Protein AF-0000000078878238 (afdb_homodimer)

Nearest PDB structures (foldseek):
  8h37-assembly1_A  TM=8.407E-01  e=1.944E-10  Homo sapiens
  4apf-assembly1_A-2  TM=6.527E-01  e=1.020E-09  Homo sapiens
  4ap2-assembly1_A  TM=6.645E-01  e=2.400E-09  Homo sapiens
  8h37-assembly1_N  TM=5.244E-01  e=5.684E-11  Homo sapiens
  8h37-assembly1_P  TM=5.135E-01  e=5.996E-11  Homo sapiens

pLDDT: mean 87.21, std 22.53, range [15.08, 98.81]

Radius of gyration: 44.56 Å; Cα contacts (8 Å, |Δi|>4): 1573; chains: 2; bounding box: 64×148×125 Å

Secondary structure (DSSP, 8-state):
-----------------------------------------HHHHHHHHIIIIIIS-TT--EEEEETTEEEEE-HHHHTTSHHHHHHHHSSSGGGG-SEEE-----TT--HHHHHHHHHHTT-------TTTHHHHHHHHHHHT-HHHHHHHHHHHHHT-STTTHHHHHHHHHHHT-HHHHHHHHHHHHHHHHHH--HHHHHH--HHHHHHHHH-TT---SS-HHHHHHHHHHHHHHHH-TT----HHHHHHHHHHHHHHHHHH-SS-GGGSTTTGGGHHHHHTS-HHHHTTSHHHHHHHHHHT-S-HHHHHHHHHHHHHHHHHHHTTS--S--TT--HHHHHHH-EEEEEEE-SSS-EEE--SS--TT-EEEEEEETTTTEEEEEEESSSS---SEEE--S-EEEEEEEEEEE----------TT--TTSSPPP-EEEE---EEEEE-TT-EEEEEE--TTT--SSEEEEEEEE-S-SSPPP-/----------------------------------------THHHHHHHHIIIIIIS-TT--EEEEETTEEEEE-HHHHTTSHHHHHHHHSSSGGGG-SEEE-----TT--HHHHHHHHHHTT-------TTTHHHHHHHHHHHT-HHHHHHHHHHHHHT-STTTHHHHHHHHHHHT-HHHHHHHHHHHHHHHHHH--HHHHHH--HHHHHHHHH-TT---SS-HHHHHHHHHHHHHHHH-TT----HHHHHHHHHHHHHHHHHH-SS-GGGSTTTGGGHHHHHTS-HHHHTTSHHHHHHHHHHT-S-HHHHHHHHHHHHHHHHHHHTTS--S--TT--HHHHHHH-EEEEEEE-SSS-EEE--SS--TT-EEEEEEETTTTEEEEEEESSSS---SEEE--S-EEEEEEEEEEE----------TT--TTSSPPP-EEEE---EEEEE-TT-EEEEEE--TTT--SSEEEEEEEE-S-SSPPP-

Organism: Nematostella vectensis (NCBI:txid45351)

Foldseek 3Di:
DWPWDPPPDDDDDDDDDDDDDDDPPPDPPVPVPPPPPPPPPPVVVLVVQLCVCWVVVPPFQAWEAEPHDIGRHHLVLLCLFPQCVVQCVDPDPSVNHRYYYDDDPDPLADPVLLSQVRSCSSPVDGDDDLVNLLNVCSNCLSRVPVSSNVVSLVRLLQFDWLVRLLVQLVSCVVSVVVVSVVSSLVVCQQPVLPPHFLVSLLSADLVNLLCNLLDLSHQHEFFLLSLVLSLLLSLVCNLPVPDDDGPVCSSVVSLVVLQVVVVVDVAAQCNDPSNVSNVSNNVSGPVLRQVQDPVSVVVCVSSRNDDPVVCVVSVVVVVLQLVCLVVVVKQFEDPPDDPVLLSRAWTKGKDKAFDQAKGKTFDDGDDSQWTWIWTADSVFQWIKIWGEDPPDDDPDGHRQPQKHKKKKKKKKWAFDFPPPPPPDPPPDGDIRGDTQDMDMLPIDMDMDGYGDMDTRDHGDNVRHDPGMMMMMIMTGTYSDRDDD/DWDFDFDPDDDDDDDDDDDDPDCPPPPPPPPVPPPPPPPPPPVVVLVVQLCVCWVVVPPFQAWEAEPHDIGRHHLVLLCLFPQCVVQCVDPDPSVNHRYYYDDDPDPLADPVLLSQVRSCSSPVDGDDDLVNLLNVCSNCLSRVPVSSNVVSLVNLLQFDWLVRLLVQLVSCVVSVVVVSVVSSLVVCQQPVLPPHFLVSLLSADLVNLLCNLLDLSHQHEFFLLSLVLSLLLSLVCNLPVPDDDGPVCSSVVSLVVLQVVVVVDVAAQCNDPSNVSNVSNNVSGPVLRQVQDPVSVVVCVSSRNDDPVVCVVSVVVVVLQLVCLVVVVKQFEDPPDDPVLLSRAWTKGKDKAFDLRKGKTFDDGDDSQWTWIWTADSVFQWIKIWGEDPPDDDPDGHRQPQKHKKKKKKKKWAFDFPPPPPPDDPPDGDTRGDTQDMDMLPIDMDMDGYGDMDTRDHGDNVRHDPGMMMMMIMTGTYSDRDDD

Sequence (968 aa):
MGSVLSNEVNKGKRSWSEANDDDEEESEDTDQVIEIPKSKRPRRTSGYIYQTLFKDGEGSDITIAALGKQWKLHKIYLKQSGYFQGMLSGSWKESTEDFITIQVPDDNVTVEALDVAFGSLYNDDVMITPATVISLLAAASLLQLDSLNMQCCDAMLETINASTVCAYYAAAQVYGELAVEKRCMQWFERRICSSWTVQLLQNMSIDLMEQVIKSPNLFVMQIEVDLYTLLVMWTYIKLHPSWEGQRKDLRGVATGFLQQRNQLTDTSLLESDEGKPFVPAFRAVRLEHVINDARSVQLLENDNVLPQDWLHPLYKAQWTRMLTVYQNLDTGPSTEMTVDKFNLIAQRYGRILERNTRYCWRWTGFLYGLDIIILYNNVTGKISLRRNTYIHPTHGVVCVQQQHSFVIRVDVAAFPPSQSKAEGPQSRAGEGQAESYFGSSGQQYVTLGLDEEVQILQVDLTKASYPLHISTHIALVRDQIPQLMGSVLSNEVNKGKRSWSEANDDDEEESEDTDQVIEIPKSKRPRRTSGYIYQTLFKDGEGSDITIAALGKQWKLHKIYLKQSGYFQGMLSGSWKESTEDFITIQVPDDNVTVEALDVAFGSLYNDDVMITPATVISLLAAASLLQLDSLNMQCCDAMLETINASTVCAYYAAAQVYGELAVEKRCMQWFERRICSSWTVQLLQNMSIDLMEQVIKSPNLFVMQIEVDLYTLLVMWTYIKLHPSWEGQRKDLRGVATGFLQQRNQLTDTSLLESDEGKPFVPAFRAVRLEHVINDARSVQLLENDNVLPQDWLHPLYKAQWTRMLTVYQNLDTGPSTEMTVDKFNLIAQRYGRILERNTRYCWRWTGFLYGLDIIILYNNVTGKISLRRNTYIHPTHGVVCVQQQHSFVIRVDVAAFPPSQSKAEGPQSRAGEGQAESYFGSSGQQYVTLGLDEEVQILQVDLTKASYPLHISTHIALVRDQIPQL

Solvent-accessible surface area (backbone atoms only — not comparable to full-atom values): 53656 Å² total; per-residue (Å²): 128,58,54,68,49,85,75,74,82,73,83,85,75,85,72,88,78,77,89,78,80,83,76,81,70,80,78,75,79,72,75,75,73,71,73,69,73,71,78,75,66,64,64,62,54,32,49,47,44,28,46,44,35,53,74,64,26,54,84,44,63,28,34,42,34,46,94,93,43,75,42,46,35,44,64,80,47,45,47,71,19,58,59,37,26,66,48,55,69,42,96,44,78,53,43,74,48,50,66,48,75,55,86,75,88,54,86,54,45,42,70,68,25,43,52,51,51,59,43,37,60,54,32,77,84,72,91,76,46,89,90,45,31,63,23,35,35,40,27,17,59,69,37,39,29,63,68,57,34,50,52,34,51,53,49,48,68,74,56,53,28,70,88,38,30,54,60,48,30,54,47,18,64,76,72,65,36,61,70,49,30,53,51,35,50,51,50,46,21,67,31,53,54,78,64,66,48,67,66,44,49,62,61,50,46,64,68,57,47,22,54,46,56,52,38,76,73,41,32,33,52,37,44,49,52,47,55,54,51,50,49,50,39,40,50,42,40,67,75,37,75,83,68,81,78,52,74,88,48,40,60,58,54,34,52,49,51,33,50,55,48,55,74,75,36,89,69,22,40,41,76,34,84,87,29,41,81,51,43,63,38,63,67,33,48,63,58,70,60,27,59,30,30,54,62,45,44,50,47,52,61,66,48,33,42,64,53,63,78,72,48,40,62,39,27,40,50,54,39,47,49,38,37,29,32,32,70,65,72,40,55,20,40,60,93,76,64,44,70,69,57,46,57,69,67,34,45,49,28,27,48,73,44,70,60,96,50,68,44,27,32,38,72,90,59,64,53,74,26,54,38,61,35,40,37,36,39,63,86,72,27,38,30,30,44,28,38,46,60,75,85,54,92,68,66,20,36,38,38,65,45,66,57,38,24,36,36,37,31,45,37,39,38,14,44,44,70,73,75,71,69,73,75,70,83,76,74,67,90,75,75,51,45,63,73,63,30,77,47,67,44,50,84,41,82,48,74,37,39,75,56,31,70,47,80,60,38,74,47,59,63,93,57,45,44,62,37,33,39,37,25,37,36,40,29,61,51,46,92,62,82,82,85,126,131,62,52,68,35,76,64,70,83,72,83,79,84,84,80,87,80,75,84,72,79,76,69,78,74,72,76,72,75,74,74,74,72,70,73,67,72,69,76,73,64,62,63,61,53,32,51,46,45,26,46,45,36,53,74,65,27,53,86,44,63,28,32,42,33,43,95,92,42,77,43,46,35,44,64,81,48,45,46,71,19,58,58,38,27,65,49,55,70,42,95,45,78,52,42,72,48,50,65,48,74,53,86,74,88,54,86,55,45,41,70,68,25,43,51,52,49,58,45,37,59,54,30,77,83,71,91,75,44,88,89,46,32,63,24,35,35,41,28,16,60,70,37,41,29,65,69,59,33,50,51,35,51,54,51,47,66,74,55,53,27,71,87,37,29,54,61,48,30,54,48,18,62,76,71,64,36,61,70,50,31,52,51,35,49,51,50,46,20,66,31,52,52,79,63,66,47,66,67,46,50,62,60,50,46,65,66,56,47,20,54,48,56,53,39,76,73,41,32,34,51,37,42,49,50,48,54,54,50,50,48,49,37,39,50,42,39,67,75,37,76,82,68,82,78,53,75,88,48,40,61,59,54,34,51,49,51,34,50,56,48,55,74,75,37,89,68,23,42,40,74,35,82,88,28,41,79,50,43,62,39,62,66,33,47,64,58,70,61,28,60,28,30,54,63,45,44,50,47,50,62,66,47,33,42,64,54,64,78,72,47,40,63,39,27,40,49,52,38,48,50,38,36,29,33,32,67,65,71,40,54,21,39,61,93,76,64,44,70,69,56,47,58,69,66,34,46,49,29,25,49,72,44,70,59,96,50,44,38,25,30,43,75,91,58,64,52,73,28,53,40,60,35,40,37,36,39,62,86,73,26,37,30,30,43,27,38,47,61,75,84,54,92,68,64,18,36,37,37,63,46,67,57,39,26,36,38,37,31,45,36,38,37,14,44,44,70,72,75,71,70,73,75,69,85,76,74,66,90,76,74,51,46,65,72,63,31,77,49,69,44,50,84,40,83,48,72,38,40,76,57,32,70,47,80,60,38,75,47,61,64,91,57,45,44,63,36,35,39,36,24,37,36,40,30,62,51,45,93,62,82,83,86,126

InterPro domains:
  IPR000210 BTB/POZ domain [PF00651] (51-158)
  IPR000210 BTB/POZ domain [PS50097] (60-130)
  IPR000210 BTB/POZ domain [SM00225] (60-160)
  IPR011333 SKP1/BTB/POZ domain superfamily [G3DSA:3.30.710.10] (27-190)
  IPR011333 SKP1/BTB/POZ domain superfamily [SSF54695] (46-158)
  IPR043380 Germ cell-less protein-like [PTHR23231] (10-481)

Structure (mmCIF, N/CA/C/O backbone):
data_AF-0000000078878238-model_v1
#
loop_
_entity.id
_entity.type
_entity.pdbx_description
1 polymer 'BTB domain-containing protein'
#
loop_
_atom_site.group_PDB
_atom_site.id
_atom_site.type_symbol
_atom_site.label_atom_id
_atom_site.label_alt_id
_atom_site.label_comp_id
_atom_site.label_asym_id
_atom_site.label_entity_id
_atom_site.label_seq_id
_atom_site.pdbx_PDB_ins_code
_atom_site.Cartn_x
_atom_site.Cartn_y
_atom_site.Cartn_z
_atom_site.occupancy
_atom_site.B_iso_or_equiv
_atom_site.auth_seq_id
_atom_site.auth_comp_id
_atom_site.auth_asym_id
_atom_site.auth_atom_id
_atom_site.pdbx_PDB_model_num
ATOM 1 N N . MET A 1 1 ? 4.855 -22.266 7.219 1 26.28 1 MET A N 1
ATOM 2 C CA . MET A 1 1 ? 4.621 -23.672 7.555 1 26.28 1 MET A CA 1
ATOM 3 C C . MET A 1 1 ? 3.326 -23.828 8.344 1 26.28 1 MET A C 1
ATOM 5 O O . MET A 1 1 ? 3.061 -23.062 9.273 1 26.28 1 MET A O 1
ATOM 9 N N . GLY A 1 2 ? 2.25 -24.281 7.555 1 34.22 2 GLY A N 1
ATOM 10 C CA . GLY A 1 2 ? 0.878 -24.344 8.031 1 34.22 2 GLY A CA 1
ATOM 11 C C . GLY A 1 2 ? 0.745 -25.047 9.367 1 34.22 2 GLY A C 1
ATOM 12 O O . GLY A 1 2 ? 1.381 -26.078 9.602 1 34.22 2 GLY A O 1
ATOM 13 N N . SER A 1 3 ? 0.476 -24.281 10.344 1 36.91 3 SER A N 1
ATOM 14 C CA . SER A 1 3 ? 0.418 -24.828 11.695 1 36.91 3 SER A CA 1
ATOM 15 C C . SER A 1 3 ? -0.727 -25.828 11.836 1 36.91 3 SER A C 1
ATOM 17 O O . SER A 1 3 ? -1.856 -25.547 11.43 1 36.91 3 SER A O 1
ATOM 19 N N . VAL A 1 4 ? -0.431 -27.141 11.789 1 37.28 4 VAL A N 1
ATOM 20 C CA . VAL A 1 4 ? -1.349 -28.25 12.047 1 37.28 4 VAL A CA 1
ATOM 21 C C . VAL A 1 4 ? -1.98 -28.078 13.43 1 37.28 4 VAL A C 1
ATOM 23 O O . VAL A 1 4 ? -1.273 -27.922 14.422 1 37.28 4 VAL A O 1
ATOM 26 N N . LEU A 1 5 ? -3.199 -27.703 13.469 1 35.06 5 LEU A N 1
ATOM 27 C CA . LEU A 1 5 ? -3.939 -27.547 14.711 1 35.06 5 LEU A CA 1
ATOM 28 C C . LEU A 1 5 ? -4.266 -28.891 15.336 1 35.06 5 LEU A C 1
ATOM 30 O O . LEU A 1 5 ? -4.691 -29.812 14.633 1 35.06 5 LEU A O 1
ATOM 34 N N . SER A 1 6 ? -3.703 -29.422 16.438 1 23.95 6 SER A N 1
ATOM 35 C CA . SER A 1 6 ? -3.697 -30.719 17.125 1 23.95 6 SER A CA 1
ATOM 36 C C . SER A 1 6 ? -5.059 -31.016 17.734 1 23.95 6 SER A C 1
ATOM 38 O O . SER A 1 6 ? -5.453 -30.375 18.719 1 23.95 6 SER A O 1
ATOM 40 N N . ASN A 1 7 ? -6.035 -31.328 16.844 1 20.41 7 ASN A N 1
ATOM 41 C CA . ASN A 1 7 ? -7.324 -31.594 17.469 1 20.41 7 ASN A CA 1
ATOM 42 C C . ASN A 1 7 ? -7.375 -33 18.062 1 20.41 7 ASN A C 1
ATOM 44 O O . ASN A 1 7 ? -7.234 -33.969 17.344 1 20.41 7 ASN A O 1
ATOM 48 N N . GLU A 1 8 ? -7.184 -33.188 19.328 1 17.98 8 GLU A N 1
ATOM 49 C CA . GLU A 1 8 ? -7.043 -34.469 20.031 1 17.98 8 GLU A CA 1
ATOM 50 C C . GLU A 1 8 ? -8.406 -35.125 20.25 1 17.98 8 GLU A C 1
ATOM 52 O O . GLU A 1 8 ? -8.5 -36.156 20.938 1 17.98 8 GLU A O 1
ATOM 57 N N . VAL A 1 9 ? -9.297 -34.812 19.297 1 17.67 9 VAL A N 1
ATOM 58 C CA . VAL A 1 9 ? -10.523 -35.219 20 1 17.67 9 VAL A CA 1
ATOM 59 C C . VAL A 1 9 ? -10.617 -36.719 20.062 1 17.67 9 VAL A C 1
ATOM 61 O O . VAL A 1 9 ? -10.25 -37.438 19.109 1 17.67 9 VAL A O 1
ATOM 64 N N . ASN A 1 10 ? -11.078 -37.25 21.188 1 15.09 10 ASN A N 1
ATOM 65 C CA . ASN A 1 10 ? -10.992 -38.531 21.906 1 15.09 10 ASN A CA 1
ATOM 66 C C . ASN A 1 10 ? -11.984 -39.531 21.344 1 15.09 10 ASN A C 1
ATOM 68 O O . ASN A 1 10 ? -11.664 -40.719 21.234 1 15.09 10 ASN A O 1
ATOM 72 N N . LYS A 1 11 ? -13.242 -39.125 21.078 1 15.47 11 LYS A N 1
ATOM 73 C CA . LYS A 1 11 ? -14.195 -39.906 21.875 1 15.47 11 LYS A CA 1
ATOM 74 C C . LYS A 1 11 ? -14.32 -41.312 21.344 1 15.47 11 LYS A C 1
ATOM 76 O O . LYS A 1 11 ? -13.969 -41.594 20.188 1 15.47 11 LYS A O 1
ATOM 81 N N . GLY A 1 12 ? -15.578 -41.938 21.562 1 15.08 12 GLY A N 1
ATOM 82 C CA . GLY A 1 12 ? -16.156 -43.125 22.156 1 15.08 12 GLY A CA 1
ATOM 83 C C . GLY A 1 12 ? -16.422 -44.219 21.141 1 15.08 12 GLY A C 1
ATOM 84 O O . GLY A 1 12 ? -16.438 -43.969 19.922 1 15.08 12 GLY A O 1
ATOM 85 N N . LYS A 1 13 ? -16.672 -45.375 21.672 1 16.47 13 LYS A N 1
ATOM 86 C CA . LYS A 1 13 ? -16.516 -46.812 21.594 1 16.47 13 LYS A CA 1
ATOM 87 C C . LYS A 1 13 ? -17.625 -47.438 20.75 1 16.47 13 LYS A C 1
ATOM 89 O O . LYS A 1 13 ? -17.609 -48.656 20.484 1 16.47 13 LYS A O 1
ATOM 94 N N . ARG A 1 14 ? -18.75 -46.688 20.375 1 15.48 14 ARG A N 1
ATOM 95 C CA . ARG A 1 14 ? -19.891 -47.562 20.578 1 15.48 14 ARG A CA 1
ATOM 96 C C . ARG A 1 14 ? -19.875 -48.719 19.594 1 15.48 14 ARG A C 1
ATOM 98 O O . ARG A 1 14 ? -19.484 -48.531 18.438 1 15.48 14 ARG A O 1
ATOM 105 N N . SER A 1 15 ? -20.25 -50 20.047 1 15.73 15 SER A N 1
ATOM 106 C CA . SER A 1 15 ? -20.094 -51.438 19.844 1 15.73 15 SER A CA 1
ATOM 107 C C . SER A 1 15 ? -21.094 -51.938 18.797 1 15.73 15 SER A C 1
ATOM 109 O O . SER A 1 15 ? -21 -53.094 18.359 1 15.73 15 SER A O 1
ATOM 111 N N . TRP A 1 16 ? -21.953 -51.062 18.203 1 15.84 16 TRP A N 1
ATOM 112 C CA . TRP A 1 16 ? -23.203 -51.781 18.031 1 15.84 16 TRP A CA 1
ATOM 113 C C . TRP A 1 16 ? -23.031 -52.969 17.078 1 15.84 16 TRP A C 1
ATOM 115 O O . TRP A 1 16 ? -22.25 -52.875 16.125 1 15.84 16 TRP A O 1
ATOM 125 N N . SER A 1 17 ? -23.609 -54.125 17.5 1 15.88 17 SER A N 1
ATOM 126 C CA . SER A 1 17 ? -23.594 -55.562 17.359 1 15.88 17 SER A CA 1
ATOM 127 C C . SER A 1 17 ? -24.078 -56 15.984 1 15.88 17 SER A C 1
ATOM 129 O O . SER A 1 17 ? -23.391 -56.75 15.281 1 15.88 17 SER A O 1
ATOM 131 N N . GLU A 1 18 ? -25.406 -56.25 15.859 1 15.34 18 GLU A N 1
ATOM 132 C CA . GLU A 1 18 ? -25.875 -57.625 15.75 1 15.34 18 GLU A CA 1
ATOM 133 C C . GLU A 1 18 ? -26.031 -58.031 14.289 1 15.34 18 GLU A C 1
ATOM 135 O O . GLU A 1 18 ? -25.656 -59.156 13.922 1 15.34 18 GLU A O 1
ATOM 140 N N . ALA A 1 19 ? -26.906 -57.188 13.555 1 16.17 19 ALA A N 1
ATOM 141 C CA . ALA A 1 19 ? -28.047 -57.906 13 1 16.17 19 ALA A CA 1
ATOM 142 C C . ALA A 1 19 ? -27.594 -58.875 11.906 1 16.17 19 ALA A C 1
ATOM 144 O O . ALA A 1 19 ? -26.641 -58.594 11.172 1 16.17 19 ALA A O 1
ATOM 145 N N . ASN A 1 20 ? -28.297 -60.062 11.703 1 16.53 20 ASN A N 1
ATOM 146 C CA . ASN A 1 20 ? -28.219 -61.469 11.328 1 16.53 20 ASN A CA 1
ATOM 147 C C . ASN A 1 20 ? -28.344 -61.656 9.812 1 16.53 20 ASN A C 1
ATOM 149 O O . ASN A 1 20 ? -28.062 -62.75 9.289 1 16.53 20 ASN A O 1
ATOM 153 N N . ASP A 1 21 ? -28.922 -60.688 9.141 1 17.47 21 ASP A N 1
ATOM 154 C CA . ASP A 1 21 ? -29.906 -61.312 8.242 1 17.47 21 ASP A CA 1
ATOM 155 C C . ASP A 1 21 ? -29.234 -62.25 7.25 1 17.47 21 ASP A C 1
ATOM 157 O O . ASP A 1 21 ? -28.031 -62.125 6.988 1 17.47 21 ASP A O 1
ATOM 161 N N . ASP A 1 22 ? -30.172 -62.938 6.402 1 18.38 22 ASP A N 1
ATOM 162 C CA . ASP A 1 22 ? -30.484 -64.188 5.742 1 18.38 22 ASP A CA 1
ATOM 163 C C . ASP A 1 22 ? -29.688 -64.375 4.449 1 18.38 22 ASP A C 1
ATOM 165 O O . ASP A 1 22 ? -29.375 -63.375 3.789 1 18.38 22 ASP A O 1
ATOM 169 N N . ASP A 1 23 ? -29.266 -65.625 4.168 1 18.3 23 ASP A N 1
ATOM 170 C CA . ASP A 1 23 ? -28.281 -66.375 3.416 1 18.3 23 ASP A CA 1
ATOM 171 C C . ASP A 1 23 ? -28.656 -66.438 1.938 1 18.3 23 ASP A C 1
ATOM 173 O O . ASP A 1 23 ? -28.031 -67.188 1.171 1 18.3 23 ASP A O 1
ATOM 177 N N . GLU A 1 24 ? -29.719 -65.688 1.41 1 19.45 24 GLU A N 1
ATOM 178 C CA . GLU A 1 24 ? -30.234 -66.438 0.262 1 19.45 24 GLU A CA 1
ATOM 179 C C . GLU A 1 24 ? -29.125 -66.688 -0.756 1 19.45 24 GLU A C 1
ATOM 181 O O . GLU A 1 24 ? -28.234 -65.875 -0.956 1 19.45 24 GLU A O 1
ATOM 186 N N . GLU A 1 25 ? -29.062 -67.938 -1.219 1 19 25 GLU A N 1
ATOM 187 C CA . GLU A 1 25 ? -28.203 -68.875 -1.978 1 19 25 GLU A CA 1
ATOM 188 C C . GLU A 1 25 ? -28.078 -68.438 -3.434 1 19 25 GLU A C 1
ATOM 190 O O . GLU A 1 25 ? -27.391 -69.062 -4.23 1 19 25 GLU A O 1
ATOM 195 N N . GLU A 1 26 ? -28.281 -67.188 -3.797 1 20.47 26 GLU A N 1
ATOM 196 C CA . GLU A 1 26 ? -28.547 -67.188 -5.234 1 20.47 26 GLU A CA 1
ATOM 197 C C . GLU A 1 26 ? -27.406 -67.875 -5.996 1 20.47 26 GLU A C 1
ATOM 199 O O . GLU A 1 26 ? -26.234 -67.75 -5.629 1 20.47 26 GLU A O 1
ATOM 204 N N . SER A 1 27 ? -27.781 -68.875 -6.836 1 20.56 27 SER A N 1
ATOM 205 C CA . SER A 1 27 ? -27.188 -69.875 -7.738 1 20.56 27 SER A CA 1
ATOM 206 C C . SER A 1 27 ? -26.266 -69.188 -8.758 1 20.56 27 SER A C 1
ATOM 208 O O . SER A 1 27 ? -26.609 -68.125 -9.289 1 20.56 27 SER A O 1
ATOM 210 N N . GLU A 1 28 ? -24.969 -69.375 -8.617 1 20.66 28 GLU A N 1
ATOM 211 C CA . GLU A 1 28 ? -23.812 -68.875 -9.383 1 20.66 28 GLU A CA 1
ATOM 212 C C . GLU A 1 28 ? -23.875 -69.375 -10.828 1 20.66 28 GLU A C 1
ATOM 214 O O . GLU A 1 28 ? -23.656 -70.562 -11.109 1 20.66 28 GLU A O 1
ATOM 219 N N . ASP A 1 29 ? -25.031 -69.312 -11.523 1 22.33 29 ASP A N 1
ATOM 220 C CA . ASP A 1 29 ? -24.844 -69.938 -12.828 1 22.33 29 ASP A CA 1
ATOM 221 C C . ASP A 1 29 ? -23.578 -69.375 -13.508 1 22.33 29 ASP A C 1
ATOM 223 O O . ASP A 1 29 ? -23.422 -68.188 -13.68 1 22.33 29 ASP A O 1
ATOM 227 N N . THR A 1 30 ? -22.469 -70.062 -13.297 1 22.73 30 THR A N 1
ATOM 228 C CA . THR A 1 30 ? -21.125 -69.875 -13.805 1 22.73 30 THR A CA 1
ATOM 229 C C . THR A 1 30 ? -21.109 -69.812 -15.328 1 22.73 30 THR A C 1
ATOM 231 O O . THR A 1 30 ? -21.391 -70.812 -15.977 1 22.73 30 THR A O 1
ATOM 234 N N . ASP A 1 31 ? -21.844 -68.938 -16 1 25.61 31 ASP A N 1
ATOM 235 C CA . ASP A 1 31 ? -21.688 -68.938 -17.453 1 25.61 31 ASP A CA 1
ATOM 236 C C . ASP A 1 31 ? -20.219 -69 -17.844 1 25.61 31 ASP A C 1
ATOM 238 O O . ASP A 1 31 ? -19.422 -68.125 -17.422 1 25.61 31 ASP A O 1
ATOM 242 N N . GLN A 1 32 ? -19.688 -70.188 -17.984 1 25.58 32 GLN A N 1
ATOM 243 C CA . GLN A 1 32 ? -18.344 -70.5 -18.453 1 25.58 32 GLN A CA 1
ATOM 244 C C . GLN A 1 32 ? -18.031 -69.75 -19.766 1 25.58 32 GLN A C 1
ATOM 246 O O . GLN A 1 32 ? -18.719 -69.938 -20.766 1 25.58 32 GLN A O 1
ATOM 251 N N . VAL A 1 33 ? -17.828 -68.438 -19.75 1 31.48 33 VAL A N 1
ATOM 252 C CA . VAL A 1 33 ? -17.344 -67.75 -20.953 1 31.48 33 VAL A CA 1
ATOM 253 C C . VAL A 1 33 ? -16.172 -68.562 -21.547 1 31.48 33 VAL A C 1
ATOM 255 O O . VAL A 1 33 ? -15.164 -68.75 -20.875 1 31.48 33 VAL A O 1
ATOM 258 N N . ILE A 1 34 ? -16.469 -69.625 -22.219 1 32.28 34 ILE A N 1
ATOM 259 C CA . ILE A 1 34 ? -15.453 -70.312 -23 1 32.28 34 ILE A CA 1
ATOM 260 C C . ILE A 1 34 ? -14.555 -69.312 -23.719 1 32.28 34 ILE A C 1
ATOM 262 O O . ILE A 1 34 ? -15.031 -68.5 -24.484 1 32.28 34 ILE A O 1
ATOM 266 N N . GLU A 1 35 ? -13.523 -68.938 -23 1 28.83 35 GLU A N 1
ATOM 267 C CA . GLU A 1 35 ? -12.5 -68.125 -23.656 1 28.83 35 GLU A CA 1
ATOM 268 C C . GLU A 1 35 ? -12.062 -68.75 -24.969 1 28.83 35 GLU A C 1
ATOM 270 O O . GLU A 1 35 ? -11.688 -69.938 -25.016 1 28.83 35 GLU A O 1
ATOM 275 N N . ILE A 1 36 ? -12.836 -68.562 -26.016 1 34.47 36 ILE A N 1
ATOM 276 C CA . ILE A 1 36 ? -12.367 -69 -27.328 1 34.47 36 ILE A CA 1
ATOM 277 C C . ILE A 1 36 ? -10.898 -68.625 -27.5 1 34.47 36 ILE A C 1
ATOM 279 O O . ILE A 1 36 ? -10.523 -67.5 -27.312 1 34.47 36 ILE A O 1
ATOM 283 N N . PRO A 1 37 ? -10.047 -69.625 -27.281 1 31.86 37 PRO A N 1
ATOM 284 C CA . PRO A 1 37 ? -8.609 -69.375 -27.422 1 31.86 37 PRO A CA 1
ATOM 285 C C . PRO A 1 37 ? -8.281 -68.562 -28.656 1 31.86 37 PRO A C 1
ATOM 287 O O . PRO A 1 37 ? -8.867 -68.75 -29.719 1 31.86 37 PRO A O 1
ATOM 290 N N . LYS A 1 38 ? -8.141 -67.312 -28.531 1 37.47 38 LYS A N 1
ATOM 291 C CA . LYS A 1 38 ? -7.582 -66.5 -29.625 1 37.47 38 LYS A CA 1
ATOM 292 C C . LYS A 1 38 ? -6.426 -67.25 -30.297 1 37.47 38 LYS A C 1
ATOM 294 O O . LYS A 1 38 ? -5.512 -67.75 -29.609 1 37.47 38 LYS A O 1
ATOM 299 N N . SER A 1 39 ? -6.645 -67.938 -31.328 1 36.25 39 SER A N 1
ATOM 300 C CA . SER A 1 39 ? -5.598 -68.562 -32.125 1 36.25 39 SER A CA 1
ATOM 301 C C . SER A 1 39 ? -4.348 -67.688 -32.188 1 36.25 39 SER A C 1
ATOM 303 O O . SER A 1 39 ? -4.422 -66.5 -32.562 1 36.25 39 SER A O 1
ATOM 305 N N . LYS A 1 40 ? -3.439 -67.812 -31.312 1 40.78 40 LYS A N 1
ATOM 306 C CA . LYS A 1 40 ? -2.102 -67.25 -31.219 1 40.78 40 LYS A CA 1
ATOM 307 C C . LYS A 1 40 ? -1.329 -67.438 -32.531 1 40.78 40 LYS A C 1
ATOM 309 O O . LYS A 1 40 ? -0.12 -67.688 -32.5 1 40.78 40 LYS A O 1
ATOM 314 N N . ARG A 1 41 ? -1.79 -67.875 -33.562 1 42.66 41 ARG A N 1
ATOM 315 C CA . ARG A 1 41 ? -0.982 -68.25 -34.719 1 42.66 41 ARG A CA 1
ATOM 316 C C . ARG A 1 41 ? -0.222 -67 -35.25 1 42.66 41 ARG A C 1
ATOM 318 O O . ARG A 1 41 ? 0.587 -67.125 -36.156 1 42.66 41 ARG A O 1
ATOM 325 N N . PRO A 1 42 ? -0.68 -65.75 -35.25 1 46.72 42 PRO A N 1
ATOM 326 C CA . PRO A 1 42 ? -0.266 -64.625 -36.062 1 46.72 42 PRO A CA 1
ATOM 327 C C . 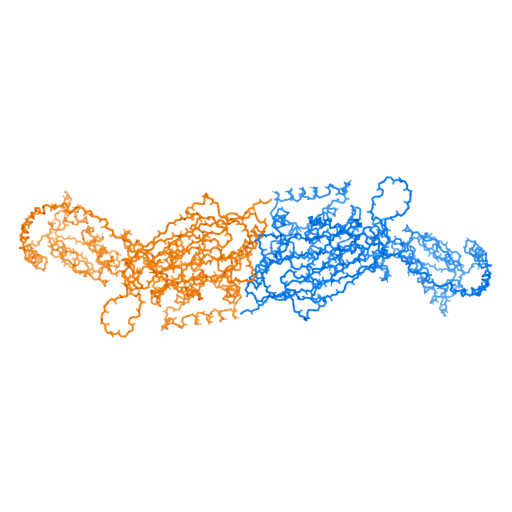PRO A 1 42 ? 1.121 -64.125 -35.688 1 46.72 42 PRO A C 1
ATOM 329 O O . PRO A 1 42 ? 1.718 -63.344 -36.469 1 46.72 42 PRO A O 1
ATOM 332 N N . ARG A 1 43 ? 1.674 -64.375 -34.562 1 53.56 43 ARG A N 1
ATOM 333 C CA . ARG A 1 43 ? 2.957 -63.812 -34.125 1 53.56 43 ARG A CA 1
ATOM 334 C C . ARG A 1 43 ? 4.105 -64.438 -34.938 1 53.56 43 ARG A C 1
ATOM 336 O O . ARG A 1 43 ? 5.047 -63.719 -35.312 1 53.56 43 ARG A O 1
ATOM 343 N N . ARG A 1 44 ? 4.074 -65.688 -35.312 1 61.78 44 ARG A N 1
ATOM 344 C CA . ARG A 1 44 ? 5.145 -66.438 -36 1 61.78 44 ARG A CA 1
ATOM 345 C C . ARG A 1 44 ? 5.277 -66 -37.438 1 61.78 44 ARG A C 1
ATOM 347 O O . ARG A 1 44 ? 6.391 -65.812 -37.969 1 61.78 44 ARG A O 1
ATOM 354 N N . THR A 1 45 ? 4.141 -65.625 -37.969 1 76.56 45 THR A N 1
ATOM 355 C CA . THR A 1 45 ? 4.184 -65.25 -39.375 1 76.56 45 THR A CA 1
ATOM 356 C C . THR A 1 45 ? 4.773 -63.844 -39.531 1 76.56 45 THR A C 1
ATOM 358 O O . THR A 1 45 ? 5.578 -63.625 -40.438 1 76.56 45 THR A O 1
ATOM 361 N N . 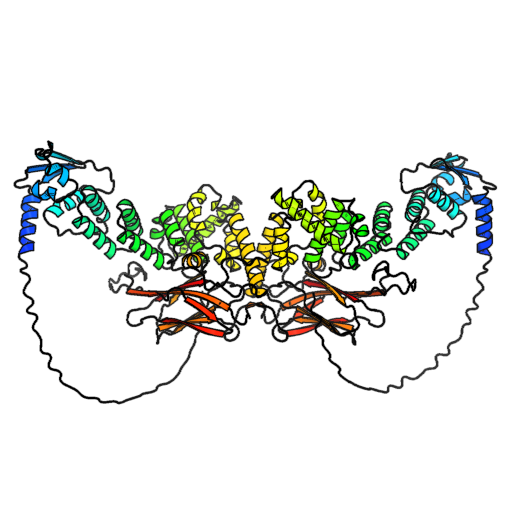SER A 1 46 ? 4.414 -63.094 -38.531 1 80.56 46 SER A N 1
ATOM 362 C CA . SER A 1 46 ? 4.922 -61.75 -38.656 1 80.56 46 SER A CA 1
ATOM 363 C C . SER A 1 46 ? 6.426 -61.688 -38.406 1 80.56 46 SER A C 1
ATOM 365 O O . SER A 1 46 ? 7.141 -60.938 -39.062 1 80.56 46 SER A O 1
ATOM 367 N N . GLY A 1 47 ? 6.855 -62.5 -37.594 1 88 47 GLY A N 1
ATOM 368 C CA . GLY A 1 47 ? 8.289 -62.594 -37.375 1 88 47 GLY A CA 1
ATOM 369 C C . GLY A 1 47 ? 9.062 -63.094 -38.562 1 88 47 GLY A C 1
ATOM 370 O O . GLY A 1 47 ? 10.141 -62.594 -38.875 1 88 47 GLY A O 1
ATOM 371 N N . TYR A 1 48 ? 8.43 -64.062 -39.156 1 90.31 48 TYR A N 1
ATOM 372 C CA . TYR A 1 48 ? 9.055 -64.625 -40.344 1 90.31 48 TYR A CA 1
ATOM 373 C C . TYR A 1 48 ? 9.117 -63.594 -41.469 1 90.31 48 TYR A C 1
ATOM 375 O O . TYR A 1 48 ? 10.141 -63.438 -42.125 1 90.31 48 TYR A O 1
ATOM 383 N N . ILE A 1 49 ? 8.055 -62.969 -41.625 1 92 49 ILE A N 1
ATOM 384 C CA . ILE A 1 49 ? 7.965 -61.906 -42.625 1 92 49 ILE A CA 1
ATOM 385 C C . ILE A 1 49 ? 8.992 -60.844 -42.344 1 92 49 ILE A C 1
ATOM 387 O O . ILE A 1 49 ? 9.727 -60.406 -43.25 1 92 49 ILE A O 1
ATOM 391 N N . TYR A 1 50 ? 9.039 -60.438 -41.156 1 94.31 50 TYR A N 1
ATOM 392 C CA . TYR A 1 50 ? 9.984 -59.406 -40.719 1 94.31 50 TYR A CA 1
ATOM 393 C C . TYR A 1 50 ? 11.414 -59.812 -41.031 1 94.31 50 TYR A C 1
ATOM 395 O O . TYR A 1 50 ? 12.172 -59.062 -41.656 1 94.31 50 TYR A O 1
ATOM 403 N N . GLN A 1 51 ? 11.766 -61.062 -40.75 1 94.44 51 GLN A N 1
ATOM 404 C CA . GLN A 1 51 ? 13.141 -61.531 -40.938 1 94.44 51 GLN A CA 1
ATOM 405 C C . GLN A 1 51 ? 13.469 -61.719 -42.406 1 94.44 51 GLN A C 1
ATOM 407 O O . GLN A 1 51 ? 14.5 -61.219 -42.875 1 94.44 51 GLN A O 1
ATOM 412 N N . THR A 1 52 ? 12.586 -62.281 -43.094 1 95.56 52 THR A N 1
ATOM 413 C CA . THR A 1 52 ? 12.875 -62.688 -44.469 1 95.56 52 THR A CA 1
ATOM 414 C C . THR A 1 52 ? 12.766 -61.5 -45.438 1 95.56 52 THR A C 1
ATOM 416 O O . THR A 1 52 ? 13.648 -61.312 -46.281 1 95.56 52 THR A O 1
ATOM 419 N N . LEU A 1 53 ? 11.711 -60.812 -45.219 1 95.38 53 LEU A N 1
ATOM 420 C CA . LEU A 1 53 ? 11.469 -59.75 -46.188 1 95.38 53 LEU A CA 1
ATOM 421 C C . LEU A 1 53 ? 12.219 -58.5 -45.781 1 95.38 53 LEU A C 1
ATOM 423 O O . LEU A 1 53 ? 12.906 -57.875 -46.594 1 95.38 53 LEU A O 1
ATOM 427 N N . PHE A 1 54 ? 12.148 -58.094 -44.562 1 96.25 54 PHE A N 1
ATOM 428 C CA . PHE A 1 54 ? 12.742 -56.844 -44.156 1 96.25 54 PHE A CA 1
ATOM 429 C C . PHE A 1 54 ? 14.227 -57 -43.875 1 96.25 54 PHE A C 1
ATOM 431 O O . PHE A 1 54 ? 15.062 -56.312 -44.469 1 96.25 54 PHE A O 1
ATOM 438 N N . LYS A 1 55 ? 14.602 -57.875 -43 1 95.62 55 LYS A N 1
ATOM 439 C CA . LYS A 1 55 ? 15.992 -58 -42.594 1 95.62 55 LYS A CA 1
ATOM 440 C C . LYS A 1 55 ? 16.859 -58.562 -43.688 1 95.62 55 LYS A C 1
ATOM 442 O O . LYS A 1 55 ? 17.953 -58.062 -43.969 1 95.62 55 LYS A O 1
ATOM 447 N N . ASP A 1 56 ? 16.297 -59.594 -44.406 1 95.44 56 ASP A N 1
ATOM 448 C CA . ASP A 1 56 ? 17.094 -60.25 -45.438 1 95.44 56 ASP A CA 1
ATOM 449 C C . ASP A 1 56 ? 16.906 -59.594 -46.781 1 95.44 56 ASP A C 1
ATOM 451 O O . ASP A 1 56 ? 17.688 -59.812 -47.719 1 95.44 56 ASP A O 1
ATOM 455 N N . GLY A 1 57 ? 15.797 -58.906 -46.969 1 94.56 57 GLY A N 1
ATOM 456 C CA . GLY A 1 57 ? 15.531 -58.188 -48.219 1 94.56 57 GLY A CA 1
ATOM 457 C C . GLY A 1 57 ? 15.086 -59.094 -49.344 1 94.56 57 GLY A C 1
ATOM 458 O O . GLY A 1 57 ? 15.266 -58.75 -50.531 1 94.56 57 GLY A O 1
ATOM 459 N N . GLU A 1 58 ? 14.609 -60.188 -48.969 1 96.25 58 GLU A N 1
ATOM 460 C CA . GLU A 1 58 ? 14.211 -61.125 -50.031 1 96.25 58 GLU A CA 1
ATOM 461 C C . GLU A 1 58 ? 13.047 -60.562 -50.844 1 96.25 58 GLU A C 1
ATOM 463 O O . GLU A 1 58 ? 12.023 -60.156 -50.281 1 96.25 58 GLU A O 1
ATOM 468 N N . GLY A 1 59 ? 13.32 -60.594 -52.125 1 95.44 59 GLY A N 1
ATOM 469 C CA . GLY A 1 59 ? 12.258 -60.188 -53.031 1 95.44 59 GLY A CA 1
ATOM 470 C C . GLY A 1 59 ? 12.039 -58.688 -53.062 1 95.44 59 GLY A C 1
ATOM 471 O O . GLY A 1 59 ? 10.969 -58.219 -53.438 1 95.44 59 GLY A O 1
ATOM 472 N N . SER A 1 60 ? 12.992 -57.906 -52.562 1 95.75 60 SER A N 1
ATOM 473 C CA . SER A 1 60 ? 12.859 -56.469 -52.562 1 95.75 60 SER A CA 1
ATOM 474 C C . SER A 1 60 ? 12.727 -55.906 -53.969 1 95.75 60 SER A C 1
ATOM 476 O O . SER A 1 60 ? 13.297 -56.438 -54.906 1 95.75 60 SER A O 1
ATOM 478 N N . ASP A 1 61 ? 11.945 -54.844 -54.094 1 94.81 61 ASP A N 1
ATOM 479 C CA . ASP A 1 61 ? 11.742 -54.219 -55.406 1 94.81 61 ASP A CA 1
ATOM 480 C C . ASP A 1 61 ? 12.023 -52.719 -55.375 1 94.81 61 ASP A C 1
ATOM 482 O O . ASP A 1 61 ? 11.836 -52.031 -56.375 1 94.81 61 ASP A O 1
ATOM 486 N N . ILE A 1 62 ? 12.5 -52.281 -54.312 1 95.12 62 ILE A N 1
ATOM 487 C CA . ILE A 1 62 ? 12.875 -50.875 -54.219 1 95.12 62 ILE A CA 1
ATOM 488 C C . ILE A 1 62 ? 13.938 -50.719 -53.125 1 95.12 62 ILE A C 1
ATOM 490 O O . ILE A 1 62 ? 13.953 -51.438 -52.156 1 95.12 62 ILE A O 1
ATOM 494 N N . THR A 1 63 ? 14.844 -49.781 -53.25 1 96.75 63 THR A N 1
ATOM 495 C CA . THR A 1 63 ? 15.867 -49.438 -52.281 1 96.75 63 THR A CA 1
ATOM 496 C C . THR A 1 63 ? 15.703 -48 -51.844 1 96.75 63 THR A C 1
ATOM 498 O O . THR A 1 63 ? 15.625 -47.094 -52.656 1 96.75 63 THR A O 1
ATOM 501 N N . ILE A 1 64 ? 15.641 -47.812 -50.531 1 96.62 64 ILE A N 1
ATOM 502 C CA . ILE A 1 64 ? 15.539 -46.469 -49.938 1 96.62 64 ILE A CA 1
ATOM 503 C C . ILE A 1 64 ? 16.859 -46.094 -49.312 1 96.62 64 ILE A C 1
ATOM 505 O O . ILE A 1 64 ? 17.453 -46.875 -48.562 1 96.62 64 ILE A O 1
ATOM 509 N N . ALA A 1 65 ? 17.328 -44.906 -49.594 1 97.25 65 ALA A N 1
ATOM 510 C CA . ALA A 1 65 ? 18.562 -44.375 -49 1 97.25 65 ALA A CA 1
ATOM 511 C C . ALA A 1 65 ? 18.297 -43.156 -48.156 1 97.25 65 ALA A C 1
ATOM 513 O O . ALA A 1 65 ? 17.547 -42.25 -48.562 1 97.25 65 ALA A O 1
ATOM 514 N N . ALA A 1 66 ? 18.797 -43.125 -46.969 1 96.81 66 ALA A N 1
ATOM 515 C CA . ALA A 1 66 ? 18.703 -42 -46.062 1 96.81 66 ALA A CA 1
ATOM 516 C C . ALA A 1 66 ? 19.844 -42.031 -45.031 1 96.81 66 ALA A C 1
ATOM 518 O O . ALA A 1 66 ? 20.203 -43.062 -44.5 1 96.81 66 ALA A O 1
ATOM 519 N N . LEU A 1 67 ? 20.391 -40.844 -44.75 1 97.12 67 LEU A N 1
ATOM 520 C CA . LEU A 1 67 ? 21.453 -40.625 -43.781 1 97.12 67 LEU A CA 1
ATOM 521 C C . LEU A 1 67 ? 22.594 -41.625 -44 1 97.12 67 LEU A C 1
ATOM 523 O O . LEU A 1 67 ? 23.109 -42.219 -43.062 1 97.12 67 LEU A O 1
ATOM 527 N N . GLY A 1 68 ? 22.906 -41.906 -45.188 1 95.44 68 GLY A N 1
ATOM 528 C CA . GLY A 1 68 ? 24.078 -42.688 -45.562 1 95.44 68 GLY A CA 1
ATOM 529 C C . GLY A 1 68 ? 23.828 -44.188 -45.531 1 95.44 68 GLY A C 1
ATOM 530 O O . GLY A 1 68 ? 24.734 -45 -45.812 1 95.44 68 GLY A O 1
ATOM 531 N N . LYS A 1 69 ? 22.594 -44.656 -45.219 1 97.38 69 LYS A N 1
ATOM 532 C CA . LYS A 1 69 ? 22.25 -46.062 -45.156 1 97.38 69 LYS A CA 1
ATOM 533 C C . LYS A 1 69 ? 21.188 -46.406 -46.219 1 97.38 69 LYS A C 1
ATOM 535 O O . LYS A 1 69 ? 20.391 -45.531 -46.594 1 97.38 69 LYS A O 1
ATOM 540 N N . GLN A 1 70 ? 21.234 -47.656 -46.719 1 97.31 70 GLN A N 1
ATOM 541 C CA . GLN A 1 70 ? 20.281 -48.125 -47.688 1 97.31 70 GLN A CA 1
ATOM 542 C C . GLN A 1 70 ? 19.453 -49.281 -47.156 1 97.31 70 GLN A C 1
ATOM 544 O O . GLN A 1 70 ? 19.984 -50.156 -46.438 1 97.31 70 GLN A O 1
ATOM 549 N N . TRP A 1 71 ? 18.172 -49.312 -47.469 1 97.75 71 TRP A N 1
ATOM 550 C CA . TRP A 1 71 ? 17.266 -50.375 -47.125 1 97.75 71 TRP A CA 1
ATOM 551 C C . TRP A 1 71 ? 16.625 -51 -48.375 1 97.75 71 TRP A C 1
ATOM 553 O O . TRP A 1 71 ? 16.062 -50.281 -49.188 1 97.75 71 TRP A O 1
ATOM 563 N N . LYS A 1 72 ? 16.797 -52.312 -48.5 1 97.25 72 LYS A N 1
ATOM 564 C CA . LYS A 1 72 ? 16.047 -53.031 -49.5 1 97.25 72 LYS A CA 1
ATOM 565 C C . LYS A 1 72 ? 14.641 -53.375 -49.031 1 97.25 72 LYS A C 1
ATOM 567 O O . LYS A 1 72 ? 14.469 -54.219 -48.156 1 97.25 72 LYS A O 1
ATOM 572 N N . LEU A 1 73 ? 13.664 -52.719 -49.656 1 97.31 73 LEU A N 1
ATOM 573 C CA . LEU A 1 73 ? 12.297 -52.812 -49.156 1 97.31 73 LEU A CA 1
ATOM 574 C C . LEU A 1 73 ? 11.336 -53.25 -50.25 1 97.31 73 LEU A C 1
ATOM 576 O O . LEU A 1 73 ? 11.766 -53.688 -51.344 1 97.31 73 LEU A O 1
ATOM 580 N N . HIS A 1 74 ? 10.062 -53.281 -49.906 1 95.69 74 HIS A N 1
ATOM 581 C CA . HIS A 1 74 ? 9.008 -53.688 -50.812 1 95.69 74 HIS A CA 1
ATOM 582 C C . HIS A 1 74 ? 7.969 -52.594 -50.969 1 95.69 74 HIS A C 1
ATOM 584 O O . HIS A 1 74 ? 7.441 -52.062 -50 1 95.69 74 HIS A O 1
ATOM 590 N N . LYS A 1 75 ? 7.637 -52.219 -52.188 1 93.75 75 LYS A N 1
ATOM 591 C CA . LYS A 1 75 ? 6.695 -51.156 -52.469 1 93.75 75 LYS A CA 1
ATOM 592 C C . LYS A 1 75 ? 5.348 -51.406 -51.812 1 93.75 75 LYS A C 1
ATOM 594 O O . LYS A 1 75 ? 4.723 -50.469 -51.312 1 93.75 75 LYS A O 1
ATOM 599 N N . ILE A 1 76 ? 4.941 -52.594 -51.719 1 92.25 76 ILE A N 1
ATOM 600 C CA . ILE A 1 76 ? 3.633 -52.938 -51.156 1 92.25 76 ILE A CA 1
ATOM 601 C C . ILE A 1 76 ? 3.58 -52.594 -49.688 1 92.25 76 ILE A C 1
ATOM 603 O O . ILE A 1 76 ? 2.529 -52.188 -49.188 1 92.25 76 ILE A O 1
ATOM 607 N N . TYR A 1 77 ? 4.668 -52.719 -49 1 94.69 77 TYR A N 1
ATOM 608 C CA . TYR A 1 77 ? 4.715 -52.406 -47.594 1 94.69 77 TYR A CA 1
ATOM 609 C C . TYR A 1 77 ? 4.914 -50.906 -47.375 1 94.69 77 TYR A C 1
ATOM 611 O O . TYR A 1 77 ? 4.355 -50.312 -46.469 1 94.69 77 TYR A O 1
ATOM 619 N N . LEU A 1 78 ? 5.66 -50.25 -48.25 1 95.12 78 LEU A N 1
ATOM 620 C CA . LEU A 1 78 ? 5.961 -48.812 -48.156 1 95.12 78 LEU A CA 1
ATOM 621 C C . LEU A 1 78 ? 4.707 -47.969 -48.406 1 95.12 78 LEU A C 1
ATOM 623 O O . LEU A 1 78 ? 4.598 -46.875 -47.875 1 95.12 78 LEU A O 1
ATOM 627 N N . LYS A 1 79 ? 3.77 -48.5 -49.062 1 92.69 79 LYS A N 1
ATOM 628 C CA . LYS A 1 79 ? 2.543 -47.781 -49.406 1 92.69 79 LYS A CA 1
ATOM 629 C C . LYS A 1 79 ? 1.697 -47.531 -48.156 1 92.69 79 LYS A C 1
ATOM 631 O O . LYS A 1 79 ? 0.79 -46.719 -48.156 1 92.69 79 LYS A O 1
ATOM 636 N N . GLN A 1 80 ? 2.082 -48.281 -47.094 1 93.44 80 GLN A N 1
ATOM 637 C CA . GLN A 1 80 ? 1.407 -48.062 -45.844 1 93.44 80 GLN A CA 1
ATOM 638 C C . GLN A 1 80 ? 1.797 -46.719 -45.219 1 93.44 80 GLN A C 1
ATOM 640 O O . GLN A 1 80 ? 1.11 -46.219 -44.344 1 93.44 80 GLN A O 1
ATOM 645 N N . SER A 1 81 ? 2.869 -46.188 -45.656 1 94.81 81 SER A N 1
ATOM 646 C CA . SER A 1 81 ? 3.381 -44.906 -45.219 1 94.81 81 SER A CA 1
ATOM 647 C C . SER A 1 81 ? 2.805 -43.781 -46.062 1 94.81 81 SER A C 1
ATOM 649 O O . SER A 1 81 ? 2.785 -43.844 -47.312 1 94.81 81 SER A O 1
ATOM 651 N N . GLY A 1 82 ? 2.363 -42.75 -45.406 1 93.38 82 GLY A N 1
ATOM 652 C CA . GLY A 1 82 ? 1.849 -41.594 -46.125 1 93.38 82 GLY A CA 1
ATOM 653 C C . GLY A 1 82 ? 2.9 -40.906 -46.969 1 93.38 82 GLY A C 1
ATOM 654 O O . GLY A 1 82 ? 2.582 -40.312 -48 1 93.38 82 GLY A O 1
ATOM 655 N N . TYR A 1 83 ? 4.125 -41 -46.531 1 93.19 83 TYR A N 1
ATOM 656 C CA . TYR A 1 83 ? 5.246 -40.406 -47.25 1 93.19 83 TYR A CA 1
ATOM 657 C C . TYR A 1 83 ? 5.398 -41 -48.625 1 93.19 83 TYR A C 1
ATOM 659 O O . TYR A 1 83 ? 5.652 -40.312 -49.594 1 93.19 83 TYR A O 1
ATOM 667 N N . PHE A 1 84 ? 5.168 -42.375 -48.75 1 92.44 84 PHE A N 1
ATOM 668 C CA . PHE A 1 84 ? 5.469 -43.094 -50 1 92.44 84 PHE A CA 1
ATOM 669 C C . PHE A 1 84 ? 4.195 -43.344 -50.781 1 92.44 84 PHE A C 1
ATOM 671 O O . PHE A 1 84 ? 4.254 -43.656 -51.969 1 92.44 84 PHE A O 1
ATOM 678 N N . GLN A 1 85 ? 3.105 -43.281 -50.094 1 89 85 GLN A N 1
ATOM 679 C CA . GLN A 1 85 ? 1.844 -43.656 -50.719 1 89 85 GLN A CA 1
ATOM 680 C C . GLN A 1 85 ? 1.622 -42.844 -52 1 89 85 GLN A C 1
ATOM 682 O O . GLN A 1 85 ? 1.298 -43.375 -53.062 1 89 85 GLN A O 1
ATOM 687 N N . GLY A 1 86 ? 1.82 -41.5 -51.875 1 82.31 86 GLY A N 1
ATOM 688 C CA . GLY A 1 86 ? 1.621 -40.656 -53.062 1 82.31 86 GLY A CA 1
ATOM 689 C C . GLY A 1 86 ? 2.664 -40.875 -54.125 1 82.31 86 GLY A C 1
ATOM 690 O O . GLY A 1 86 ? 2.346 -40.875 -55.344 1 82.31 86 GLY A O 1
ATOM 691 N N . MET A 1 87 ? 3.867 -41.25 -53.656 1 84.12 87 MET A N 1
ATOM 692 C CA . MET A 1 87 ? 4.996 -41.406 -54.594 1 84.12 87 MET A CA 1
ATOM 693 C C . MET A 1 87 ? 4.887 -42.719 -55.375 1 84.12 87 MET A C 1
ATOM 695 O O . MET A 1 87 ? 5.227 -42.781 -56.562 1 84.12 87 MET A O 1
ATOM 699 N N . LEU A 1 88 ? 4.32 -43.812 -54.75 1 84.75 88 LEU A N 1
ATOM 700 C CA . LEU A 1 88 ? 4.371 -45.156 -55.344 1 84.75 88 LEU A CA 1
ATOM 701 C C . LEU A 1 88 ? 3.033 -45.531 -55.969 1 84.75 88 LEU A C 1
ATOM 703 O O . LEU A 1 88 ? 2.936 -46.531 -56.656 1 84.75 88 LEU A O 1
ATOM 707 N N . SER A 1 89 ? 1.873 -44.875 -55.594 1 77.25 89 SER A N 1
ATOM 708 C CA . SER A 1 89 ? 0.569 -45.188 -56.156 1 77.25 89 SER A CA 1
ATOM 709 C C . SER A 1 89 ? 0.334 -44.438 -57.469 1 77.25 89 SER A C 1
ATOM 711 O O . SER A 1 89 ? -0.486 -44.844 -58.281 1 77.25 89 SER A O 1
ATOM 713 N N . GLY A 1 90 ? 0.867 -43.25 -57.719 1 65.75 90 GLY A N 1
ATOM 714 C CA . GLY A 1 90 ? 0.485 -42.469 -58.875 1 65.75 90 GLY A CA 1
ATOM 715 C C . GLY A 1 90 ? 1.196 -42.875 -60.156 1 65.75 90 GLY A C 1
ATOM 716 O O . GLY A 1 90 ? 1.987 -43.812 -60.156 1 65.75 90 GLY A O 1
ATOM 717 N N . SER A 1 91 ? 0.641 -42.438 -61.312 1 63.94 91 SER A N 1
ATOM 718 C CA . SER A 1 91 ? 1.148 -42.562 -62.656 1 63.94 91 SER A CA 1
ATOM 719 C C . SER A 1 91 ? 2.486 -41.844 -62.812 1 63.94 91 SER A C 1
ATOM 721 O O . SER A 1 91 ? 2.971 -41.656 -63.938 1 63.94 91 SER A O 1
ATOM 723 N N . TRP A 1 92 ? 2.988 -41.594 -61.75 1 57.56 92 TRP A N 1
ATOM 724 C CA . TRP A 1 92 ? 4.195 -40.781 -61.844 1 57.56 92 TRP A CA 1
ATOM 725 C C . TRP A 1 92 ? 5.426 -41.625 -62.062 1 57.56 92 TRP A C 1
ATOM 727 O O . TRP A 1 92 ? 5.395 -42.844 -61.812 1 57.56 92 TRP A O 1
ATOM 737 N N . LYS A 1 93 ? 6.445 -41.062 -62.562 1 61.91 93 LYS A N 1
ATOM 738 C CA . LYS A 1 93 ? 7.727 -41.688 -62.938 1 61.91 93 LYS A CA 1
ATOM 739 C C . LYS A 1 93 ? 8.32 -42.438 -61.75 1 61.91 93 LYS A C 1
ATOM 741 O O . LYS A 1 93 ? 8.969 -43.469 -61.938 1 61.91 93 LYS A O 1
ATOM 746 N N . GLU A 1 94 ? 7.891 -42.062 -60.562 1 60.41 94 GLU A N 1
ATOM 747 C CA . GLU A 1 94 ? 8.508 -42.656 -59.375 1 60.41 94 GLU A CA 1
ATOM 748 C C . GLU A 1 94 ? 7.934 -44.031 -59.062 1 60.41 94 GLU A C 1
ATOM 750 O O . GLU A 1 94 ? 8.578 -44.875 -58.438 1 60.41 94 GLU A O 1
ATOM 755 N N . SER A 1 95 ? 6.785 -44.219 -59.562 1 67.88 95 SER A N 1
ATOM 756 C CA . SER A 1 95 ? 6.141 -45.5 -59.344 1 67.88 95 SER A CA 1
ATOM 757 C C . SER A 1 95 ? 6.957 -46.625 -59.906 1 67.88 95 SER A C 1
ATOM 759 O O . SER A 1 95 ? 6.852 -47.781 -59.438 1 67.88 95 SER A O 1
ATOM 761 N N . THR A 1 96 ? 7.844 -46.188 -60.844 1 73.31 96 THR A N 1
ATOM 762 C CA . THR A 1 96 ? 8.641 -47.25 -61.469 1 73.31 96 THR A CA 1
ATOM 763 C C . THR A 1 96 ? 10.086 -47.188 -60.969 1 73.31 96 THR A C 1
ATOM 765 O O . THR A 1 96 ? 10.906 -48.031 -61.375 1 73.31 96 THR A O 1
ATOM 768 N N . GLU A 1 97 ? 10.352 -46.25 -60.062 1 82.44 97 GLU A N 1
ATOM 769 C CA . GLU A 1 97 ? 11.711 -46.094 -59.562 1 82.44 97 GLU A CA 1
ATOM 770 C C . GLU A 1 97 ? 12.047 -47.188 -58.562 1 82.44 97 GLU A C 1
ATOM 772 O O . GLU A 1 97 ? 11.203 -47.562 -57.75 1 82.44 97 GLU A O 1
ATOM 777 N N . ASP A 1 98 ? 13.273 -47.688 -58.75 1 89.19 98 ASP A N 1
ATOM 778 C CA . ASP A 1 98 ? 13.695 -48.75 -57.844 1 89.19 98 ASP A CA 1
ATOM 779 C C . ASP A 1 98 ? 14.672 -48.25 -56.781 1 89.19 98 ASP A C 1
ATOM 781 O O . ASP A 1 98 ? 15.289 -49.031 -56.062 1 89.19 98 ASP A O 1
ATOM 785 N N . PHE A 1 99 ? 14.852 -46.844 -56.812 1 93.44 99 PHE A N 1
ATOM 786 C CA . PHE A 1 99 ? 15.75 -46.219 -55.844 1 93.44 99 PHE A CA 1
ATOM 787 C C . PHE A 1 99 ? 15.242 -44.844 -55.438 1 93.44 99 PHE A C 1
ATOM 789 O O . PHE A 1 99 ? 14.969 -44 -56.312 1 93.44 99 PHE A O 1
ATOM 796 N N . ILE A 1 100 ? 15.07 -44.625 -54.188 1 92.62 100 ILE A N 1
ATOM 797 C CA . ILE A 1 100 ? 14.602 -43.344 -53.688 1 92.62 100 ILE A CA 1
ATOM 798 C C . ILE A 1 100 ? 15.516 -42.844 -52.562 1 92.62 100 ILE A C 1
ATOM 800 O O . ILE A 1 100 ? 15.875 -43.625 -51.656 1 92.62 100 ILE A O 1
ATOM 804 N N . THR A 1 101 ? 15.914 -41.625 -52.562 1 94.12 101 THR A N 1
ATOM 805 C CA . THR A 1 101 ? 16.672 -41 -51.5 1 94.12 101 THR A CA 1
ATOM 806 C C . THR A 1 101 ? 15.781 -40.062 -50.688 1 94.12 101 THR A C 1
ATOM 808 O O . THR A 1 101 ? 15.141 -39.156 -51.25 1 94.12 101 THR A O 1
ATOM 811 N N . ILE A 1 102 ? 15.797 -40.25 -49.375 1 93.88 102 ILE A N 1
ATOM 812 C CA . ILE A 1 102 ? 15 -39.406 -48.5 1 93.88 102 ILE A CA 1
ATOM 813 C C . ILE A 1 102 ? 15.883 -38.344 -47.844 1 93.88 102 ILE A C 1
ATOM 815 O O . ILE A 1 102 ? 16.953 -38.625 -47.344 1 93.88 102 ILE A O 1
ATOM 819 N N . GLN A 1 103 ? 15.461 -37.094 -47.875 1 93.81 103 GLN A N 1
ATOM 820 C CA . GLN A 1 103 ? 16.109 -36 -47.156 1 93.81 103 GLN A CA 1
ATOM 821 C C . GLN A 1 103 ? 15.586 -35.906 -45.719 1 93.81 103 GLN A C 1
ATOM 823 O O . GLN A 1 103 ? 14.367 -35.906 -45.5 1 93.81 103 GLN A O 1
ATOM 828 N N . VAL A 1 104 ? 16.469 -35.875 -44.781 1 96.06 104 VAL A N 1
ATOM 829 C CA . VAL A 1 104 ? 16.109 -35.844 -43.375 1 96.06 104 VAL A CA 1
ATOM 830 C C . VAL A 1 104 ? 16.578 -34.562 -42.719 1 96.06 104 VAL A C 1
ATOM 832 O O . VAL A 1 104 ? 17.641 -34.531 -42.094 1 96.06 104 VAL A O 1
ATOM 835 N N . PRO A 1 105 ? 15.836 -33.594 -42.719 1 94.31 105 PRO A N 1
ATOM 836 C CA . PRO A 1 105 ? 16.234 -32.312 -42.094 1 94.31 105 PRO A CA 1
ATOM 837 C C . PRO A 1 105 ? 16.125 -32.344 -40.594 1 94.31 105 PRO A C 1
ATOM 839 O O . PRO A 1 105 ? 16.734 -31.5 -39.906 1 94.31 105 PRO A O 1
ATOM 842 N N . ASP A 1 106 ? 15.375 -33.188 -40 1 96.25 106 ASP A N 1
ATOM 843 C CA . ASP A 1 106 ? 15.109 -33.281 -38.594 1 96.25 106 ASP A CA 1
ATOM 844 C C . ASP A 1 106 ? 16.219 -34.031 -37.844 1 96.25 106 ASP A C 1
ATOM 846 O O . ASP A 1 106 ? 16.406 -35.219 -38.062 1 96.25 106 ASP A O 1
ATOM 850 N N . ASP A 1 107 ? 16.906 -33.406 -36.906 1 96.12 107 ASP A N 1
ATOM 851 C CA . ASP A 1 107 ? 18.062 -33.969 -36.219 1 96.12 107 ASP A CA 1
ATOM 852 C C . ASP A 1 107 ? 17.641 -35.062 -35.25 1 96.12 107 ASP A C 1
ATOM 854 O O . ASP A 1 107 ? 18.484 -35.844 -34.812 1 96.12 107 ASP A O 1
ATOM 858 N N . ASN A 1 108 ? 16.359 -35.156 -35 1 97.5 108 ASN A N 1
ATOM 859 C CA . ASN A 1 108 ? 15.891 -36.188 -34.094 1 97.5 108 ASN A CA 1
ATOM 860 C C . ASN A 1 108 ? 15.773 -37.531 -34.781 1 97.5 108 ASN A C 1
ATOM 862 O O . ASN A 1 108 ? 15.664 -38.594 -34.125 1 97.5 108 ASN A O 1
ATOM 866 N N . VAL A 1 109 ? 15.719 -37.5 -36.094 1 98.06 109 VAL A N 1
ATOM 867 C CA . VAL A 1 109 ? 15.617 -38.75 -36.875 1 98.06 109 VAL A CA 1
ATOM 868 C C . VAL A 1 109 ? 17 -39.406 -36.969 1 98.06 109 VAL A C 1
ATOM 870 O O . VAL A 1 109 ? 17.938 -38.812 -37.5 1 98.06 109 VAL A O 1
ATOM 873 N N . THR A 1 110 ? 17.078 -40.625 -36.469 1 97.81 110 THR A N 1
ATOM 874 C CA . THR A 1 110 ? 18.328 -41.375 -36.531 1 97.81 110 THR A CA 1
ATOM 875 C C . THR A 1 110 ? 18.203 -42.562 -37.469 1 97.81 110 THR A C 1
ATOM 877 O O . THR A 1 110 ? 17.094 -42.938 -37.875 1 97.81 110 THR A O 1
ATOM 880 N N . VAL A 1 111 ? 19.344 -43.125 -37.812 1 97.88 111 VAL A N 1
ATOM 881 C CA . VAL A 1 111 ? 19.375 -44.312 -38.656 1 97.88 111 VAL A CA 1
ATOM 882 C C . VAL A 1 111 ? 18.656 -45.469 -37.969 1 97.88 111 VAL A C 1
ATOM 884 O O . VAL A 1 111 ? 17.891 -46.188 -38.594 1 97.88 111 VAL A O 1
ATOM 887 N N . GLU A 1 112 ? 18.938 -45.562 -36.75 1 97.69 112 GLU A N 1
ATOM 888 C CA . GLU A 1 112 ? 18.312 -46.625 -35.938 1 97.69 112 GLU A CA 1
ATOM 889 C C . GLU A 1 112 ? 16.797 -46.469 -35.938 1 97.69 112 GLU A C 1
ATOM 891 O O . GLU A 1 112 ? 16.062 -47.438 -36.031 1 97.69 112 GLU A O 1
ATOM 896 N N . ALA A 1 113 ? 16.312 -45.25 -35.812 1 98.25 113 ALA A N 1
ATOM 897 C CA . ALA A 1 113 ? 14.875 -45 -35.75 1 98.25 113 ALA A CA 1
ATOM 898 C C . ALA A 1 113 ? 14.227 -45.312 -37.094 1 98.25 113 ALA A C 1
ATOM 900 O O . ALA A 1 113 ? 13.133 -45.844 -37.156 1 98.25 113 ALA A O 1
ATOM 901 N N . LEU A 1 114 ? 14.922 -44.938 -38.188 1 98.12 114 LEU A N 1
ATOM 902 C CA . LEU A 1 114 ? 14.414 -45.25 -39.5 1 98.12 114 LEU A CA 1
ATOM 903 C C . LEU A 1 114 ? 14.336 -46.781 -39.719 1 98.12 114 LEU A C 1
ATOM 905 O O . LEU A 1 114 ? 13.367 -47.281 -40.281 1 98.12 114 LEU A O 1
ATOM 909 N N . ASP A 1 115 ? 15.383 -47.406 -39.25 1 97.94 115 ASP A N 1
ATOM 910 C CA . ASP A 1 115 ? 15.406 -48.875 -39.375 1 97.94 115 ASP A CA 1
ATOM 911 C C . ASP A 1 115 ? 14.195 -49.469 -38.656 1 97.94 115 ASP A C 1
ATOM 913 O O . ASP A 1 115 ? 13.531 -50.344 -39.219 1 97.94 115 ASP A O 1
ATOM 917 N N . VAL A 1 116 ? 13.969 -49.031 -37.469 1 97.81 116 VAL A N 1
ATOM 918 C CA . VAL A 1 116 ? 12.828 -49.531 -36.719 1 97.81 116 VAL A CA 1
ATOM 919 C C . VAL A 1 116 ? 11.523 -49.125 -37.406 1 97.81 116 VAL A C 1
ATOM 921 O O . VAL A 1 116 ? 10.586 -49.906 -37.5 1 97.81 116 VAL A O 1
ATOM 924 N N . ALA A 1 117 ? 11.375 -47.938 -37.969 1 98 117 ALA A N 1
ATOM 925 C CA . ALA A 1 117 ? 10.18 -47.469 -38.625 1 98 117 ALA A CA 1
ATOM 926 C C . ALA A 1 117 ? 9.875 -48.281 -39.875 1 98 117 ALA A C 1
ATOM 928 O O . ALA A 1 117 ? 8.742 -48.688 -40.094 1 98 117 ALA A O 1
ATOM 929 N N . PHE A 1 118 ? 10.914 -48.5 -40.625 1 97.62 118 PHE A N 1
ATOM 930 C CA . PHE A 1 118 ? 10.727 -49.344 -41.812 1 97.62 118 PHE A CA 1
ATOM 931 C C . PHE A 1 118 ? 10.312 -50.75 -41.406 1 97.62 118 PHE A C 1
ATOM 933 O O . PHE A 1 118 ? 9.43 -51.344 -42.031 1 97.62 118 PHE A O 1
ATOM 940 N N . GLY A 1 119 ? 11.039 -51.219 -40.406 1 97.06 119 GLY A N 1
ATOM 941 C CA . GLY A 1 119 ? 10.703 -52.531 -39.906 1 97.06 119 GLY A CA 1
ATOM 942 C C . GLY A 1 119 ? 9.266 -52.656 -39.438 1 97.06 119 GLY A C 1
ATOM 943 O O . GLY A 1 119 ? 8.656 -53.719 -39.531 1 97.06 119 GLY A O 1
ATOM 944 N N . SER A 1 120 ? 8.703 -51.562 -38.938 1 96.62 120 SER A N 1
ATOM 945 C CA . SER A 1 120 ? 7.359 -51.562 -38.375 1 96.62 120 SER A CA 1
ATOM 946 C C . SER A 1 120 ? 6.305 -51.781 -39.438 1 96.62 120 SER A C 1
ATOM 948 O O . SER A 1 120 ? 5.172 -52.156 -39.156 1 96.62 120 SER A O 1
ATOM 950 N N . LEU A 1 121 ? 6.656 -51.594 -40.656 1 95.75 121 LEU A N 1
ATOM 951 C CA . LEU A 1 121 ? 5.75 -51.812 -41.781 1 95.75 121 LEU A CA 1
ATOM 952 C C . LEU A 1 121 ? 5.531 -53.312 -42 1 95.75 121 LEU A C 1
ATOM 954 O O . LEU A 1 121 ? 4.535 -53.688 -42.625 1 95.75 121 LEU A O 1
ATOM 958 N N . TYR A 1 122 ? 6.531 -54.062 -41.562 1 95.25 122 TYR A N 1
ATOM 959 C CA . TYR A 1 122 ? 6.484 -55.5 -41.75 1 95.25 122 TYR A CA 1
ATOM 960 C C . TYR A 1 122 ? 5.945 -56.188 -40.5 1 95.25 122 TYR A C 1
ATOM 962 O O . TYR A 1 122 ? 5.344 -57.25 -40.594 1 95.25 122 TYR A O 1
ATOM 970 N N . ASN A 1 123 ? 6.277 -55.688 -39.406 1 93.94 123 ASN A N 1
ATOM 971 C CA . ASN A 1 123 ? 5.84 -56.156 -38.094 1 93.94 123 ASN A CA 1
ATOM 972 C C . ASN A 1 123 ? 5.539 -55 -37.156 1 93.94 123 ASN A C 1
ATOM 974 O O . ASN A 1 123 ? 6.441 -54.281 -36.75 1 93.94 123 ASN A O 1
ATOM 978 N N . ASP A 1 124 ? 4.355 -54.969 -36.656 1 88.88 124 ASP A N 1
ATOM 979 C CA . ASP A 1 124 ? 3.869 -53.812 -35.906 1 88.88 124 ASP A CA 1
ATOM 980 C C . ASP A 1 124 ? 4.258 -53.906 -34.438 1 88.88 124 ASP A C 1
ATOM 982 O O . ASP A 1 124 ? 4.02 -52.969 -33.656 1 88.88 124 ASP A O 1
ATOM 986 N N . ASP A 1 125 ? 4.844 -54.938 -34.031 1 90.81 125 ASP A N 1
ATOM 987 C CA . ASP A 1 125 ? 5.301 -55.094 -32.656 1 90.81 125 ASP A CA 1
ATOM 988 C C . ASP A 1 125 ? 6.684 -54.469 -32.469 1 90.81 125 ASP A C 1
ATOM 990 O O . ASP A 1 125 ? 7.703 -55.125 -32.719 1 90.81 125 ASP A O 1
ATOM 994 N N . VAL A 1 126 ? 6.645 -53.25 -32 1 93.56 126 VAL A N 1
ATOM 995 C CA . VAL A 1 126 ? 7.883 -52.469 -31.859 1 93.56 126 VAL A CA 1
ATOM 996 C C . VAL A 1 126 ? 8.18 -52.219 -30.391 1 93.56 126 VAL A C 1
ATOM 998 O O . VAL A 1 126 ? 7.27 -51.906 -29.609 1 93.56 126 VAL A O 1
ATOM 1001 N N . MET A 1 127 ? 9.406 -52.469 -30 1 93.75 127 MET A N 1
ATOM 1002 C CA . MET A 1 127 ? 9.844 -52.125 -28.641 1 93.75 127 MET A CA 1
ATOM 1003 C C . MET A 1 127 ? 10.234 -50.656 -28.547 1 93.75 127 MET A C 1
ATOM 1005 O O . MET A 1 127 ? 11.172 -50.219 -29.203 1 93.75 127 MET A O 1
ATOM 1009 N N . ILE A 1 128 ? 9.516 -49.969 -27.766 1 96.69 128 ILE A N 1
ATOM 1010 C CA . ILE A 1 128 ? 9.742 -48.562 -27.609 1 96.69 128 ILE A CA 1
ATOM 1011 C C . ILE A 1 128 ? 10.195 -48.25 -26.188 1 96.69 128 ILE A C 1
ATOM 1013 O O . ILE A 1 128 ? 9.555 -48.688 -25.219 1 96.69 128 ILE A O 1
ATOM 1017 N N . THR A 1 129 ? 11.297 -47.5 -26.047 1 96.19 129 THR A N 1
ATOM 1018 C CA . THR A 1 129 ? 11.828 -47.125 -24.75 1 96.19 129 THR A CA 1
ATOM 1019 C C . THR A 1 129 ? 11.953 -45.594 -24.656 1 96.19 129 THR A C 1
ATOM 1021 O O . THR A 1 129 ? 11.945 -44.906 -25.688 1 96.19 129 THR A O 1
ATOM 1024 N N . PRO A 1 130 ? 12.062 -45.094 -23.422 1 95.75 130 PRO A N 1
ATOM 1025 C CA . PRO A 1 130 ? 12.242 -43.656 -23.25 1 95.75 130 PRO A CA 1
ATOM 1026 C C . PRO A 1 130 ? 13.469 -43.125 -23.984 1 95.75 130 PRO A C 1
ATOM 1028 O O . PRO A 1 130 ? 13.469 -41.969 -24.453 1 95.75 130 PRO A O 1
ATOM 1031 N N . ALA A 1 131 ? 14.445 -43.906 -24.188 1 95.88 131 ALA A N 1
ATOM 1032 C CA . ALA A 1 131 ? 15.695 -43.469 -24.828 1 95.88 131 ALA A CA 1
ATOM 1033 C C . ALA A 1 131 ? 15.523 -43.312 -26.328 1 95.88 131 ALA A C 1
ATOM 1035 O O . ALA A 1 131 ? 16.219 -42.531 -26.969 1 95.88 131 ALA A O 1
ATOM 1036 N N . THR A 1 132 ? 14.547 -44.062 -26.875 1 97.06 132 THR A N 1
ATOM 1037 C CA . THR A 1 132 ? 14.477 -44.125 -28.344 1 97.06 132 THR A CA 1
ATOM 1038 C C . THR A 1 132 ? 13.172 -43.469 -28.828 1 97.06 132 THR A C 1
ATOM 1040 O O . THR A 1 132 ? 13.031 -43.188 -30.016 1 97.06 132 THR A O 1
ATOM 1043 N N . VAL A 1 133 ? 12.312 -43.25 -27.922 1 98.5 133 VAL A N 1
ATOM 1044 C CA . VAL A 1 133 ? 10.938 -42.938 -28.297 1 98.5 133 VAL A CA 1
ATOM 1045 C C . VAL A 1 133 ? 10.914 -41.625 -29.094 1 98.5 133 VAL A C 1
ATOM 1047 O O . VAL A 1 133 ? 10.141 -41.5 -30.047 1 98.5 133 VAL A O 1
ATOM 1050 N N . ILE A 1 134 ? 11.688 -40.656 -28.797 1 98.56 134 ILE A N 1
ATOM 1051 C CA . ILE A 1 134 ? 11.641 -39.375 -29.469 1 98.56 134 ILE A CA 1
ATOM 1052 C C . ILE A 1 134 ? 12.125 -39.5 -30.906 1 98.56 134 ILE A C 1
ATOM 1054 O O . ILE A 1 134 ? 11.508 -38.969 -31.844 1 98.56 134 ILE A O 1
ATOM 1058 N N . SER A 1 135 ? 13.219 -40.219 -31.094 1 98.5 135 SER A N 1
ATOM 1059 C CA . SER A 1 135 ? 13.727 -40.469 -32.438 1 98.5 135 SER A CA 1
ATOM 1060 C C . SER A 1 135 ? 12.727 -41.25 -33.281 1 98.5 135 SER A C 1
ATOM 1062 O O . SER A 1 135 ? 12.57 -41.031 -34.469 1 98.5 135 SER A O 1
ATOM 1064 N N . LEU A 1 136 ? 12.109 -42.219 -32.625 1 98.44 136 LEU A N 1
ATOM 1065 C CA . LEU A 1 136 ? 11.109 -43 -33.312 1 98.44 136 LEU A CA 1
ATOM 1066 C C . LEU A 1 136 ? 9.906 -42.156 -33.719 1 98.44 136 LEU A C 1
ATOM 1068 O O . LEU A 1 136 ? 9.359 -42.344 -34.781 1 98.44 136 LEU A O 1
ATOM 1072 N N . LEU A 1 137 ? 9.516 -41.281 -32.781 1 98.62 137 LEU A N 1
ATOM 1073 C CA . LEU A 1 137 ? 8.43 -40.375 -33.094 1 98.62 137 LEU A CA 1
ATOM 1074 C C . LEU A 1 137 ? 8.773 -39.469 -34.281 1 98.62 137 LEU A C 1
ATOM 1076 O O . LEU A 1 137 ? 7.941 -39.25 -35.156 1 98.62 137 LEU A O 1
ATOM 1080 N N . ALA A 1 138 ? 9.953 -39 -34.312 1 98.5 138 ALA A N 1
ATOM 1081 C CA . ALA A 1 138 ? 10.438 -38.156 -35.406 1 98.5 138 ALA A CA 1
ATOM 1082 C C . ALA A 1 138 ? 10.398 -38.938 -36.719 1 98.5 138 ALA A C 1
ATOM 1084 O O . ALA A 1 138 ? 9.945 -38.438 -37.75 1 98.5 138 ALA A O 1
ATOM 1085 N N . ALA A 1 139 ? 10.852 -40.156 -36.75 1 98.25 139 ALA A N 1
ATOM 1086 C CA . ALA A 1 139 ? 10.852 -41 -37.938 1 98.25 139 ALA A CA 1
ATOM 1087 C C . ALA A 1 139 ? 9.43 -41.281 -38.406 1 98.25 139 ALA A C 1
ATOM 1089 O O . ALA A 1 139 ? 9.141 -41.25 -39.594 1 98.25 139 ALA A O 1
ATOM 1090 N N . ALA A 1 140 ? 8.656 -41.656 -37.406 1 98.06 140 ALA A N 1
ATOM 1091 C CA . ALA A 1 140 ? 7.254 -41.906 -37.719 1 98.06 140 ALA A CA 1
ATOM 1092 C C . ALA A 1 140 ? 6.598 -40.688 -38.375 1 98.06 140 ALA A C 1
ATOM 1094 O O . ALA A 1 140 ? 5.805 -40.844 -39.312 1 98.06 140 ALA A O 1
ATOM 1095 N N . SER A 1 141 ? 6.898 -39.531 -37.844 1 97.44 141 SER A N 1
ATOM 1096 C CA . SER A 1 141 ? 6.359 -38.281 -38.375 1 97.44 141 SER A CA 1
ATOM 1097 C C . SER A 1 141 ? 6.883 -38.031 -39.781 1 97.44 141 SER A C 1
ATOM 1099 O O . SER A 1 141 ? 6.117 -37.656 -40.688 1 97.44 141 SER A O 1
ATOM 1101 N N . LEU A 1 142 ? 8.164 -38.188 -40 1 96.69 142 LEU A N 1
ATOM 1102 C CA . LEU A 1 142 ? 8.773 -38 -41.281 1 96.69 142 LEU A CA 1
ATOM 1103 C C . LEU A 1 142 ? 8.133 -38.906 -42.344 1 96.69 142 LEU A C 1
ATOM 1105 O O . LEU A 1 142 ? 7.809 -38.438 -43.438 1 96.69 142 LEU A O 1
ATOM 1109 N N . LEU A 1 143 ? 7.859 -40.156 -41.969 1 96.81 143 LEU A N 1
ATOM 1110 C CA . LEU A 1 143 ? 7.367 -41.156 -42.906 1 96.81 143 LEU A CA 1
ATOM 1111 C C . LEU A 1 143 ? 5.844 -41.219 -42.875 1 96.81 143 LEU A C 1
ATOM 1113 O O . LEU A 1 143 ? 5.242 -42.031 -43.625 1 96.81 143 LEU A O 1
ATOM 1117 N N . GLN A 1 144 ? 5.27 -40.469 -41.938 1 96.81 144 GLN A N 1
ATOM 1118 C CA . GLN A 1 144 ? 3.82 -40.438 -41.781 1 96.81 144 GLN A CA 1
ATOM 1119 C C . GLN A 1 144 ? 3.252 -41.812 -41.469 1 96.81 144 GLN A C 1
ATOM 1121 O O . GLN A 1 144 ? 2.336 -42.281 -42.156 1 96.81 144 GLN A O 1
ATOM 1126 N N . LEU A 1 145 ? 3.822 -42.406 -40.5 1 97.25 145 LEU A N 1
ATOM 1127 C CA . LEU A 1 145 ? 3.367 -43.719 -40 1 97.25 145 LEU A CA 1
ATOM 1128 C C . LEU A 1 145 ? 2.461 -43.531 -38.781 1 97.25 145 LEU A C 1
ATOM 1130 O O . LEU A 1 145 ? 2.938 -43.5 -37.656 1 97.25 145 LEU A O 1
ATOM 1134 N N . ASP A 1 146 ? 1.166 -43.594 -38.906 1 95.94 146 ASP A N 1
ATOM 1135 C CA . ASP A 1 146 ? 0.197 -43.281 -37.875 1 95.94 146 ASP A CA 1
ATOM 1136 C C . ASP A 1 146 ? 0.245 -44.312 -36.75 1 95.94 146 ASP A C 1
ATOM 1138 O O . ASP A 1 146 ? 0.162 -43.938 -35.562 1 95.94 146 ASP A O 1
ATOM 1142 N N . SER A 1 147 ? 0.339 -45.531 -37.156 1 96 147 SER A N 1
ATOM 1143 C CA . SER A 1 147 ? 0.35 -46.594 -36.156 1 96 147 SER A CA 1
ATOM 1144 C C . SER A 1 147 ? 1.574 -46.469 -35.25 1 96 147 SER A C 1
ATOM 1146 O O . SER A 1 147 ? 1.461 -46.594 -34.031 1 96 147 SER A O 1
ATOM 1148 N N . LEU A 1 148 ? 2.711 -46.281 -35.812 1 97.44 148 LEU A N 1
ATOM 1149 C CA . LEU A 1 148 ? 3.939 -46.156 -35.062 1 97.44 148 LEU A CA 1
ATOM 1150 C C . LEU A 1 148 ? 3.898 -44.875 -34.188 1 97.44 148 LEU A C 1
ATOM 1152 O O . LEU A 1 148 ? 4.375 -44.875 -33.062 1 97.44 148 LEU A O 1
ATOM 1156 N N . ASN A 1 149 ? 3.383 -43.875 -34.812 1 97.75 149 ASN A N 1
ATOM 1157 C CA . ASN A 1 149 ? 3.207 -42.625 -34.062 1 97.75 149 ASN A CA 1
ATOM 1158 C C . ASN A 1 149 ? 2.367 -42.844 -32.781 1 97.75 149 ASN A C 1
ATOM 1160 O O . ASN A 1 149 ? 2.732 -42.406 -31.703 1 97.75 149 ASN A O 1
ATOM 1164 N N . MET A 1 150 ? 1.273 -43.5 -32.969 1 97.62 150 MET A N 1
ATOM 1165 C CA . MET A 1 150 ? 0.375 -43.781 -31.859 1 97.62 150 MET A CA 1
ATOM 1166 C C . MET A 1 150 ? 1.076 -44.625 -30.781 1 97.62 150 MET A C 1
ATOM 1168 O O . MET A 1 150 ? 0.906 -44.375 -29.594 1 97.62 150 MET A O 1
ATOM 1172 N N . GLN A 1 151 ? 1.851 -45.594 -31.188 1 97.62 151 GLN A N 1
ATOM 1173 C CA . GLN A 1 151 ? 2.598 -46.406 -30.25 1 97.62 151 GLN A CA 1
ATOM 1174 C C . GLN A 1 151 ? 3.607 -45.594 -29.469 1 97.62 151 GLN A C 1
ATOM 1176 O O . GLN A 1 151 ? 3.789 -45.781 -28.266 1 97.62 151 GLN A O 1
ATOM 1181 N N . CYS A 1 152 ? 4.234 -44.688 -30.188 1 98.25 152 CYS A N 1
ATOM 1182 C CA . CYS A 1 152 ? 5.188 -43.812 -29.531 1 98.25 152 CYS A CA 1
ATOM 1183 C C . CYS A 1 152 ? 4.492 -42.938 -28.5 1 98.25 152 CYS A C 1
ATOM 1185 O O . CYS A 1 152 ? 4.973 -42.812 -27.359 1 98.25 152 CYS A O 1
ATOM 1187 N N . CYS A 1 153 ? 3.371 -42.375 -28.812 1 98.19 153 CYS A N 1
ATOM 1188 C CA . CYS A 1 153 ? 2.611 -41.531 -27.906 1 98.19 153 CYS A CA 1
ATOM 1189 C C . CYS A 1 153 ? 2.178 -42.312 -26.672 1 98.19 153 CYS A C 1
ATOM 1191 O O . CYS A 1 153 ? 2.316 -41.812 -25.547 1 98.19 153 CYS A O 1
ATOM 1193 N N . ASP A 1 154 ? 1.695 -43.5 -26.938 1 97.31 154 ASP A N 1
ATOM 1194 C CA . ASP A 1 154 ? 1.279 -44.344 -25.812 1 97.31 154 ASP A CA 1
ATOM 1195 C C . ASP A 1 154 ? 2.449 -44.625 -24.875 1 97.31 154 ASP A C 1
ATOM 1197 O O . ASP A 1 154 ? 2.295 -44.594 -23.656 1 97.31 154 ASP A O 1
ATOM 1201 N N . ALA A 1 155 ? 3.557 -44.938 -25.438 1 97.12 155 ALA A N 1
ATOM 1202 C CA . ALA A 1 155 ? 4.75 -45.219 -24.641 1 97.12 155 ALA A CA 1
ATOM 1203 C C . ALA A 1 155 ? 5.164 -44 -23.828 1 97.12 155 ALA A C 1
ATOM 1205 O O . ALA A 1 155 ? 5.547 -44.094 -22.656 1 97.12 155 ALA A O 1
ATOM 1206 N N . MET A 1 156 ? 5.109 -42.875 -24.453 1 97.88 156 MET A N 1
ATOM 1207 C CA . MET A 1 156 ? 5.453 -41.625 -23.75 1 97.88 156 MET A CA 1
ATOM 1208 C C . MET A 1 156 ? 4.504 -41.375 -22.594 1 97.88 156 MET A C 1
ATOM 1210 O O . MET A 1 156 ? 4.945 -41.062 -21.484 1 97.88 156 MET A O 1
ATOM 1214 N N . LEU A 1 157 ? 3.219 -41.531 -22.828 1 96.69 157 LEU A N 1
ATOM 1215 C CA . LEU A 1 157 ? 2.207 -41.281 -21.812 1 96.69 157 LEU A CA 1
ATOM 1216 C C . LEU A 1 157 ? 2.424 -42.188 -20.594 1 96.69 157 LEU A C 1
ATOM 1218 O O . LEU A 1 157 ? 2.164 -41.781 -19.469 1 96.69 157 LEU A O 1
ATOM 1222 N N . GLU A 1 158 ? 3.008 -43.375 -20.828 1 93.81 158 GLU A N 1
ATOM 1223 C CA . GLU A 1 158 ? 3.186 -44.344 -19.766 1 93.81 158 GLU A CA 1
ATOM 1224 C C . GLU A 1 158 ? 4.5 -44.125 -19.016 1 93.81 158 GLU A C 1
ATOM 1226 O O . GLU A 1 158 ? 4.703 -44.656 -17.938 1 93.81 158 GLU A O 1
ATOM 1231 N N . THR A 1 159 ? 5.332 -43.25 -19.594 1 94.88 159 THR A N 1
ATOM 1232 C CA . THR A 1 159 ? 6.672 -43.188 -19.016 1 94.88 159 THR A CA 1
ATOM 1233 C C . THR A 1 159 ? 7.047 -41.719 -18.688 1 94.88 159 THR A C 1
ATOM 1235 O O . THR A 1 159 ? 8.227 -41.375 -18.688 1 94.88 159 THR A O 1
ATOM 1238 N N . ILE A 1 160 ? 6.07 -40.906 -18.516 1 94.69 160 ILE A N 1
ATOM 1239 C CA . ILE A 1 160 ? 6.34 -39.531 -18.109 1 94.69 160 ILE A CA 1
ATOM 1240 C C . ILE A 1 160 ? 6.848 -39.531 -16.672 1 94.69 160 ILE A C 1
ATOM 1242 O O . ILE A 1 160 ? 6.23 -40.125 -15.773 1 94.69 160 ILE A O 1
ATOM 1246 N N . ASN A 1 161 ? 7.938 -38.906 -16.469 1 91.56 161 ASN A N 1
ATOM 1247 C CA . ASN A 1 161 ? 8.531 -38.688 -15.148 1 91.56 161 ASN A CA 1
ATOM 1248 C C . ASN A 1 161 ? 9.5 -37.5 -15.156 1 91.56 161 ASN A C 1
ATOM 1250 O O . ASN A 1 161 ? 9.578 -36.781 -16.141 1 91.56 161 ASN A O 1
ATOM 1254 N N . ALA A 1 162 ? 10.219 -37.312 -14.125 1 91.44 162 ALA A N 1
ATOM 1255 C CA . ALA A 1 162 ? 11.07 -36.125 -13.969 1 91.44 162 ALA A CA 1
ATOM 1256 C C . ALA A 1 162 ? 12.172 -36.125 -15.016 1 91.44 162 ALA A C 1
ATOM 1258 O O . ALA A 1 162 ? 12.617 -35.031 -15.438 1 91.44 162 ALA A O 1
ATOM 1259 N N . SER A 1 163 ? 12.594 -37.25 -15.484 1 92.94 163 SER A N 1
ATOM 1260 C CA . SER A 1 163 ? 13.727 -37.344 -16.391 1 92.94 163 SER A CA 1
ATOM 1261 C C . SER A 1 163 ? 13.273 -37.219 -17.844 1 92.94 163 SER A C 1
ATOM 1263 O O . SER A 1 163 ? 14.078 -36.906 -18.734 1 92.94 163 SER A O 1
ATOM 1265 N N . THR A 1 164 ? 11.969 -37.469 -18.031 1 95.94 164 THR A N 1
ATOM 1266 C CA . THR A 1 164 ? 11.547 -37.562 -19.438 1 95.94 164 THR A CA 1
ATOM 1267 C C . THR A 1 164 ? 10.617 -36.375 -19.781 1 95.94 164 THR A C 1
ATOM 1269 O O . THR A 1 164 ? 10.43 -36.062 -20.953 1 95.94 164 THR A O 1
ATOM 1272 N N . VAL A 1 165 ? 10.023 -35.781 -18.781 1 97.31 165 VAL A N 1
ATOM 1273 C CA . VAL A 1 165 ? 8.883 -34.906 -18.984 1 97.31 165 VAL A CA 1
ATOM 1274 C C . VAL A 1 165 ? 9.297 -33.719 -19.844 1 97.31 165 VAL A C 1
ATOM 1276 O O . VAL A 1 165 ? 8.555 -33.281 -20.734 1 97.31 165 VAL A O 1
ATOM 1279 N N . CYS A 1 166 ? 10.438 -33.125 -19.641 1 97.5 166 CYS A N 1
ATOM 1280 C CA . CYS A 1 166 ? 10.867 -31.953 -20.406 1 97.5 166 CYS A CA 1
ATOM 1281 C C . CYS A 1 166 ? 11.078 -32.312 -21.875 1 97.5 166 CYS A C 1
ATOM 1283 O O . CYS A 1 166 ? 10.578 -31.625 -22.766 1 97.5 166 CYS A O 1
ATOM 1285 N N . ALA A 1 167 ? 11.781 -33.375 -22.125 1 97.38 167 ALA A N 1
ATOM 1286 C CA . ALA A 1 167 ? 12.047 -33.844 -23.5 1 97.38 167 ALA A CA 1
ATOM 1287 C C . ALA A 1 167 ? 10.75 -34.219 -24.219 1 97.38 167 ALA A C 1
ATOM 1289 O O . ALA A 1 167 ? 10.57 -33.906 -25.391 1 97.38 167 ALA A O 1
ATOM 1290 N N . TYR A 1 168 ? 9.914 -34.938 -23.469 1 98.25 168 TYR A N 1
ATOM 1291 C CA . TYR A 1 168 ? 8.625 -35.344 -24.031 1 98.25 168 TYR A CA 1
ATOM 1292 C C . TYR A 1 168 ? 7.805 -34.094 -24.406 1 98.25 168 TYR A C 1
ATOM 1294 O O . TYR A 1 168 ? 7.195 -34.062 -25.484 1 98.25 168 TYR A O 1
ATOM 1302 N N . TYR A 1 169 ? 7.797 -33.125 -23.531 1 98.25 169 TYR A N 1
ATOM 1303 C CA . TYR A 1 169 ? 7.051 -31.891 -23.812 1 98.25 169 TYR A CA 1
ATOM 1304 C C . TYR A 1 169 ? 7.574 -31.203 -25.062 1 98.25 169 TYR A C 1
ATOM 1306 O O . TYR A 1 169 ? 6.793 -30.812 -25.938 1 98.25 169 TYR A O 1
ATOM 1314 N N . ALA A 1 170 ? 8.836 -31.047 -25.172 1 97.62 170 ALA A N 1
ATOM 1315 C CA . ALA A 1 170 ? 9.453 -30.406 -26.328 1 97.62 170 ALA A CA 1
ATOM 1316 C C . ALA A 1 170 ? 9.141 -31.172 -27.609 1 97.62 170 ALA A C 1
ATOM 1318 O O . ALA A 1 170 ? 8.789 -30.578 -28.641 1 97.62 170 ALA A O 1
ATOM 1319 N N . ALA A 1 171 ? 9.266 -32.469 -27.531 1 98.06 171 ALA A N 1
ATOM 1320 C CA . ALA A 1 171 ? 8.984 -33.312 -28.703 1 98.06 171 ALA A CA 1
ATOM 1321 C C . ALA A 1 171 ? 7.52 -33.188 -29.109 1 98.06 171 ALA A C 1
ATOM 1323 O O . ALA A 1 171 ? 7.211 -33.094 -30.297 1 98.06 171 ALA A O 1
ATOM 1324 N N . ALA A 1 172 ? 6.699 -33.25 -28.125 1 98.25 172 ALA A N 1
ATOM 1325 C CA . ALA A 1 172 ? 5.27 -33.156 -28.406 1 98.25 172 ALA A CA 1
ATOM 1326 C C . ALA A 1 172 ? 4.934 -31.859 -29.125 1 98.25 172 ALA A C 1
ATOM 1328 O O . ALA A 1 172 ? 4.066 -31.828 -30 1 98.25 172 ALA A O 1
ATOM 1329 N N . GLN A 1 173 ? 5.605 -30.812 -28.766 1 97.12 173 GLN A N 1
ATOM 1330 C CA . GLN A 1 173 ? 5.391 -29.516 -29.422 1 97.12 173 GLN A CA 1
ATOM 1331 C C . GLN A 1 173 ? 5.875 -29.547 -30.859 1 97.12 173 GLN A C 1
ATOM 1333 O O . GLN A 1 173 ? 5.191 -29.047 -31.766 1 97.12 173 GLN A O 1
ATOM 1338 N N . VAL A 1 174 ? 7 -30.109 -31.078 1 97.31 174 VAL A N 1
ATOM 1339 C CA . VAL A 1 174 ? 7.617 -30.141 -32.406 1 97.31 174 VAL A CA 1
ATOM 1340 C C . VAL A 1 174 ? 6.773 -30.984 -33.344 1 97.31 174 VAL A C 1
ATOM 1342 O O . VAL A 1 174 ? 6.566 -30.609 -34.5 1 97.31 174 VAL A O 1
ATOM 1345 N N . TYR A 1 175 ? 6.219 -32.094 -32.844 1 97.75 175 TYR A N 1
ATOM 1346 C CA . TYR A 1 175 ? 5.574 -33.062 -33.719 1 97.75 175 TYR A CA 1
ATOM 1347 C C . TYR A 1 175 ? 4.059 -33 -33.594 1 97.75 175 TYR A C 1
ATOM 1349 O O . TYR A 1 175 ? 3.346 -33.844 -34.125 1 97.75 175 TYR A O 1
ATOM 1357 N N . GLY A 1 176 ? 3.574 -32.125 -32.75 1 97.19 176 GLY A N 1
ATOM 1358 C CA . GLY A 1 176 ? 2.15 -31.828 -32.656 1 97.19 176 GLY A CA 1
ATOM 1359 C C . GLY A 1 176 ? 1.367 -32.875 -31.906 1 97.19 176 GLY A C 1
ATOM 1360 O O . GLY A 1 176 ? 0.239 -33.219 -32.281 1 97.19 176 GLY A O 1
ATOM 1361 N N . GLU A 1 177 ? 1.963 -33.531 -30.969 1 97.75 177 GLU A N 1
ATOM 1362 C CA . GLU A 1 177 ? 1.281 -34.531 -30.172 1 97.75 177 GLU A CA 1
ATOM 1363 C C . GLU A 1 177 ? 0.596 -33.906 -28.953 1 97.75 177 GLU A C 1
ATOM 1365 O O . GLU A 1 177 ? 1.146 -33.938 -27.859 1 97.75 177 GLU A O 1
ATOM 1370 N N . LEU A 1 178 ? -0.637 -33.562 -29.094 1 97.75 178 LEU A N 1
ATOM 1371 C CA . LEU A 1 178 ? -1.368 -32.75 -28.141 1 97.75 178 LEU A CA 1
ATOM 1372 C C . LEU A 1 178 ? -1.612 -33.5 -26.844 1 97.75 178 LEU A C 1
ATOM 1374 O O . LEU A 1 178 ? -1.52 -32.938 -25.75 1 97.75 178 LEU A O 1
ATOM 1378 N N . ALA A 1 179 ? -1.942 -34.719 -26.938 1 97.56 179 ALA A N 1
ATOM 1379 C CA . ALA A 1 179 ? -2.221 -35.531 -25.75 1 97.56 179 ALA A CA 1
ATOM 1380 C C . ALA A 1 179 ? -0.986 -35.625 -24.859 1 97.56 179 ALA A C 1
ATOM 1382 O O . ALA A 1 179 ? -1.087 -35.5 -23.625 1 97.56 179 ALA A O 1
ATOM 1383 N N . VAL A 1 180 ? 0.167 -35.844 -25.422 1 98.06 180 VAL A N 1
ATOM 1384 C CA . VAL A 1 180 ? 1.42 -35.938 -24.688 1 98.06 180 VAL A CA 1
ATOM 1385 C C . VAL A 1 180 ? 1.769 -34.594 -24.078 1 98.06 180 VAL A C 1
ATOM 1387 O O . VAL A 1 180 ? 2.188 -34.5 -22.922 1 98.06 180 VAL A O 1
ATOM 1390 N N . GLU A 1 181 ? 1.607 -33.562 -24.891 1 98.31 181 GLU A N 1
ATOM 1391 C CA . GLU A 1 181 ? 1.859 -32.219 -24.406 1 98.31 181 GLU A CA 1
ATOM 1392 C C . GLU A 1 181 ? 1.015 -31.891 -23.188 1 98.31 181 GLU A C 1
ATOM 1394 O O . GLU A 1 181 ? 1.531 -31.391 -22.172 1 98.31 181 GLU A O 1
ATOM 1399 N N . LYS A 1 182 ? -0.253 -32.156 -23.281 1 97.88 182 LYS A N 1
ATOM 1400 C CA . LYS A 1 182 ? -1.19 -31.891 -22.188 1 97.88 182 LYS A CA 1
ATOM 1401 C C . LYS A 1 182 ? -0.819 -32.688 -20.938 1 97.88 182 LYS A C 1
ATOM 1403 O O . LYS A 1 182 ? -0.854 -32.125 -19.828 1 97.88 182 LYS A O 1
ATOM 1408 N N . ARG A 1 183 ? -0.5 -33.906 -21.125 1 97.06 183 ARG A N 1
ATOM 1409 C CA . ARG A 1 183 ? -0.158 -34.75 -19.984 1 97.06 183 ARG A CA 1
ATOM 1410 C C . ARG A 1 183 ? 1.148 -34.281 -19.344 1 97.06 183 ARG A C 1
ATOM 1412 O O . ARG A 1 183 ? 1.303 -34.344 -18.125 1 97.06 183 ARG A O 1
ATOM 1419 N N . CYS A 1 184 ? 2.102 -33.906 -20.141 1 97.81 184 CYS A N 1
ATOM 1420 C CA . CYS A 1 184 ? 3.346 -33.344 -19.609 1 97.81 184 CYS A CA 1
ATOM 1421 C C . CYS A 1 184 ? 3.082 -32.094 -18.781 1 97.81 184 CYS A C 1
ATOM 1423 O O . CYS A 1 184 ? 3.613 -31.938 -17.688 1 97.81 184 CYS A O 1
ATOM 1425 N N . MET A 1 185 ? 2.246 -31.234 -19.297 1 97.94 185 MET A N 1
ATOM 1426 C CA . MET A 1 185 ? 1.889 -30.016 -18.578 1 97.94 185 MET A CA 1
ATOM 1427 C C . MET A 1 185 ? 1.218 -30.344 -17.25 1 97.94 185 MET A C 1
ATOM 1429 O O . MET A 1 185 ? 1.547 -29.75 -16.234 1 97.94 185 MET A O 1
ATOM 1433 N N . GLN A 1 186 ? 0.326 -31.25 -17.312 1 96.81 186 GLN A N 1
ATOM 1434 C CA . GLN A 1 186 ? -0.35 -31.672 -16.094 1 96.81 186 GLN A CA 1
ATOM 1435 C C . GLN A 1 186 ? 0.649 -32.188 -15.062 1 96.81 186 GLN A C 1
ATOM 1437 O O . GLN A 1 186 ? 0.494 -31.953 -13.859 1 96.81 186 GLN A O 1
ATOM 1442 N N . TRP A 1 187 ? 1.616 -32.906 -15.539 1 95.94 187 TRP A N 1
ATOM 1443 C CA . TRP A 1 187 ? 2.664 -33.406 -14.656 1 95.94 187 TRP A CA 1
ATOM 1444 C C . TRP A 1 187 ? 3.379 -32.25 -13.961 1 95.94 187 TRP A C 1
ATOM 1446 O O . TRP A 1 187 ? 3.57 -32.281 -12.742 1 95.94 187 TRP A O 1
ATOM 1456 N N . PHE A 1 188 ? 3.75 -31.25 -14.719 1 97.5 188 PHE A N 1
ATOM 1457 C CA . PHE A 1 188 ? 4.418 -30.078 -14.164 1 97.5 188 PHE A CA 1
ATOM 1458 C C . PHE A 1 188 ? 3.518 -29.375 -13.164 1 97.5 188 PHE A C 1
ATOM 1460 O O . PHE A 1 188 ? 3.957 -29.016 -12.07 1 97.5 188 PHE A O 1
ATOM 1467 N N . GLU A 1 189 ? 2.287 -29.188 -13.523 1 97.5 189 GLU A N 1
ATOM 1468 C CA . GLU A 1 189 ? 1.323 -28.484 -12.688 1 97.5 189 GLU A CA 1
ATOM 1469 C C . GLU A 1 189 ? 1.222 -29.109 -11.305 1 97.5 189 GLU A C 1
ATOM 1471 O O . GLU A 1 189 ? 1.147 -28.406 -10.297 1 97.5 189 GLU A O 1
ATOM 1476 N N . ARG A 1 190 ? 1.308 -30.391 -11.328 1 96.06 190 ARG A N 1
ATOM 1477 C CA . ARG A 1 190 ? 1.032 -31.125 -10.102 1 96.06 190 ARG A CA 1
ATOM 1478 C C . ARG A 1 190 ? 2.287 -31.266 -9.242 1 96.06 190 ARG A C 1
ATOM 1480 O O . ARG A 1 190 ? 2.199 -31.438 -8.023 1 96.06 190 ARG A O 1
ATOM 1487 N N . ARG A 1 191 ? 3.475 -31.047 -9.883 1 94.25 191 ARG A N 1
ATOM 1488 C CA . ARG A 1 191 ? 4.621 -31.594 -9.172 1 94.25 191 ARG A CA 1
ATOM 1489 C C . ARG A 1 191 ? 5.746 -30.562 -9.07 1 94.25 191 ARG A C 1
ATOM 1491 O O . ARG A 1 191 ? 6.641 -30.703 -8.227 1 94.25 191 ARG A O 1
ATOM 1498 N N . ILE A 1 192 ? 5.781 -29.562 -9.812 1 96.62 192 ILE A N 1
ATOM 1499 C CA . ILE A 1 192 ? 6.977 -28.75 -9.961 1 96.62 192 ILE A CA 1
ATOM 1500 C C . ILE A 1 192 ? 7.277 -28.031 -8.641 1 96.62 192 ILE A C 1
ATOM 1502 O O . ILE A 1 192 ? 8.445 -27.859 -8.273 1 96.62 192 ILE A O 1
ATOM 1506 N N . CYS A 1 193 ? 6.281 -27.719 -7.863 1 96.62 193 CYS A N 1
ATOM 1507 C CA . CYS A 1 193 ? 6.484 -26.953 -6.637 1 96.62 193 CYS A CA 1
ATOM 1508 C C . CYS A 1 193 ? 6.859 -27.859 -5.477 1 96.62 193 CYS A C 1
ATOM 1510 O O . CYS A 1 193 ? 7.387 -27.406 -4.461 1 96.62 193 CYS A O 1
ATOM 1512 N N . SER A 1 194 ? 6.613 -29.125 -5.586 1 92.75 194 SER A N 1
ATOM 1513 C CA . SER A 1 194 ? 6.852 -30.016 -4.461 1 92.75 194 SER A CA 1
ATOM 1514 C C . SER A 1 194 ? 7.984 -30.984 -4.758 1 92.75 194 SER A C 1
ATOM 1516 O O . SER A 1 194 ? 8.617 -31.516 -3.838 1 92.75 194 SER A O 1
ATOM 1518 N N . SER A 1 195 ? 8.289 -31.25 -6.043 1 89.44 195 SER A N 1
ATOM 1519 C CA . SER A 1 195 ? 9.18 -32.375 -6.328 1 89.44 195 SER A CA 1
ATOM 1520 C C . SER A 1 195 ? 10.188 -32 -7.418 1 89.44 195 SER A C 1
ATOM 1522 O O . SER A 1 195 ? 10.594 -32.875 -8.203 1 89.44 195 SER A O 1
ATOM 1524 N N . TRP A 1 196 ? 10.586 -30.844 -7.504 1 91.88 196 TRP A N 1
ATOM 1525 C CA . TRP A 1 196 ? 11.57 -30.484 -8.516 1 91.88 196 TRP A CA 1
ATOM 1526 C C . TRP A 1 196 ? 12.953 -31.016 -8.148 1 91.88 196 TRP A C 1
ATOM 1528 O O . TRP A 1 196 ? 13.258 -31.203 -6.969 1 91.88 196 TRP A O 1
ATOM 1538 N N . THR A 1 197 ? 13.758 -31.359 -9.133 1 93 197 THR A N 1
ATOM 1539 C CA . THR A 1 197 ? 15.172 -31.688 -9.016 1 93 197 THR A CA 1
ATOM 1540 C C . THR A 1 197 ? 16.031 -30.672 -9.766 1 93 197 THR A C 1
ATOM 1542 O O . THR A 1 197 ? 15.523 -29.906 -10.586 1 93 197 THR A O 1
ATOM 1545 N N . VAL A 1 198 ? 17.281 -30.656 -9.43 1 94.75 198 VAL A N 1
ATOM 1546 C CA . VAL A 1 198 ? 18.203 -29.75 -10.102 1 94.75 198 VAL A CA 1
ATOM 1547 C C . VAL A 1 198 ? 18.203 -30.031 -11.602 1 94.75 198 VAL A C 1
ATOM 1549 O O . VAL A 1 198 ? 18.156 -29.094 -12.406 1 94.75 198 VAL A O 1
ATOM 1552 N N . GLN A 1 199 ? 18.203 -31.297 -11.93 1 93.56 199 GLN A N 1
ATOM 1553 C CA . GLN A 1 199 ? 18.219 -31.688 -13.336 1 93.56 199 GLN A CA 1
ATOM 1554 C C . GLN A 1 199 ? 16.953 -31.25 -14.055 1 93.56 199 GLN A C 1
ATOM 1556 O O . GLN A 1 199 ? 17.016 -30.781 -15.203 1 93.56 199 GLN A O 1
ATOM 1561 N N . LEU A 1 200 ? 15.891 -31.438 -13.43 1 95.44 200 LEU A N 1
ATOM 1562 C CA . LEU A 1 200 ? 14.617 -31.016 -14.008 1 95.44 200 LEU A CA 1
ATOM 1563 C C . LEU A 1 200 ? 14.633 -29.516 -14.312 1 95.44 200 LEU A C 1
ATOM 1565 O O . LEU A 1 200 ? 14.258 -29.094 -15.406 1 95.44 200 LEU A O 1
ATOM 1569 N N . LEU A 1 201 ? 15.086 -28.703 -13.344 1 96.44 201 LEU A N 1
ATOM 1570 C CA . LEU A 1 201 ? 15.141 -27.266 -13.508 1 96.44 201 LEU A CA 1
ATOM 1571 C C . LEU A 1 201 ? 16.078 -26.875 -14.641 1 96.44 201 LEU A C 1
ATOM 1573 O O . LEU A 1 201 ? 15.789 -25.953 -15.406 1 96.44 201 LEU A O 1
ATOM 1577 N N . GLN A 1 202 ? 17.141 -27.562 -14.711 1 95.75 202 GLN A N 1
ATOM 1578 C CA . GLN A 1 202 ? 18.109 -27.312 -15.766 1 95.75 202 GLN A CA 1
ATOM 1579 C C . GLN A 1 202 ? 17.5 -27.531 -17.141 1 95.75 202 GLN A C 1
ATOM 1581 O O . GLN A 1 202 ? 17.828 -26.812 -18.094 1 95.75 202 GLN A O 1
ATOM 1586 N N . ASN A 1 203 ? 16.625 -28.5 -17.25 1 95.88 203 ASN A N 1
ATOM 1587 C CA . ASN A 1 203 ? 16.094 -28.906 -18.547 1 95.88 203 ASN A CA 1
ATOM 1588 C C . ASN A 1 203 ? 14.852 -28.094 -18.922 1 95.88 203 ASN A C 1
ATOM 1590 O O . ASN A 1 203 ? 14.406 -28.141 -20.078 1 95.88 203 ASN A O 1
ATOM 1594 N N . MET A 1 204 ? 14.352 -27.328 -18.031 1 97.31 204 MET A N 1
ATOM 1595 C CA . MET A 1 204 ? 13.141 -26.562 -18.328 1 97.31 204 MET A CA 1
ATOM 1596 C C . MET A 1 204 ? 13.469 -25.297 -19.109 1 97.31 204 MET A C 1
ATOM 1598 O O . MET A 1 204 ? 14.289 -24.484 -18.656 1 97.31 204 MET A O 1
ATOM 1602 N N . SER A 1 205 ? 12.859 -25.156 -20.234 1 96.75 205 SER A N 1
ATOM 1603 C CA . SER A 1 205 ? 13.047 -23.953 -21.016 1 96.75 205 SER A CA 1
ATOM 1604 C C . SER A 1 205 ? 12.32 -22.766 -20.391 1 96.75 205 SER A C 1
ATOM 1606 O O . SER A 1 205 ? 11.477 -22.938 -19.5 1 96.75 205 SER A O 1
ATOM 1608 N N . ILE A 1 206 ? 12.633 -21.609 -20.828 1 97.25 206 ILE A N 1
ATOM 1609 C CA . ILE A 1 206 ? 12.016 -20.391 -20.328 1 97.25 206 ILE A CA 1
ATOM 1610 C C . ILE A 1 206 ? 10.531 -20.375 -20.688 1 97.25 206 ILE A C 1
ATOM 1612 O O . ILE A 1 206 ? 9.688 -20.062 -19.828 1 97.25 206 ILE A O 1
ATOM 1616 N N . ASP A 1 207 ? 10.281 -20.781 -21.812 1 97.44 207 ASP A N 1
ATOM 1617 C CA . ASP A 1 207 ? 8.891 -20.828 -22.25 1 97.44 207 ASP A CA 1
ATOM 1618 C C . ASP A 1 207 ? 8.078 -21.812 -21.422 1 97.44 207 ASP A C 1
ATOM 1620 O O . ASP A 1 207 ? 6.957 -21.5 -21 1 97.44 207 ASP A O 1
ATOM 1624 N N . LEU A 1 208 ? 8.648 -22.984 -21.25 1 98 208 LEU A N 1
ATOM 1625 C CA . LEU A 1 208 ? 7.953 -23.984 -20.453 1 98 208 LEU A CA 1
ATOM 1626 C C . LEU A 1 208 ? 7.723 -23.5 -19.031 1 98 208 LEU A C 1
ATOM 1628 O O . LEU A 1 208 ? 6.629 -23.641 -18.484 1 98 208 LEU A O 1
ATOM 1632 N N . MET A 1 209 ? 8.742 -22.859 -18.438 1 98.44 209 MET A N 1
ATOM 1633 C CA . MET A 1 209 ? 8.617 -22.344 -17.078 1 98.44 209 MET A CA 1
ATOM 1634 C C . MET A 1 209 ? 7.516 -21.297 -17 1 98.44 209 MET A C 1
ATOM 1636 O O . MET A 1 209 ? 6.688 -21.328 -16.078 1 98.44 209 MET A O 1
ATOM 1640 N N . GLU A 1 210 ? 7.508 -20.422 -17.938 1 98.5 210 GLU A N 1
ATOM 1641 C CA . GLU A 1 210 ? 6.473 -19.391 -17.969 1 98.5 210 GLU A CA 1
ATOM 1642 C C . GLU A 1 210 ? 5.078 -20.016 -18.031 1 98.5 210 GLU A C 1
ATOM 1644 O O . GLU A 1 210 ? 4.184 -19.625 -17.281 1 98.5 210 GLU A O 1
ATOM 1649 N N . GLN A 1 211 ? 4.914 -21.016 -18.875 1 98.06 211 GLN A N 1
ATOM 1650 C CA . GLN A 1 211 ? 3.611 -21.656 -19.062 1 98.06 211 GLN A CA 1
ATOM 1651 C C . GLN A 1 211 ? 3.17 -22.375 -17.797 1 98.06 211 GLN A C 1
ATOM 1653 O O . GLN A 1 211 ? 1.993 -22.344 -17.422 1 98.06 211 GLN A O 1
ATOM 1658 N N . VAL A 1 212 ? 4.086 -22.984 -17.172 1 98.62 212 VAL A N 1
ATOM 1659 C CA . VAL A 1 212 ? 3.773 -23.734 -15.961 1 98.62 212 VAL A CA 1
ATOM 1660 C C . VAL A 1 212 ? 3.359 -22.781 -14.844 1 98.62 212 VAL A C 1
ATOM 1662 O O . VAL A 1 212 ? 2.338 -23 -14.188 1 98.62 212 VAL A O 1
ATOM 1665 N N . ILE A 1 213 ? 4.109 -21.688 -14.656 1 98.5 213 ILE A N 1
ATOM 1666 C CA . ILE A 1 213 ? 3.867 -20.734 -13.57 1 98.5 213 ILE A CA 1
ATOM 1667 C C . ILE A 1 213 ? 2.539 -20.016 -13.797 1 98.5 213 ILE A C 1
ATOM 1669 O O . ILE A 1 213 ? 1.814 -19.719 -12.844 1 98.5 213 ILE A O 1
ATOM 1673 N N . LYS A 1 214 ? 2.197 -19.797 -14.984 1 97.44 214 LYS A N 1
ATOM 1674 C CA . LYS A 1 214 ? 0.99 -19.047 -15.328 1 97.44 214 LYS A CA 1
ATOM 1675 C C . LYS A 1 214 ? -0.248 -19.938 -15.234 1 97.44 214 LYS A C 1
ATOM 1677 O O . LYS A 1 214 ? -1.376 -19.438 -15.227 1 97.44 214 LYS A O 1
ATOM 1682 N N . SER A 1 215 ? -0.1 -21.188 -15.188 1 98.19 215 SER A N 1
ATOM 1683 C CA . SER A 1 215 ? -1.209 -22.141 -15.312 1 98.19 215 SER A CA 1
ATOM 1684 C C . SER A 1 215 ? -2.189 -22 -14.156 1 98.19 215 SER A C 1
ATOM 1686 O O . SER A 1 215 ? -1.781 -21.969 -12.992 1 98.19 215 SER A O 1
ATOM 1688 N N . PRO A 1 216 ? -3.484 -21.906 -14.391 1 97.31 216 PRO A N 1
ATOM 1689 C CA . PRO A 1 216 ? -4.488 -21.875 -13.32 1 97.31 216 PRO A CA 1
ATOM 1690 C C . PRO A 1 216 ? -4.621 -23.203 -12.594 1 97.31 216 PRO A C 1
ATOM 1692 O O . PRO A 1 216 ? -5.293 -23.297 -11.562 1 97.31 216 PRO A O 1
ATOM 1695 N N . ASN A 1 217 ? -3.957 -24.266 -13.094 1 97.75 217 ASN A N 1
ATOM 1696 C CA . ASN A 1 217 ? -4.062 -25.594 -12.492 1 97.75 217 ASN A CA 1
ATOM 1697 C C . ASN A 1 217 ? -2.83 -25.922 -11.648 1 97.75 217 ASN A C 1
ATOM 1699 O O . ASN A 1 217 ? -2.713 -27.031 -11.125 1 97.75 217 ASN A O 1
ATOM 1703 N N . LEU A 1 218 ? -1.944 -24.969 -11.562 1 98.56 218 LEU A N 1
ATOM 1704 C CA . LEU A 1 218 ? -0.686 -25.188 -10.859 1 98.56 218 LEU A CA 1
ATOM 1705 C C . LEU A 1 218 ? -0.926 -25.422 -9.375 1 98.56 218 LEU A C 1
ATOM 1707 O O . LEU A 1 218 ? -1.63 -24.641 -8.727 1 98.56 218 LEU A O 1
ATOM 1711 N N . PHE A 1 219 ? -0.343 -26.484 -8.867 1 98.38 219 PHE A N 1
ATOM 1712 C CA . PHE A 1 219 ? -0.304 -26.75 -7.434 1 98.38 219 PHE A CA 1
ATOM 1713 C C . PHE A 1 219 ? 0.84 -25.984 -6.777 1 98.38 219 PHE A C 1
ATOM 1715 O O . PHE A 1 219 ? 1.966 -26.484 -6.703 1 98.38 219 PHE A O 1
ATOM 1722 N N . VAL A 1 220 ? 0.516 -24.828 -6.293 1 98.38 220 VAL A N 1
ATOM 1723 C CA . VAL A 1 220 ? 1.517 -24.062 -5.555 1 98.38 220 VAL A CA 1
ATOM 1724 C C . VAL A 1 220 ? 1.738 -24.688 -4.184 1 98.38 220 VAL A C 1
ATOM 1726 O O . VAL A 1 220 ? 0.779 -25.031 -3.488 1 98.38 220 VAL A O 1
ATOM 1729 N N . MET A 1 221 ? 3.002 -24.938 -3.799 1 97.06 221 MET A N 1
ATOM 1730 C CA . MET A 1 221 ? 3.369 -25.562 -2.533 1 97.06 221 MET A CA 1
ATOM 1731 C C . MET A 1 221 ? 4.387 -24.719 -1.78 1 97.06 221 MET A C 1
ATOM 1733 O O . MET A 1 221 ? 5.59 -24.828 -2.018 1 97.06 221 MET A O 1
ATOM 1737 N N . GLN A 1 222 ? 3.9 -23.828 -0.941 1 96.5 222 GLN A N 1
ATOM 1738 C CA . GLN A 1 222 ? 2.572 -23.734 -0.345 1 96.5 222 GLN A CA 1
ATOM 1739 C C . GLN A 1 222 ? 1.926 -22.391 -0.656 1 96.5 222 GLN A C 1
ATOM 1741 O O . GLN A 1 222 ? 0.699 -22.281 -0.709 1 96.5 222 GLN A O 1
ATOM 1746 N N . ILE A 1 223 ? 2.732 -21.375 -0.703 1 98 223 ILE A N 1
ATOM 1747 C CA . ILE A 1 223 ? 2.221 -20.031 -0.949 1 98 223 ILE A CA 1
ATOM 1748 C C . ILE A 1 223 ? 2.953 -19.406 -2.137 1 98 223 ILE A C 1
ATOM 1750 O O . ILE A 1 223 ? 3.92 -19.984 -2.645 1 98 223 ILE A O 1
ATOM 1754 N N . GLU A 1 224 ? 2.602 -18.25 -2.59 1 98.38 224 GLU A N 1
ATOM 1755 C CA . GLU A 1 224 ? 3.053 -17.656 -3.848 1 98.38 224 GLU A CA 1
ATOM 1756 C C . GLU A 1 224 ? 4.535 -17.297 -3.789 1 98.38 224 GLU A C 1
ATOM 1758 O O . GLU A 1 224 ? 5.234 -17.375 -4.801 1 98.38 224 GLU A O 1
ATOM 1763 N N . VAL A 1 225 ? 5.059 -16.906 -2.605 1 98.31 225 VAL A N 1
ATOM 1764 C CA . VAL A 1 225 ? 6.465 -16.547 -2.488 1 98.31 225 VAL A CA 1
ATOM 1765 C C . VAL A 1 225 ? 7.348 -17.75 -2.805 1 98.31 225 VAL A C 1
ATOM 1767 O O . VAL A 1 225 ? 8.477 -17.594 -3.266 1 98.31 225 VAL A O 1
ATOM 1770 N N . ASP A 1 226 ? 6.879 -18.938 -2.609 1 97.75 226 ASP A N 1
ATOM 1771 C CA . ASP A 1 226 ? 7.637 -20.141 -2.93 1 97.75 226 ASP A CA 1
ATOM 1772 C C . ASP A 1 226 ? 7.879 -20.25 -4.434 1 97.75 226 ASP A C 1
ATOM 1774 O O . ASP A 1 226 ? 8.898 -20.781 -4.863 1 97.75 226 ASP A O 1
ATOM 1778 N N . LEU A 1 227 ? 6.91 -19.766 -5.211 1 98.06 227 LEU A N 1
ATOM 1779 C CA . LEU A 1 227 ? 7.105 -19.734 -6.66 1 98.06 227 LEU A CA 1
ATOM 1780 C C . LEU A 1 227 ? 8.211 -18.75 -7.043 1 98.06 227 LEU A C 1
ATOM 1782 O O . LEU A 1 227 ? 9.031 -19.047 -7.91 1 98.06 227 LEU A O 1
ATOM 1786 N N . TYR A 1 228 ? 8.188 -17.578 -6.406 1 98.62 228 TYR A N 1
ATOM 1787 C CA . TYR A 1 228 ? 9.25 -16.594 -6.633 1 98.62 228 TYR A CA 1
ATOM 1788 C C . TYR A 1 228 ? 10.617 -17.203 -6.309 1 98.62 228 TYR A C 1
ATOM 1790 O O . TYR A 1 228 ? 11.555 -17.062 -7.09 1 98.62 228 TYR A O 1
ATOM 1798 N N . THR A 1 229 ? 10.703 -17.859 -5.184 1 98.31 229 THR A N 1
ATOM 1799 C CA . THR A 1 229 ? 11.961 -18.469 -4.754 1 98.31 229 THR A CA 1
ATOM 1800 C C . THR A 1 229 ? 12.391 -19.562 -5.723 1 98.31 229 THR A C 1
ATOM 1802 O O . THR A 1 229 ? 13.578 -19.703 -6.027 1 98.31 229 THR A O 1
ATOM 1805 N N . LEU A 1 230 ? 11.445 -20.344 -6.148 1 98.31 230 LEU A N 1
ATOM 1806 C CA . LEU A 1 230 ? 11.734 -21.375 -7.148 1 98.31 230 LEU A CA 1
ATOM 1807 C C . LEU A 1 230 ? 12.336 -20.766 -8.406 1 98.31 230 LEU A C 1
ATOM 1809 O O . LEU A 1 230 ? 13.312 -21.281 -8.953 1 98.31 230 LEU A O 1
ATOM 1813 N N . LEU A 1 231 ? 11.773 -19.656 -8.852 1 98.75 231 LEU A N 1
ATOM 1814 C CA . LEU A 1 231 ? 12.258 -18.984 -10.055 1 98.75 231 LEU A CA 1
ATOM 1815 C C . LEU A 1 231 ? 13.664 -18.438 -9.844 1 98.75 231 LEU A C 1
ATOM 1817 O O . LEU A 1 231 ? 14.492 -18.453 -10.758 1 98.75 231 LEU A O 1
ATOM 1821 N N . VAL A 1 232 ? 13.898 -17.906 -8.656 1 98.75 232 VAL A N 1
ATOM 1822 C CA . VAL A 1 232 ? 15.234 -17.406 -8.344 1 98.75 232 VAL A CA 1
ATOM 1823 C C . VAL A 1 232 ? 16.25 -18.547 -8.453 1 98.75 232 VAL A C 1
ATOM 1825 O O . VAL A 1 232 ? 17.297 -18.391 -9.094 1 98.75 232 VAL A O 1
ATOM 1828 N N . MET A 1 233 ? 15.961 -19.688 -7.891 1 98.38 233 MET A N 1
ATOM 1829 C CA . MET A 1 233 ? 16.828 -20.844 -7.961 1 98.38 233 MET A CA 1
ATOM 1830 C C . MET A 1 233 ? 16.984 -21.328 -9.406 1 98.38 233 MET A C 1
ATOM 1832 O O . MET A 1 233 ? 18.094 -21.625 -9.844 1 98.38 233 MET A O 1
ATOM 1836 N N . TRP A 1 234 ? 15.891 -21.359 -10.078 1 98.56 234 TRP A N 1
ATOM 1837 C CA . TRP A 1 234 ? 15.891 -21.766 -11.477 1 98.56 234 TRP A CA 1
ATOM 1838 C C . TRP A 1 234 ? 16.766 -20.844 -12.32 1 98.56 234 TRP A C 1
ATOM 1840 O O . TRP A 1 234 ? 17.562 -21.312 -13.141 1 98.56 234 TRP A O 1
ATOM 1850 N N . THR A 1 235 ? 16.641 -19.531 -12.133 1 98.69 235 THR A N 1
ATOM 1851 C CA . THR A 1 235 ? 17.438 -18.547 -12.859 1 98.69 235 THR A CA 1
ATOM 1852 C C . THR A 1 235 ? 18.922 -18.75 -12.594 1 98.69 235 THR A C 1
ATOM 1854 O O . THR A 1 235 ? 19.734 -18.656 -13.516 1 98.69 235 THR A O 1
ATOM 1857 N N . TYR A 1 236 ? 19.203 -19.031 -11.352 1 98.5 236 TYR A N 1
ATOM 1858 C CA . TYR A 1 236 ? 20.609 -19.297 -11.016 1 98.5 236 TYR A CA 1
ATOM 1859 C C . TYR A 1 236 ? 21.141 -20.469 -11.812 1 98.5 236 TYR A C 1
ATOM 1861 O O . TYR A 1 236 ? 22.25 -20.406 -12.367 1 98.5 236 TYR A O 1
ATOM 1869 N N . ILE A 1 237 ? 20.359 -21.578 -11.875 1 97.62 237 ILE A N 1
ATOM 1870 C CA . ILE A 1 237 ? 20.766 -22.781 -12.57 1 97.62 237 ILE A CA 1
ATOM 1871 C C . ILE A 1 237 ? 20.953 -22.5 -14.055 1 97.62 237 ILE A C 1
ATOM 1873 O O . ILE A 1 237 ? 21.906 -22.969 -14.68 1 97.62 237 ILE A O 1
ATOM 1877 N N . LYS A 1 238 ? 20.094 -21.719 -14.586 1 97.94 238 LYS A N 1
ATOM 1878 C CA . LYS A 1 238 ? 20.156 -21.375 -16 1 97.94 238 LYS A CA 1
ATOM 1879 C C . LYS A 1 238 ? 21.375 -20.516 -16.312 1 97.94 238 LYS A C 1
ATOM 1881 O O . LYS A 1 238 ? 21.984 -20.641 -17.375 1 97.94 238 LYS A O 1
ATOM 1886 N N . LEU A 1 239 ? 21.719 -19.672 -15.367 1 97.88 239 LEU A N 1
ATOM 1887 C CA . LEU A 1 239 ? 22.844 -18.766 -15.555 1 97.88 239 LEU A CA 1
ATOM 1888 C C . LEU A 1 239 ? 24.156 -19.484 -15.266 1 97.88 239 LEU A C 1
ATOM 1890 O O . LEU A 1 239 ? 25.234 -19.016 -15.688 1 97.88 239 LEU A O 1
ATOM 1894 N N . HIS A 1 240 ? 24.062 -20.609 -14.523 1 97.12 240 HIS A N 1
ATOM 1895 C CA . HIS A 1 240 ? 25.25 -21.391 -14.18 1 97.12 240 HIS A CA 1
ATOM 1896 C C . HIS A 1 240 ? 25.047 -22.859 -14.539 1 97.12 240 HIS A C 1
ATOM 1898 O O . HIS A 1 240 ? 25.047 -23.734 -13.664 1 97.12 240 HIS A O 1
ATOM 1904 N N . PRO A 1 241 ? 25.078 -23.188 -15.781 1 93.88 241 PRO A N 1
ATOM 1905 C CA . PRO A 1 241 ? 24.75 -24.531 -16.25 1 93.88 241 PRO A CA 1
ATOM 1906 C C . PRO A 1 241 ? 25.75 -25.578 -15.766 1 93.88 241 PRO A C 1
ATOM 1908 O O . PRO A 1 241 ? 25.438 -26.781 -15.75 1 93.88 241 PRO A O 1
ATOM 1911 N N . SER A 1 242 ? 26.891 -25.203 -15.281 1 93.75 242 SER A N 1
ATOM 1912 C CA . SER A 1 242 ? 27.922 -26.141 -14.836 1 93.75 242 SER A CA 1
ATOM 1913 C C . SER A 1 242 ? 27.781 -26.453 -13.352 1 93.75 242 SER A C 1
ATOM 1915 O O . SER A 1 242 ? 28.531 -27.266 -12.812 1 93.75 242 SER A O 1
ATOM 1917 N N . TRP A 1 243 ? 26.828 -25.828 -12.75 1 94.38 243 TRP A N 1
ATOM 1918 C CA . TRP A 1 243 ? 26.672 -26.031 -11.312 1 94.38 243 TRP A CA 1
ATOM 1919 C C . TRP A 1 243 ? 26.219 -27.453 -11.016 1 94.38 243 TRP A C 1
ATOM 1921 O O . TRP A 1 243 ? 25.281 -27.953 -11.641 1 94.38 243 TRP A O 1
ATOM 1931 N N . GLU A 1 244 ? 26.891 -28.234 -10.062 1 88.56 244 GLU A N 1
ATOM 1932 C CA . GLU A 1 244 ? 26.562 -29.609 -9.727 1 88.56 244 GLU A CA 1
ATOM 1933 C C . GLU A 1 244 ? 26.281 -29.766 -8.234 1 88.56 244 GLU A C 1
ATOM 1935 O O . GLU A 1 244 ? 26.484 -30.844 -7.664 1 88.56 244 GLU A O 1
ATOM 1940 N N . GLY A 1 245 ? 25.562 -29.047 -7.66 1 91.56 245 GLY A N 1
ATOM 1941 C CA . GLY A 1 245 ? 25.266 -29.156 -6.238 1 91.56 245 GLY A CA 1
ATOM 1942 C C . GLY A 1 245 ? 23.953 -29.891 -5.961 1 91.56 245 GLY A C 1
ATOM 1943 O O . GLY A 1 245 ? 23.359 -30.469 -6.867 1 91.56 245 GLY A O 1
ATOM 1944 N N . GLN A 1 246 ? 23.625 -29.984 -4.68 1 94.19 246 GLN A N 1
ATOM 1945 C CA . GLN A 1 246 ? 22.422 -30.656 -4.223 1 94.19 246 GLN A CA 1
ATOM 1946 C C . GLN A 1 246 ? 21.266 -29.672 -4.074 1 94.19 246 GLN A C 1
ATOM 1948 O O . GLN A 1 246 ? 21.484 -28.469 -3.906 1 94.19 246 GLN A O 1
ATOM 1953 N N . ARG A 1 247 ? 20.094 -30.25 -4.086 1 93.81 247 ARG A N 1
ATOM 1954 C CA . ARG A 1 247 ? 18.859 -29.469 -3.941 1 93.81 247 ARG A CA 1
ATOM 1955 C C . ARG A 1 247 ? 18.906 -28.594 -2.691 1 93.81 247 ARG A C 1
ATOM 1957 O O . ARG A 1 247 ? 18.531 -27.422 -2.732 1 93.81 247 ARG A O 1
ATOM 1964 N N . LYS A 1 248 ? 19.422 -29.125 -1.637 1 94.44 248 LYS A N 1
ATOM 1965 C CA . LYS A 1 248 ? 19.391 -28.453 -0.343 1 94.44 248 LYS A CA 1
ATOM 1966 C C . LYS A 1 248 ? 20.312 -27.234 -0.343 1 94.44 248 LYS A C 1
ATOM 1968 O O . LYS A 1 248 ? 20.156 -26.312 0.468 1 94.44 248 LYS A O 1
ATOM 1973 N N . ASP A 1 249 ? 21.25 -27.156 -1.324 1 96.38 249 ASP A N 1
ATOM 1974 C CA . ASP A 1 249 ? 22.25 -26.094 -1.355 1 96.38 249 ASP A CA 1
ATOM 1975 C C . ASP A 1 249 ? 21.828 -24.969 -2.305 1 96.38 249 ASP A C 1
ATOM 1977 O O . ASP A 1 249 ? 22.375 -23.875 -2.252 1 96.38 249 ASP A O 1
ATOM 1981 N N . LEU A 1 250 ? 20.922 -25.297 -3.084 1 97.12 250 LEU A N 1
ATOM 1982 C CA . LEU A 1 250 ? 20.625 -24.438 -4.215 1 97.12 250 LEU A CA 1
ATOM 1983 C C . LEU A 1 250 ? 20.109 -23.078 -3.736 1 97.12 250 LEU A C 1
ATOM 1985 O O . LEU A 1 250 ? 20.484 -22.031 -4.285 1 97.12 250 LEU A O 1
ATOM 1989 N N . ARG A 1 251 ? 19.281 -23 -2.756 1 96.56 251 ARG A N 1
ATOM 1990 C CA . ARG A 1 251 ? 18.734 -21.75 -2.242 1 96.56 251 ARG A CA 1
ATOM 1991 C C . ARG A 1 251 ? 19.844 -20.844 -1.724 1 96.56 251 ARG A C 1
ATOM 1993 O O . ARG A 1 251 ? 19.859 -19.641 -2.012 1 96.56 251 ARG A O 1
ATOM 2000 N N . GLY A 1 252 ? 20.734 -21.438 -1.018 1 97.56 252 GLY A N 1
ATOM 2001 C CA . GLY A 1 252 ? 21.844 -20.672 -0.457 1 97.56 252 GLY A CA 1
ATOM 2002 C C . GLY A 1 252 ? 22.75 -20.078 -1.514 1 97.56 252 GLY A C 1
ATOM 2003 O O . GLY A 1 252 ? 23.141 -18.906 -1.43 1 97.56 252 GLY A O 1
ATOM 2004 N N . VAL A 1 253 ? 23.047 -20.891 -2.473 1 97.44 253 VAL A N 1
ATOM 2005 C CA . VAL A 1 253 ? 23.969 -20.438 -3.5 1 97.44 253 VAL A CA 1
ATOM 2006 C C . VAL A 1 253 ? 23.297 -19.359 -4.363 1 97.44 253 VAL A C 1
ATOM 2008 O O . VAL A 1 253 ? 23.953 -18.422 -4.809 1 97.44 253 VAL A O 1
ATOM 2011 N N . ALA A 1 254 ? 22.062 -19.562 -4.613 1 98.25 254 ALA A N 1
ATOM 2012 C CA . ALA A 1 254 ? 21.328 -18.562 -5.383 1 98.25 254 ALA A CA 1
ATOM 2013 C C . ALA A 1 254 ? 21.281 -17.234 -4.637 1 98.25 254 ALA A C 1
ATOM 2015 O O . ALA A 1 254 ? 21.484 -16.172 -5.23 1 98.25 254 ALA A O 1
ATOM 2016 N N . THR A 1 255 ? 21.016 -17.266 -3.385 1 97.75 255 THR A N 1
ATOM 2017 C CA . THR A 1 255 ? 20.969 -16.062 -2.551 1 97.75 255 THR A CA 1
ATOM 2018 C C . THR A 1 255 ? 22.344 -15.383 -2.525 1 97.75 255 THR A C 1
ATOM 2020 O O . THR A 1 255 ? 22.422 -14.156 -2.594 1 97.75 255 THR A O 1
ATOM 2023 N N . GLY A 1 256 ? 23.375 -16.188 -2.428 1 98.06 256 GLY A N 1
ATOM 2024 C CA . GLY A 1 256 ? 24.719 -15.648 -2.461 1 98.06 256 GLY A CA 1
ATOM 2025 C C . GLY A 1 256 ? 25.047 -14.945 -3.76 1 98.06 256 GLY A C 1
ATOM 2026 O O . GLY A 1 256 ? 25.672 -13.875 -3.752 1 98.06 256 GLY A O 1
ATOM 2027 N N . PHE A 1 257 ? 24.656 -15.539 -4.738 1 98.12 257 PHE A N 1
ATOM 2028 C CA . PHE A 1 257 ? 24.844 -14.945 -6.059 1 98.12 257 PHE A CA 1
ATOM 2029 C C . PHE A 1 257 ? 24.188 -13.57 -6.137 1 98.12 257 PHE A C 1
ATOM 2031 O O . PHE A 1 257 ? 24.812 -12.609 -6.598 1 98.12 257 PHE A O 1
ATOM 2038 N N . LEU A 1 258 ? 22.969 -13.445 -5.695 1 98.44 258 LEU A N 1
ATOM 2039 C CA . LEU A 1 258 ? 22.25 -12.18 -5.727 1 98.44 258 LEU A CA 1
ATOM 2040 C C . LEU A 1 258 ? 22.922 -11.148 -4.824 1 98.44 258 LEU A C 1
ATOM 2042 O O . LEU A 1 258 ? 23.016 -9.969 -5.18 1 98.44 258 LEU A O 1
ATOM 2046 N N . GLN A 1 259 ? 23.359 -11.555 -3.686 1 97.88 259 GLN A N 1
ATOM 2047 C CA . GLN A 1 259 ? 24.047 -10.656 -2.762 1 97.88 259 GLN A CA 1
ATOM 2048 C C . GLN A 1 259 ? 25.312 -10.086 -3.385 1 97.88 259 GLN A C 1
ATOM 2050 O O . GLN A 1 259 ? 25.594 -8.891 -3.252 1 97.88 259 GLN A O 1
ATOM 2055 N N . GLN A 1 260 ? 26 -10.938 -4.004 1 97.81 260 GLN A N 1
ATOM 2056 C CA . GLN A 1 260 ? 27.203 -10.508 -4.68 1 97.81 260 GLN A CA 1
ATOM 2057 C C . GLN A 1 260 ? 26.891 -9.523 -5.801 1 97.81 260 GLN A C 1
ATOM 2059 O O . GLN A 1 260 ? 27.594 -8.516 -5.965 1 97.81 260 GLN A O 1
ATOM 2064 N N . ARG A 1 261 ? 25.922 -9.836 -6.5 1 97.12 261 ARG A N 1
ATOM 2065 C CA . ARG A 1 261 ? 25.516 -8.961 -7.594 1 97.12 261 ARG A CA 1
ATOM 2066 C C . ARG A 1 261 ? 25.125 -7.582 -7.074 1 97.12 261 ARG A C 1
ATOM 2068 O O . ARG A 1 261 ? 25.484 -6.562 -7.66 1 97.12 261 ARG A O 1
ATOM 2075 N N . ASN A 1 262 ? 24.375 -7.586 -6.02 1 96.75 262 ASN A N 1
ATOM 2076 C CA . ASN A 1 262 ? 23.844 -6.352 -5.461 1 96.75 262 ASN A CA 1
ATOM 2077 C C . ASN A 1 262 ? 24.938 -5.469 -4.883 1 96.75 262 ASN A C 1
ATOM 2079 O O . ASN A 1 262 ? 24.734 -4.27 -4.68 1 96.75 262 ASN A O 1
ATOM 2083 N N . GLN A 1 263 ? 26.078 -5.988 -4.574 1 96.94 263 GLN A N 1
ATOM 2084 C CA . GLN A 1 263 ? 27.234 -5.207 -4.156 1 96.94 263 GLN A CA 1
ATOM 2085 C C . GLN A 1 263 ? 27.844 -4.453 -5.332 1 96.94 263 GLN A C 1
ATOM 2087 O O . GLN A 1 263 ? 28.469 -3.404 -5.152 1 96.94 263 GLN A O 1
ATOM 2092 N N . LEU A 1 264 ? 27.594 -4.953 -6.449 1 96.19 264 LEU A N 1
ATOM 2093 C CA . LEU A 1 264 ? 28.25 -4.426 -7.641 1 96.19 264 LEU A CA 1
ATOM 2094 C C . LEU A 1 264 ? 27.344 -3.447 -8.375 1 96.19 264 LEU A C 1
ATOM 2096 O O . LEU A 1 264 ? 27.828 -2.541 -9.062 1 96.19 264 LEU A O 1
ATOM 2100 N N . THR A 1 265 ? 26.094 -3.709 -8.242 1 96.12 265 THR A N 1
ATOM 2101 C CA . THR A 1 265 ? 25.172 -2.857 -8.984 1 96.12 265 THR A CA 1
ATOM 2102 C C . THR A 1 265 ? 23.859 -2.697 -8.219 1 96.12 265 THR A C 1
ATOM 2104 O O . THR A 1 265 ? 23.453 -3.594 -7.477 1 96.12 265 THR A O 1
ATOM 2107 N N . ASP A 1 266 ? 23.203 -1.553 -8.492 1 94.69 266 ASP A N 1
ATOM 2108 C CA . ASP A 1 266 ? 21.891 -1.305 -7.906 1 94.69 266 ASP A CA 1
ATOM 2109 C C . ASP A 1 266 ? 20.781 -1.711 -8.867 1 94.69 266 ASP A C 1
ATOM 2111 O O . ASP A 1 266 ? 19.594 -1.673 -8.508 1 94.69 266 ASP A O 1
ATOM 2115 N N . THR A 1 267 ? 21.203 -2.115 -10.016 1 97.31 267 THR A N 1
ATOM 2116 C CA . THR A 1 267 ? 20.234 -2.529 -11.023 1 97.31 267 THR A CA 1
ATOM 2117 C C . THR A 1 267 ? 19.672 -3.91 -10.695 1 97.31 267 THR A C 1
ATOM 2119 O O . THR A 1 267 ? 20.422 -4.832 -10.367 1 97.31 267 THR A O 1
ATOM 2122 N N . SER A 1 268 ? 18.391 -4.023 -10.773 1 98.44 268 SER A N 1
ATOM 2123 C CA . SER A 1 268 ? 17.781 -5.32 -10.492 1 98.44 268 SER A CA 1
ATOM 2124 C C . SER A 1 268 ? 18.203 -6.363 -11.523 1 98.44 268 SER A C 1
ATOM 2126 O O . SER A 1 268 ? 18.578 -6.023 -12.648 1 98.44 268 SER A O 1
ATOM 2128 N N . LEU A 1 269 ? 18.125 -7.602 -11.195 1 98.69 269 LEU A N 1
ATOM 2129 C CA . LEU A 1 269 ? 18.547 -8.688 -12.078 1 98.69 269 LEU A CA 1
ATOM 2130 C C . LEU A 1 269 ? 17.781 -8.656 -13.383 1 98.69 269 LEU A C 1
ATOM 2132 O O . LEU A 1 269 ? 18.359 -8.766 -14.461 1 98.69 269 LEU A O 1
ATOM 2136 N N . LEU A 1 270 ? 16.469 -8.43 -13.328 1 98.75 270 LEU A N 1
ATOM 2137 C CA . LEU A 1 270 ? 15.633 -8.547 -14.516 1 98.75 270 LEU A CA 1
ATOM 2138 C C . LEU A 1 270 ? 15.781 -7.324 -15.414 1 98.75 270 LEU A C 1
ATOM 2140 O O . LEU A 1 270 ? 15.344 -7.336 -16.562 1 98.75 270 LEU A O 1
ATOM 2144 N N . GLU A 1 271 ? 16.312 -6.305 -14.875 1 98.31 271 GLU A N 1
ATOM 2145 C CA . GLU A 1 271 ? 16.594 -5.137 -15.703 1 98.31 271 GLU A CA 1
ATOM 2146 C C . GLU A 1 271 ? 17.969 -5.254 -16.375 1 98.31 271 GLU A C 1
ATOM 2148 O O . GLU A 1 271 ? 18.297 -4.449 -17.25 1 98.31 271 GLU A O 1
ATOM 2153 N N . SER A 1 272 ? 18.766 -6.25 -16.016 1 97.94 272 SER A N 1
ATOM 2154 C CA . SER A 1 272 ? 20.078 -6.484 -16.609 1 97.94 272 SER A CA 1
ATOM 2155 C C . SER A 1 272 ? 19.969 -7.285 -17.906 1 97.94 272 SER A C 1
ATOM 2157 O O . SER A 1 272 ? 18.906 -7.863 -18.188 1 97.94 272 SER A O 1
ATOM 2159 N N . ASP A 1 273 ? 21.047 -7.391 -18.609 1 97.5 273 ASP A N 1
ATOM 2160 C CA . ASP A 1 273 ? 21.094 -8.141 -19.859 1 97.5 273 ASP A CA 1
ATOM 2161 C C . ASP A 1 273 ? 20.953 -9.641 -19.609 1 97.5 273 ASP A C 1
ATOM 2163 O O . ASP A 1 273 ? 20.266 -10.344 -20.359 1 97.5 273 ASP A O 1
ATOM 2167 N N . GLU A 1 274 ? 21.578 -10.102 -18.578 1 97.06 274 GLU A N 1
ATOM 2168 C CA . GLU A 1 274 ? 21.562 -11.531 -18.297 1 97.06 274 GLU A CA 1
ATOM 2169 C C . GLU A 1 274 ? 20.203 -11.969 -17.75 1 97.06 274 GLU A C 1
ATOM 2171 O O . GLU A 1 274 ? 19.812 -13.133 -17.906 1 97.06 274 GLU A O 1
ATOM 2176 N N . GLY A 1 275 ? 19.484 -11.055 -17.094 1 98.31 275 GLY A N 1
ATOM 2177 C CA . GLY A 1 275 ? 18.234 -11.398 -16.453 1 98.31 275 GLY A CA 1
ATOM 2178 C C . GLY A 1 275 ? 17.016 -11.172 -17.344 1 98.31 275 GLY A C 1
ATOM 2179 O O . GLY A 1 275 ? 15.953 -11.734 -17.109 1 98.31 275 GLY A O 1
ATOM 2180 N N . LYS A 1 276 ? 17.125 -10.438 -18.391 1 98.31 276 LYS A N 1
ATOM 2181 C CA . LYS A 1 276 ? 16.047 -10.008 -19.266 1 98.31 276 LYS A CA 1
ATOM 2182 C C . LYS A 1 276 ? 15.289 -11.211 -19.828 1 98.31 276 LYS A C 1
ATOM 2184 O O . LYS A 1 276 ? 14.062 -11.18 -19.922 1 98.31 276 LYS A O 1
ATOM 2189 N N . PRO A 1 277 ? 15.969 -12.297 -20.219 1 98.44 277 PRO A N 1
ATOM 2190 C CA . PRO A 1 277 ? 15.258 -13.445 -20.797 1 98.44 277 PRO A CA 1
ATOM 2191 C C . PRO A 1 277 ? 14.273 -14.078 -19.812 1 98.44 277 PRO A C 1
ATOM 2193 O O . PRO A 1 277 ? 13.336 -14.766 -20.234 1 98.44 277 PRO A O 1
ATOM 2196 N N . PHE A 1 278 ? 14.43 -13.867 -18.562 1 98.75 278 PHE A N 1
ATOM 2197 C CA . PHE A 1 278 ? 13.641 -14.562 -17.547 1 98.75 278 PHE A CA 1
ATOM 2198 C C . PHE A 1 278 ? 12.406 -13.75 -17.172 1 98.75 278 PHE A C 1
ATOM 2200 O O . PHE A 1 278 ? 11.562 -14.211 -16.391 1 98.75 278 PHE A O 1
ATOM 2207 N N . VAL A 1 279 ? 12.234 -12.539 -17.719 1 98.75 279 VAL A N 1
ATOM 2208 C CA . VAL A 1 279 ? 11.172 -11.594 -17.391 1 98.75 279 VAL A CA 1
ATOM 2209 C C . VAL A 1 279 ? 9.812 -12.273 -17.562 1 98.75 279 VAL A C 1
ATOM 2211 O O . VAL A 1 279 ? 8.961 -12.195 -16.688 1 98.75 279 VAL A O 1
ATOM 2214 N N . PRO A 1 280 ? 9.609 -13.055 -18.609 1 98.44 280 PRO A N 1
ATOM 2215 C CA . PRO A 1 280 ? 8.281 -13.648 -18.781 1 98.44 280 PRO A CA 1
ATOM 2216 C C . PRO A 1 280 ? 7.914 -14.602 -17.656 1 98.44 280 PRO A C 1
ATOM 2218 O O . PRO A 1 280 ? 6.762 -14.633 -17.219 1 98.44 280 PRO A O 1
ATOM 2221 N N . ALA A 1 281 ? 8.852 -15.383 -17.172 1 98.62 281 ALA A N 1
ATOM 2222 C CA . ALA A 1 281 ? 8.578 -16.328 -16.109 1 98.62 281 ALA A CA 1
ATOM 2223 C C . ALA A 1 281 ? 8.234 -15.609 -14.805 1 98.62 281 ALA A C 1
ATOM 2225 O O . ALA A 1 281 ? 7.285 -15.984 -14.117 1 98.62 281 ALA A O 1
ATOM 2226 N N . PHE A 1 282 ? 8.977 -14.523 -14.516 1 98.81 282 PHE A N 1
ATOM 2227 C CA . PHE A 1 282 ? 8.734 -13.781 -13.281 1 98.81 282 PHE A CA 1
ATOM 2228 C C . PHE A 1 282 ? 7.434 -12.992 -13.367 1 98.81 282 PHE A C 1
ATOM 2230 O O . PHE A 1 282 ? 6.746 -12.812 -12.359 1 98.81 282 PHE A O 1
ATOM 2237 N N . ARG A 1 283 ? 7.027 -12.578 -14.547 1 98.12 283 ARG A N 1
ATOM 2238 C CA . ARG A 1 283 ? 5.773 -11.852 -14.734 1 98.12 283 ARG A CA 1
ATOM 2239 C C . ARG A 1 283 ? 4.574 -12.766 -14.516 1 98.12 283 ARG A C 1
ATOM 2241 O O . ARG A 1 283 ? 3.467 -12.297 -14.25 1 98.12 283 ARG A O 1
ATOM 2248 N N . ALA A 1 284 ? 4.855 -14.062 -14.609 1 98 284 ALA A N 1
ATOM 2249 C CA . ALA A 1 284 ? 3.787 -15.047 -14.438 1 98 284 ALA A CA 1
ATOM 2250 C C . ALA A 1 284 ? 3.457 -15.25 -12.961 1 98 284 ALA A C 1
ATOM 2252 O O . ALA A 1 284 ? 2.406 -15.797 -12.617 1 98 284 ALA A O 1
ATOM 2253 N N . VAL A 1 285 ? 4.332 -14.797 -12.07 1 98.44 285 VAL A N 1
ATOM 2254 C CA . VAL A 1 285 ? 4.086 -14.891 -10.641 1 98.44 285 VAL A CA 1
ATOM 2255 C C . VAL A 1 285 ? 3.051 -13.852 -10.227 1 98.44 285 VAL A C 1
ATOM 2257 O O . VAL A 1 285 ? 3.086 -12.711 -10.695 1 98.44 285 VAL A O 1
ATOM 2260 N N . ARG A 1 286 ? 2.152 -14.258 -9.406 1 98 286 ARG A N 1
ATOM 2261 C CA . ARG A 1 286 ? 1.204 -13.297 -8.852 1 98 286 ARG A CA 1
ATOM 2262 C C . ARG A 1 286 ? 1.827 -12.508 -7.707 1 98 286 ARG A C 1
ATOM 2264 O O . ARG A 1 286 ? 1.528 -12.766 -6.539 1 98 286 ARG A O 1
ATOM 2271 N N . LEU A 1 287 ? 2.553 -11.484 -8.086 1 98.25 287 LEU A N 1
ATOM 2272 C CA . LEU A 1 287 ? 3.406 -10.75 -7.152 1 98.25 287 LEU A CA 1
ATOM 2273 C C . LEU A 1 287 ? 2.57 -10.047 -6.086 1 98.25 287 LEU A C 1
ATOM 2275 O O . LEU A 1 287 ? 3.057 -9.789 -4.984 1 98.25 287 LEU A O 1
ATOM 2279 N N . GLU A 1 288 ? 1.304 -9.727 -6.387 1 97 288 GLU A N 1
ATOM 2280 C CA . GLU A 1 288 ? 0.422 -9.094 -5.41 1 97 288 GLU A CA 1
ATOM 2281 C C . GLU A 1 288 ? 0.213 -9.984 -4.195 1 97 288 GLU A C 1
ATOM 2283 O O . GLU A 1 288 ? -0.042 -9.492 -3.092 1 97 288 GLU A O 1
ATOM 2288 N N . HIS A 1 289 ? 0.352 -11.281 -4.438 1 97.94 289 HIS A N 1
ATOM 2289 C CA . HIS A 1 289 ? 0.158 -12.211 -3.332 1 97.94 289 HIS A CA 1
ATOM 2290 C C . HIS A 1 289 ? 1.471 -12.484 -2.605 1 97.94 289 HIS A C 1
ATOM 2292 O O . HIS A 1 289 ? 1.469 -12.984 -1.479 1 97.94 289 HIS A O 1
ATOM 2298 N N . VAL A 1 290 ? 2.561 -12.172 -3.225 1 98.38 290 VAL A N 1
ATOM 2299 C CA . VAL A 1 290 ? 3.871 -12.344 -2.605 1 98.38 290 VAL A CA 1
ATOM 2300 C C . VAL A 1 290 ? 4.086 -11.281 -1.536 1 98.38 290 VAL A C 1
ATOM 2302 O O . VAL A 1 290 ? 4.656 -11.555 -0.479 1 98.38 290 VAL A O 1
ATOM 2305 N N . ILE A 1 291 ? 3.553 -10.086 -1.742 1 98.31 291 ILE A N 1
ATOM 2306 C CA . ILE A 1 291 ? 3.867 -8.945 -0.892 1 98.31 291 ILE A CA 1
ATOM 2307 C C . ILE A 1 291 ? 2.885 -8.883 0.275 1 98.31 291 ILE A C 1
ATOM 2309 O O . ILE A 1 291 ? 2.736 -7.84 0.914 1 98.31 291 ILE A O 1
ATOM 2313 N N . ASN A 1 292 ? 2.205 -9.969 0.579 1 97.94 292 ASN A N 1
ATOM 2314 C CA . ASN A 1 292 ? 1.231 -10 1.666 1 97.94 292 ASN A CA 1
ATOM 2315 C C . ASN A 1 292 ? 1.863 -10.477 2.971 1 97.94 292 ASN A C 1
ATOM 2317 O O . ASN A 1 292 ? 1.156 -10.797 3.926 1 97.94 292 ASN A O 1
ATOM 2321 N N . ASP A 1 293 ? 3.148 -10.594 2.953 1 96.62 293 ASP A N 1
ATOM 2322 C CA . ASP A 1 293 ? 3.928 -10.977 4.129 1 96.62 293 ASP A CA 1
ATOM 2323 C C . ASP A 1 293 ? 5.168 -10.094 4.273 1 96.62 293 ASP A C 1
ATOM 2325 O O . ASP A 1 293 ? 5.867 -9.828 3.295 1 96.62 293 ASP A O 1
ATOM 2329 N N . ALA A 1 294 ? 5.414 -9.648 5.531 1 96.19 294 ALA A N 1
ATOM 2330 C CA . ALA A 1 294 ? 6.496 -8.695 5.766 1 96.19 294 ALA A CA 1
ATOM 2331 C C . ALA A 1 294 ? 7.848 -9.297 5.395 1 96.19 294 ALA A C 1
ATOM 2333 O O . ALA A 1 294 ? 8.703 -8.625 4.82 1 96.19 294 ALA A O 1
ATOM 2334 N N . ARG A 1 295 ? 8.055 -10.523 5.734 1 96 295 ARG A N 1
ATOM 2335 C CA . ARG A 1 295 ? 9.32 -11.188 5.418 1 96 295 ARG A CA 1
ATOM 2336 C C . ARG A 1 295 ? 9.508 -11.312 3.912 1 96 295 ARG A C 1
ATOM 2338 O O . ARG A 1 295 ? 10.633 -11.203 3.412 1 96 295 ARG A O 1
ATOM 2345 N N . SER A 1 296 ? 8.414 -11.57 3.242 1 97.31 296 SER A N 1
ATOM 2346 C CA . SER A 1 296 ? 8.477 -11.672 1.788 1 97.31 296 SER A CA 1
ATOM 2347 C C . SER A 1 296 ? 8.828 -10.328 1.153 1 97.31 296 SER A C 1
ATOM 2349 O O . SER A 1 296 ? 9.602 -10.273 0.193 1 97.31 296 SER A O 1
ATOM 2351 N N . VAL A 1 297 ? 8.227 -9.25 1.676 1 97.25 297 VAL A N 1
ATOM 2352 C CA . VAL A 1 297 ? 8.531 -7.914 1.176 1 97.25 297 VAL A CA 1
ATOM 2353 C C . VAL A 1 297 ? 10.023 -7.633 1.347 1 97.25 297 VAL A C 1
ATOM 2355 O O . VAL A 1 297 ? 10.68 -7.145 0.421 1 97.25 297 VAL A O 1
ATOM 2358 N N . GLN A 1 298 ? 10.547 -7.938 2.477 1 96.38 298 GLN A N 1
ATOM 2359 C CA . GLN A 1 298 ? 11.969 -7.73 2.744 1 96.38 298 GLN A CA 1
ATOM 2360 C C . GLN A 1 298 ? 12.828 -8.602 1.834 1 96.38 298 GLN A C 1
ATOM 2362 O O . GLN A 1 298 ? 13.883 -8.172 1.369 1 96.38 298 GLN A O 1
ATOM 2367 N N . LEU A 1 299 ? 12.398 -9.828 1.674 1 97.12 299 LEU A N 1
ATOM 2368 C CA . LEU A 1 299 ? 13.102 -10.758 0.793 1 97.12 299 LEU A CA 1
ATOM 2369 C C . LEU A 1 299 ? 13.234 -10.172 -0.61 1 97.12 299 LEU A C 1
ATOM 2371 O O . LEU A 1 299 ? 14.32 -10.211 -1.197 1 97.12 299 LEU A O 1
ATOM 2375 N N . LEU A 1 300 ? 12.133 -9.656 -1.127 1 97.69 300 LEU A N 1
ATOM 2376 C CA . LEU A 1 300 ? 12.148 -9.07 -2.463 1 97.69 300 LEU A CA 1
ATOM 2377 C C . LEU A 1 300 ? 13.133 -7.906 -2.535 1 97.69 300 LEU A C 1
ATOM 2379 O O . LEU A 1 300 ? 13.852 -7.754 -3.527 1 97.69 300 LEU A O 1
ATOM 2383 N N . GLU A 1 301 ? 13.164 -7.109 -1.518 1 95.38 301 GLU A N 1
ATOM 2384 C CA . GLU A 1 301 ? 14.062 -5.961 -1.471 1 95.38 301 GLU A CA 1
ATOM 2385 C C . GLU A 1 301 ? 15.523 -6.406 -1.427 1 95.38 301 GLU A C 1
ATOM 2387 O O . GLU A 1 301 ? 16.359 -5.855 -2.141 1 95.38 301 GLU A O 1
ATOM 2392 N N . ASN A 1 302 ? 15.789 -7.371 -0.636 1 96.06 302 ASN A N 1
ATOM 2393 C CA . ASN A 1 302 ? 17.156 -7.867 -0.477 1 96.06 302 ASN A CA 1
ATOM 2394 C C . ASN A 1 302 ? 17.656 -8.547 -1.747 1 96.06 302 ASN A C 1
ATOM 2396 O O . ASN A 1 302 ? 18.812 -8.406 -2.115 1 96.06 302 ASN A O 1
ATOM 2400 N N . ASP A 1 303 ? 16.797 -9.281 -2.35 1 98 303 ASP A N 1
ATOM 2401 C CA . ASP A 1 303 ? 17.156 -10.023 -3.551 1 98 303 ASP A CA 1
ATOM 2402 C C . ASP A 1 303 ? 17.438 -9.078 -4.719 1 98 303 ASP A C 1
ATOM 2404 O O . ASP A 1 303 ? 18.328 -9.328 -5.527 1 98 303 ASP A O 1
ATOM 2408 N N . ASN A 1 304 ? 16.609 -8.031 -4.793 1 98.31 304 ASN A N 1
ATOM 2409 C CA . ASN A 1 304 ? 16.688 -7.055 -5.871 1 98.31 304 ASN A CA 1
ATOM 2410 C C . ASN A 1 304 ? 16.656 -7.723 -7.242 1 98.31 304 ASN A C 1
ATOM 2412 O O . ASN A 1 304 ? 17.469 -7.406 -8.109 1 98.31 304 ASN A O 1
ATOM 2416 N N . VAL A 1 305 ? 15.75 -8.648 -7.398 1 98.81 305 VAL A N 1
ATOM 2417 C CA . VAL A 1 305 ? 15.562 -9.336 -8.672 1 98.81 305 VAL A CA 1
ATOM 2418 C C . VAL A 1 305 ? 14.57 -8.562 -9.531 1 98.81 305 VAL A C 1
ATOM 2420 O O . VAL A 1 305 ? 14.797 -8.375 -10.734 1 98.81 305 VAL A O 1
ATOM 2423 N N . LEU A 1 306 ? 13.539 -8.062 -8.969 1 98.75 306 LEU A N 1
ATOM 2424 C CA . LEU A 1 306 ? 12.422 -7.43 -9.656 1 98.75 306 LEU A CA 1
ATOM 2425 C C . LEU A 1 306 ? 12.625 -5.918 -9.742 1 98.75 306 LEU A C 1
ATOM 2427 O O . LEU A 1 306 ? 13.047 -5.285 -8.773 1 98.75 306 LEU A O 1
ATOM 2431 N N . PRO A 1 307 ? 12.297 -5.363 -10.898 1 97.81 307 PRO A N 1
ATOM 2432 C CA . PRO A 1 307 ? 12.258 -3.9 -10.945 1 97.81 307 PRO A CA 1
ATOM 2433 C C . PRO A 1 307 ? 11.25 -3.305 -9.969 1 97.81 307 PRO A C 1
ATOM 2435 O O . PRO A 1 307 ? 10.141 -3.83 -9.82 1 97.81 307 PRO A O 1
ATOM 2438 N N . GLN A 1 308 ? 11.547 -2.221 -9.43 1 94.69 308 GLN A N 1
ATOM 2439 C CA . GLN A 1 308 ? 10.688 -1.58 -8.438 1 94.69 308 GLN A CA 1
ATOM 2440 C C . GLN A 1 308 ? 9.367 -1.142 -9.07 1 94.69 308 GLN A C 1
ATOM 2442 O O . GLN A 1 308 ? 8.32 -1.153 -8.406 1 94.69 308 GLN A O 1
ATOM 2447 N N . ASP A 1 309 ? 9.406 -0.818 -10.25 1 95.62 309 ASP A N 1
ATOM 2448 C CA . ASP A 1 309 ? 8.234 -0.344 -10.969 1 95.62 309 ASP A CA 1
ATOM 2449 C C . ASP A 1 309 ? 7.172 -1.438 -11.07 1 95.62 309 ASP A C 1
ATOM 2451 O O . ASP A 1 309 ? 5.992 -1.148 -11.273 1 95.62 309 ASP A O 1
ATOM 2455 N N . TRP A 1 310 ? 7.629 -2.725 -10.953 1 97.81 310 TRP A N 1
ATOM 2456 C CA . TRP A 1 310 ? 6.664 -3.822 -10.953 1 97.81 310 TRP A CA 1
ATOM 2457 C C . TRP A 1 310 ? 5.852 -3.826 -9.664 1 97.81 310 TRP A C 1
ATOM 2459 O O . TRP A 1 310 ? 4.691 -4.246 -9.656 1 97.81 310 TRP A O 1
ATOM 2469 N N . LEU A 1 311 ? 6.492 -3.324 -8.609 1 97.81 311 LEU A N 1
ATOM 2470 C CA . LEU A 1 311 ? 5.941 -3.545 -7.273 1 97.81 311 LEU A CA 1
ATOM 2471 C C . LEU A 1 311 ? 5.145 -2.332 -6.809 1 97.81 311 LEU A C 1
ATOM 2473 O O . LEU A 1 311 ? 4.176 -2.473 -6.055 1 97.81 311 LEU A O 1
ATOM 2477 N N . HIS A 1 312 ? 5.414 -1.154 -7.285 1 96.56 312 HIS A N 1
ATOM 2478 C CA . HIS A 1 312 ? 4.805 0.086 -6.824 1 96.56 312 HIS A CA 1
ATOM 2479 C C . HIS A 1 312 ? 3.287 0.045 -6.984 1 96.56 312 HIS A C 1
ATOM 2481 O O . HIS A 1 312 ? 2.551 0.28 -6.023 1 96.56 312 HIS A O 1
ATOM 2487 N N . PRO A 1 313 ? 2.83 -0.334 -8.141 1 96.56 313 PRO A N 1
ATOM 2488 C CA . PRO A 1 313 ? 1.373 -0.364 -8.297 1 96.56 313 PRO A CA 1
ATOM 2489 C C . PRO A 1 313 ? 0.708 -1.433 -7.434 1 96.56 313 PRO A C 1
ATOM 2491 O O . PRO A 1 313 ? -0.457 -1.288 -7.055 1 96.56 313 PRO A O 1
ATOM 2494 N N . LE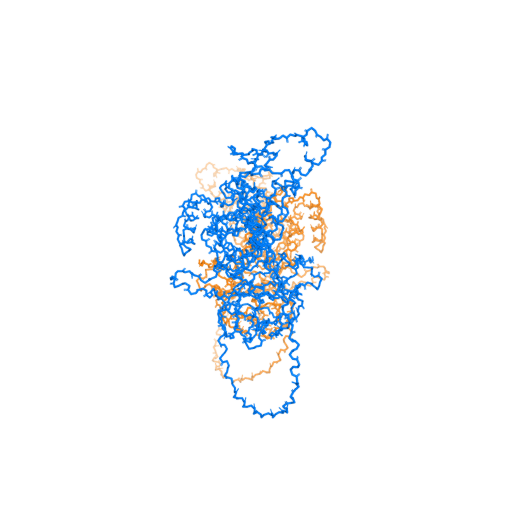U A 1 314 ? 1.462 -2.432 -7.117 1 97.75 314 LEU A N 1
ATOM 2495 C CA . LEU A 1 314 ? 0.902 -3.518 -6.324 1 97.75 314 LEU A CA 1
ATOM 2496 C C . LEU A 1 314 ? 0.691 -3.082 -4.879 1 97.75 314 LEU A C 1
ATOM 2498 O O . LEU A 1 314 ? -0.333 -3.402 -4.273 1 97.75 314 LEU A O 1
ATOM 2502 N N . TYR A 1 315 ? 1.657 -2.359 -4.383 1 98.06 315 TYR A N 1
ATOM 2503 C CA . TYR A 1 315 ? 1.512 -1.846 -3.025 1 98.06 315 TYR A CA 1
ATOM 2504 C C . TYR A 1 315 ? 0.311 -0.912 -2.922 1 98.06 315 TYR A C 1
ATOM 2506 O O . TYR A 1 315 ? -0.449 -0.973 -1.951 1 98.06 315 TYR A O 1
ATOM 2514 N N . LYS A 1 316 ? 0.199 -0.054 -3.85 1 97.31 316 LYS A N 1
ATOM 2515 C CA . LYS A 1 316 ? -0.948 0.848 -3.881 1 97.31 316 LYS A CA 1
ATOM 2516 C C . LYS A 1 316 ? -2.26 0.068 -3.93 1 97.31 316 LYS A C 1
ATOM 2518 O O . LYS A 1 316 ? -3.201 0.381 -3.197 1 97.31 316 LYS A O 1
ATOM 2523 N N . ALA A 1 317 ? -2.314 -0.898 -4.773 1 97 317 ALA A N 1
ATOM 2524 C CA . ALA A 1 317 ? -3.529 -1.695 -4.918 1 97 317 ALA A CA 1
ATOM 2525 C C . ALA A 1 317 ? -3.867 -2.42 -3.619 1 97 317 ALA A C 1
ATOM 2527 O O . ALA A 1 317 ? -5.023 -2.42 -3.184 1 97 317 ALA A O 1
ATOM 2528 N N . GLN A 1 318 ? -2.854 -3.051 -3.023 1 97.81 318 GLN A N 1
ATOM 2529 C CA . GLN A 1 318 ? -3.082 -3.768 -1.774 1 97.81 318 GLN A CA 1
ATOM 2530 C C . GLN A 1 318 ? -3.586 -2.828 -0.683 1 97.81 318 GLN A C 1
ATOM 2532 O O . GLN A 1 318 ? -4.527 -3.156 0.043 1 97.81 318 GLN A O 1
ATOM 2537 N N . TRP A 1 319 ? -2.975 -1.675 -0.605 1 98.25 319 TRP A N 1
ATOM 2538 C CA . TRP A 1 319 ? -3.381 -0.698 0.399 1 98.25 319 TRP A CA 1
ATOM 2539 C C . TRP A 1 319 ? -4.809 -0.22 0.147 1 98.25 319 TRP A C 1
ATOM 2541 O O . TRP A 1 319 ? -5.625 -0.166 1.07 1 98.25 319 TRP A O 1
ATOM 2551 N N . THR A 1 320 ? -5.129 0.095 -1.079 1 97.56 320 THR A N 1
ATOM 2552 C CA . THR A 1 320 ? -6.461 0.576 -1.435 1 97.56 320 THR A CA 1
ATOM 2553 C C . THR A 1 320 ? -7.512 -0.497 -1.169 1 97.56 320 THR A C 1
ATOM 2555 O O . THR A 1 320 ? -8.609 -0.195 -0.695 1 97.56 320 THR A O 1
ATOM 2558 N N . ARG A 1 321 ? -7.18 -1.712 -1.47 1 97.44 321 ARG A N 1
ATOM 2559 C CA . ARG A 1 321 ? -8.094 -2.812 -1.176 1 97.44 321 ARG A CA 1
ATOM 2560 C C . ARG A 1 321 ? -8.336 -2.938 0.325 1 97.44 321 ARG A C 1
ATOM 2562 O O . ARG A 1 321 ? -9.461 -3.188 0.759 1 97.44 321 ARG A O 1
ATOM 2569 N N . MET A 1 322 ? -7.273 -2.803 1.107 1 98 322 MET A N 1
ATOM 2570 C CA . MET A 1 322 ? -7.406 -2.818 2.561 1 98 322 MET A CA 1
ATOM 2571 C C . MET A 1 322 ? -8.398 -1.759 3.029 1 98 322 MET A C 1
ATOM 2573 O O . MET A 1 322 ? -9.258 -2.033 3.873 1 98 322 MET A O 1
ATOM 2577 N N . LEU A 1 323 ? -8.266 -0.56 2.447 1 98 323 LEU A N 1
ATOM 2578 C CA . LEU A 1 323 ? -9.148 0.544 2.822 1 98 323 LEU A CA 1
ATOM 2579 C C . LEU A 1 323 ? -10.594 0.23 2.467 1 98 323 LEU A C 1
ATOM 2581 O O . LEU A 1 323 ? -11.508 0.517 3.246 1 98 323 LEU A O 1
ATOM 2585 N N . THR A 1 324 ? -10.82 -0.398 1.33 1 97.38 324 THR A N 1
ATOM 2586 C CA . THR A 1 324 ? -12.18 -0.677 0.89 1 97.38 324 THR A CA 1
ATOM 2587 C C . THR A 1 324 ? -12.812 -1.769 1.748 1 97.38 324 THR A C 1
ATOM 2589 O O . THR A 1 324 ? -14.008 -1.723 2.037 1 97.38 324 THR A O 1
ATOM 2592 N N . VAL A 1 325 ? -12.047 -2.762 2.117 1 97.56 325 VAL A N 1
ATOM 2593 C CA . VAL A 1 325 ? -12.555 -3.789 3.016 1 97.56 325 VAL A CA 1
ATOM 2594 C C . VAL A 1 325 ? -12.883 -3.172 4.375 1 97.56 325 VAL A C 1
ATOM 2596 O O . VAL A 1 325 ? -13.961 -3.398 4.926 1 97.56 325 VAL A O 1
ATOM 2599 N N . TYR A 1 326 ? -11.953 -2.369 4.855 1 97.44 326 TYR A N 1
ATOM 2600 C CA . TYR A 1 326 ? -12.125 -1.695 6.137 1 97.44 326 TYR A CA 1
ATOM 2601 C C . TYR A 1 326 ? -13.398 -0.859 6.152 1 97.44 326 TYR A C 1
ATOM 2603 O O . TYR A 1 326 ? -14.133 -0.86 7.141 1 97.44 326 TYR A O 1
ATOM 2611 N N . GLN A 1 327 ? -13.695 -0.193 5.094 1 96 327 GLN A N 1
ATOM 2612 C CA . GLN A 1 327 ? -14.812 0.741 5.027 1 96 327 GLN A CA 1
ATOM 2613 C C . GLN A 1 327 ? -16.094 0.041 4.559 1 96 327 GLN A C 1
ATOM 2615 O O . GLN A 1 327 ? -17.062 0.697 4.184 1 96 327 GLN A O 1
ATOM 2620 N N . ASN A 1 328 ? -16.094 -1.246 4.43 1 95.12 328 ASN A N 1
ATOM 2621 C CA . ASN A 1 328 ? -17.234 -2.088 4.066 1 95.12 328 ASN A CA 1
ATOM 2622 C C . ASN A 1 328 ? -17.703 -1.822 2.639 1 95.12 328 ASN A C 1
ATOM 2624 O O . ASN A 1 328 ? -18.891 -1.959 2.33 1 95.12 328 ASN A O 1
ATOM 2628 N N . LEU A 1 329 ? -16.75 -1.361 1.838 1 95.25 329 LEU A N 1
ATOM 2629 C CA . LEU A 1 329 ? -17.047 -1.11 0.431 1 95.25 329 LEU A CA 1
ATOM 2630 C C . LEU A 1 329 ? -16.766 -2.352 -0.411 1 95.25 329 LEU A C 1
ATOM 2632 O O . LEU A 1 329 ? -17.219 -2.451 -1.55 1 95.25 329 LEU A O 1
ATOM 2636 N N . ASP A 1 330 ? -15.984 -3.258 0.096 1 96.62 330 ASP A N 1
ATOM 2637 C CA . ASP A 1 330 ? -15.68 -4.547 -0.514 1 96.62 330 ASP A CA 1
ATOM 2638 C C . ASP A 1 330 ? -15.969 -5.695 0.45 1 96.62 330 ASP A C 1
ATOM 2640 O O . ASP A 1 330 ? -15.258 -5.875 1.442 1 96.62 330 ASP A O 1
ATOM 2644 N N . THR A 1 331 ? -16.953 -6.48 0.143 1 97.19 331 THR A N 1
ATOM 2645 C CA . THR A 1 331 ? -17.359 -7.594 0.992 1 97.19 331 THR A CA 1
ATOM 2646 C C . THR A 1 331 ? -17.125 -8.93 0.285 1 97.19 331 THR A C 1
ATOM 2648 O O . THR A 1 331 ? -17.844 -9.906 0.543 1 97.19 331 THR A O 1
ATOM 2651 N N . GLY A 1 332 ? -16.203 -8.906 -0.709 1 97.31 332 GLY A N 1
ATOM 2652 C CA . GLY A 1 332 ? -15.844 -10.117 -1.424 1 97.31 332 GLY A CA 1
ATOM 2653 C C . GLY A 1 332 ? -16.156 -10.055 -2.904 1 97.31 332 GLY A C 1
ATOM 2654 O O . GLY A 1 332 ? -16.719 -9.062 -3.385 1 97.31 332 GLY A O 1
ATOM 2655 N N . PRO A 1 333 ? -15.758 -11.086 -3.639 1 96.75 333 PRO A N 1
ATOM 2656 C CA . PRO A 1 333 ? -16 -11.117 -5.086 1 96.75 333 PRO A CA 1
ATOM 2657 C C . PRO A 1 333 ? -17.484 -11.148 -5.434 1 96.75 333 PRO A C 1
ATOM 2659 O O . PRO A 1 333 ? -18.312 -11.562 -4.613 1 96.75 333 PRO A O 1
ATOM 2662 N N . SER A 1 334 ? -17.734 -10.711 -6.68 1 93.62 334 SER A N 1
ATOM 2663 C CA . SER A 1 334 ? -19.109 -10.734 -7.172 1 93.62 334 SER A CA 1
ATOM 2664 C C . SER A 1 334 ? -19.547 -12.156 -7.531 1 93.62 334 SER A C 1
ATOM 2666 O O . SER A 1 334 ? -18.703 -13 -7.855 1 93.62 334 SER A O 1
ATOM 2668 N N . THR A 1 335 ? -20.828 -12.344 -7.527 1 91.69 335 THR A N 1
ATOM 2669 C CA . THR A 1 335 ? -21.375 -13.625 -7.949 1 91.69 335 THR A CA 1
ATOM 2670 C C . THR A 1 335 ? -21.156 -13.844 -9.445 1 91.69 335 THR A C 1
ATOM 2672 O O . THR A 1 335 ? -21.234 -14.977 -9.93 1 91.69 335 THR A O 1
ATOM 2675 N N . GLU A 1 336 ? -20.797 -12.789 -10.094 1 90.94 336 GLU A N 1
ATOM 2676 C CA . GLU A 1 336 ? -20.625 -12.844 -11.539 1 90.94 336 GLU A CA 1
ATOM 2677 C C . GLU A 1 336 ? -19.172 -13.109 -11.914 1 90.94 336 GLU A C 1
ATOM 2679 O O . GLU A 1 336 ? -18.812 -13.055 -13.094 1 90.94 336 GLU A O 1
ATOM 2684 N N . MET A 1 337 ? -18.422 -13.469 -11.008 1 92.38 337 MET A N 1
ATOM 2685 C CA . MET A 1 337 ? -17.016 -13.734 -11.297 1 92.38 337 MET A CA 1
ATOM 2686 C C . MET A 1 337 ? -16.875 -14.914 -12.25 1 92.38 337 MET A C 1
ATOM 2688 O O . MET A 1 337 ? -17.297 -16.031 -11.938 1 92.38 337 MET A O 1
ATOM 2692 N N . THR A 1 338 ? -16.25 -14.625 -13.391 1 94.5 338 THR A N 1
ATOM 2693 C CA . THR A 1 338 ? -16.031 -15.68 -14.367 1 94.5 338 THR A CA 1
ATOM 2694 C C . THR A 1 338 ? -14.852 -16.562 -13.953 1 94.5 338 THR A C 1
ATOM 2696 O O . THR A 1 338 ? -14.031 -16.156 -13.117 1 94.5 338 THR A O 1
ATOM 2699 N N . VAL A 1 339 ? -14.789 -17.703 -14.547 1 95.88 339 VAL A N 1
ATOM 2700 C CA . VAL A 1 339 ? -13.695 -18.641 -14.281 1 95.88 339 VAL A CA 1
ATOM 2701 C C . VAL A 1 339 ? -12.367 -18.016 -14.688 1 95.88 339 VAL A C 1
ATOM 2703 O O . VAL A 1 339 ? -11.367 -18.141 -13.984 1 95.88 339 VAL A O 1
ATOM 2706 N N . ASP A 1 340 ? -12.375 -17.281 -15.766 1 95.81 340 ASP A N 1
ATOM 2707 C CA . ASP A 1 340 ? -11.148 -16.672 -16.266 1 95.81 340 ASP A CA 1
ATOM 2708 C C . ASP A 1 340 ? -10.633 -15.602 -15.297 1 95.81 340 ASP A C 1
ATOM 2710 O O . ASP A 1 340 ? -9.438 -15.539 -15.023 1 95.81 340 ASP A O 1
ATOM 2714 N N . LYS A 1 341 ? -11.539 -14.852 -14.828 1 95.38 341 LYS A N 1
ATOM 2715 C CA . LYS A 1 341 ? -11.156 -13.82 -13.875 1 95.38 341 LYS A CA 1
ATOM 2716 C C . LYS A 1 341 ? -10.68 -14.43 -12.562 1 95.38 341 LYS A C 1
ATOM 2718 O O . LYS A 1 341 ? -9.672 -13.992 -12 1 95.38 341 LYS A O 1
ATOM 2723 N N . PHE A 1 342 ? -11.414 -15.406 -12.164 1 97.31 342 PHE A N 1
ATOM 2724 C CA . PHE A 1 342 ? -11.031 -16.141 -10.961 1 97.31 342 PHE A CA 1
ATOM 2725 C C . PHE A 1 342 ? -9.617 -16.688 -11.094 1 97.31 342 PHE A C 1
ATOM 2727 O O . PHE A 1 342 ? -8.789 -16.531 -10.188 1 97.31 342 PHE A O 1
ATOM 2734 N N . ASN A 1 343 ? -9.297 -17.281 -12.25 1 97.19 343 ASN A N 1
ATOM 2735 C CA . ASN A 1 343 ? -8 -17.891 -12.5 1 97.19 343 ASN A CA 1
ATOM 2736 C C . ASN A 1 343 ? -6.875 -16.859 -12.516 1 97.19 343 ASN A C 1
ATOM 2738 O O . ASN A 1 343 ? -5.715 -17.188 -12.273 1 97.19 343 ASN A O 1
ATOM 2742 N N . LEU A 1 344 ? -7.27 -15.664 -12.727 1 94.5 344 LEU A N 1
ATOM 2743 C CA . LEU A 1 344 ? -6.27 -14.602 -12.82 1 94.5 344 LEU A CA 1
ATOM 2744 C C . LEU A 1 344 ? -5.992 -14 -11.445 1 94.5 344 LEU A C 1
ATOM 2746 O O . LEU A 1 344 ? -4.852 -13.648 -11.141 1 94.5 344 LEU A O 1
ATOM 2750 N N . ILE A 1 345 ? -6.98 -13.977 -10.539 1 94.81 345 ILE A N 1
ATOM 2751 C CA . ILE A 1 345 ? -6.809 -13.109 -9.383 1 94.81 345 ILE A CA 1
ATOM 2752 C C . ILE A 1 345 ? -6.719 -13.961 -8.117 1 94.81 345 ILE A C 1
ATOM 2754 O O . ILE A 1 345 ? -6.34 -13.461 -7.051 1 94.81 345 ILE A O 1
ATOM 2758 N N . ALA A 1 346 ? -7.043 -15.195 -8.18 1 97.69 346 ALA A N 1
ATOM 2759 C CA . ALA A 1 346 ? -7.148 -16.016 -6.984 1 97.69 346 ALA A CA 1
ATOM 2760 C C . ALA A 1 346 ? -5.785 -16.219 -6.328 1 97.69 346 ALA A C 1
ATOM 2762 O O . ALA A 1 346 ? -4.77 -16.344 -7.016 1 97.69 346 ALA A O 1
ATOM 2763 N N . GLN A 1 347 ? -5.785 -16.203 -4.977 1 97.56 347 GLN A N 1
ATOM 2764 C CA . GLN A 1 347 ? -4.629 -16.719 -4.242 1 97.56 347 GLN A CA 1
ATOM 2765 C C . GLN A 1 347 ? -4.41 -18.203 -4.508 1 97.56 347 GLN A C 1
ATOM 2767 O O . GLN A 1 347 ? -5.367 -18.969 -4.602 1 97.56 347 GLN A O 1
ATOM 2772 N N . ARG A 1 348 ? -3.186 -18.516 -4.68 1 98.56 348 ARG A N 1
ATOM 2773 C CA . ARG A 1 348 ? -2.865 -19.922 -4.883 1 98.56 348 ARG A CA 1
ATOM 2774 C C . ARG A 1 348 ? -2.102 -20.484 -3.689 1 98.56 348 ARG A C 1
ATOM 2776 O O . ARG A 1 348 ? -1.006 -20.031 -3.371 1 98.56 348 ARG A O 1
ATOM 2783 N N . TYR A 1 349 ? -2.703 -21.531 -3.074 1 98.44 349 TYR A N 1
ATOM 2784 C CA . TYR A 1 349 ? -2.133 -22.172 -1.893 1 98.44 349 TYR A CA 1
ATOM 2785 C C . TYR A 1 349 ? -2.012 -23.688 -2.09 1 98.44 349 TYR A C 1
ATOM 2787 O O . TYR A 1 349 ? -2.664 -24.25 -2.965 1 98.44 349 TYR A O 1
ATOM 2795 N N . GLY A 1 350 ? -1.123 -24.281 -1.335 1 98.38 350 GLY A N 1
ATOM 2796 C CA . GLY A 1 350 ? -1.023 -25.734 -1.341 1 98.38 350 GLY A CA 1
ATOM 2797 C C . GLY A 1 350 ? -0.532 -26.297 -0.023 1 98.38 350 GLY A C 1
ATOM 2798 O O . GLY A 1 350 ? 0.051 -25.578 0.791 1 98.38 350 GLY A O 1
ATOM 2799 N N . ARG A 1 351 ? -0.839 -27.5 0.146 1 98.06 351 ARG A N 1
ATOM 2800 C CA . ARG A 1 351 ? -0.394 -28.25 1.321 1 98.06 351 ARG A CA 1
ATOM 2801 C C . ARG A 1 351 ? -0.346 -29.75 1.037 1 98.06 351 ARG A C 1
ATOM 2803 O O . ARG A 1 351 ? -1.204 -30.281 0.328 1 98.06 351 ARG A O 1
ATOM 2810 N N . ILE A 1 352 ? 0.646 -30.375 1.601 1 97.12 352 ILE A N 1
ATOM 2811 C CA . ILE A 1 352 ? 0.746 -31.828 1.485 1 97.12 352 ILE A CA 1
ATOM 2812 C C . ILE A 1 352 ? 0.357 -32.469 2.811 1 97.12 352 ILE A C 1
ATOM 2814 O O . ILE A 1 352 ? 0.949 -32.188 3.852 1 97.12 352 ILE A O 1
ATOM 2818 N N . LEU A 1 353 ? -0.702 -33.219 2.758 1 97.19 353 LEU A N 1
ATOM 2819 C CA . LEU A 1 353 ? -1.083 -34.062 3.906 1 97.19 353 LEU A CA 1
ATOM 2820 C C . LEU A 1 353 ? -0.344 -35.375 3.893 1 97.19 353 LEU A C 1
ATOM 2822 O O . LEU A 1 353 ? -0.719 -36.312 3.158 1 97.19 353 LEU A O 1
ATOM 2826 N N . GLU A 1 354 ? 0.545 -35.594 4.762 1 94.94 354 GLU A N 1
ATOM 2827 C CA . GLU A 1 354 ? 1.498 -36.719 4.715 1 94.94 354 GLU A CA 1
ATOM 2828 C C . GLU A 1 354 ? 0.889 -38 5.285 1 94.94 354 GLU A C 1
ATOM 2830 O O . GLU A 1 354 ? 1.187 -39.094 4.812 1 94.94 354 GLU A O 1
ATOM 2835 N N . ARG A 1 355 ? 0.009 -37.812 6.27 1 95.31 355 ARG A N 1
ATOM 2836 C CA . ARG A 1 355 ? -0.47 -38.969 7.016 1 95.31 355 ARG A CA 1
ATOM 2837 C C . ARG A 1 355 ? -1.993 -38.969 7.102 1 95.31 355 ARG A C 1
ATOM 2839 O O . ARG A 1 355 ? -2.639 -37.969 6.816 1 95.31 355 ARG A O 1
ATOM 2846 N N . ASN A 1 356 ? -2.432 -40.125 7.418 1 95.06 356 ASN A N 1
ATOM 2847 C CA . ASN A 1 356 ? -3.865 -40.312 7.613 1 95.06 356 ASN A CA 1
ATOM 2848 C C . ASN A 1 356 ? -4.316 -39.812 8.984 1 95.06 356 ASN A C 1
ATOM 2850 O O . ASN A 1 356 ? -4.566 -40.625 9.891 1 95.06 356 ASN A O 1
ATOM 2854 N N . THR A 1 357 ? -4.395 -38.531 9.164 1 97.12 357 THR A N 1
ATOM 2855 C CA . THR A 1 357 ? -4.848 -37.875 10.383 1 97.12 357 THR A CA 1
ATOM 2856 C C . THR A 1 357 ? -5.715 -36.656 10.062 1 97.12 357 THR A C 1
ATOM 2858 O O . THR A 1 357 ? -5.918 -36.312 8.891 1 97.12 357 THR A O 1
ATOM 2861 N N . ARG A 1 358 ? -6.266 -36.125 11.078 1 97.5 358 ARG A N 1
ATOM 2862 C CA . ARG A 1 358 ? -6.984 -34.844 10.922 1 97.5 358 ARG A CA 1
ATOM 2863 C C . ARG A 1 358 ? -6.02 -33.688 10.805 1 97.5 358 ARG A C 1
ATOM 2865 O O . ARG A 1 358 ? -4.953 -33.688 11.422 1 97.5 358 ARG A O 1
ATOM 2872 N N . TYR A 1 359 ? -6.414 -32.781 9.93 1 98.12 359 TYR A N 1
ATOM 2873 C CA . TYR A 1 359 ? -5.59 -31.594 9.766 1 98.12 359 TYR A CA 1
ATOM 2874 C C . TYR A 1 359 ? -6.418 -30.328 9.93 1 98.12 359 TYR A C 1
ATOM 2876 O O . TYR A 1 359 ? -7.609 -30.312 9.609 1 98.12 359 TYR A O 1
ATOM 2884 N N . CYS A 1 360 ? -5.855 -29.281 10.516 1 97.56 360 CYS A N 1
ATOM 2885 C CA . CYS A 1 360 ? -6.34 -27.922 10.633 1 97.56 360 CYS A CA 1
ATOM 2886 C C . CYS A 1 360 ? -5.207 -26.922 10.43 1 97.56 360 CYS A C 1
ATOM 2888 O O . CYS A 1 360 ? -4.246 -26.906 11.203 1 97.56 360 CYS A O 1
ATOM 2890 N N . TRP A 1 361 ? -5.344 -26.125 9.336 1 97.44 361 TRP A N 1
ATOM 2891 C CA . TRP A 1 361 ? -4.203 -25.266 9.078 1 97.44 361 TRP A CA 1
ATOM 2892 C C . TRP A 1 361 ? -4.648 -23.953 8.422 1 97.44 361 TRP A C 1
ATOM 2894 O O . TRP A 1 361 ? -5.785 -23.844 7.965 1 97.44 361 TRP A O 1
ATOM 2904 N N . ARG A 1 362 ? -3.869 -22.938 8.477 1 96.38 362 ARG A N 1
ATOM 2905 C CA . ARG A 1 362 ? -3.979 -21.688 7.723 1 96.38 362 ARG A CA 1
ATOM 2906 C C . ARG A 1 362 ? -2.664 -21.359 7.023 1 96.38 362 ARG A C 1
ATOM 2908 O O . ARG A 1 362 ? -1.598 -21.812 7.449 1 96.38 362 ARG A O 1
ATOM 2915 N N . TRP A 1 363 ? -2.691 -20.781 6.027 1 97 363 TRP A N 1
ATOM 2916 C CA . TRP A 1 363 ? -1.483 -20.359 5.316 1 97 363 TRP A CA 1
ATOM 2917 C C . TRP A 1 363 ? -1.023 -18.984 5.781 1 97 363 TRP A C 1
ATOM 2919 O O . TRP A 1 363 ? -1.842 -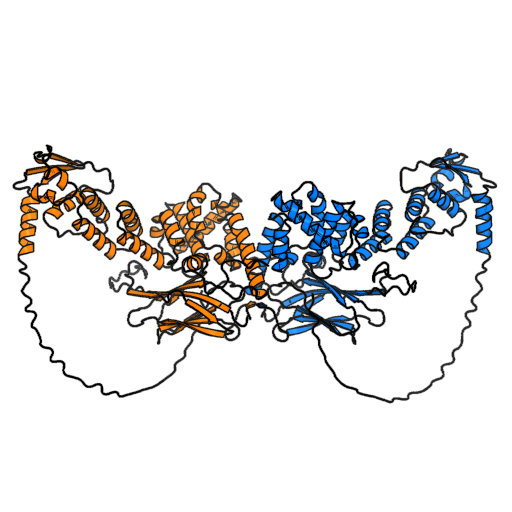18.156 6.176 1 97 363 TRP A O 1
ATOM 2929 N N . THR A 1 364 ? 0.287 -18.719 5.703 1 94 364 THR A N 1
ATOM 2930 C CA . THR A 1 364 ? 0.88 -17.438 6.062 1 94 364 THR A CA 1
ATOM 2931 C C . THR A 1 364 ? 0.523 -16.359 5.031 1 94 364 THR A C 1
ATOM 2933 O O . THR A 1 364 ? 0.477 -16.641 3.832 1 94 364 THR A O 1
ATOM 2936 N N . GLY A 1 365 ? 0.238 -15.164 5.555 1 96.12 365 GLY A N 1
ATOM 2937 C CA . GLY A 1 365 ? -0.067 -14.039 4.684 1 96.12 365 GLY A CA 1
ATOM 2938 C C . GLY A 1 365 ? -1.254 -13.219 5.156 1 96.12 365 GLY A C 1
ATOM 2939 O O . GLY A 1 365 ? -2.227 -13.773 5.676 1 96.12 365 GLY A O 1
ATOM 2940 N N . PHE A 1 366 ? -1.118 -11.969 4.984 1 97.88 366 PHE A N 1
ATOM 2941 C CA . PHE A 1 366 ? -2.199 -11.07 5.375 1 97.88 366 PHE A CA 1
ATOM 2942 C C . PHE A 1 366 ? -3.254 -10.984 4.277 1 97.88 366 PHE A C 1
ATOM 2944 O O . PHE A 1 366 ? -2.934 -10.703 3.121 1 97.88 366 PHE A O 1
ATOM 2951 N N . LEU A 1 367 ? -4.477 -11.203 4.633 1 97.25 367 LEU A N 1
ATOM 2952 C CA . LEU A 1 367 ? -5.598 -11.195 3.699 1 97.25 367 LEU A CA 1
ATOM 2953 C C . LEU A 1 367 ? -6.648 -10.172 4.121 1 97.25 367 LEU A C 1
ATOM 2955 O O . LEU A 1 367 ? -7.824 -10.516 4.266 1 97.25 367 LEU A O 1
ATOM 2959 N N . TYR A 1 368 ? -6.277 -8.906 4.328 1 97.62 368 TYR A N 1
ATOM 2960 C CA . TYR A 1 368 ? -7.172 -7.801 4.648 1 97.62 368 TYR A CA 1
ATOM 2961 C C . TYR A 1 368 ? -7.953 -8.078 5.926 1 97.62 368 TYR A C 1
ATOM 2963 O O . TYR A 1 368 ? -9.125 -7.723 6.035 1 97.62 368 TYR A O 1
ATOM 2971 N N . GLY A 1 369 ? -7.336 -8.859 6.805 1 97.38 369 GLY A N 1
ATOM 2972 C CA . GLY A 1 369 ? -7.93 -9.172 8.094 1 97.38 369 GLY A CA 1
ATOM 2973 C C . GLY A 1 369 ? -8.711 -10.477 8.094 1 97.38 369 GLY A C 1
ATOM 2974 O O . GLY A 1 369 ? -9.086 -10.977 9.156 1 97.38 369 GLY A O 1
ATOM 2975 N N . LEU A 1 370 ? -8.945 -11.008 6.945 1 97.88 370 LEU A N 1
ATOM 2976 C CA . LEU A 1 370 ? -9.664 -12.266 6.852 1 97.88 370 LEU A CA 1
ATOM 2977 C C . LEU A 1 370 ? -8.766 -13.438 7.258 1 97.88 370 LEU A C 1
ATOM 2979 O O . LEU A 1 370 ? -7.652 -13.57 6.754 1 97.88 370 LEU A O 1
ATOM 2983 N N . ASP A 1 371 ? -9.234 -14.188 8.172 1 97.12 371 ASP A N 1
ATOM 2984 C CA . ASP A 1 371 ? -8.523 -15.367 8.648 1 97.12 371 ASP A CA 1
ATOM 2985 C C . ASP A 1 371 ? -9.219 -16.656 8.195 1 97.12 371 ASP A C 1
ATOM 2987 O O . ASP A 1 371 ? -10.297 -16.984 8.688 1 97.12 371 ASP A O 1
ATOM 2991 N N . ILE A 1 372 ? -8.539 -17.328 7.324 1 97.56 372 ILE A N 1
ATOM 2992 C CA . ILE A 1 372 ? -9.133 -18.516 6.695 1 97.56 372 ILE A CA 1
ATOM 2993 C C . ILE A 1 372 ? -8.43 -19.766 7.203 1 97.56 372 ILE A C 1
ATOM 2995 O O . ILE A 1 372 ? -7.203 -19.891 7.113 1 97.56 372 ILE A O 1
ATOM 2999 N N . ILE A 1 373 ? -9.234 -20.688 7.637 1 98.06 373 ILE A N 1
ATOM 3000 C CA . ILE A 1 373 ? -8.727 -21.969 8.141 1 98.06 373 ILE A CA 1
ATOM 3001 C C . ILE A 1 373 ? -9.289 -23.109 7.301 1 98.06 373 ILE A C 1
ATOM 3003 O O . ILE A 1 373 ? -10.477 -23.125 6.969 1 98.06 373 ILE A O 1
ATOM 3007 N N . ILE A 1 374 ? -8.453 -24.031 6.949 1 98.38 374 ILE A N 1
ATOM 3008 C CA . ILE A 1 374 ? -8.875 -25.234 6.242 1 98.38 374 ILE A CA 1
ATOM 3009 C C . ILE A 1 374 ? -8.883 -26.422 7.203 1 98.38 374 ILE A C 1
ATOM 3011 O O . ILE A 1 374 ? -7.953 -26.594 7.996 1 98.38 374 ILE A O 1
ATOM 3015 N N . LEU A 1 375 ? -9.914 -27.125 7.117 1 98.38 375 LEU A N 1
ATOM 3016 C CA . LEU A 1 375 ? -10.062 -28.328 7.938 1 98.38 375 LEU A CA 1
ATOM 3017 C C . LEU A 1 375 ? -10.172 -29.562 7.066 1 98.38 375 LEU A C 1
ATOM 3019 O O . LEU A 1 375 ? -10.828 -29.547 6.023 1 98.38 375 LEU A O 1
ATOM 3023 N N . TYR A 1 376 ? -9.508 -30.609 7.469 1 98.5 376 TYR A N 1
ATOM 3024 C CA . TYR A 1 376 ? -9.578 -31.906 6.797 1 98.5 376 TYR A CA 1
ATOM 3025 C C . TYR A 1 376 ? -9.891 -33.031 7.793 1 98.5 376 TYR A C 1
ATOM 3027 O O . TYR A 1 376 ? -9.219 -33.156 8.82 1 98.5 376 TYR A O 1
ATOM 3035 N N . ASN A 1 377 ? -10.938 -33.719 7.496 1 98.12 377 ASN A N 1
ATOM 3036 C CA . ASN A 1 377 ? -11.328 -34.906 8.273 1 98.12 377 ASN A CA 1
ATOM 3037 C C . ASN A 1 377 ? -10.93 -36.188 7.566 1 98.12 377 ASN A C 1
ATOM 3039 O O . ASN A 1 377 ? -11.492 -36.531 6.523 1 98.12 377 ASN A O 1
ATOM 3043 N N . ASN A 1 378 ? -10.062 -37.031 8.156 1 96.38 378 ASN A N 1
ATOM 3044 C CA . ASN A 1 378 ? -9.484 -38.188 7.512 1 96.38 378 ASN A CA 1
ATOM 3045 C C . ASN A 1 378 ? -10.453 -39.375 7.52 1 96.38 378 ASN A C 1
ATOM 3047 O O . ASN A 1 378 ? -10.227 -40.375 6.828 1 96.38 378 ASN A O 1
ATOM 3051 N N . VAL A 1 379 ? -11.523 -39.281 8.242 1 96.81 379 VAL A N 1
ATOM 3052 C CA . VAL A 1 379 ? -12.508 -40.344 8.297 1 96.81 379 VAL A CA 1
ATOM 3053 C C . VAL A 1 379 ? -13.562 -40.156 7.203 1 96.81 379 VAL A C 1
ATOM 3055 O O . VAL A 1 379 ? -13.906 -41.094 6.48 1 96.81 379 VAL A O 1
ATOM 3058 N N . THR A 1 380 ? -13.977 -38.969 7.039 1 96.62 380 THR A N 1
ATOM 3059 C CA . THR A 1 380 ? -15.047 -38.656 6.098 1 96.62 380 THR A CA 1
ATOM 3060 C C . THR A 1 380 ? -14.484 -38.219 4.758 1 96.62 380 THR A C 1
ATOM 3062 O O . THR A 1 380 ? -15.172 -38.25 3.738 1 96.62 380 THR A O 1
ATOM 3065 N N . GLY A 1 381 ? -13.305 -37.75 4.688 1 97.25 381 GLY A N 1
ATOM 3066 C CA . GLY A 1 381 ? -12.711 -37.188 3.486 1 97.25 381 GLY A CA 1
ATOM 3067 C C . GLY A 1 381 ? -13.148 -35.75 3.219 1 97.25 381 GLY A C 1
ATOM 3068 O O . GLY A 1 381 ? -12.891 -35.188 2.143 1 97.25 381 GLY A O 1
ATOM 3069 N N . LYS A 1 382 ? -13.727 -35.156 4.242 1 98.12 382 LYS A N 1
ATOM 3070 C CA . LYS A 1 382 ? -14.297 -33.812 4.074 1 98.12 382 LYS A CA 1
ATOM 3071 C C . LYS A 1 382 ? -13.227 -32.75 4.207 1 98.12 382 LYS A C 1
ATOM 3073 O O . LYS A 1 382 ? -12.43 -32.75 5.145 1 98.12 382 LYS A O 1
ATOM 3078 N N . ILE A 1 383 ? -13.195 -31.859 3.234 1 98.62 383 ILE A N 1
ATOM 3079 C CA . ILE A 1 383 ? -12.406 -30.641 3.322 1 98.62 383 ILE A CA 1
ATOM 3080 C C . ILE A 1 383 ? -13.328 -29.438 3.484 1 98.62 383 ILE A C 1
ATOM 3082 O O . ILE A 1 383 ? -14.242 -29.234 2.68 1 98.62 383 ILE A O 1
ATOM 3086 N N . SER A 1 384 ? -13.055 -28.625 4.543 1 98.75 384 SER A N 1
ATOM 3087 C CA . SER A 1 384 ? -13.922 -27.5 4.844 1 98.75 384 SER A CA 1
ATOM 3088 C C . SER A 1 384 ? -13.109 -26.203 4.984 1 98.75 384 SER A C 1
ATOM 3090 O O . SER A 1 384 ? -11.906 -26.25 5.238 1 98.75 384 SER A O 1
ATOM 3092 N N . LEU A 1 385 ? -13.789 -25.141 4.691 1 98.38 385 LEU A N 1
ATOM 3093 C CA . LEU A 1 385 ? -13.273 -23.797 4.883 1 98.38 385 LEU A CA 1
ATOM 3094 C C . LEU A 1 385 ? -13.992 -23.094 6.031 1 98.38 385 LEU A C 1
ATOM 3096 O O . LEU A 1 385 ? -15.219 -23.125 6.105 1 98.38 385 LEU A O 1
ATOM 3100 N N . ARG A 1 386 ? -13.227 -22.516 6.914 1 98.25 386 ARG A N 1
ATOM 3101 C CA . ARG A 1 386 ? -13.789 -21.734 8.008 1 98.25 386 ARG A CA 1
ATOM 3102 C C . ARG A 1 386 ? -13.273 -20.297 7.98 1 98.25 386 ARG A C 1
ATOM 3104 O O . ARG A 1 386 ? -12.07 -20.078 7.82 1 98.25 386 ARG A O 1
ATOM 3111 N N . ARG A 1 387 ? -14.18 -19.359 8.055 1 98.19 387 ARG A N 1
ATOM 3112 C CA . ARG A 1 387 ? -13.797 -17.984 8.352 1 98.19 387 ARG A CA 1
ATOM 3113 C C . ARG A 1 387 ? -13.617 -17.781 9.852 1 98.19 387 ARG A C 1
ATOM 3115 O O . ARG A 1 387 ? -14.602 -17.672 10.594 1 98.19 387 ARG A O 1
ATOM 3122 N N . ASN A 1 388 ? -12.398 -17.656 10.242 1 97.25 388 ASN A N 1
ATOM 3123 C CA . ASN A 1 388 ? -12.07 -17.578 11.656 1 97.25 388 ASN A CA 1
ATOM 3124 C C . ASN A 1 388 ? -12.062 -16.141 12.164 1 97.25 388 ASN A C 1
ATOM 3126 O O . ASN A 1 388 ? -11.547 -15.25 11.484 1 97.25 388 ASN A O 1
ATOM 3130 N N . THR A 1 389 ? -12.672 -15.938 13.344 1 94.25 389 THR A N 1
ATOM 3131 C CA . THR A 1 389 ? -12.656 -14.609 13.953 1 94.25 389 THR A CA 1
ATOM 3132 C C . THR A 1 389 ? -12.344 -14.711 15.445 1 94.25 389 THR A C 1
ATOM 3134 O O . THR A 1 389 ? -11.43 -14.055 15.945 1 94.25 389 THR A O 1
ATOM 3137 N N . TYR A 1 390 ? -13.148 -15.68 16.141 1 89.5 390 TYR A N 1
ATOM 3138 C CA . TYR A 1 390 ? -13.039 -15.703 17.594 1 89.5 390 TYR A CA 1
ATOM 3139 C C . TYR A 1 390 ? -12.688 -17.094 18.094 1 89.5 390 TYR A C 1
ATOM 3141 O O . TYR A 1 390 ? -12.18 -17.25 19.203 1 89.5 390 TYR A O 1
ATOM 3149 N N . ILE A 1 391 ? -12.914 -18.047 17.359 1 88.94 391 ILE A N 1
ATOM 3150 C CA . ILE A 1 391 ? -12.805 -19.422 17.828 1 88.94 391 ILE A CA 1
ATOM 3151 C C . ILE A 1 391 ? -11.328 -19.812 17.953 1 88.94 391 ILE A C 1
ATOM 3153 O O . ILE A 1 391 ? -10.891 -20.25 19.016 1 88.94 391 ILE A O 1
ATOM 3157 N N . HIS A 1 392 ? -10.562 -19.656 16.922 1 90.62 392 HIS A N 1
ATOM 3158 C CA . HIS A 1 392 ? -9.133 -19.938 16.922 1 90.62 392 HIS A CA 1
ATOM 3159 C C . HIS A 1 392 ? -8.32 -18.656 17.078 1 90.62 392 HIS A C 1
ATOM 3161 O O . HIS A 1 392 ? -8.773 -17.578 16.703 1 90.62 392 HIS A O 1
ATOM 3167 N N . PRO A 1 393 ? -7.156 -18.812 17.688 1 89.81 393 PRO A N 1
ATOM 3168 C CA . PRO A 1 393 ? -6.305 -17.625 17.797 1 89.81 393 PRO A CA 1
ATOM 3169 C C . PRO A 1 393 ? -6.008 -17 16.438 1 89.81 393 PRO A C 1
ATOM 3171 O O . PRO A 1 393 ? -5.801 -17.719 15.453 1 89.81 393 PRO A O 1
ATOM 3174 N N . THR A 1 394 ? -6.129 -15.734 16.438 1 87.62 394 THR A N 1
ATOM 3175 C CA . THR A 1 394 ? -5.828 -14.977 15.227 1 87.62 394 THR A CA 1
ATOM 3176 C C . THR A 1 394 ? -4.531 -14.188 15.383 1 87.62 394 THR A C 1
ATOM 3178 O O . THR A 1 394 ? -3.945 -14.164 16.469 1 87.62 394 THR A O 1
ATOM 3181 N N . HIS A 1 395 ? -4.125 -13.617 14.312 1 91.56 395 HIS A N 1
ATOM 3182 C CA . HIS A 1 395 ? -3.043 -12.641 14.367 1 91.56 395 HIS A CA 1
ATOM 3183 C C . HIS A 1 395 ? -3.539 -11.305 14.898 1 91.56 395 HIS A C 1
ATOM 3185 O O . HIS A 1 395 ? -4.559 -11.242 15.586 1 91.56 395 HIS A O 1
ATOM 3191 N N . GLY A 1 396 ? -2.805 -10.25 14.633 1 93.19 396 GLY A N 1
ATOM 3192 C CA . GLY A 1 396 ? -3.033 -8.977 15.305 1 93.19 396 GLY A CA 1
ATOM 3193 C C . GLY A 1 396 ? -4.215 -8.211 14.75 1 93.19 396 GLY A C 1
ATOM 3194 O O . GLY A 1 396 ? -4.734 -7.305 15.398 1 93.19 396 GLY A O 1
ATOM 3195 N N . VAL A 1 397 ? -4.711 -8.57 13.562 1 96.69 397 VAL A N 1
ATOM 3196 C CA . VAL A 1 397 ? -5.781 -7.832 12.898 1 96.69 397 VAL A CA 1
ATOM 3197 C C . VAL A 1 397 ? -6.801 -8.805 12.32 1 96.69 397 VAL A C 1
ATOM 3199 O O . VAL A 1 397 ? -6.434 -9.805 11.695 1 96.69 397 VAL A O 1
ATOM 3202 N N . VAL A 1 398 ? -8.086 -8.469 12.516 1 96.88 398 VAL A N 1
ATOM 3203 C CA . VAL A 1 398 ? -9.117 -9.391 12.055 1 96.88 398 VAL A CA 1
ATOM 3204 C C . VAL A 1 398 ? -10.242 -8.609 11.383 1 96.88 398 VAL A C 1
ATOM 3206 O O . VAL A 1 398 ? -10.586 -7.512 11.812 1 96.88 398 VAL A O 1
ATOM 3209 N N . CYS A 1 399 ? -10.742 -9.117 10.312 1 97.5 399 CYS A N 1
ATOM 3210 C CA . CYS A 1 399 ? -11.922 -8.57 9.648 1 97.5 399 CYS A CA 1
ATOM 3211 C C . CYS A 1 399 ? -13.203 -9.023 10.344 1 97.5 399 CYS A C 1
ATOM 3213 O O . CYS A 1 399 ? -13.445 -10.227 10.469 1 97.5 399 CYS A O 1
ATOM 3215 N N . VAL A 1 400 ? -14.062 -8.07 10.711 1 96.5 400 VAL A N 1
ATOM 3216 C CA . VAL A 1 400 ? -15.25 -8.398 11.5 1 96.5 400 VAL A CA 1
ATOM 3217 C C . VAL A 1 400 ? -16.516 -8.047 10.719 1 96.5 400 VAL A C 1
ATOM 3219 O O . VAL A 1 400 ? -17.562 -7.793 11.305 1 96.5 400 VAL A O 1
ATOM 3222 N N . GLN A 1 401 ? -16.391 -7.922 9.398 1 96.75 401 GLN A N 1
ATOM 3223 C CA . GLN A 1 401 ? -17.594 -7.797 8.586 1 96.75 401 GLN A CA 1
ATOM 3224 C C . GLN A 1 401 ? -18.578 -8.914 8.898 1 96.75 401 GLN A C 1
ATOM 3226 O O . GLN A 1 401 ? -18.203 -10.078 9.016 1 96.75 401 GLN A O 1
ATOM 3231 N N . GLN A 1 402 ? -19.812 -8.586 8.969 1 96.25 402 GLN A N 1
ATOM 3232 C CA . GLN A 1 402 ? -20.812 -9.578 9.359 1 96.25 402 GLN A CA 1
ATOM 3233 C C . GLN A 1 402 ? -20.875 -10.711 8.336 1 96.25 402 GLN A C 1
ATOM 3235 O O . GLN A 1 402 ? -21.047 -11.875 8.703 1 96.25 402 GLN A O 1
ATOM 3240 N N . GLN A 1 403 ? -20.812 -10.352 7.09 1 97.62 403 GLN A N 1
ATOM 3241 C CA . GLN A 1 403 ? -20.781 -11.312 5.992 1 97.62 403 GLN A CA 1
ATOM 3242 C C . GLN A 1 403 ? -19.672 -10.969 5 1 97.62 403 GLN A C 1
ATOM 3244 O O . GLN A 1 403 ? -19.391 -9.797 4.742 1 97.62 403 GLN A O 1
ATOM 3249 N N . HIS A 1 404 ? -19.031 -11.961 4.551 1 98.31 404 HIS A N 1
ATOM 3250 C CA . HIS A 1 404 ? -18.016 -11.812 3.514 1 98.31 404 HIS A CA 1
ATOM 3251 C C . HIS A 1 404 ? -18.062 -12.977 2.527 1 98.31 404 HIS A C 1
ATOM 3253 O O . HIS A 1 404 ? -18.203 -14.125 2.93 1 98.31 404 HIS A O 1
ATOM 3259 N N . SER A 1 405 ? -17.922 -12.68 1.26 1 98.31 405 SER A N 1
ATOM 3260 C CA . SER A 1 405 ? -18.016 -13.703 0.226 1 98.31 405 SER A CA 1
ATOM 3261 C C . SER A 1 405 ? -16.641 -14.133 -0.267 1 98.31 405 SER A C 1
ATOM 3263 O O . SER A 1 405 ? -15.688 -13.352 -0.219 1 98.31 405 SER A O 1
ATOM 3265 N N . PHE A 1 406 ? -16.578 -15.375 -0.709 1 98.12 406 PHE A N 1
ATOM 3266 C CA . PHE A 1 406 ? -15.375 -15.984 -1.272 1 98.12 406 PHE A CA 1
ATOM 3267 C C . PHE A 1 406 ? -15.711 -16.766 -2.539 1 98.12 406 PHE A C 1
ATOM 3269 O O . PHE A 1 406 ? -16.828 -17.234 -2.705 1 98.12 406 PHE A O 1
ATOM 3276 N N . VAL A 1 407 ? -14.844 -16.828 -3.451 1 98.38 407 VAL A N 1
ATOM 3277 C CA . VAL A 1 407 ? -14.828 -17.812 -4.516 1 98.38 407 VAL A CA 1
ATOM 3278 C C . VAL A 1 407 ? -13.633 -18.75 -4.34 1 98.38 407 VAL A C 1
ATOM 3280 O O . VAL A 1 407 ? -12.492 -18.297 -4.219 1 98.38 407 VAL A O 1
ATOM 3283 N N . ILE A 1 408 ? -13.922 -20.078 -4.312 1 98.38 408 ILE A N 1
ATOM 3284 C CA . ILE A 1 408 ? -12.859 -21 -3.926 1 98.38 408 ILE A CA 1
ATOM 3285 C C . ILE A 1 408 ? -12.906 -22.25 -4.809 1 98.38 408 ILE A C 1
ATOM 3287 O O . ILE A 1 408 ? -13.969 -22.641 -5.281 1 98.38 408 ILE A O 1
ATOM 3291 N N . ARG A 1 409 ? -11.773 -22.75 -5.07 1 98.69 409 ARG A N 1
ATOM 3292 C CA . ARG A 1 409 ? -11.578 -24.047 -5.711 1 98.69 409 ARG A CA 1
ATOM 3293 C C . ARG A 1 409 ? -10.5 -24.859 -4.996 1 98.69 409 ARG A C 1
ATOM 3295 O O . ARG A 1 409 ? -9.414 -24.344 -4.727 1 98.69 409 ARG A O 1
ATOM 3302 N N . VAL A 1 410 ? -10.828 -26.109 -4.676 1 98.75 410 VAL A N 1
ATOM 3303 C CA . VAL A 1 410 ? -9.867 -27.016 -4.051 1 98.75 410 VAL A CA 1
ATOM 3304 C C . VAL A 1 410 ? -9.68 -28.25 -4.926 1 98.75 410 VAL A C 1
ATOM 3306 O O . VAL A 1 410 ? -10.656 -28.891 -5.332 1 98.75 410 VAL A O 1
ATOM 3309 N N . ASP A 1 411 ? -8.477 -28.5 -5.227 1 98.5 411 ASP A N 1
ATOM 3310 C CA . ASP A 1 411 ? -8.086 -29.703 -5.953 1 98.5 411 ASP A CA 1
ATOM 3311 C C . ASP A 1 411 ? -7.207 -30.609 -5.09 1 98.5 411 ASP A C 1
ATOM 3313 O O . ASP A 1 411 ? -6.375 -30.125 -4.324 1 98.5 411 ASP A O 1
ATOM 3317 N N . VAL A 1 412 ? -7.426 -31.906 -5.234 1 98.12 412 VAL A N 1
ATOM 3318 C CA . VAL A 1 412 ? -6.652 -32.875 -4.477 1 98.12 412 VAL A CA 1
ATOM 3319 C C . VAL A 1 412 ? -6.062 -33.938 -5.426 1 98.12 412 VAL A C 1
ATOM 3321 O O . VAL A 1 412 ? -6.758 -34.438 -6.312 1 98.12 412 VAL A O 1
ATOM 3324 N N . ALA A 1 413 ? -4.785 -34.156 -5.262 1 96.5 413 ALA A N 1
ATOM 3325 C CA . ALA A 1 413 ? -4.102 -35.219 -6.02 1 96.5 413 ALA A CA 1
ATOM 3326 C C . ALA A 1 413 ? -3.316 -36.125 -5.094 1 96.5 413 ALA A C 1
ATOM 3328 O O . ALA A 1 413 ? -2.793 -35.688 -4.066 1 96.5 413 ALA A O 1
ATOM 3329 N N . ALA A 1 414 ? -3.314 -37.344 -5.438 1 93.81 414 ALA A N 1
ATOM 3330 C CA . ALA A 1 414 ? -2.545 -38.344 -4.684 1 93.81 414 ALA A CA 1
ATOM 3331 C C . ALA A 1 414 ? -1.538 -39.062 -5.578 1 93.81 414 ALA A C 1
ATOM 3333 O O . ALA A 1 414 ? -1.839 -39.375 -6.734 1 93.81 414 ALA A O 1
ATOM 3334 N N . PHE A 1 415 ? -0.38 -39.25 -5.012 1 85.06 415 PHE A N 1
ATOM 3335 C CA . PHE A 1 415 ? 0.704 -39.938 -5.711 1 85.06 415 PHE A CA 1
ATOM 3336 C C . PHE A 1 415 ? 1.219 -41.125 -4.895 1 85.06 415 PHE A C 1
ATOM 3338 O O . PHE A 1 415 ? 2.035 -40.938 -3.988 1 85.06 415 PHE A O 1
ATOM 3345 N N . PRO A 1 416 ? 0.73 -42.312 -5.062 1 73.81 416 PRO A N 1
ATOM 3346 C CA . PRO A 1 416 ? 1.16 -43.438 -4.254 1 73.81 416 PRO A CA 1
ATOM 3347 C C . PRO A 1 416 ? 2.664 -43.688 -4.34 1 73.81 416 PRO A C 1
ATOM 3349 O O . PRO A 1 416 ? 3.279 -43.438 -5.375 1 73.81 416 PRO A O 1
ATOM 3352 N N . PRO A 1 417 ? 3.197 -44.062 -3.119 1 67.31 417 PRO A N 1
ATOM 3353 C CA . PRO A 1 417 ? 4.633 -44.344 -3.1 1 67.31 417 PRO A CA 1
ATOM 3354 C C . PRO A 1 417 ? 5.027 -45.469 -4.047 1 67.31 417 PRO A C 1
ATOM 3356 O O . PRO A 1 417 ? 4.211 -46.375 -4.336 1 67.31 417 PRO A O 1
ATOM 3359 N N . SER A 1 418 ? 5.926 -45.375 -4.891 1 55.22 418 SER A N 1
ATOM 3360 C CA . SER A 1 418 ? 6.414 -46.438 -5.766 1 55.22 418 SER A CA 1
ATOM 3361 C C . SER A 1 418 ? 6.602 -47.75 -5 1 55.22 418 SER A C 1
ATOM 3363 O O . SER A 1 418 ? 7.184 -47.75 -3.912 1 55.22 418 SER A O 1
ATOM 3365 N N . GLN A 1 419 ? 5.695 -48.75 -5.117 1 47.19 419 GLN A N 1
ATOM 3366 C CA . GLN A 1 419 ? 5.941 -50.094 -4.594 1 47.19 419 GLN A CA 1
ATOM 3367 C C . GLN A 1 419 ? 7.293 -50.625 -5.062 1 47.19 419 GLN A C 1
ATOM 3369 O O . GLN A 1 419 ? 7.637 -51.781 -4.805 1 47.19 419 GLN A O 1
ATOM 3374 N N . SER A 1 420 ? 7.891 -50.219 -6.02 1 38.19 420 SER A N 1
ATOM 3375 C CA . SER A 1 420 ? 9.094 -51 -6.336 1 38.19 420 SER A CA 1
ATOM 3376 C C . SER A 1 420 ? 10.023 -51.094 -5.129 1 38.19 420 SER A C 1
ATOM 3378 O O . SER A 1 420 ? 10.391 -50.094 -4.531 1 38.19 420 SER A O 1
ATOM 3380 N N . LYS A 1 421 ? 10.055 -52.219 -4.57 1 41.81 421 LYS A N 1
ATOM 3381 C CA . LYS A 1 421 ? 11.07 -52.75 -3.674 1 41.81 421 LYS A CA 1
ATOM 3382 C C . LYS A 1 421 ? 12.477 -52.5 -4.211 1 41.81 421 LYS A C 1
ATOM 3384 O O . LYS A 1 421 ? 13.422 -53.188 -3.854 1 41.81 421 LYS A O 1
ATOM 3389 N N . ALA A 1 422 ? 12.773 -52.188 -5.383 1 36.34 422 ALA A N 1
ATOM 3390 C CA . ALA A 1 422 ? 14.234 -52.281 -5.395 1 36.34 422 ALA A CA 1
ATOM 3391 C C . ALA A 1 422 ? 14.836 -51.438 -4.266 1 36.34 422 ALA A C 1
ATOM 3393 O O . ALA A 1 422 ? 14.406 -50.312 -4.031 1 36.34 422 ALA A O 1
ATOM 3394 N N . GLU A 1 423 ? 15.469 -51.938 -3.275 1 35.25 423 GLU A N 1
ATOM 3395 C CA . GLU A 1 423 ? 16.234 -51.656 -2.07 1 35.25 423 GLU A CA 1
ATOM 3396 C C . GLU A 1 423 ? 17.078 -50.406 -2.254 1 35.25 423 GLU A C 1
ATOM 3398 O O . GLU A 1 423 ? 17.891 -50.062 -1.395 1 35.25 423 GLU A O 1
ATOM 3403 N N . GLY A 1 424 ? 17.484 -49.969 -3.486 1 32.72 424 GLY A N 1
ATOM 3404 C CA . GLY A 1 424 ? 18.516 -49 -3.199 1 32.72 424 GLY A CA 1
ATOM 3405 C C . GLY A 1 424 ? 17.969 -47.75 -2.535 1 32.72 424 GLY A C 1
ATOM 3406 O O . GLY A 1 424 ? 16.766 -47.469 -2.592 1 32.72 424 GLY A O 1
ATOM 3407 N N . PRO A 1 425 ? 18.75 -47.188 -1.502 1 34.16 425 PRO A N 1
ATOM 3408 C CA . PRO A 1 425 ? 18.453 -46.125 -0.542 1 34.16 425 PRO A CA 1
ATOM 3409 C C . PRO A 1 425 ? 17.672 -44.969 -1.169 1 34.16 425 PRO A C 1
ATOM 3411 O O . PRO A 1 425 ? 16.75 -44.438 -0.542 1 34.16 425 PRO A O 1
ATOM 3414 N N . GLN A 1 426 ? 18.312 -44.25 -2.104 1 33.22 426 GLN A N 1
ATOM 3415 C CA . GLN A 1 426 ? 18.156 -42.812 -2.283 1 33.22 426 GLN A CA 1
ATOM 3416 C C . GLN A 1 426 ? 16.906 -42.5 -3.078 1 33.22 426 GLN A C 1
ATOM 3418 O O . GLN A 1 426 ? 16.812 -41.438 -3.693 1 33.22 426 GLN A O 1
ATOM 3423 N N . SER A 1 427 ? 16.156 -43.531 -3.654 1 34.66 427 SER A N 1
ATOM 3424 C CA . SER A 1 427 ? 15.164 -42.906 -4.523 1 34.66 427 SER A CA 1
ATOM 3425 C C . SER A 1 427 ? 14.102 -42.188 -3.715 1 34.66 427 SER A C 1
ATOM 3427 O O . SER A 1 427 ? 13.406 -42.781 -2.896 1 34.66 427 SER A O 1
ATOM 3429 N N . ARG A 1 428 ? 14.352 -41.031 -3.387 1 37.84 428 ARG A N 1
ATOM 3430 C CA . ARG A 1 428 ? 13.414 -40.125 -2.711 1 37.84 428 ARG A CA 1
ATOM 3431 C C . ARG A 1 428 ? 12.008 -40.281 -3.279 1 37.84 428 ARG A C 1
ATOM 3433 O O . ARG A 1 428 ? 11.836 -40.5 -4.477 1 37.84 428 ARG A O 1
ATOM 3440 N N . ALA A 1 429 ? 10.883 -40.281 -2.615 1 36.25 429 ALA A N 1
ATOM 3441 C CA . ALA A 1 429 ? 9.43 -40.188 -2.543 1 36.25 429 ALA A CA 1
ATOM 3442 C C . ALA A 1 429 ? 8.891 -39.125 -3.473 1 36.25 429 ALA A C 1
ATOM 3444 O O . ALA A 1 429 ? 9.203 -37.938 -3.301 1 36.25 429 ALA A O 1
ATOM 3445 N N . GLY A 1 430 ? 8.492 -39.562 -4.676 1 43.88 430 GLY A N 1
ATOM 3446 C CA . GLY A 1 430 ? 7.688 -38.688 -5.516 1 43.88 430 GLY A CA 1
ATOM 3447 C C . GLY A 1 430 ? 8.062 -38.75 -6.98 1 43.88 430 GLY A C 1
ATOM 3448 O O . GLY A 1 430 ? 7.453 -38.062 -7.816 1 43.88 430 GLY A O 1
ATOM 3449 N N . GLU A 1 431 ? 9.258 -39.344 -7.309 1 43.69 431 GLU A N 1
ATOM 3450 C CA . GLU A 1 431 ? 9.727 -39.312 -8.695 1 43.69 431 GLU A CA 1
ATOM 3451 C C . GLU A 1 431 ? 9.047 -40.438 -9.508 1 43.69 431 GLU A C 1
ATOM 3453 O O . GLU A 1 431 ? 9.109 -41.594 -9.141 1 43.69 431 GLU A O 1
ATOM 3458 N N . GLY A 1 432 ? 8.133 -40.219 -10.258 1 52.34 432 GLY A N 1
ATOM 3459 C CA . GLY A 1 432 ? 7.668 -40.938 -11.422 1 52.34 432 GLY A CA 1
ATOM 3460 C C . GLY A 1 432 ? 6.336 -41.625 -11.203 1 52.34 432 GLY A C 1
ATOM 3461 O O . GLY A 1 432 ? 5.922 -42.469 -12.016 1 52.34 432 GLY A O 1
ATOM 3462 N N . GLN A 1 433 ? 5.762 -41.406 -9.922 1 60 433 GLN A N 1
ATOM 3463 C CA . GLN A 1 433 ? 4.594 -42.25 -9.664 1 60 433 GLN A CA 1
ATOM 3464 C C . GLN A 1 433 ? 3.342 -41.656 -10.305 1 60 433 GLN A C 1
ATOM 3466 O O . GLN A 1 433 ? 3.158 -40.438 -10.312 1 60 433 GLN A O 1
ATOM 3471 N N . ALA A 1 434 ? 2.684 -42.469 -11.047 1 72.94 434 ALA A N 1
ATOM 3472 C CA . ALA A 1 434 ? 1.417 -42.125 -11.68 1 72.94 434 ALA A CA 1
ATOM 3473 C C . ALA A 1 434 ? 0.423 -41.562 -10.664 1 72.94 434 ALA A C 1
ATOM 3475 O O . ALA A 1 434 ? 0.399 -42 -9.516 1 72.94 434 ALA A O 1
ATOM 3476 N N . GLU A 1 435 ? -0.209 -40.5 -10.961 1 83.31 435 GLU A N 1
ATOM 3477 C CA . GLU A 1 435 ? -1.316 -39.938 -10.195 1 83.31 435 GLU A CA 1
ATOM 3478 C C . GLU A 1 435 ? -2.439 -40.969 -10.023 1 83.31 435 GLU A C 1
ATOM 3480 O O . GLU A 1 435 ? -2.947 -41.5 -11.008 1 83.31 435 GLU A O 1
ATOM 3485 N N . SER A 1 436 ? -2.738 -41.312 -8.82 1 86.19 436 SER A N 1
ATOM 3486 C CA . SER A 1 436 ? -3.719 -42.375 -8.555 1 86.19 436 SER A CA 1
ATOM 3487 C C . SER A 1 436 ? -5.102 -41.781 -8.297 1 86.19 436 SER A C 1
ATOM 3489 O O . SER A 1 436 ? -6.109 -42.5 -8.414 1 86.19 436 SER A O 1
ATOM 3491 N N . TYR A 1 437 ? -5.105 -40.531 -7.949 1 93.38 437 TYR A N 1
ATOM 3492 C CA . TYR A 1 437 ? -6.371 -39.875 -7.625 1 93.38 437 TYR A CA 1
ATOM 3493 C C . TYR A 1 437 ? -6.324 -38.406 -7.941 1 93.38 437 TYR A C 1
ATOM 3495 O O . TYR A 1 437 ? -5.289 -37.75 -7.758 1 93.38 437 TYR A O 1
ATOM 3503 N N . PHE A 1 438 ? -7.414 -37.906 -8.477 1 95.94 438 PHE A N 1
ATOM 3504 C CA . PHE A 1 438 ? -7.605 -36.469 -8.633 1 95.94 438 PHE A CA 1
ATOM 3505 C C . PHE A 1 438 ? -9.055 -36.094 -8.359 1 95.94 438 PHE A C 1
ATOM 3507 O O . PHE A 1 438 ? -9.977 -36.719 -8.898 1 95.94 438 PHE A O 1
ATOM 3514 N N . GLY A 1 439 ? -9.258 -35.188 -7.43 1 97.06 439 GLY A N 1
ATOM 3515 C CA . GLY A 1 439 ? -10.562 -34.625 -7.133 1 97.06 439 GLY A CA 1
ATOM 3516 C C . GLY A 1 439 ? -10.57 -33.125 -7.137 1 97.06 439 GLY A C 1
ATOM 3517 O O . GLY A 1 439 ? -9.594 -32.469 -6.734 1 97.06 439 GLY A O 1
ATOM 3518 N N . SER A 1 440 ? -11.688 -32.531 -7.641 1 97.75 440 SER A N 1
ATOM 3519 C CA . SER A 1 440 ? -11.82 -31.094 -7.695 1 97.75 440 SER A CA 1
ATOM 3520 C C . SER A 1 440 ? -13.195 -30.641 -7.195 1 97.75 440 SER A C 1
ATOM 3522 O O . SER A 1 440 ? -14.203 -31.297 -7.473 1 97.75 440 SER A O 1
ATOM 3524 N N . SER A 1 441 ? -13.234 -29.578 -6.461 1 97.81 441 SER A N 1
ATOM 3525 C CA . SER A 1 441 ? -14.5 -29.016 -6.008 1 97.81 441 SER A CA 1
ATOM 3526 C C . SER A 1 441 ? -15.156 -28.172 -7.102 1 97.81 441 SER A C 1
ATOM 3528 O O . SER A 1 441 ? -16.344 -27.844 -7.004 1 97.81 441 SER A O 1
ATOM 3530 N N . GLY A 1 442 ? -14.375 -27.844 -8.164 1 96.94 442 GLY A N 1
ATOM 3531 C CA . GLY A 1 442 ? -14.836 -26.781 -9.031 1 96.94 442 GLY A CA 1
ATOM 3532 C C . GLY A 1 442 ? -14.906 -25.438 -8.328 1 96.94 442 GLY A C 1
ATOM 3533 O O . GLY A 1 442 ? -14.648 -25.344 -7.121 1 96.94 442 GLY A O 1
ATOM 3534 N N . GLN A 1 443 ? -15.156 -24.438 -9.117 1 96.75 443 GLN A N 1
ATOM 3535 C CA . GLN A 1 443 ? -15.297 -23.094 -8.562 1 96.75 443 GLN A CA 1
ATOM 3536 C C . GLN A 1 443 ? -16.594 -22.953 -7.766 1 96.75 443 GLN A C 1
ATOM 3538 O O . GLN A 1 443 ? -17.672 -23.297 -8.258 1 96.75 443 GLN A O 1
ATOM 3543 N N . GLN A 1 444 ? -16.5 -22.516 -6.555 1 97.44 444 GLN A N 1
ATOM 3544 C CA . GLN A 1 444 ? -17.641 -22.359 -5.676 1 97.44 444 GLN A CA 1
ATOM 3545 C C . GLN A 1 444 ? -17.719 -20.953 -5.102 1 97.44 444 GLN A C 1
ATOM 3547 O O . GLN A 1 444 ? -16.688 -20.375 -4.746 1 97.44 444 GLN A O 1
ATOM 3552 N N . TYR A 1 445 ? -18.906 -20.391 -5.094 1 97.81 445 TYR A N 1
ATOM 3553 C CA . TYR A 1 445 ? -19.188 -19.109 -4.434 1 97.81 445 TYR A CA 1
ATOM 3554 C C . TYR A 1 445 ? -19.797 -19.328 -3.057 1 97.81 445 TYR A C 1
ATOM 3556 O O . TYR A 1 445 ? -20.828 -20.016 -2.928 1 97.81 445 TYR A O 1
ATOM 3564 N N . VAL A 1 446 ? -19.188 -18.781 -2.016 1 97.88 446 VAL A N 1
ATOM 3565 C CA . VAL A 1 446 ? -19.688 -18.984 -0.662 1 97.88 446 VAL A CA 1
ATOM 3566 C C . VAL A 1 446 ? -19.688 -17.656 0.096 1 97.88 446 VAL A C 1
ATOM 3568 O O . VAL A 1 446 ? -18.797 -16.828 -0.09 1 97.88 446 VAL A O 1
ATOM 3571 N N . THR A 1 447 ? -20.656 -17.391 0.903 1 98.38 447 THR A N 1
ATOM 3572 C CA . THR A 1 447 ? -20.734 -16.266 1.827 1 98.38 447 THR A CA 1
ATOM 3573 C C . THR A 1 447 ? -20.75 -16.75 3.273 1 98.38 447 THR A C 1
ATOM 3575 O O . THR A 1 447 ? -21.594 -17.562 3.65 1 98.38 447 THR A O 1
ATOM 3578 N N . LEU A 1 448 ? -19.828 -16.25 4.035 1 98.38 448 LEU A N 1
ATOM 3579 C CA . LEU A 1 448 ? -19.672 -16.75 5.398 1 98.38 448 LEU A CA 1
ATOM 3580 C C . LEU A 1 448 ? -19.781 -15.609 6.406 1 98.38 448 LEU A C 1
ATOM 3582 O O . LEU A 1 448 ? -19.281 -14.508 6.16 1 98.38 448 LEU A O 1
ATOM 3586 N N . GLY A 1 449 ? -20.438 -15.906 7.488 1 98.12 449 GLY A N 1
ATOM 3587 C CA . GLY A 1 449 ? -20.406 -15.023 8.641 1 98.12 449 GLY A CA 1
ATOM 3588 C C . GLY A 1 449 ? -19.203 -15.258 9.539 1 98.12 449 GLY A C 1
ATOM 3589 O O . GLY A 1 449 ? -18.234 -15.906 9.133 1 98.12 449 GLY A O 1
ATOM 3590 N N . LEU A 1 450 ? -19.234 -14.664 10.688 1 96.44 450 LEU A N 1
ATOM 3591 C CA . LEU A 1 450 ? -18.156 -14.812 11.664 1 96.44 450 LEU A CA 1
ATOM 3592 C C . LEU A 1 450 ? -18.094 -16.25 12.18 1 96.44 450 LEU A C 1
ATOM 3594 O O . LEU A 1 450 ? -19.094 -16.781 12.648 1 96.44 450 LEU A O 1
ATOM 3598 N N . ASP A 1 451 ? -16.969 -16.922 12.016 1 97.38 451 ASP A N 1
ATOM 3599 C CA . ASP A 1 451 ? -16.656 -18.266 12.523 1 97.38 451 ASP A CA 1
ATOM 3600 C C . ASP A 1 451 ? -17.5 -19.328 11.828 1 97.38 451 ASP A C 1
ATOM 3602 O O . ASP A 1 451 ? -17.672 -20.422 12.352 1 97.38 451 ASP A O 1
ATOM 3606 N N . GLU A 1 452 ? -18 -18.953 10.695 1 98.31 452 GLU A N 1
ATOM 3607 C CA . GLU A 1 452 ? -18.797 -19.922 9.953 1 98.31 452 GLU A CA 1
ATOM 3608 C C . GLU A 1 452 ? -17.922 -20.859 9.133 1 98.31 452 GLU A C 1
ATOM 3610 O O . GLU A 1 452 ? -16.844 -20.469 8.688 1 98.31 452 GLU A O 1
ATOM 3615 N N . GLU A 1 453 ? -18.406 -22.078 8.992 1 97.81 453 GLU A N 1
ATOM 3616 C CA . GLU A 1 453 ? -17.688 -23.125 8.273 1 97.81 453 GLU A CA 1
ATOM 3617 C C . GLU A 1 453 ? -18.531 -23.688 7.137 1 97.81 453 GLU A C 1
ATOM 3619 O O . GLU A 1 453 ? -19.766 -23.781 7.258 1 97.81 453 GLU A O 1
ATOM 3624 N N . VAL A 1 454 ? -17.891 -24.078 6.035 1 98.62 454 VAL A N 1
ATOM 3625 C CA . VAL A 1 454 ? -18.609 -24.688 4.906 1 98.62 454 VAL A CA 1
ATOM 3626 C C . VAL A 1 454 ? -17.766 -25.812 4.309 1 98.62 454 VAL A C 1
ATOM 3628 O O . VAL A 1 454 ? -16.531 -25.703 4.234 1 98.62 454 VAL A O 1
ATOM 3631 N N . GLN A 1 455 ? -18.359 -26.938 3.922 1 98.56 455 GLN A N 1
ATOM 3632 C CA . GLN A 1 455 ? -17.656 -28.016 3.215 1 98.56 455 GLN A CA 1
ATOM 3633 C C . GLN A 1 455 ? -17.391 -27.625 1.763 1 98.56 455 GLN A C 1
ATOM 3635 O O . GLN A 1 455 ? -18.281 -27.125 1.073 1 98.56 455 GLN A O 1
ATOM 3640 N N . ILE A 1 456 ? -16.219 -27.922 1.284 1 98.62 456 ILE A N 1
ATOM 3641 C CA . ILE A 1 456 ? -15.828 -27.5 -0.059 1 98.62 456 ILE A CA 1
ATOM 3642 C C . ILE A 1 456 ? -15.688 -28.719 -0.963 1 98.62 456 ILE A C 1
ATOM 3644 O O . ILE A 1 456 ? -16.062 -28.672 -2.137 1 98.62 456 ILE A O 1
ATOM 3648 N N . LEU A 1 457 ? -15.102 -29.734 -0.436 1 98.56 457 LEU A N 1
ATOM 3649 C CA . LEU A 1 457 ? -14.805 -30.906 -1.247 1 98.56 457 LEU A CA 1
ATOM 3650 C C . LEU A 1 457 ? -14.914 -32.188 -0.417 1 98.56 457 LEU A C 1
ATOM 3652 O O . LEU A 1 457 ? -14.57 -32.188 0.769 1 98.56 457 LEU A O 1
ATOM 3656 N N . GLN A 1 458 ? -15.414 -33.219 -1.031 1 98 458 GLN A N 1
ATOM 3657 C CA . GLN A 1 458 ? -15.414 -34.562 -0.482 1 98 458 GLN A CA 1
ATOM 3658 C C . GLN A 1 458 ? -14.43 -35.469 -1.222 1 98 458 GLN A C 1
ATOM 3660 O O . GLN A 1 458 ? -14.641 -35.812 -2.385 1 98 458 GLN A O 1
ATOM 3665 N N . VAL A 1 459 ? -13.43 -35.844 -0.545 1 97.44 459 VAL A N 1
ATOM 3666 C CA . VAL A 1 459 ? -12.406 -36.688 -1.143 1 97.44 459 VAL A CA 1
ATOM 3667 C C . VAL A 1 459 ? -12.852 -38.156 -1.089 1 97.44 459 VAL A C 1
ATOM 3669 O O . VAL A 1 459 ? -13.32 -38.625 -0.049 1 97.44 459 VAL A O 1
ATOM 3672 N N . ASP A 1 460 ? -12.711 -38.875 -2.15 1 95.81 460 ASP A N 1
ATOM 3673 C CA . ASP A 1 460 ? -12.984 -40.312 -2.176 1 95.81 460 ASP A CA 1
ATOM 3674 C C . ASP A 1 460 ? -11.82 -41.094 -1.575 1 95.81 460 ASP A C 1
ATOM 3676 O O . ASP A 1 460 ? -10.875 -41.438 -2.281 1 95.81 460 ASP A O 1
ATOM 3680 N N . LEU A 1 461 ? -12 -41.438 -0.434 1 93 461 LEU A N 1
ATOM 3681 C CA . LEU A 1 461 ? -10.914 -42.062 0.322 1 93 461 LEU A CA 1
ATOM 3682 C C . LEU A 1 461 ? -10.672 -43.5 -0.137 1 93 461 LEU A C 1
ATOM 3684 O O . LEU A 1 461 ? -9.648 -44.094 0.204 1 93 461 LEU A O 1
ATOM 3688 N N . THR A 1 462 ? -11.508 -44.094 -0.845 1 93.06 462 THR A N 1
ATOM 3689 C CA . THR A 1 462 ? -11.312 -45.438 -1.372 1 93.06 462 THR A CA 1
ATOM 3690 C C . THR A 1 462 ? -10.312 -45.406 -2.527 1 93.06 462 THR A C 1
ATOM 3692 O O . THR A 1 462 ? -9.703 -46.438 -2.842 1 93.06 462 THR A O 1
ATOM 3695 N N . LYS A 1 463 ? -10.133 -44.281 -3.086 1 91.94 463 LYS A N 1
ATOM 3696 C CA . LYS A 1 463 ? -9.273 -44.156 -4.262 1 91.94 463 LYS A CA 1
ATOM 3697 C C . LYS A 1 463 ? -8.016 -43.344 -3.947 1 91.94 463 LYS A C 1
ATOM 3699 O O . LYS A 1 463 ? -7.027 -43.438 -4.676 1 91.94 463 LYS A O 1
ATOM 3704 N N . ALA A 1 464 ? -8.086 -42.625 -2.932 1 91.75 464 ALA A N 1
ATOM 3705 C CA . ALA A 1 464 ? -6.996 -41.719 -2.615 1 91.75 464 ALA A CA 1
ATOM 3706 C C . ALA A 1 464 ? -6.074 -42.312 -1.551 1 91.75 464 ALA A C 1
ATOM 3708 O O . ALA A 1 464 ? -6.543 -42.844 -0.547 1 91.75 464 ALA A O 1
ATOM 3709 N N . SER A 1 465 ? -4.805 -42.312 -1.841 1 90.62 465 SER A N 1
ATOM 3710 C CA . SER A 1 465 ? -3.807 -42.719 -0.861 1 90.62 465 SER A CA 1
ATOM 3711 C C . SER A 1 465 ? -2.877 -41.562 -0.494 1 90.62 465 SER A C 1
ATOM 3713 O O . SER A 1 465 ? -2.605 -40.688 -1.322 1 90.62 465 SER A O 1
ATOM 3715 N N . TYR A 1 466 ? -2.416 -41.656 0.726 1 92.19 466 TYR A N 1
ATOM 3716 C CA . TYR A 1 466 ? -1.49 -40.625 1.191 1 92.19 466 TYR A CA 1
ATOM 3717 C C . TYR A 1 466 ? -0.104 -40.844 0.591 1 92.19 466 TYR A C 1
ATOM 3719 O O . TYR A 1 466 ? 0.291 -41.969 0.294 1 92.19 466 TYR A O 1
ATOM 3727 N N . PRO A 1 467 ? 0.592 -39.719 0.38 1 93.44 467 PRO A N 1
ATOM 3728 C CA . PRO A 1 467 ? 0.275 -38.344 0.731 1 93.44 467 PRO A CA 1
ATOM 3729 C C . PRO A 1 467 ? -0.721 -37.688 -0.232 1 93.44 467 PRO A C 1
ATOM 3731 O O . PRO A 1 467 ? -0.721 -38 -1.426 1 93.44 467 PRO A O 1
ATOM 3734 N N . LEU A 1 468 ? -1.536 -36.812 0.318 1 96 468 LEU A N 1
ATOM 3735 C CA . LEU A 1 468 ? -2.48 -36.031 -0.481 1 96 468 LEU A CA 1
ATOM 3736 C C . LEU A 1 468 ? -1.956 -34.625 -0.731 1 96 468 LEU A C 1
ATOM 3738 O O . LEU A 1 468 ? -1.562 -33.938 0.207 1 96 468 LEU A O 1
ATOM 3742 N N . HIS A 1 469 ? -1.881 -34.25 -1.958 1 97.12 469 HIS A N 1
ATOM 3743 C CA . HIS A 1 469 ? -1.535 -32.875 -2.326 1 97.12 469 HIS A CA 1
ATOM 3744 C C . HIS A 1 469 ? -2.785 -32.031 -2.508 1 97.12 469 HIS A C 1
ATOM 3746 O O . HIS A 1 469 ? -3.59 -32.281 -3.408 1 97.12 469 HIS A O 1
ATOM 3752 N N . ILE A 1 470 ? -2.9 -31 -1.686 1 98.31 470 ILE A N 1
ATOM 3753 C CA . ILE A 1 470 ? -4.066 -30.125 -1.734 1 98.31 470 ILE A CA 1
ATOM 3754 C C . ILE A 1 470 ? -3.688 -28.797 -2.381 1 98.31 470 ILE A C 1
ATOM 3756 O O . ILE A 1 470 ? -2.707 -28.172 -1.984 1 98.31 470 ILE A O 1
ATOM 3760 N N . SER A 1 471 ? -4.344 -28.406 -3.424 1 98.56 471 SER A N 1
ATOM 3761 C CA . SER A 1 471 ? -4.227 -27.094 -4.047 1 98.56 471 SER A CA 1
ATOM 3762 C C . SER A 1 471 ? -5.496 -26.266 -3.848 1 98.56 471 SER A C 1
ATOM 3764 O O . SER A 1 471 ? -6.594 -26.719 -4.172 1 98.56 471 SER A O 1
ATOM 3766 N N . THR A 1 472 ? -5.352 -25.109 -3.301 1 98.69 472 THR A N 1
ATOM 3767 C CA . THR A 1 472 ? -6.492 -24.25 -3.023 1 98.69 472 THR A CA 1
ATOM 3768 C C . THR A 1 472 ? -6.316 -22.891 -3.699 1 98.69 472 THR A C 1
ATOM 3770 O O . THR A 1 472 ? -5.312 -22.203 -3.49 1 98.69 472 THR A O 1
ATOM 3773 N N . HIS A 1 473 ? -7.246 -22.547 -4.539 1 98.56 473 HIS A N 1
ATOM 3774 C CA . HIS A 1 473 ? -7.375 -21.203 -5.098 1 98.56 473 HIS A CA 1
ATOM 3775 C C . HIS A 1 473 ? -8.531 -20.438 -4.453 1 98.56 473 HIS A C 1
ATOM 3777 O O . HIS A 1 473 ? -9.641 -20.969 -4.336 1 98.56 473 HIS A O 1
ATOM 3783 N N . ILE A 1 474 ? -8.273 -19.234 -3.977 1 98.44 474 ILE A N 1
ATOM 3784 C CA . ILE A 1 474 ? -9.336 -18.516 -3.285 1 98.44 474 ILE A CA 1
ATOM 3785 C C . ILE A 1 474 ? -9.289 -17.031 -3.654 1 98.44 474 ILE A C 1
ATOM 3787 O O . ILE A 1 474 ? -8.219 -16.422 -3.625 1 98.44 474 ILE A O 1
ATOM 3791 N N . ALA A 1 475 ? -10.375 -16.469 -4.098 1 98.06 475 ALA A N 1
ATOM 3792 C CA . ALA A 1 475 ? -10.547 -15.031 -4.281 1 98.06 475 ALA A CA 1
ATOM 3793 C C . ALA A 1 475 ? -11.312 -14.422 -3.109 1 98.06 475 ALA A C 1
ATOM 3795 O O . ALA A 1 475 ? -12.352 -14.93 -2.703 1 98.06 475 ALA A O 1
ATOM 3796 N N . LEU A 1 476 ? -10.789 -13.297 -2.615 1 97.12 476 LEU A N 1
ATOM 3797 C CA . LEU A 1 476 ? -11.32 -12.758 -1.369 1 97.12 476 LEU A CA 1
ATOM 3798 C C . LEU A 1 476 ? -11.898 -11.359 -1.584 1 97.12 476 LEU A C 1
ATOM 3800 O O . LEU A 1 476 ? -12.648 -10.859 -0.744 1 97.12 476 LEU A O 1
ATOM 3804 N N . VAL A 1 477 ? -11.492 -10.719 -2.609 1 95.88 477 VAL A N 1
ATOM 3805 C CA . VAL A 1 477 ? -11.914 -9.344 -2.854 1 95.88 477 VAL A CA 1
ATOM 3806 C C . VAL A 1 477 ? -12.438 -9.211 -4.285 1 95.88 477 VAL A C 1
ATOM 3808 O O . VAL A 1 477 ? -12.242 -10.109 -5.109 1 95.88 477 VAL A O 1
ATOM 3811 N N . ARG A 1 478 ? -13.062 -8.094 -4.551 1 93.88 478 ARG A N 1
ATOM 3812 C CA . ARG A 1 478 ? -13.562 -7.812 -5.895 1 93.88 478 ARG A CA 1
ATOM 3813 C C . ARG A 1 478 ? -12.414 -7.699 -6.891 1 93.88 478 ARG A C 1
ATOM 3815 O O . ARG A 1 478 ? -11.297 -7.32 -6.523 1 93.88 478 ARG A O 1
ATOM 3822 N N . ASP A 1 479 ? -12.742 -7.98 -8.141 1 88.81 479 ASP A N 1
ATOM 3823 C CA . ASP A 1 479 ? -11.719 -7.938 -9.188 1 88.81 479 ASP A CA 1
ATOM 3824 C C . ASP A 1 479 ? -11.289 -6.5 -9.469 1 88.81 479 ASP A C 1
ATOM 3826 O O . ASP A 1 479 ? -10.117 -6.246 -9.75 1 88.81 479 ASP A O 1
ATOM 3830 N N . GLN A 1 480 ? -12.219 -5.668 -9.359 1 87.62 480 GLN A N 1
ATOM 3831 C CA . GLN A 1 480 ? -11.914 -4.254 -9.531 1 87.62 480 GLN A CA 1
ATOM 3832 C C . GLN A 1 480 ? -12.102 -3.488 -8.219 1 87.62 480 GLN A C 1
ATOM 3834 O O . GLN A 1 480 ? -13.047 -3.752 -7.473 1 87.62 480 GLN A O 1
ATOM 3839 N N . ILE A 1 481 ? -11.156 -2.652 -7.953 1 85.56 481 ILE A N 1
ATOM 3840 C CA . ILE A 1 481 ? -11.297 -1.778 -6.793 1 85.56 481 ILE A CA 1
ATOM 3841 C C . ILE A 1 481 ? -12.477 -0.83 -7 1 85.56 481 ILE A C 1
ATOM 3843 O O . ILE A 1 481 ? -12.586 -0.18 -8.039 1 85.56 481 ILE A O 1
ATOM 3847 N N . PRO A 1 482 ? -13.328 -0.72 -6.066 1 80.5 482 PRO A N 1
ATOM 3848 C CA . PRO A 1 482 ? -14.5 0.142 -6.215 1 80.5 482 PRO A CA 1
ATOM 3849 C C . PRO A 1 482 ? -14.133 1.608 -6.43 1 80.5 482 PRO A C 1
ATOM 3851 O O . PRO A 1 482 ? -13.172 2.102 -5.828 1 80.5 482 PRO A O 1
ATOM 3854 N N . GLN A 1 483 ? -14.844 2.273 -7.383 1 81.44 483 GLN A N 1
ATOM 3855 C CA . GLN A 1 483 ? -14.688 3.709 -7.598 1 81.44 483 GLN A CA 1
ATOM 3856 C C . GLN A 1 483 ? -15.672 4.504 -6.742 1 81.44 483 GLN A C 1
ATOM 3858 O O . GLN A 1 483 ? -16.828 4.105 -6.594 1 81.44 483 GLN A O 1
ATOM 3863 N N . LEU A 1 484 ? -15.188 5.48 -6.031 1 82.44 484 LEU A N 1
ATOM 3864 C CA . LEU A 1 484 ? -16 6.25 -5.102 1 82.44 484 LEU A CA 1
ATOM 3865 C C . LEU A 1 484 ? -16.297 7.641 -5.652 1 82.44 484 LEU A C 1
ATOM 3867 O O . LEU A 1 484 ? -15.492 8.188 -6.422 1 82.44 484 LEU A O 1
ATOM 3871 N N . MET B 1 1 ? -17.203 13.773 9.312 1 24.83 1 MET B N 1
ATOM 3872 C CA . MET B 1 1 ? -18 14.484 10.32 1 24.83 1 MET B CA 1
ATOM 3873 C C . MET B 1 1 ? -18.141 13.648 11.578 1 24.83 1 MET B C 1
ATOM 3875 O O . MET B 1 1 ? -18.5 12.469 11.516 1 24.83 1 MET B O 1
ATOM 3879 N N . GLY B 1 2 ? -17.25 13.992 12.633 1 30.86 2 GLY B N 1
ATOM 3880 C CA . GLY B 1 2 ? -17.047 13.258 13.867 1 30.86 2 GLY B CA 1
ATOM 3881 C C . GLY B 1 2 ? -18.328 12.992 14.633 1 30.86 2 GLY B C 1
ATOM 3882 O O . GLY B 1 2 ? -19.172 13.875 14.758 1 30.86 2 GLY B O 1
ATOM 3883 N N . SER B 1 3 ? -18.734 11.781 14.602 1 32.59 3 SER B N 1
ATOM 3884 C CA . SER B 1 3 ? -20.031 11.406 15.188 1 32.59 3 SER B CA 1
ATOM 3885 C C . SER B 1 3 ? -20.031 11.609 16.703 1 32.59 3 SER B C 1
ATOM 3887 O O . SER B 1 3 ? -19.078 11.242 17.375 1 32.59 3 SER B O 1
ATOM 3889 N N . VAL B 1 4 ? -20.703 12.703 17.203 1 33.94 4 VAL B N 1
ATOM 3890 C CA . VAL B 1 4 ? -20.938 13.109 18.594 1 33.94 4 VAL B CA 1
ATOM 3891 C C . VAL B 1 4 ? -21.688 12.016 19.328 1 33.94 4 VAL B C 1
ATOM 3893 O O . VAL B 1 4 ? -22.766 11.586 18.906 1 33.94 4 VAL B O 1
ATOM 3896 N N . LEU B 1 5 ? -20.953 11.195 20.062 1 29.72 5 LEU B N 1
ATOM 3897 C CA . LEU B 1 5 ? -21.547 10.125 20.859 1 29.72 5 LEU B CA 1
ATOM 3898 C C . LEU B 1 5 ? -22.312 10.695 22.047 1 29.72 5 LEU B C 1
ATOM 3900 O O . LEU B 1 5 ? -21.844 11.625 22.703 1 29.72 5 LEU B O 1
ATOM 3904 N N . SER B 1 6 ? -23.656 10.664 22.25 1 21.94 6 SER B N 1
ATOM 3905 C CA . SER B 1 6 ? -24.625 11.289 23.125 1 21.94 6 SER B CA 1
ATOM 3906 C C . SER B 1 6 ? -24.547 10.719 24.531 1 21.94 6 SER B C 1
ATOM 3908 O O . SER B 1 6 ? -25.438 10.961 25.359 1 21.94 6 SER B O 1
ATOM 3910 N N . ASN B 1 7 ? -23.344 10.852 25.188 1 19.61 7 ASN B N 1
ATOM 3911 C CA . ASN B 1 7 ? -23.328 10.117 26.438 1 19.61 7 ASN B CA 1
ATOM 3912 C C . ASN B 1 7 ? -24.031 10.891 27.562 1 19.61 7 ASN B C 1
ATOM 3914 O O . ASN B 1 7 ? -23.656 12.023 27.859 1 19.61 7 ASN B O 1
ATOM 3918 N N . GLU B 1 8 ? -25.234 10.531 27.984 1 17.45 8 GLU B N 1
ATOM 3919 C CA . GLU B 1 8 ? -26.172 11.203 28.875 1 17.45 8 GLU B CA 1
ATOM 3920 C C . GLU B 1 8 ? -25.75 11.039 30.344 1 17.45 8 GLU B C 1
ATOM 3922 O O . GLU B 1 8 ? -26.344 11.648 31.234 1 17.45 8 GLU B O 1
ATOM 3927 N N . VAL B 1 9 ? -24.516 10.609 30.578 1 17.56 9 VAL B N 1
ATOM 3928 C CA . VAL B 1 9 ? -24.703 9.93 31.859 1 17.56 9 VAL B CA 1
ATOM 3929 C C . VAL B 1 9 ? -24.812 10.961 32.969 1 17.56 9 VAL B C 1
ATOM 3931 O O . VAL B 1 9 ? -24 11.883 33.062 1 17.56 9 VAL B O 1
ATOM 3934 N N . ASN B 1 10 ? -25.875 10.922 33.812 1 15.64 10 ASN B N 1
ATOM 3935 C CA . ASN B 1 10 ? -26.578 11.805 34.75 1 15.64 10 ASN B CA 1
ATOM 3936 C C . ASN B 1 10 ? -25.906 11.844 36.125 1 15.64 10 ASN B C 1
ATOM 3938 O O . ASN B 1 10 ? -26.266 12.648 36.969 1 15.64 10 ASN B O 1
ATOM 3942 N N . LYS B 1 11 ? -24.938 10.906 36.438 1 15.27 11 LYS B N 1
ATOM 3943 C CA . LYS B 1 11 ? -25.234 10.477 37.781 1 15.27 11 LYS B CA 1
ATOM 3944 C C . LYS B 1 11 ? -25.062 11.625 38.781 1 15.27 11 LYS B C 1
ATOM 3946 O O . LYS B 1 11 ? -24.297 12.562 38.5 1 15.27 11 LYS B O 1
ATOM 3951 N N . GLY B 1 12 ? -25.312 11.445 40.125 1 15.34 12 GLY B N 1
ATOM 3952 C CA . GLY B 1 12 ? -25.938 11.977 41.312 1 15.34 12 GLY B CA 1
ATOM 3953 C C . GLY B 1 12 ? -24.953 12.648 42.25 1 15.34 12 GLY B C 1
ATOM 3954 O O . GLY B 1 12 ? -25.344 13.477 43.094 1 15.34 12 GLY B O 1
ATOM 3955 N N . LYS B 1 13 ? -23.672 12.07 42.281 1 15.85 13 LYS B N 1
ATOM 3956 C CA . LYS B 1 13 ? -23.438 11.758 43.688 1 15.85 13 LYS B CA 1
ATOM 3957 C C . LYS B 1 13 ? -23.391 13.023 44.531 1 15.85 13 LYS B C 1
ATOM 3959 O O . LYS B 1 13 ? -23.188 14.117 44 1 15.85 13 LYS B O 1
ATOM 3964 N N . ARG B 1 14 ? -22.406 12.938 45.625 1 15.34 14 ARG B N 1
ATOM 3965 C CA . ARG B 1 14 ? -22.328 12.93 47.062 1 15.34 14 ARG B CA 1
ATOM 3966 C C . ARG B 1 14 ? -21.906 14.297 47.594 1 15.34 14 ARG B C 1
ATOM 3968 O O . ARG B 1 14 ? -21.203 15.039 46.938 1 15.34 14 ARG B O 1
ATOM 3975 N N . SER B 1 15 ? -22.359 14.664 48.875 1 15.62 15 SER B N 1
ATOM 3976 C CA . SER B 1 15 ? -22.766 15.773 49.719 1 15.62 15 SER B CA 1
ATOM 3977 C C . SER B 1 15 ? -21.562 16.406 50.406 1 15.62 15 SER B C 1
ATOM 3979 O O . SER B 1 15 ? -21.578 17.594 50.781 1 15.62 15 SER B O 1
ATOM 3981 N N . TRP B 1 16 ? -20.328 15.609 50.5 1 16.23 16 TRP B N 1
ATOM 3982 C CA . TRP B 1 16 ? -19.891 15.672 51.875 1 16.23 16 TRP B CA 1
ATOM 3983 C C . TRP B 1 16 ? -19.469 17.094 52.25 1 16.23 16 TRP B C 1
ATOM 3985 O O . TRP B 1 16 ? -19.047 17.875 51.406 1 16.23 16 TRP B O 1
ATOM 3995 N N . SER B 1 17 ? -19.578 17.344 53.594 1 16.19 17 SER B N 1
ATOM 3996 C CA . SER B 1 17 ? -19.922 18.391 54.531 1 16.19 17 SER B CA 1
ATOM 3997 C C . SER B 1 17 ? -18.766 19.344 54.75 1 16.19 17 SER B C 1
ATOM 3999 O O . SER B 1 17 ? -18.922 20.562 54.625 1 16.19 17 SER B O 1
ATOM 4001 N N . GLU B 1 18 ? -17.891 19 55.781 1 15.86 18 GLU B N 1
ATOM 4002 C CA . GLU B 1 18 ? -17.953 19.766 57.031 1 15.86 18 GLU B CA 1
ATOM 4003 C C . GLU B 1 18 ? -16.906 20.859 57.062 1 15.86 18 GLU B C 1
ATOM 4005 O O . GLU B 1 18 ? -17.156 21.953 57.594 1 15.86 18 GLU B O 1
ATOM 4010 N N . ALA B 1 19 ? -15.617 20.359 56.656 1 17.28 19 ALA B N 1
ATOM 4011 C CA . ALA B 1 19 ? -14.617 20.641 57.656 1 17.28 19 ALA B CA 1
ATOM 4012 C C . ALA B 1 19 ? -14.445 22.141 57.875 1 17.28 19 ALA B C 1
ATOM 4014 O O . ALA B 1 19 ? -14.602 22.922 56.938 1 17.28 19 ALA B O 1
ATOM 4015 N N . ASN B 1 20 ? -14.172 22.594 59.125 1 17.92 20 ASN B N 1
ATOM 4016 C CA . ASN B 1 20 ? -14.305 23.688 60.094 1 17.92 20 ASN B CA 1
ATOM 4017 C C . ASN B 1 20 ? -13.219 24.75 59.875 1 17.92 20 ASN B C 1
ATOM 4019 O O . ASN B 1 20 ? -13 25.594 60.75 1 17.92 20 ASN B O 1
ATOM 4023 N N . ASP B 1 21 ? -12.539 24.625 58.781 1 18.84 21 ASP B N 1
ATOM 4024 C CA . ASP B 1 21 ? -11.25 25.266 59 1 18.84 21 ASP B CA 1
ATOM 4025 C C . ASP B 1 21 ? -11.438 26.703 59.5 1 18.84 21 ASP B C 1
ATOM 4027 O O . ASP B 1 21 ? -12.359 27.406 59.062 1 18.84 21 ASP B O 1
ATOM 4031 N N . ASP B 1 22 ? -10.805 26.906 60.656 1 19.45 22 ASP B N 1
ATOM 4032 C CA . ASP B 1 22 ? -10.656 28 61.625 1 19.45 22 ASP B CA 1
ATOM 4033 C C . ASP B 1 22 ? -10.195 29.281 60.969 1 19.45 22 ASP B C 1
ATOM 4035 O O . ASP B 1 22 ? -9.305 29.25 60.094 1 19.45 22 ASP B O 1
ATOM 4039 N N . ASP B 1 23 ? -11.031 30.266 61.031 1 20.16 23 ASP B N 1
ATOM 4040 C CA . ASP B 1 23 ? -11.148 31.578 60.438 1 20.16 23 ASP B CA 1
ATOM 4041 C C . ASP B 1 23 ? -10.031 32.5 60.906 1 20.16 23 ASP B C 1
ATOM 4043 O O . ASP B 1 23 ? -10.133 33.719 60.781 1 20.16 23 ASP B O 1
ATOM 4047 N N . GLU B 1 24 ? -8.781 31.906 61.219 1 20.56 24 GLU B N 1
ATOM 4048 C CA . GLU B 1 24 ? -8.016 32.938 61.906 1 20.56 24 GLU B CA 1
ATOM 4049 C C . GLU B 1 24 ? -8.055 34.25 61.156 1 20.56 24 GLU B C 1
ATOM 4051 O O . GLU B 1 24 ? -7.996 34.281 59.938 1 20.56 24 GLU B O 1
ATOM 4056 N N . GLU B 1 25 ? -8.578 35.25 61.844 1 19.83 25 GLU B N 1
ATOM 4057 C CA . GLU B 1 25 ? -8.922 36.625 61.562 1 19.83 25 GLU B CA 1
ATOM 4058 C C . GLU B 1 25 ? -7.695 37.406 61.094 1 19.83 25 GLU B C 1
ATOM 4060 O O . GLU B 1 25 ? -6.762 37.625 61.875 1 19.83 25 GLU B O 1
ATOM 4065 N N . GLU B 1 26 ? -6.98 36.906 60.062 1 21.03 26 GLU B N 1
ATOM 4066 C CA . GLU B 1 26 ? -5.828 37.75 59.75 1 21.03 26 GLU B CA 1
ATOM 4067 C C . GLU B 1 26 ? -6.23 39.219 59.656 1 21.03 26 GLU B C 1
ATOM 4069 O O . GLU B 1 26 ? -7.246 39.531 59.031 1 21.03 26 GLU B O 1
ATOM 4074 N N . SER B 1 27 ? -5.891 39.969 60.688 1 21.16 27 SER B N 1
ATOM 4075 C CA . SER B 1 27 ? -6.02 41.406 60.844 1 21.16 27 SER B CA 1
ATOM 4076 C C . SER B 1 27 ? -5.539 42.156 59.594 1 21.16 27 SER B C 1
ATOM 4078 O O . SER B 1 27 ? -4.438 41.906 59.094 1 21.16 27 SER B O 1
ATOM 4080 N N . GLU B 1 28 ? -6.422 42.375 58.656 1 22.08 28 GLU B N 1
ATOM 4081 C CA . GLU B 1 28 ? -6.168 43.094 57.438 1 22.08 28 GLU B CA 1
ATOM 4082 C C . GLU B 1 28 ? -5.578 44.5 57.719 1 22.08 28 GLU B C 1
ATOM 4084 O O . GLU B 1 28 ? -6.25 45.344 58.312 1 22.08 28 GLU B O 1
ATOM 4089 N N . ASP B 1 29 ? -4.426 44.531 58.406 1 22.44 29 ASP B N 1
ATOM 4090 C CA . ASP B 1 29 ? -3.922 45.906 58.5 1 22.44 29 ASP B CA 1
ATOM 4091 C C . ASP B 1 29 ? -4.066 46.656 57.156 1 22.44 29 ASP B C 1
ATOM 4093 O O . ASP B 1 29 ? -3.646 46.125 56.125 1 22.44 29 ASP B O 1
ATOM 4097 N N . THR B 1 30 ? -5.125 47.375 57.031 1 23.77 30 THR B N 1
ATOM 4098 C CA . THR B 1 30 ? -5.547 48.219 55.906 1 23.77 30 THR B CA 1
ATOM 4099 C C . THR B 1 30 ? -4.438 49.188 55.531 1 23.77 30 THR B C 1
ATOM 4101 O O . THR B 1 30 ? -4.16 50.156 56.25 1 23.77 30 THR B O 1
ATOM 4104 N N . ASP B 1 31 ? -3.193 48.781 55.344 1 26.48 31 ASP B N 1
ATOM 4105 C CA . ASP B 1 31 ? -2.283 49.875 54.969 1 26.48 31 ASP B CA 1
ATOM 4106 C C . ASP B 1 31 ? -2.875 50.719 53.844 1 26.48 31 ASP B C 1
ATOM 4108 O O . ASP B 1 31 ? -3.254 50.219 52.781 1 26.48 31 ASP B O 1
ATOM 4112 N N . GLN B 1 32 ? -3.6 51.75 54.188 1 26.3 32 GLN B N 1
ATOM 4113 C CA . GLN B 1 32 ? -4.141 52.781 53.312 1 26.3 32 GLN B CA 1
ATOM 4114 C C . GLN B 1 32 ? -3.086 53.25 52.312 1 26.3 32 GLN B C 1
ATOM 4116 O O . GLN B 1 32 ? -2.037 53.75 52.719 1 26.3 32 GLN B O 1
ATOM 4121 N N . VAL B 1 33 ? -2.801 52.469 51.281 1 31.78 33 VAL B N 1
ATOM 4122 C CA . VAL B 1 33 ? -1.973 52.969 50.188 1 31.78 33 VAL B CA 1
ATOM 4123 C C . VAL B 1 33 ? -2.447 54.375 49.781 1 31.78 33 VAL B C 1
ATOM 4125 O O . VAL B 1 33 ? -3.605 54.562 49.406 1 31.78 33 VAL B O 1
ATOM 4128 N N . ILE B 1 34 ? -2.148 55.312 50.625 1 32.56 34 ILE B N 1
ATOM 4129 C CA . ILE B 1 34 ? -2.352 56.688 50.188 1 32.56 34 ILE B CA 1
ATOM 4130 C C . ILE B 1 34 ? -1.939 56.812 48.719 1 32.56 34 ILE B C 1
ATOM 4132 O O . ILE B 1 34 ? -0.811 56.5 48.344 1 32.56 34 ILE B O 1
ATOM 4136 N N . GLU B 1 35 ? -2.936 56.531 47.906 1 29.02 35 GLU B N 1
ATOM 4137 C CA . GLU B 1 35 ? -2.707 56.812 46.5 1 29.02 35 GLU B CA 1
ATOM 4138 C C . GLU B 1 35 ? -2.053 58.188 46.281 1 29.02 35 GLU B C 1
ATOM 4140 O O . GLU B 1 35 ? -2.574 59.188 46.75 1 29.02 35 GLU B O 1
ATOM 4145 N N . ILE B 1 36 ? -0.797 58.312 46.656 1 34 36 ILE B N 1
ATOM 4146 C CA . ILE B 1 36 ? -0.143 59.562 46.281 1 34 36 ILE B CA 1
ATOM 4147 C C . ILE B 1 36 ? -0.583 59.969 44.875 1 34 36 ILE B C 1
ATOM 4149 O O . ILE B 1 36 ? -0.473 59.188 43.938 1 34 36 ILE B O 1
ATOM 4153 N N . PRO B 1 37 ? -1.548 60.875 44.906 1 31.86 37 PRO B N 1
ATOM 4154 C CA . PRO B 1 37 ? -2.016 61.344 43.594 1 31.86 37 PRO B CA 1
ATOM 4155 C C . PRO B 1 37 ? -0.878 61.5 42.594 1 31.86 37 PRO B C 1
ATOM 4157 O O . PRO B 1 37 ? 0.205 61.969 42.938 1 31.86 37 PRO B O 1
ATOM 4160 N N . LYS B 1 38 ? -0.645 60.562 41.812 1 36.66 38 LYS B N 1
ATOM 4161 C CA . LYS B 1 38 ? 0.236 60.844 40.656 1 36.66 38 LYS B CA 1
ATOM 4162 C C . LYS B 1 38 ? -0.004 62.219 40.125 1 36.66 38 LYS B C 1
ATOM 4164 O O . LYS B 1 38 ? -1.146 62.625 39.844 1 36.66 38 LYS B O 1
ATOM 4169 N N . SER B 1 39 ? 0.727 63.156 40.562 1 35.91 39 SER B N 1
ATOM 4170 C CA . SER B 1 39 ? 0.685 64.5 40 1 35.91 39 SER B CA 1
ATOM 4171 C C . SER B 1 39 ? 0.45 64.438 38.5 1 35.91 39 SER B C 1
ATOM 4173 O O . SER B 1 39 ? 1.183 63.75 37.75 1 35.91 39 SER B O 1
ATOM 4175 N N . LYS B 1 40 ? -0.737 64.438 38.062 1 40.66 40 LYS B N 1
ATOM 4176 C CA . LYS B 1 40 ? -1.255 64.5 36.688 1 40.66 40 LYS B CA 1
ATOM 4177 C C . LYS B 1 40 ? -0.555 65.625 35.938 1 40.66 40 LYS B C 1
ATOM 4179 O O . LYS B 1 40 ? -1.073 66.125 34.938 1 40.66 40 LYS B O 1
ATOM 4184 N N . ARG B 1 41 ? 0.288 66.375 36.438 1 41.91 41 ARG B N 1
ATOM 4185 C CA . ARG B 1 41 ? 0.778 67.625 35.781 1 41.91 41 ARG B CA 1
ATOM 4186 C C . ARG B 1 41 ? 1.488 67.25 34.469 1 41.91 41 ARG B C 1
ATOM 4188 O O . ARG B 1 41 ? 1.984 68.125 33.781 1 41.91 41 ARG B O 1
ATOM 4195 N N . PRO B 1 42 ? 2.115 66.062 34.25 1 46.62 42 PRO B N 1
ATOM 4196 C CA . PRO B 1 42 ? 3.123 65.875 33.219 1 46.62 42 PRO B CA 1
ATOM 4197 C C . PRO B 1 42 ? 2.531 65.812 31.812 1 46.62 42 PRO B C 1
ATOM 4199 O O . PRO B 1 42 ? 3.26 66 30.828 1 46.62 42 PRO B O 1
ATOM 4202 N N . ARG B 1 43 ? 1.275 65.562 31.641 1 53.88 43 ARG B N 1
ATOM 4203 C CA . ARG B 1 43 ? 0.671 65.5 30.312 1 53.88 43 ARG B CA 1
ATOM 4204 C C . ARG B 1 43 ? 0.628 66.875 29.641 1 53.88 43 ARG B C 1
ATOM 4206 O O . ARG B 1 43 ? 0.879 66.938 28.438 1 53.88 43 ARG B O 1
ATOM 4213 N N . ARG B 1 44 ? 0.422 67.938 30.359 1 61.56 44 ARG B N 1
ATOM 4214 C CA . ARG B 1 44 ? 0.282 69.312 29.828 1 61.56 44 ARG B CA 1
ATOM 4215 C C . ARG B 1 44 ? 1.623 69.812 29.344 1 61.56 44 ARG B C 1
ATOM 4217 O O . ARG B 1 44 ? 1.695 70.5 28.297 1 61.56 44 ARG B O 1
ATOM 4224 N N . THR B 1 45 ? 2.617 69.375 30.062 1 76.69 45 THR B N 1
ATOM 4225 C CA . THR B 1 45 ? 3.93 69.938 29.703 1 76.69 45 THR B CA 1
ATOM 4226 C C . THR B 1 45 ? 4.438 69.25 28.422 1 76.69 45 THR B C 1
ATOM 4228 O O . THR B 1 45 ? 4.992 69.875 27.547 1 76.69 45 THR B O 1
ATOM 4231 N N . SER B 1 46 ? 4.062 68 28.406 1 80.81 46 SER B N 1
ATOM 4232 C CA . SER B 1 46 ? 4.539 67.25 27.219 1 80.81 46 SER B CA 1
ATOM 4233 C C . SER B 1 46 ? 3.811 67.75 25.969 1 80.81 46 SER B C 1
ATOM 4235 O O . SER B 1 46 ? 4.414 67.875 24.906 1 80.81 46 SER B O 1
ATOM 4237 N N . GLY B 1 47 ? 2.648 68.062 26.141 1 88.06 47 GLY B N 1
ATOM 4238 C CA . GLY B 1 47 ? 1.882 68.562 25.016 1 88.06 47 GLY B CA 1
ATOM 4239 C C . GLY B 1 47 ? 2.369 69.938 24.562 1 88.06 47 GLY B C 1
ATOM 4240 O O . GLY B 1 47 ? 2.449 70.188 23.359 1 88.06 47 GLY B O 1
ATOM 4241 N N . TYR B 1 48 ? 2.688 70.688 25.562 1 90.38 48 TYR B N 1
ATOM 4242 C CA . TYR B 1 48 ? 3.207 72 25.266 1 90.38 48 TYR B CA 1
ATOM 4243 C C . TYR B 1 48 ? 4.547 71.875 24.547 1 90.38 48 TYR B C 1
ATOM 4245 O O . TYR B 1 48 ? 4.785 72.625 23.562 1 90.38 48 TYR B O 1
ATOM 4253 N N . ILE B 1 49 ? 5.34 71.125 25.062 1 92 49 ILE B N 1
ATOM 4254 C CA . ILE B 1 49 ? 6.656 70.875 24.469 1 92 49 ILE B CA 1
ATOM 4255 C C . ILE B 1 49 ? 6.504 70.375 23.031 1 92 49 ILE B C 1
ATOM 4257 O O . ILE B 1 49 ? 7.164 70.875 22.125 1 92 49 ILE B O 1
ATOM 4261 N N . TYR B 1 50 ? 5.668 69.438 22.891 1 94.31 50 TYR B N 1
ATOM 4262 C CA . TYR B 1 50 ? 5.406 68.875 21.562 1 94.31 50 TYR B CA 1
ATOM 4263 C C . TYR B 1 50 ? 4.953 69.938 20.594 1 94.31 50 TYR B C 1
ATOM 4265 O O . TYR B 1 50 ? 5.496 70.062 19.5 1 94.31 50 TYR B O 1
ATOM 4273 N N . GLN B 1 51 ? 4.062 70.812 21 1 94.38 51 GLN B N 1
ATOM 4274 C CA . GLN B 1 51 ? 3.504 71.875 20.109 1 94.38 51 GLN B CA 1
ATOM 4275 C C . GLN B 1 51 ? 4.523 72.938 19.828 1 94.38 51 GLN B C 1
ATOM 4277 O O . GLN B 1 51 ? 4.746 73.312 18.672 1 94.38 51 GLN B O 1
ATOM 4282 N N . THR B 1 52 ? 5.18 73.375 20.812 1 95.69 52 THR B N 1
ATOM 4283 C CA . THR B 1 52 ? 6.031 74.562 20.688 1 95.69 52 THR B CA 1
ATOM 4284 C C . THR B 1 52 ? 7.363 74.188 20.047 1 95.69 52 THR B C 1
ATOM 4286 O O . THR B 1 52 ? 7.824 74.875 19.141 1 95.69 52 THR B O 1
ATOM 4289 N N . LEU B 1 53 ? 7.875 73.125 20.562 1 95.38 53 LEU B N 1
ATOM 4290 C CA . LEU B 1 53 ? 9.219 72.812 20.078 1 95.38 53 LEU B CA 1
ATOM 4291 C C . LEU B 1 53 ? 9.156 72 18.797 1 95.38 53 LEU B C 1
ATOM 4293 O O . LEU B 1 53 ? 9.836 72.312 17.812 1 95.38 53 LEU B O 1
ATOM 4297 N N . PHE B 1 54 ? 8.305 71 18.734 1 96.25 54 PHE B N 1
ATOM 4298 C CA . PHE B 1 54 ? 8.297 70.125 17.562 1 96.25 54 PHE B CA 1
ATOM 4299 C C . PHE B 1 54 ? 7.434 70.688 16.453 1 96.25 54 PHE B C 1
ATOM 4301 O O . PHE B 1 54 ? 7.914 70.938 15.336 1 96.25 54 PHE B O 1
ATOM 4308 N N . LYS B 1 55 ? 6.23 71 16.703 1 95.56 55 LYS B N 1
ATOM 4309 C CA . LYS B 1 55 ? 5.316 71.438 15.656 1 95.56 55 LYS B CA 1
ATOM 4310 C C . LYS B 1 55 ? 5.676 72.812 15.164 1 95.56 55 LYS B C 1
ATOM 4312 O O . LYS B 1 55 ? 5.715 73.062 13.953 1 95.56 55 LYS B O 1
ATOM 4317 N N . ASP B 1 56 ? 6.023 73.75 16.156 1 95.44 56 ASP B N 1
ATOM 4318 C CA . ASP B 1 56 ? 6.293 75.125 15.773 1 95.44 56 ASP B CA 1
ATOM 4319 C C . ASP B 1 56 ? 7.773 75.312 15.461 1 95.44 56 ASP B C 1
ATOM 4321 O O . ASP B 1 56 ? 8.148 76.312 14.852 1 95.44 56 ASP B O 1
ATOM 4325 N N . GLY B 1 57 ? 8.617 74.5 15.977 1 94.5 57 GLY B N 1
ATOM 4326 C CA . GLY B 1 57 ? 10.039 74.5 15.688 1 94.5 57 GLY B CA 1
ATOM 4327 C C . GLY B 1 57 ? 10.766 75.625 16.453 1 94.5 57 GLY B C 1
ATOM 4328 O O . GLY B 1 57 ? 11.812 76.125 16.031 1 94.5 57 GLY B O 1
ATOM 4329 N N . GLU B 1 58 ? 10.18 76 17.484 1 96.25 58 GLU B N 1
ATOM 4330 C CA . GLU B 1 58 ? 10.797 77.062 18.234 1 96.25 58 GLU B CA 1
ATOM 4331 C C . GLU B 1 58 ? 12.133 76.625 18.828 1 96.25 58 GLU B C 1
ATOM 4333 O O . GLU B 1 58 ? 12.227 75.625 19.5 1 96.25 58 GLU B O 1
ATOM 4338 N N . GLY B 1 59 ? 13.078 77.5 18.516 1 95.31 59 GLY B N 1
ATOM 4339 C CA . GLY B 1 59 ? 14.398 77.25 19.094 1 95.31 59 GLY B CA 1
ATOM 4340 C C . GLY B 1 59 ? 15.133 76.125 18.438 1 95.31 59 GLY B C 1
ATOM 4341 O O . GLY B 1 59 ? 16.047 75.562 19.031 1 95.31 59 GLY B O 1
ATOM 4342 N N . SER B 1 60 ? 14.711 75.688 17.266 1 95.62 60 SER B N 1
ATOM 4343 C CA . SER B 1 60 ? 15.359 74.562 16.562 1 95.62 60 SER B CA 1
ATOM 4344 C C . SER B 1 60 ? 16.812 74.875 16.25 1 95.62 60 SER B C 1
ATOM 4346 O O . SER B 1 60 ? 17.172 76.062 16 1 95.62 60 SER B O 1
ATOM 4348 N N . ASP B 1 61 ? 17.656 73.875 16.312 1 94.75 61 ASP B N 1
ATOM 4349 C CA . ASP B 1 61 ? 19.078 74.062 16.047 1 94.75 61 ASP B CA 1
ATOM 4350 C C . ASP B 1 61 ? 19.594 73.125 14.969 1 94.75 61 ASP B C 1
ATOM 4352 O O . ASP B 1 61 ? 20.781 73.125 14.656 1 94.75 61 ASP B O 1
ATOM 4356 N N . ILE B 1 62 ? 18.719 72.438 14.406 1 95.06 62 ILE B N 1
ATOM 4357 C CA . ILE B 1 62 ? 19.094 71.5 13.328 1 95.06 62 ILE B CA 1
ATOM 4358 C C . ILE B 1 62 ? 17.891 71.25 12.438 1 95.06 62 ILE B C 1
ATOM 4360 O O . ILE B 1 62 ? 16.75 71.25 12.914 1 95.06 62 ILE B O 1
ATOM 4364 N N . THR B 1 63 ? 18.062 71 11.172 1 96.75 63 THR B N 1
ATOM 4365 C CA . THR B 1 63 ? 17.031 70.688 10.203 1 96.75 63 THR B CA 1
ATOM 4366 C C . THR B 1 63 ? 17.328 69.312 9.578 1 96.75 63 THR B C 1
ATOM 4368 O O . THR B 1 63 ? 18.422 69.062 9.07 1 96.75 63 THR B O 1
ATOM 4371 N N . ILE B 1 64 ? 16.328 68.438 9.633 1 96.62 64 ILE B N 1
ATOM 4372 C CA . ILE B 1 64 ? 16.469 67.125 9.023 1 96.62 64 ILE B CA 1
ATOM 4373 C C . ILE B 1 64 ? 15.602 67.062 7.762 1 96.62 64 ILE B C 1
ATOM 4375 O O . ILE B 1 64 ? 14.438 67.438 7.773 1 96.62 64 ILE B O 1
ATOM 4379 N N . ALA B 1 65 ? 16.172 66.562 6.699 1 97.19 65 ALA B N 1
ATOM 4380 C CA . ALA B 1 65 ? 15.453 66.375 5.441 1 97.19 65 ALA B CA 1
ATOM 4381 C C . ALA B 1 65 ? 15.367 64.875 5.055 1 97.19 65 ALA B C 1
ATOM 4383 O O . ALA B 1 65 ? 16.359 64.188 5.145 1 97.19 65 ALA B O 1
ATOM 4384 N N . ALA B 1 66 ? 14.211 64.438 4.715 1 96.81 66 ALA B N 1
ATOM 4385 C CA . ALA B 1 66 ? 13.969 63.094 4.242 1 96.81 66 ALA B CA 1
ATOM 4386 C C . ALA B 1 66 ? 12.703 63.031 3.389 1 96.81 66 ALA B C 1
ATOM 4388 O O . ALA B 1 66 ? 11.688 63.625 3.727 1 96.81 66 ALA B O 1
ATOM 4389 N N . LEU B 1 67 ? 12.781 62.25 2.293 1 97.06 67 LEU B N 1
ATOM 4390 C CA . LEU B 1 67 ? 11.656 62.031 1.396 1 97.06 67 LEU B CA 1
ATOM 4391 C C . LEU B 1 67 ? 11.016 63.344 0.962 1 97.06 67 LEU B C 1
ATOM 4393 O O . LEU B 1 67 ? 9.789 63.438 0.938 1 97.06 67 LEU B O 1
ATOM 4397 N N . GLY B 1 68 ? 11.758 64.375 0.785 1 95.5 68 GLY B N 1
ATOM 4398 C CA . GLY B 1 68 ? 11.32 65.625 0.224 1 95.5 68 GLY B CA 1
ATOM 4399 C C . GLY B 1 68 ? 10.742 66.562 1.262 1 95.5 68 GLY B C 1
ATOM 4400 O O . GLY B 1 68 ? 10.312 67.688 0.93 1 95.5 68 GLY B O 1
ATOM 4401 N N . LYS B 1 69 ? 10.727 66.188 2.553 1 97.38 69 LYS B N 1
ATOM 4402 C CA . LYS B 1 69 ? 10.219 67 3.631 1 97.38 69 LYS B CA 1
ATOM 4403 C C . LYS B 1 69 ? 11.336 67.375 4.605 1 97.38 69 LYS B C 1
ATOM 4405 O O . LYS B 1 69 ? 12.305 66.625 4.762 1 97.38 69 LYS B O 1
ATOM 4410 N N . GLN B 1 70 ? 11.203 68.562 5.219 1 97.25 70 GLN B N 1
ATOM 4411 C CA . GLN B 1 70 ? 12.18 69.062 6.199 1 97.25 70 GLN B CA 1
ATOM 4412 C C . GLN B 1 70 ? 11.531 69.25 7.57 1 97.25 70 GLN B C 1
ATOM 4414 O O . GLN B 1 70 ? 10.391 69.688 7.668 1 97.25 70 GLN B O 1
ATOM 4419 N N . TRP B 1 71 ? 12.25 68.875 8.609 1 97.69 71 TRP B N 1
ATOM 4420 C CA . TRP B 1 71 ? 11.836 69.062 9.992 1 97.69 71 TRP B CA 1
ATOM 4421 C C . TRP B 1 71 ? 12.836 69.938 10.758 1 97.69 71 TRP B C 1
ATOM 4423 O O . TRP B 1 71 ? 14.031 69.625 10.758 1 97.69 71 TRP B O 1
ATOM 4433 N N . LYS B 1 72 ? 12.32 71 11.344 1 97.19 72 LYS B N 1
ATOM 4434 C CA . LYS B 1 72 ? 13.141 71.75 12.273 1 97.19 72 LYS B CA 1
ATOM 4435 C C . LYS B 1 72 ? 13.109 71.125 13.672 1 97.19 72 LYS B C 1
ATOM 4437 O O . LYS B 1 72 ? 12.086 71.188 14.352 1 97.19 72 LYS B O 1
ATOM 4442 N N . LEU B 1 73 ? 14.266 70.625 14.07 1 97.25 73 LEU B N 1
ATOM 4443 C CA . LEU B 1 73 ? 14.305 69.812 15.297 1 97.25 73 LEU B CA 1
ATOM 4444 C C . LEU B 1 73 ? 15.398 70.312 16.234 1 97.25 73 LEU B C 1
ATOM 4446 O O . LEU B 1 73 ? 15.93 71.438 16.047 1 97.25 73 LEU B O 1
ATOM 4450 N N . HIS B 1 74 ? 15.555 69.625 17.328 1 95.69 74 HIS B N 1
ATOM 4451 C CA . HIS B 1 74 ? 16.531 70 18.344 1 95.69 74 HIS B CA 1
ATOM 4452 C C . HIS B 1 74 ? 17.516 68.812 18.578 1 95.69 74 HIS B C 1
ATOM 4454 O O . HIS B 1 74 ? 17.109 67.688 18.812 1 95.69 74 HIS B O 1
ATOM 4460 N N . LYS B 1 75 ? 18.781 69.125 18.562 1 93.62 75 LYS B N 1
ATOM 4461 C CA . LYS B 1 75 ? 19.828 68.125 18.719 1 93.62 75 LYS B CA 1
ATOM 4462 C C . LYS B 1 75 ? 19.672 67.312 20.031 1 93.62 75 LYS B C 1
ATOM 4464 O O . LYS B 1 75 ? 19.875 66.125 20.062 1 93.62 75 LYS B O 1
ATOM 4469 N N . ILE B 1 76 ? 19.219 68 21.047 1 92.19 76 ILE B N 1
ATOM 4470 C CA . ILE B 1 76 ? 19.109 67.375 22.359 1 92.19 76 ILE B CA 1
ATOM 4471 C C . ILE B 1 76 ? 18.047 66.25 22.328 1 92.19 76 ILE B C 1
ATOM 4473 O O . ILE B 1 76 ? 18.188 65.25 23 1 92.19 76 ILE B O 1
ATOM 4477 N N . TYR B 1 77 ? 17.016 66.438 21.562 1 94.62 77 TYR B N 1
ATOM 4478 C CA . TYR B 1 77 ? 15.977 65.438 21.453 1 94.62 77 TYR B CA 1
ATOM 4479 C C . TYR B 1 77 ? 16.375 64.375 20.469 1 94.62 77 TYR B C 1
ATOM 4481 O O . TYR B 1 77 ? 16.062 63.188 20.672 1 94.62 77 TYR B O 1
ATOM 4489 N N . LEU B 1 78 ? 17.078 64.688 19.422 1 95.06 78 LEU B N 1
ATOM 4490 C CA . LEU B 1 78 ? 17.5 63.719 18.391 1 95.06 78 LEU B CA 1
ATOM 4491 C C . LEU B 1 78 ? 18.516 62.75 18.938 1 95.06 78 LEU B C 1
ATOM 4493 O O . LEU B 1 78 ? 18.609 61.594 18.453 1 95.06 78 LEU B O 1
ATOM 4497 N N . LYS B 1 79 ? 19.203 63.094 19.953 1 92.56 79 LYS B N 1
ATOM 4498 C CA . LYS B 1 79 ? 20.234 62.25 20.547 1 92.56 79 LYS B CA 1
ATOM 4499 C C . LYS B 1 79 ? 19.609 61 21.203 1 92.56 79 LYS B C 1
ATOM 4501 O O . LYS B 1 79 ? 20.312 60.031 21.5 1 92.56 79 LYS B O 1
ATOM 4506 N N . GLN B 1 80 ? 18.281 61.125 21.406 1 93.38 80 GLN B N 1
ATOM 4507 C CA . GLN B 1 80 ? 17.578 59.969 21.938 1 93.38 80 GLN B CA 1
ATOM 4508 C C . GLN B 1 80 ? 17.5 58.844 20.922 1 93.38 80 GLN B C 1
ATOM 4510 O O . GLN B 1 80 ? 17.25 57.688 21.281 1 93.38 80 GLN B O 1
ATOM 4515 N N . SER B 1 81 ? 17.688 59.156 19.703 1 94.69 81 SER B N 1
ATOM 4516 C CA . SER B 1 81 ? 17.688 58.219 18.609 1 94.69 81 SER B CA 1
ATOM 4517 C C . SER B 1 81 ? 19.078 57.625 18.391 1 94.69 81 SER B C 1
ATOM 4519 O O . SER B 1 81 ? 20.078 58.344 18.344 1 94.69 81 SER B O 1
ATOM 4521 N N . GLY B 1 82 ? 19.125 56.312 18.219 1 93.25 82 GLY B N 1
ATOM 4522 C CA . GLY B 1 82 ? 20.406 55.688 17.938 1 93.25 82 GLY B CA 1
ATOM 4523 C C . GLY B 1 82 ? 21.016 56.094 16.625 1 93.25 82 GLY B C 1
ATOM 4524 O O . GLY B 1 82 ? 22.234 56.125 16.469 1 93.25 82 GLY B O 1
ATOM 4525 N N . TYR B 1 83 ? 20.156 56.469 15.711 1 93.06 83 TYR B N 1
ATOM 4526 C CA . TYR B 1 83 ? 20.578 56.906 14.391 1 93.06 83 TYR B CA 1
ATOM 4527 C C . TYR B 1 83 ? 21.422 58.188 14.492 1 93.06 83 TYR B C 1
ATOM 4529 O O . TYR B 1 83 ? 22.438 58.312 13.805 1 93.06 83 TYR B O 1
ATOM 4537 N N . PHE B 1 84 ? 21.047 59.094 15.422 1 92.38 84 PHE B N 1
ATOM 4538 C CA . PHE B 1 84 ? 21.656 60.438 15.469 1 92.38 84 PHE B CA 1
ATOM 4539 C C . PHE B 1 84 ? 22.656 60.531 16.609 1 92.38 84 PHE B C 1
ATOM 4541 O O . PHE B 1 84 ? 23.484 61.438 16.641 1 92.38 84 PHE B O 1
ATOM 4548 N N . GLN B 1 85 ? 22.5 59.656 17.531 1 88.94 85 GLN B N 1
ATOM 4549 C CA . GLN B 1 85 ? 23.344 59.719 18.719 1 88.94 85 GLN B CA 1
ATOM 4550 C C . GLN B 1 85 ? 24.828 59.75 18.359 1 88.94 85 GLN B C 1
ATOM 4552 O O . GLN B 1 85 ? 25.578 60.562 18.844 1 88.94 85 GLN B O 1
ATOM 4557 N N . GLY B 1 86 ? 25.203 58.812 17.453 1 82.19 86 GLY B N 1
ATOM 4558 C CA . GLY B 1 86 ? 26.609 58.781 17.062 1 82.19 86 GLY B CA 1
ATOM 4559 C C . GLY B 1 86 ? 27.031 59.969 16.234 1 82.19 86 GLY B C 1
ATOM 4560 O O . GLY B 1 86 ? 28.141 60.5 16.391 1 82.19 86 GLY B O 1
ATOM 4561 N N . MET B 1 87 ? 26.047 60.469 15.477 1 84.06 87 MET B N 1
ATOM 4562 C CA . MET B 1 87 ? 26.328 61.562 14.555 1 84.06 87 MET B CA 1
ATOM 4563 C C . MET B 1 87 ? 26.453 62.875 15.305 1 84.06 87 MET B C 1
ATOM 4565 O O . MET B 1 87 ? 27.281 63.719 14.953 1 84.06 87 MET B O 1
ATOM 4569 N N . LEU B 1 88 ? 25.703 63.094 16.422 1 84.5 88 LEU B N 1
ATOM 4570 C CA . LEU B 1 88 ? 25.594 64.375 17.078 1 84.5 88 LEU B CA 1
ATOM 4571 C C . LEU B 1 88 ? 26.438 64.438 18.344 1 84.5 88 LEU B C 1
ATOM 4573 O O . LEU B 1 88 ? 26.641 65.5 18.922 1 84.5 88 LEU B O 1
ATOM 4577 N N . SER B 1 89 ? 26.844 63.281 18.984 1 76.94 89 SER B N 1
ATOM 4578 C CA . SER B 1 89 ? 27.656 63.281 20.188 1 76.94 89 SER B CA 1
ATOM 4579 C C . SER B 1 89 ? 29.141 63.344 19.844 1 76.94 89 SER B C 1
ATOM 4581 O O . SER B 1 89 ? 29.953 63.75 20.688 1 76.94 89 SER B O 1
ATOM 4583 N N . GLY B 1 90 ? 29.656 62.875 18.75 1 65.75 90 GLY B N 1
ATOM 4584 C CA . GLY B 1 90 ? 31.094 62.781 18.531 1 65.75 90 GLY B CA 1
ATOM 4585 C C . GLY B 1 90 ? 31.703 64.062 18.047 1 65.75 90 GLY B C 1
ATOM 4586 O O . GLY B 1 90 ? 31.016 65.062 17.891 1 65.75 90 GLY B O 1
ATOM 4587 N N . SER B 1 91 ? 33.062 64.125 18.156 1 63.69 91 SER B N 1
ATOM 4588 C CA . SER B 1 91 ? 33.969 65.188 17.688 1 63.69 91 SER B CA 1
ATOM 4589 C C . SER B 1 91 ? 33.906 65.312 16.172 1 63.69 91 SER B C 1
ATOM 4591 O O . SER B 1 91 ? 34.719 66 15.57 1 63.69 91 SER B O 1
ATOM 4593 N N . TRP B 1 92 ? 32.938 64.75 15.703 1 57.12 92 TRP B N 1
ATOM 4594 C CA . TRP B 1 92 ? 32.906 64.75 14.242 1 57.12 92 TRP B CA 1
ATOM 4595 C C . TRP B 1 92 ? 32.281 66 13.688 1 57.12 92 TRP B C 1
ATOM 4597 O O . TRP B 1 92 ? 31.562 66.75 14.406 1 57.12 92 TRP B O 1
ATOM 4607 N N . LYS B 1 93 ? 32.562 66.312 12.5 1 61.91 93 LYS B N 1
ATOM 4608 C CA . LYS B 1 93 ? 32.156 67.5 11.742 1 61.91 93 LYS B CA 1
ATOM 4609 C C . LYS B 1 93 ? 30.625 67.688 11.781 1 61.91 93 LYS B C 1
ATOM 4611 O O . LYS B 1 93 ? 30.125 68.812 11.789 1 61.91 93 LYS B O 1
ATOM 4616 N N . GLU B 1 94 ? 29.922 66.562 12.016 1 59.97 94 GLU B N 1
ATOM 4617 C CA . GLU B 1 94 ? 28.469 66.625 11.922 1 59.97 94 GLU B CA 1
ATOM 4618 C C . GLU B 1 94 ? 27.859 67.188 13.188 1 59.97 94 GLU B C 1
ATOM 4620 O O . GLU B 1 94 ? 26.734 67.75 13.156 1 59.97 94 GLU B O 1
ATOM 4625 N N . SER B 1 95 ? 28.625 67.125 14.188 1 67.56 95 SER B N 1
ATOM 4626 C CA . SER B 1 95 ? 28.109 67.625 15.453 1 67.56 95 SER B CA 1
ATOM 4627 C C . SER B 1 95 ? 27.828 69.125 15.367 1 67.56 95 SER B C 1
ATOM 4629 O O . SER B 1 95 ? 27 69.625 16.125 1 67.56 95 SER B O 1
ATOM 4631 N N . THR B 1 96 ? 28.438 69.688 14.297 1 73 96 THR B N 1
ATOM 4632 C CA . THR B 1 96 ? 28.234 71.125 14.164 1 73 96 THR B CA 1
ATOM 4633 C C . THR B 1 96 ? 27.312 71.438 12.977 1 73 96 THR B C 1
ATOM 4635 O O . THR B 1 96 ? 26.984 72.562 12.734 1 73 96 THR B O 1
ATOM 4638 N N . GLU B 1 97 ? 26.859 70.375 12.32 1 82.06 97 GLU B N 1
ATOM 4639 C CA . GLU B 1 97 ? 26 70.562 11.156 1 82.06 97 GLU B CA 1
ATOM 4640 C C . GLU B 1 97 ? 24.578 70.938 11.586 1 82.06 97 GLU B C 1
ATOM 4642 O O . GLU B 1 97 ? 24.047 70.375 12.555 1 82.06 97 GLU B O 1
ATOM 4647 N N . ASP B 1 98 ? 24.062 71.875 10.828 1 89.06 98 ASP B N 1
ATOM 4648 C CA . ASP B 1 98 ? 22.719 72.312 11.156 1 89.06 98 ASP B CA 1
ATOM 4649 C C . ASP B 1 98 ? 21.703 71.812 10.141 1 89.06 98 ASP B C 1
ATOM 4651 O O . ASP B 1 98 ? 20.547 72.25 10.125 1 89.06 98 ASP B O 1
ATOM 4655 N N . PHE B 1 99 ? 22.25 70.875 9.234 1 93.38 99 PHE B N 1
ATOM 4656 C CA . PHE B 1 99 ? 21.375 70.312 8.227 1 93.38 99 PHE B CA 1
ATOM 4657 C C . PHE B 1 99 ? 21.828 68.875 7.914 1 93.38 99 PHE B C 1
ATOM 4659 O O . PHE B 1 99 ? 22.984 68.625 7.598 1 93.38 99 PHE B O 1
ATOM 4666 N N . ILE B 1 100 ? 20.938 67.938 8.031 1 92.56 100 ILE B N 1
ATOM 4667 C CA . ILE B 1 100 ? 21.234 66.5 7.75 1 92.56 100 ILE B CA 1
ATOM 4668 C C . ILE B 1 100 ? 20.172 65.938 6.809 1 92.56 100 ILE B C 1
ATOM 4670 O O . ILE B 1 100 ? 18.984 66.125 7.02 1 92.56 100 ILE B O 1
ATOM 4674 N N . THR B 1 101 ? 20.562 65.25 5.805 1 94.06 101 THR B N 1
ATOM 4675 C CA . THR B 1 101 ? 19.656 64.562 4.926 1 94.06 101 THR B CA 1
ATOM 4676 C C . THR B 1 101 ? 19.719 63.031 5.199 1 94.06 101 THR B C 1
ATOM 4678 O O . THR B 1 101 ? 20.797 62.438 5.188 1 94.06 101 THR B O 1
ATOM 4681 N N . ILE B 1 102 ? 18.531 62.438 5.387 1 93.88 102 ILE B N 1
ATOM 4682 C CA . ILE B 1 102 ? 18.453 61.031 5.656 1 93.88 102 ILE B CA 1
ATOM 4683 C C . ILE B 1 102 ? 18.062 60.281 4.379 1 93.88 102 ILE B C 1
ATOM 4685 O O . ILE B 1 102 ? 17.094 60.656 3.705 1 93.88 102 ILE B O 1
ATOM 4689 N N . GLN B 1 103 ? 18.766 59.219 4.031 1 93.75 103 GLN B N 1
ATOM 4690 C CA . GLN B 1 103 ? 18.391 58.312 2.949 1 93.75 103 GLN B CA 1
ATOM 4691 C C . GLN B 1 103 ? 17.438 57.219 3.447 1 93.75 103 GLN B C 1
ATOM 4693 O O . GLN B 1 103 ? 17.703 56.594 4.48 1 93.75 103 GLN B O 1
ATOM 4698 N N . VAL B 1 104 ? 16.359 57.062 2.766 1 95.94 104 VAL B N 1
ATOM 4699 C CA . VAL B 1 104 ? 15.336 56.125 3.18 1 95.94 104 VAL B CA 1
ATOM 4700 C C . VAL B 1 104 ? 15.164 55.031 2.115 1 95.94 104 VAL B C 1
ATOM 4702 O O . VAL B 1 104 ? 14.258 55.094 1.283 1 95.94 104 VAL B O 1
ATOM 4705 N N . PRO B 1 105 ? 15.828 54.031 2.201 1 94.25 105 PRO B N 1
ATOM 4706 C CA . PRO B 1 105 ? 15.727 52.938 1.212 1 94.25 105 PRO B CA 1
ATOM 4707 C C . PRO B 1 105 ? 14.508 52.062 1.433 1 94.25 105 PRO B C 1
ATOM 4709 O O . PRO B 1 105 ? 14.078 51.344 0.515 1 94.25 105 PRO B O 1
ATOM 4712 N N . ASP B 1 106 ? 13.945 52.031 2.57 1 96.25 106 ASP B N 1
ATOM 4713 C CA . ASP B 1 106 ? 12.82 51.188 2.961 1 96.25 106 ASP B CA 1
ATOM 4714 C C . ASP B 1 106 ? 11.492 51.781 2.516 1 96.25 106 ASP B C 1
ATOM 4716 O O . ASP B 1 106 ? 11.094 52.844 3.012 1 96.25 106 ASP B O 1
ATOM 4720 N N . ASP B 1 107 ? 10.719 51.125 1.696 1 96.06 107 ASP B N 1
ATOM 4721 C CA . ASP B 1 107 ? 9.484 51.625 1.106 1 96.06 107 ASP B CA 1
ATOM 4722 C C . ASP B 1 107 ? 8.375 51.719 2.146 1 96.06 107 ASP B C 1
ATOM 4724 O O . ASP B 1 107 ? 7.355 52.375 1.927 1 96.06 107 ASP B O 1
ATOM 4728 N N . ASN B 1 108 ? 8.594 51.062 3.275 1 97.5 108 ASN B N 1
ATOM 4729 C CA . ASN B 1 108 ? 7.57 51.125 4.316 1 97.5 108 ASN B CA 1
ATOM 4730 C C . ASN B 1 108 ? 7.629 52.406 5.105 1 97.5 108 ASN B C 1
ATOM 4732 O O . ASN B 1 108 ? 6.688 52.75 5.828 1 97.5 108 ASN B O 1
ATOM 4736 N N . VAL B 1 109 ? 8.742 53.094 5.016 1 98.06 109 VAL B N 1
ATOM 4737 C CA . VAL B 1 109 ? 8.875 54.375 5.727 1 98.06 109 VAL B CA 1
ATOM 4738 C C . VAL B 1 109 ? 8.18 55.469 4.941 1 98.06 109 VAL B C 1
ATOM 4740 O O . VAL B 1 109 ? 8.523 55.75 3.789 1 98.06 109 VAL B O 1
ATOM 4743 N N . THR B 1 110 ? 7.223 56.094 5.598 1 97.81 110 THR B N 1
ATOM 4744 C CA . THR B 1 110 ? 6.496 57.188 4.973 1 97.81 110 THR B CA 1
ATOM 4745 C C . THR B 1 110 ? 6.812 58.5 5.664 1 97.81 110 THR B C 1
ATOM 4747 O O . THR B 1 110 ? 7.387 58.531 6.754 1 97.81 110 THR B O 1
ATOM 4750 N N . VAL B 1 111 ? 6.441 59.594 4.996 1 97.88 111 VAL B N 1
ATOM 4751 C CA . VAL B 1 111 ? 6.629 60.938 5.559 1 97.88 111 VAL B CA 1
ATOM 4752 C C . VAL B 1 111 ? 5.828 61.062 6.852 1 97.88 111 VAL B C 1
ATOM 4754 O O . VAL B 1 111 ? 6.316 61.594 7.84 1 97.88 111 VAL B O 1
ATOM 4757 N N . GLU B 1 112 ? 4.672 60.562 6.781 1 97.69 112 GLU B N 1
ATOM 4758 C CA . GLU B 1 112 ? 3.799 60.625 7.953 1 97.69 112 GLU B CA 1
ATOM 4759 C C . GLU B 1 112 ? 4.398 59.844 9.125 1 97.69 112 GLU B C 1
ATOM 4761 O O . GLU B 1 112 ? 4.348 60.312 10.266 1 97.69 112 GLU B O 1
ATOM 4766 N N . ALA B 1 113 ? 4.984 58.719 8.852 1 98.25 113 ALA B N 1
ATOM 4767 C CA . ALA B 1 113 ? 5.59 57.906 9.898 1 98.25 113 ALA B CA 1
ATOM 4768 C C . ALA B 1 113 ? 6.809 58.594 10.5 1 98.25 113 ALA B C 1
ATOM 4770 O O . ALA B 1 113 ? 7.023 58.562 11.711 1 98.25 113 ALA B O 1
ATOM 4771 N N . LEU B 1 114 ? 7.59 59.219 9.648 1 98.06 114 LEU B N 1
ATOM 4772 C CA . LEU B 1 114 ? 8.742 59.969 10.133 1 98.06 114 LEU B CA 1
ATOM 4773 C C . LEU B 1 114 ? 8.297 61.125 11.023 1 98.06 114 LEU B C 1
ATOM 4775 O O . LEU B 1 114 ? 8.922 61.406 12.055 1 98.06 114 LEU B O 1
ATOM 4779 N N . ASP B 1 115 ? 7.285 61.781 10.547 1 97.88 115 ASP B N 1
ATOM 4780 C CA . ASP B 1 115 ? 6.746 62.875 11.336 1 97.88 115 ASP B CA 1
ATOM 4781 C C . ASP B 1 115 ? 6.352 62.438 12.734 1 97.88 115 ASP B C 1
ATOM 4783 O O . ASP B 1 115 ? 6.688 63.094 13.727 1 97.88 115 ASP B O 1
ATOM 4787 N N . VAL B 1 116 ? 5.641 61.344 12.766 1 97.75 116 VAL B N 1
ATOM 4788 C CA . VAL B 1 116 ? 5.223 60.812 14.055 1 97.75 116 VAL B CA 1
ATOM 4789 C C . VAL B 1 116 ? 6.445 60.344 14.844 1 97.75 116 VAL B C 1
ATOM 4791 O O . VAL B 1 116 ? 6.52 60.562 16.062 1 97.75 116 VAL B O 1
ATOM 4794 N N . ALA B 1 117 ? 7.445 59.75 14.266 1 98 117 ALA B N 1
ATOM 4795 C CA . ALA B 1 117 ? 8.656 59.25 14.93 1 98 117 ALA B CA 1
ATOM 4796 C C . ALA B 1 117 ? 9.453 60.406 15.531 1 98 117 ALA B C 1
ATOM 4798 O O . ALA B 1 117 ? 9.875 60.344 16.688 1 98 117 ALA B O 1
ATOM 4799 N N . PHE B 1 118 ? 9.594 61.438 14.742 1 97.62 118 PHE B N 1
ATOM 4800 C CA . PHE B 1 118 ? 10.273 62.594 15.273 1 97.62 118 PHE B CA 1
ATOM 4801 C C . PHE B 1 118 ? 9.484 63.219 16.438 1 97.62 118 PHE B C 1
ATOM 4803 O O . PHE B 1 118 ? 10.062 63.625 17.438 1 97.62 118 PHE B O 1
ATOM 4810 N N . GLY B 1 119 ? 8.203 63.281 16.172 1 96.94 119 GLY B N 1
ATOM 4811 C CA . GLY B 1 119 ? 7.352 63.812 17.234 1 96.94 119 GLY B CA 1
ATOM 4812 C C . GLY B 1 119 ? 7.438 63.031 18.516 1 96.94 119 GLY B C 1
ATOM 4813 O O . GLY B 1 119 ? 7.301 63.594 19.609 1 96.94 119 GLY B O 1
ATOM 4814 N N . SER B 1 120 ? 7.695 61.75 18.422 1 96.56 120 SER B N 1
ATOM 4815 C CA . SER B 1 120 ? 7.727 60.875 19.578 1 96.56 120 SER B CA 1
ATOM 4816 C C . SER B 1 120 ? 8.922 61.156 20.469 1 96.56 120 SER B C 1
ATOM 4818 O O . SER B 1 120 ? 8.938 60.781 21.641 1 96.56 120 SER B O 1
ATOM 4820 N N . LEU B 1 121 ? 9.875 61.844 19.969 1 95.69 121 LEU B N 1
ATOM 4821 C CA . LEU B 1 121 ? 11.039 62.25 20.75 1 95.69 121 LEU B CA 1
ATOM 4822 C C . LEU B 1 121 ? 10.68 63.344 21.75 1 95.69 121 LEU B C 1
ATOM 4824 O O . LEU B 1 121 ? 11.383 63.531 22.734 1 95.69 121 LEU B O 1
ATOM 4828 N N . TYR B 1 122 ? 9.625 64.062 21.375 1 95.12 122 TYR B N 1
ATOM 4829 C CA . TYR B 1 122 ? 9.188 65.188 22.203 1 95.12 122 TYR B CA 1
ATOM 4830 C C . TYR B 1 122 ? 8.055 64.75 23.141 1 95.12 122 TYR B C 1
ATOM 4832 O O . TYR B 1 122 ? 7.895 65.312 24.219 1 95.12 122 TYR B O 1
ATOM 4840 N N . ASN B 1 123 ? 7.223 63.906 22.672 1 93.88 123 ASN B N 1
ATOM 4841 C CA . ASN B 1 123 ? 6.102 63.344 23.406 1 93.88 123 ASN B CA 1
ATOM 4842 C C . ASN B 1 123 ? 5.918 61.875 23.078 1 93.88 123 ASN B C 1
ATOM 4844 O O . ASN B 1 123 ? 5.598 61.5 21.953 1 93.88 123 ASN B O 1
ATOM 4848 N N . ASP B 1 124 ? 5.957 61.031 24.078 1 88.81 124 ASP B N 1
ATOM 4849 C CA . ASP B 1 124 ? 6.008 59.594 23.891 1 88.81 124 ASP B CA 1
ATOM 4850 C C . ASP B 1 124 ? 4.602 59 23.75 1 88.81 124 ASP B C 1
ATOM 4852 O O . ASP B 1 124 ? 4.441 57.812 23.5 1 88.81 124 ASP B O 1
ATOM 4856 N N . ASP B 1 125 ? 3.625 59.781 23.875 1 90.81 125 ASP B N 1
ATOM 4857 C CA . ASP B 1 125 ? 2.25 59.344 23.703 1 90.81 125 ASP B CA 1
ATOM 4858 C C . ASP B 1 125 ? 1.855 59.375 22.219 1 90.81 125 ASP B C 1
ATOM 4860 O O . ASP B 1 125 ? 1.429 60.406 21.719 1 90.81 125 ASP B O 1
ATOM 4864 N N . VAL B 1 126 ? 1.995 58.219 21.609 1 93.44 126 VAL B N 1
ATOM 4865 C CA . VAL B 1 126 ? 1.753 58.125 20.172 1 93.44 126 VAL B CA 1
ATOM 4866 C C . VAL B 1 126 ? 0.53 57.219 19.906 1 93.44 126 VAL B C 1
ATOM 4868 O O . VAL B 1 126 ? 0.358 56.188 20.547 1 93.44 126 VAL B O 1
ATOM 4871 N N . MET B 1 127 ? -0.328 57.719 19.031 1 93.69 127 MET B N 1
ATOM 4872 C CA . MET B 1 127 ? -1.468 56.906 18.609 1 93.69 127 MET B CA 1
ATOM 4873 C C . MET B 1 127 ? -1.071 55.969 17.469 1 93.69 127 MET B C 1
ATOM 4875 O O . MET B 1 127 ? -0.685 56.406 16.391 1 93.69 127 MET B O 1
ATOM 4879 N N . ILE B 1 128 ? -1.172 54.75 17.766 1 96.56 128 ILE B N 1
ATOM 4880 C CA . ILE B 1 128 ? -0.775 53.719 16.797 1 96.56 128 ILE B CA 1
ATOM 4881 C C . ILE B 1 128 ? -1.995 52.906 16.375 1 96.56 128 ILE B C 1
ATOM 4883 O O . ILE B 1 128 ? -2.736 52.406 17.219 1 96.56 128 ILE B O 1
ATOM 4887 N N . THR B 1 129 ? -2.191 52.781 15.062 1 96.12 129 THR B N 1
ATOM 4888 C CA . THR B 1 129 ? -3.293 52 14.5 1 96.12 129 THR B CA 1
ATOM 4889 C C . THR B 1 129 ? -2.77 50.938 13.562 1 96.12 129 THR B C 1
ATOM 4891 O O . THR B 1 129 ? -1.632 51 13.094 1 96.12 129 THR B O 1
ATOM 4894 N N . PRO B 1 130 ? -3.621 49.938 13.297 1 95.75 130 PRO B N 1
ATOM 4895 C CA . PRO B 1 130 ? -3.211 48.875 12.359 1 95.75 130 PRO B CA 1
ATOM 4896 C C . PRO B 1 130 ? -2.834 49.438 10.992 1 95.75 130 PRO B C 1
ATOM 4898 O O . PRO B 1 130 ? -1.972 48.875 10.312 1 95.75 130 PRO B O 1
ATOM 4901 N N . ALA B 1 131 ? -3.355 50.5 10.602 1 95.81 131 ALA B N 1
ATOM 4902 C CA . ALA B 1 131 ? -3.115 51.062 9.281 1 95.81 131 ALA B CA 1
ATOM 4903 C C . ALA B 1 131 ? -1.74 51.75 9.219 1 95.81 131 ALA B C 1
ATOM 4905 O O . ALA B 1 131 ? -1.135 51.812 8.148 1 95.81 131 ALA B O 1
ATOM 4906 N N . THR B 1 132 ? -1.247 52.156 10.391 1 97.06 132 THR B N 1
ATOM 4907 C CA . THR B 1 132 ? -0.032 52.969 10.352 1 97.06 132 THR B CA 1
ATOM 4908 C C . THR B 1 132 ? 1.12 52.25 11.039 1 97.06 132 THR B C 1
ATOM 4910 O O . THR B 1 132 ? 2.281 52.625 10.898 1 97.06 132 THR B O 1
ATOM 4913 N N . VAL B 1 133 ? 0.794 51.219 11.688 1 98.5 133 VAL B N 1
ATOM 4914 C CA . VAL B 1 133 ? 1.745 50.594 12.625 1 98.5 133 VAL B CA 1
ATOM 4915 C C . VAL B 1 133 ? 2.967 50.094 11.859 1 98.5 133 VAL B C 1
ATOM 4917 O O . VAL B 1 133 ? 4.098 50.219 12.344 1 98.5 133 VAL B O 1
ATOM 4920 N N . ILE B 1 134 ? 2.842 49.562 10.703 1 98.5 134 ILE B N 1
ATOM 4921 C CA . ILE B 1 134 ? 3.965 49 9.969 1 98.5 134 ILE B CA 1
ATOM 4922 C C . ILE B 1 134 ? 4.914 50.094 9.523 1 98.5 134 ILE B C 1
ATOM 4924 O O . ILE B 1 134 ? 6.133 49.969 9.672 1 98.5 134 ILE B O 1
ATOM 4928 N N . SER B 1 135 ? 4.375 51.188 9 1 98.5 135 SER B N 1
ATOM 4929 C CA . SER B 1 135 ? 5.195 52.312 8.609 1 98.5 135 SER B CA 1
ATOM 4930 C C . SER B 1 135 ? 5.906 52.938 9.812 1 98.5 135 SER B C 1
ATOM 4932 O O . SER B 1 135 ? 7.055 53.344 9.711 1 98.5 135 SER B O 1
ATOM 4934 N N . LEU B 1 136 ? 5.191 52.969 10.898 1 98.44 136 LEU B N 1
ATOM 4935 C CA . LEU B 1 136 ? 5.785 53.5 12.117 1 98.44 136 LEU B CA 1
ATOM 4936 C C . LEU B 1 136 ? 6.918 52.625 12.609 1 98.44 136 LEU B C 1
ATOM 4938 O O . LEU B 1 136 ? 7.949 53.125 13.07 1 98.44 136 LEU B O 1
ATOM 4942 N N . LEU B 1 137 ? 6.676 51.312 12.523 1 98.62 137 LEU B N 1
ATOM 4943 C CA . LEU B 1 137 ? 7.719 50.375 12.891 1 98.62 137 LEU B CA 1
ATOM 4944 C C . LEU B 1 137 ? 8.953 50.531 12.008 1 98.62 137 LEU B C 1
ATOM 4946 O O . LEU B 1 137 ? 10.078 50.5 12.5 1 98.62 137 LEU B O 1
ATOM 4950 N N . ALA B 1 138 ? 8.742 50.719 10.766 1 98.44 138 ALA B N 1
ATOM 4951 C CA . ALA B 1 138 ? 9.836 50.938 9.82 1 98.44 138 ALA B CA 1
ATOM 4952 C C . ALA B 1 138 ? 10.609 52.219 10.172 1 98.44 138 ALA B C 1
ATOM 4954 O O . ALA B 1 138 ? 11.844 52.219 10.172 1 98.44 138 ALA B O 1
ATOM 4955 N N . ALA B 1 139 ? 9.938 53.281 10.477 1 98.25 139 ALA B N 1
ATOM 4956 C CA . ALA B 1 139 ? 10.562 54.531 10.844 1 98.25 139 ALA B CA 1
ATOM 4957 C C . ALA B 1 139 ? 11.344 54.406 12.148 1 98.25 139 ALA B C 1
ATOM 4959 O O . ALA B 1 139 ? 12.461 54.906 12.273 1 98.25 139 ALA B O 1
ATOM 4960 N N . ALA B 1 140 ? 10.664 53.781 13.062 1 98.06 140 ALA B N 1
ATOM 4961 C CA . ALA B 1 140 ? 11.32 53.562 14.344 1 98.06 140 ALA B CA 1
ATOM 4962 C C . ALA B 1 140 ? 12.617 52.75 14.156 1 98.06 140 ALA B C 1
ATOM 4964 O O . ALA B 1 140 ? 13.625 53.062 14.812 1 98.06 140 ALA B O 1
ATOM 4965 N N . SER B 1 141 ? 12.562 51.75 13.297 1 97.44 141 SER B N 1
ATOM 4966 C CA . SER B 1 141 ? 13.734 50.938 13.008 1 97.44 141 SER B CA 1
ATOM 4967 C C . SER B 1 141 ? 14.82 51.75 12.312 1 97.44 141 SER B C 1
ATOM 4969 O O . SER B 1 141 ? 16 51.656 12.664 1 97.44 141 SER B O 1
ATOM 4971 N N . LEU B 1 142 ? 14.445 52.531 11.328 1 96.62 142 LEU B N 1
ATOM 4972 C CA . LEU B 1 142 ? 15.383 53.375 10.602 1 96.62 142 LEU B CA 1
ATOM 4973 C C . LEU B 1 142 ? 16.109 54.312 11.547 1 96.62 142 LEU B C 1
ATOM 4975 O O . LEU B 1 142 ? 17.328 54.469 11.469 1 96.62 142 LEU B O 1
ATOM 4979 N N . LEU B 1 143 ? 15.367 54.906 12.508 1 96.69 143 LEU B N 1
ATOM 4980 C CA . LEU B 1 143 ? 15.898 55.938 13.398 1 96.69 143 LEU B CA 1
ATOM 4981 C C . LEU B 1 143 ? 16.406 55.344 14.695 1 96.69 143 LEU B C 1
ATOM 4983 O O . LEU B 1 143 ? 16.891 56.031 15.578 1 96.69 143 LEU B O 1
ATOM 4987 N N . GLN B 1 144 ? 16.156 54.031 14.828 1 96.69 144 GLN B N 1
ATOM 4988 C CA . GLN B 1 144 ? 16.594 53.281 16.016 1 96.69 144 GLN B CA 1
ATOM 4989 C C . GLN B 1 144 ? 15.953 53.844 17.281 1 96.69 144 GLN B C 1
ATOM 4991 O O . GLN B 1 144 ? 16.656 54.188 18.234 1 96.69 144 GLN B O 1
ATOM 4996 N N . LEU B 1 145 ? 14.672 54 17.219 1 97.19 145 LEU B N 1
ATOM 4997 C CA . LEU B 1 145 ? 13.883 54.438 18.359 1 97.19 145 LEU B CA 1
ATOM 4998 C C . LEU B 1 145 ? 13.281 53.25 19.109 1 97.19 145 LEU B C 1
ATOM 5000 O O . LEU B 1 145 ? 12.172 52.812 18.797 1 97.19 145 LEU B O 1
ATOM 5004 N N . ASP B 1 146 ? 13.844 52.812 20.203 1 95.88 146 ASP B N 1
ATOM 5005 C CA . ASP B 1 146 ? 13.469 51.594 20.906 1 95.88 146 ASP B CA 1
ATOM 5006 C C . ASP B 1 146 ? 12.086 51.719 21.547 1 95.88 146 ASP B C 1
ATOM 5008 O O . ASP B 1 146 ? 11.289 50.781 21.516 1 95.88 146 ASP B O 1
ATOM 5012 N N . SER B 1 147 ? 11.867 52.875 22.109 1 95.94 147 SER B N 1
ATOM 5013 C CA . SER B 1 147 ? 10.586 53.062 22.781 1 95.94 147 SER B CA 1
ATOM 5014 C C . SER B 1 147 ? 9.43 53 21.781 1 95.94 147 SER B C 1
ATOM 5016 O O . SER B 1 147 ? 8.414 52.375 22.031 1 95.94 147 SER B O 1
ATOM 5018 N N . LEU B 1 148 ? 9.57 53.688 20.688 1 97.44 148 LEU B N 1
ATOM 5019 C CA . LEU B 1 148 ? 8.539 53.656 19.656 1 97.44 148 LEU B CA 1
ATOM 5020 C C . LEU B 1 148 ? 8.383 52.281 19.062 1 97.44 148 LEU B C 1
ATOM 5022 O O . LEU B 1 148 ? 7.262 51.844 18.766 1 97.44 148 LEU B O 1
ATOM 5026 N N . ASN B 1 149 ? 9.5 51.688 18.875 1 97.75 149 ASN B N 1
ATOM 5027 C CA . ASN B 1 149 ? 9.469 50.281 18.391 1 97.75 149 ASN B CA 1
ATOM 5028 C C . ASN B 1 149 ? 8.648 49.406 19.312 1 97.75 149 ASN B C 1
ATOM 5030 O O . ASN B 1 149 ? 7.809 48.625 18.844 1 97.75 149 ASN B O 1
ATOM 5034 N N . MET B 1 150 ? 8.914 49.5 20.562 1 97.62 150 MET B N 1
ATOM 5035 C CA . MET B 1 150 ? 8.195 48.688 21.562 1 97.62 150 MET B CA 1
ATOM 5036 C C . MET B 1 150 ? 6.703 49 21.531 1 97.62 150 MET B C 1
ATOM 5038 O O . MET B 1 150 ? 5.879 48.094 21.625 1 97.62 150 MET B O 1
ATOM 5042 N N . GLN B 1 151 ? 6.355 50.25 21.391 1 97.56 151 GLN B N 1
ATOM 5043 C CA . GLN B 1 151 ? 4.953 50.625 21.312 1 97.56 151 GLN B CA 1
ATOM 5044 C C . GLN B 1 151 ? 4.281 50.031 20.078 1 97.56 151 GLN B C 1
ATOM 5046 O O . GLN B 1 151 ? 3.133 49.594 20.141 1 97.56 151 GLN B O 1
ATOM 5051 N N . CYS B 1 152 ? 5.012 50.062 19 1 98.19 152 CYS B N 1
ATOM 5052 C CA . CYS B 1 152 ? 4.492 49.469 17.781 1 98.19 152 CYS B CA 1
ATOM 5053 C C . CYS B 1 152 ? 4.262 47.969 17.953 1 98.19 152 CYS B C 1
ATOM 5055 O O . CYS B 1 152 ? 3.213 47.469 17.562 1 98.19 152 CYS B O 1
ATOM 5057 N N . CYS B 1 153 ? 5.188 47.281 18.531 1 98.12 153 CYS B N 1
ATOM 5058 C CA . CYS B 1 153 ? 5.07 45.844 18.766 1 98.12 153 CYS B CA 1
ATOM 5059 C C . CYS B 1 153 ? 3.875 45.531 19.656 1 98.12 153 CYS B C 1
ATOM 5061 O O . CYS B 1 153 ? 3.102 44.625 19.359 1 98.12 153 CYS B O 1
ATOM 5063 N N . ASP B 1 154 ? 3.76 46.312 20.703 1 97.31 154 ASP B N 1
ATOM 5064 C CA . ASP B 1 154 ? 2.631 46.125 21.609 1 97.31 154 ASP B CA 1
ATOM 5065 C C . ASP B 1 154 ? 1.303 46.312 20.875 1 97.31 154 ASP B C 1
ATOM 5067 O O . ASP B 1 154 ? 0.368 45.531 21.078 1 97.31 154 ASP B O 1
ATOM 5071 N N . ALA B 1 155 ? 1.216 47.312 20.078 1 97.06 155 ALA B N 1
ATOM 5072 C CA . ALA B 1 155 ? 0.003 47.594 19.312 1 97.06 155 ALA B CA 1
ATOM 5073 C C . ALA B 1 155 ? -0.296 46.438 18.359 1 97.06 155 ALA B C 1
ATOM 5075 O O . ALA B 1 155 ? -1.452 46.031 18.203 1 97.06 155 ALA B O 1
ATOM 5076 N N . MET B 1 156 ? 0.717 45.938 17.719 1 97.88 156 MET B N 1
ATOM 5077 C CA . MET B 1 156 ? 0.547 44.812 16.812 1 97.88 156 MET B CA 1
ATOM 5078 C C . MET B 1 156 ? 0.039 43.594 17.547 1 97.88 156 MET B C 1
ATOM 5080 O O . MET B 1 156 ? -0.913 42.938 17.109 1 97.88 156 MET B O 1
ATOM 5084 N N . LEU B 1 157 ? 0.634 43.281 18.688 1 96.69 157 LEU B N 1
ATOM 5085 C CA . LEU B 1 157 ? 0.265 42.125 19.453 1 96.69 157 LEU B CA 1
ATOM 5086 C C . LEU B 1 157 ? -1.2 42.188 19.875 1 96.69 157 LEU B C 1
ATOM 5088 O O . LEU B 1 157 ? -1.872 41.156 19.953 1 96.69 157 LEU B O 1
ATOM 5092 N N . GLU B 1 158 ? -1.718 43.406 20.031 1 93.88 158 GLU B N 1
ATOM 5093 C CA . GLU B 1 158 ? -3.084 43.594 20.516 1 93.88 158 GLU B CA 1
ATOM 5094 C C . GLU B 1 158 ? -4.082 43.562 19.375 1 93.88 158 GLU B C 1
ATOM 5096 O O . GLU B 1 158 ? -5.289 43.438 19.594 1 93.88 158 GLU B O 1
ATOM 5101 N N . THR B 1 159 ? -3.547 43.625 18.141 1 94.94 159 THR B N 1
ATOM 5102 C CA . THR B 1 159 ? -4.48 43.812 17.047 1 94.94 159 THR B CA 1
ATOM 5103 C C . THR B 1 159 ? -4.27 42.75 15.961 1 94.94 159 THR B C 1
ATOM 5105 O O . THR B 1 159 ? -4.566 43 14.789 1 94.94 159 THR B O 1
ATOM 5108 N N . ILE B 1 160 ? -3.725 41.656 16.328 1 94.75 160 ILE B N 1
ATOM 5109 C CA . ILE B 1 160 ? -3.582 40.562 15.375 1 94.75 160 ILE B CA 1
ATOM 5110 C C . ILE B 1 160 ? -4.953 39.969 15.07 1 94.75 160 ILE B C 1
ATOM 5112 O O . ILE B 1 160 ? -5.711 39.625 15.984 1 94.75 160 ILE B O 1
ATOM 5116 N N . ASN B 1 161 ? -5.25 39.875 13.852 1 91.62 161 ASN B N 1
ATOM 5117 C CA . ASN B 1 161 ? -6.461 39.25 13.344 1 91.62 161 ASN B CA 1
ATOM 5118 C C . ASN B 1 161 ? -6.309 38.812 11.891 1 91.62 161 ASN B C 1
ATOM 5120 O O . ASN B 1 161 ? -5.211 38.875 11.336 1 91.62 161 ASN B O 1
ATOM 5124 N N . ALA B 1 162 ? -7.355 38.406 11.266 1 91.56 162 ALA B N 1
ATOM 5125 C CA . ALA B 1 162 ? -7.297 37.844 9.922 1 91.56 162 ALA B CA 1
ATOM 5126 C C . ALA B 1 162 ? -6.824 38.875 8.906 1 91.56 162 ALA B C 1
ATOM 5128 O O . ALA B 1 162 ? -6.176 38.531 7.914 1 91.56 162 ALA B O 1
ATOM 5129 N N . SER B 1 163 ? -7.07 40.125 9.156 1 92.94 163 SER B N 1
ATOM 5130 C CA . SER B 1 163 ? -6.766 41.156 8.188 1 92.94 163 SER B CA 1
ATOM 5131 C C . SER B 1 163 ? -5.352 41.719 8.375 1 92.94 163 SER B C 1
ATOM 5133 O O . SER B 1 163 ? -4.777 42.312 7.461 1 92.94 163 SER B O 1
ATOM 5135 N N . THR B 1 164 ? -4.816 41.438 9.578 1 95.94 164 THR B N 1
ATOM 5136 C CA . THR B 1 164 ? -3.537 42.094 9.859 1 95.94 164 THR B CA 1
ATOM 5137 C C . THR B 1 164 ? -2.418 41.062 9.953 1 95.94 164 THR B C 1
ATOM 5139 O O . THR B 1 164 ? -1.24 41.375 9.828 1 95.94 164 THR B O 1
ATOM 5142 N N . VAL B 1 165 ? -2.762 39.812 10.188 1 97.38 165 VAL B N 1
ATOM 5143 C CA . VAL B 1 165 ? -1.804 38.812 10.625 1 97.38 165 VAL B CA 1
ATOM 5144 C C . VAL B 1 165 ? -0.737 38.625 9.547 1 97.38 165 VAL B C 1
ATOM 5146 O O . VAL B 1 165 ? 0.45 38.5 9.859 1 97.38 165 VAL B O 1
ATOM 5149 N N . CYS B 1 166 ? -1.08 38.562 8.297 1 97.5 166 CYS B N 1
ATOM 5150 C CA . CYS B 1 166 ? -0.107 38.344 7.234 1 97.5 166 CYS B CA 1
ATOM 5151 C C . CYS B 1 166 ? 0.878 39.5 7.137 1 97.5 166 CYS B C 1
ATOM 5153 O O . CYS B 1 166 ? 2.092 39.281 7.094 1 97.5 166 CYS B O 1
ATOM 5155 N N . ALA B 1 167 ? 0.373 40.719 7.129 1 97.38 167 ALA B N 1
ATOM 5156 C CA . ALA B 1 167 ? 1.215 41.906 7.043 1 97.38 167 ALA B CA 1
ATOM 5157 C C . ALA B 1 167 ? 2.119 42.031 8.266 1 97.38 167 ALA B C 1
ATOM 5159 O O . ALA B 1 167 ? 3.293 42.375 8.141 1 97.38 167 ALA B O 1
ATOM 5160 N N . TYR B 1 168 ? 1.509 41.75 9.438 1 98.25 168 TYR B N 1
ATOM 5161 C CA . TYR B 1 168 ? 2.289 41.812 10.664 1 98.25 168 TYR B CA 1
ATOM 5162 C C . TYR B 1 168 ? 3.424 40.812 10.633 1 98.25 168 TYR B C 1
ATOM 5164 O O . TYR B 1 168 ? 4.551 41.094 11.031 1 98.25 168 TYR B O 1
ATOM 5172 N N . TYR B 1 169 ? 3.115 39.594 10.156 1 98.25 169 TYR B N 1
ATOM 5173 C CA . TYR B 1 169 ? 4.133 38.562 10.078 1 98.25 169 TYR B CA 1
ATOM 5174 C C . TYR B 1 169 ? 5.27 38.969 9.148 1 98.25 169 TYR B C 1
ATOM 5176 O O . TYR B 1 169 ? 6.445 38.844 9.508 1 98.25 169 TYR B O 1
ATOM 5184 N N . ALA B 1 170 ? 4.969 39.469 8.016 1 97.56 170 ALA B N 1
ATOM 5185 C CA . ALA B 1 170 ? 5.973 39.906 7.055 1 97.56 170 ALA B CA 1
ATOM 5186 C C . ALA B 1 170 ? 6.824 41.031 7.629 1 97.56 170 ALA B C 1
ATOM 5188 O O . ALA B 1 170 ? 8.047 41.031 7.504 1 97.56 170 ALA B O 1
ATOM 5189 N N . ALA B 1 171 ? 6.168 41.969 8.25 1 98.06 171 ALA B N 1
ATOM 5190 C CA . ALA B 1 171 ? 6.879 43.094 8.852 1 98.06 171 ALA B CA 1
ATOM 5191 C C . ALA B 1 171 ? 7.809 42.625 9.969 1 98.06 171 ALA B C 1
ATOM 5193 O O . ALA B 1 171 ? 8.945 43.094 10.07 1 98.06 171 ALA B O 1
ATOM 5194 N N . ALA B 1 172 ? 7.27 41.781 10.766 1 98.25 172 ALA B N 1
ATOM 5195 C CA . ALA B 1 172 ? 8.062 41.281 11.875 1 98.25 172 ALA B CA 1
ATOM 5196 C C . ALA B 1 172 ? 9.336 40.594 11.367 1 98.25 172 ALA B C 1
ATOM 5198 O O . ALA B 1 172 ? 10.391 40.688 12 1 98.25 172 ALA B O 1
ATOM 5199 N N . GLN B 1 173 ? 9.242 39.938 10.258 1 97.12 173 GLN B N 1
ATOM 5200 C CA . GLN B 1 173 ? 10.398 39.281 9.664 1 97.12 173 GLN B CA 1
ATOM 5201 C C . GLN B 1 173 ? 11.414 40.312 9.156 1 97.12 173 GLN B C 1
ATOM 5203 O O . GLN B 1 173 ? 12.617 40.156 9.375 1 97.12 173 GLN B O 1
ATOM 5208 N N . VAL B 1 174 ? 10.938 41.312 8.523 1 97.25 174 VAL B N 1
ATOM 5209 C CA . VAL B 1 174 ? 11.789 42.312 7.918 1 97.25 174 VAL B CA 1
ATOM 5210 C C . VAL B 1 174 ? 12.523 43.094 9.008 1 97.25 174 VAL B C 1
ATOM 5212 O O . VAL B 1 174 ? 13.719 43.375 8.875 1 97.25 174 VAL B O 1
ATOM 5215 N N . TYR B 1 175 ? 11.82 43.375 10.141 1 97.69 175 TYR B N 1
ATOM 5216 C CA . TYR B 1 175 ? 12.375 44.281 11.141 1 97.69 175 TYR B CA 1
ATOM 5217 C C . TYR B 1 175 ? 12.852 43.531 12.367 1 97.69 175 TYR B C 1
ATOM 5219 O O . TYR B 1 175 ? 13.219 44.125 13.375 1 97.69 175 TYR B O 1
ATOM 5227 N N . GLY B 1 176 ? 12.727 42.219 12.336 1 97.12 176 GLY B N 1
ATOM 5228 C CA . GLY B 1 176 ? 13.312 41.344 13.359 1 97.12 176 GLY B CA 1
ATOM 5229 C C . GLY B 1 176 ? 12.523 41.375 14.664 1 97.12 176 GLY B C 1
ATOM 5230 O O . GLY B 1 176 ? 13.109 41.312 15.75 1 97.12 176 GLY B O 1
ATOM 5231 N N . GLU B 1 177 ? 11.258 41.562 14.602 1 97.69 177 GLU B N 1
ATOM 5232 C CA . GLU B 1 177 ? 10.414 41.531 15.797 1 97.69 177 GLU B CA 1
ATOM 5233 C C . GLU B 1 177 ? 9.93 40.125 16.109 1 97.69 177 GLU B C 1
ATOM 5235 O O . GLU B 1 177 ? 8.805 39.75 15.766 1 97.69 177 GLU B O 1
ATOM 5240 N N . LEU B 1 178 ? 10.633 39.438 16.922 1 97.69 178 LEU B N 1
ATOM 5241 C CA . LEU B 1 178 ? 10.461 38 17.156 1 97.69 178 LEU B CA 1
ATOM 5242 C C . LEU B 1 178 ? 9.148 37.719 17.891 1 97.69 178 LEU B C 1
ATOM 5244 O O . LEU B 1 178 ? 8.461 36.75 17.594 1 97.69 178 LEU B O 1
ATOM 5248 N N . ALA B 1 179 ? 8.836 38.531 18.828 1 97.5 179 ALA B N 1
ATOM 5249 C CA . ALA B 1 179 ? 7.617 38.312 19.609 1 97.5 179 ALA B CA 1
ATOM 5250 C C . ALA B 1 179 ? 6.383 38.406 18.703 1 97.5 179 ALA B C 1
ATOM 5252 O O . ALA B 1 179 ? 5.453 37.594 18.828 1 97.5 179 ALA B O 1
ATOM 5253 N N . VAL B 1 180 ? 6.34 39.375 17.828 1 98.06 180 VAL B N 1
ATOM 5254 C CA . VAL B 1 180 ? 5.223 39.562 16.906 1 98.06 180 VAL B CA 1
ATOM 5255 C C . VAL B 1 180 ? 5.172 38.406 15.922 1 98.06 180 VAL B C 1
ATOM 5257 O O . VAL B 1 180 ? 4.098 37.875 15.617 1 98.06 180 VAL B O 1
ATOM 5260 N N . GLU B 1 181 ? 6.328 38.062 15.422 1 98.31 181 GLU B N 1
ATOM 5261 C CA . GLU B 1 181 ? 6.414 36.938 14.5 1 98.31 181 GLU B CA 1
ATOM 5262 C C . GLU B 1 181 ? 5.844 35.656 15.117 1 98.31 181 GLU B C 1
ATOM 5264 O O . GLU B 1 181 ? 5.039 34.969 14.5 1 98.31 181 GLU B O 1
ATOM 5269 N N . LYS B 1 182 ? 6.262 35.375 16.312 1 97.88 182 LYS B N 1
ATOM 5270 C CA . LYS B 1 182 ? 5.824 34.188 17.031 1 97.88 182 LYS B CA 1
ATOM 5271 C C . LYS B 1 182 ? 4.316 34.188 17.266 1 97.88 182 LYS B C 1
ATOM 5273 O O . LYS B 1 182 ? 3.645 33.188 17.094 1 97.88 182 LYS B O 1
ATOM 5278 N N . ARG B 1 183 ? 3.84 35.312 17.656 1 97.12 183 ARG B N 1
ATOM 5279 C CA . ARG B 1 183 ? 2.41 35.438 17.938 1 97.12 183 ARG B CA 1
ATOM 5280 C C . ARG B 1 183 ? 1.594 35.281 16.656 1 97.12 183 ARG B C 1
ATOM 5282 O O . ARG B 1 183 ? 0.5 34.719 16.672 1 97.12 183 ARG B O 1
ATOM 5289 N N . CYS B 1 184 ? 2.061 35.844 15.578 1 97.81 184 CYS B N 1
ATOM 5290 C CA . CYS B 1 184 ? 1.392 35.688 14.297 1 97.81 184 CYS B CA 1
ATOM 5291 C C . CYS B 1 184 ? 1.345 34.219 13.883 1 97.81 184 CYS B C 1
ATOM 5293 O O . CYS B 1 184 ? 0.304 33.75 13.445 1 97.81 184 CYS B O 1
ATOM 5295 N N . MET B 1 185 ? 2.443 33.562 14.062 1 97.94 185 MET B N 1
ATOM 5296 C CA . MET B 1 185 ? 2.496 32.125 13.742 1 97.94 185 MET B CA 1
ATOM 5297 C C . MET B 1 185 ? 1.503 31.344 14.586 1 97.94 185 MET B C 1
ATOM 5299 O O . MET B 1 185 ? 0.783 30.484 14.07 1 97.94 185 MET B O 1
ATOM 5303 N N . GLN B 1 186 ? 1.496 31.641 15.82 1 96.81 186 GLN B N 1
ATOM 5304 C CA . GLN B 1 186 ? 0.555 30.984 16.719 1 96.81 186 GLN B CA 1
ATOM 5305 C C . GLN B 1 186 ? -0.886 31.203 16.266 1 96.81 186 GLN B C 1
ATOM 5307 O O . GLN B 1 186 ? -1.718 30.297 16.359 1 96.81 186 GLN B O 1
ATOM 5312 N N . TRP B 1 187 ? -1.146 32.406 15.828 1 95.94 187 TRP B N 1
ATOM 5313 C CA . TRP B 1 187 ? -2.477 32.719 15.312 1 95.94 187 TRP B CA 1
ATOM 5314 C C . TRP B 1 187 ? -2.83 31.797 14.133 1 95.94 187 TRP B C 1
ATOM 5316 O O . TRP B 1 187 ? -3.918 31.219 14.094 1 95.94 187 TRP B O 1
ATOM 5326 N N . PHE B 1 188 ? -1.912 31.656 13.195 1 97.5 188 PHE B N 1
ATOM 5327 C CA . PHE B 1 188 ? -2.119 30.797 12.039 1 97.5 188 PHE B CA 1
ATOM 5328 C C . PHE B 1 188 ? -2.314 29.344 12.477 1 97.5 188 PHE B C 1
ATOM 5330 O O . PHE B 1 188 ? -3.232 28.672 12.008 1 97.5 188 PHE B O 1
ATOM 5337 N N . GLU B 1 189 ? -1.485 28.906 13.367 1 97.5 189 GLU B N 1
ATOM 5338 C CA . GLU B 1 189 ? -1.523 27.516 13.844 1 97.5 189 GLU B CA 1
ATOM 5339 C C . GLU B 1 189 ? -2.9 27.172 14.391 1 97.5 189 GLU B C 1
ATOM 5341 O O . GLU B 1 189 ? -3.408 26.062 14.148 1 97.5 189 GLU B O 1
ATOM 5346 N N . ARG B 1 190 ? -3.451 28.125 15.023 1 96.06 190 ARG B N 1
ATOM 5347 C CA . ARG B 1 190 ? -4.68 27.859 15.766 1 96.06 190 ARG B CA 1
ATOM 5348 C C . ARG B 1 190 ? -5.902 28 14.867 1 96.06 190 ARG B C 1
ATOM 5350 O O . ARG B 1 190 ? -6.953 27.406 15.133 1 96.06 190 ARG B O 1
ATOM 5357 N N . ARG B 1 191 ? -5.723 28.719 13.711 1 94.25 191 ARG B N 1
ATOM 5358 C CA . ARG B 1 191 ? -6.973 29.188 13.125 1 94.25 191 ARG B CA 1
ATOM 5359 C C . ARG B 1 191 ? -7.031 28.875 11.633 1 94.25 191 ARG B C 1
ATOM 5361 O O . ARG B 1 191 ? -8.109 28.875 11.039 1 94.25 191 ARG B O 1
ATOM 5368 N N . ILE B 1 192 ? -6.004 28.594 10.992 1 96.62 192 ILE B N 1
ATOM 5369 C CA . ILE B 1 192 ? -5.969 28.578 9.531 1 96.62 192 ILE B CA 1
ATOM 5370 C C . ILE B 1 192 ? -6.871 27.469 9 1 96.62 192 ILE B C 1
ATOM 5372 O O . ILE B 1 192 ? -7.527 27.641 7.969 1 96.62 192 ILE B O 1
ATOM 5376 N N . CYS B 1 193 ? -7.016 26.391 9.703 1 96.62 193 CYS B N 1
ATOM 5377 C CA . CYS B 1 193 ? -7.777 25.25 9.211 1 96.62 193 CYS B CA 1
ATOM 5378 C C . CYS B 1 193 ? -9.266 25.422 9.508 1 96.62 193 CYS B C 1
ATOM 5380 O O . CYS B 1 193 ? -10.102 24.75 8.898 1 96.62 193 CYS B O 1
ATOM 5382 N N . SER B 1 194 ? -9.625 26.266 10.391 1 92.75 194 SER B N 1
ATOM 5383 C CA . SER B 1 194 ? -11.023 26.391 10.789 1 92.75 194 SER B CA 1
ATOM 5384 C C . SER B 1 194 ? -11.609 27.734 10.367 1 92.75 194 SER B C 1
ATOM 5386 O O . SER B 1 194 ? -12.828 27.859 10.219 1 92.75 194 SER B O 1
ATOM 5388 N N . SER B 1 195 ? -10.766 28.75 10.148 1 89.5 195 SER B N 1
ATOM 5389 C CA . SER B 1 195 ? -11.328 30.094 10.008 1 89.5 195 SER B CA 1
ATOM 5390 C C . SER B 1 195 ? -10.648 30.875 8.883 1 89.5 195 SER B C 1
ATOM 5392 O O . SER B 1 195 ? -10.523 32.094 8.953 1 89.5 195 SER B O 1
ATOM 5394 N N . TRP B 1 196 ? -10.219 30.234 7.898 1 92.06 196 TRP B N 1
ATOM 5395 C CA . TRP B 1 196 ? -9.586 30.953 6.797 1 92.06 196 TRP B CA 1
ATOM 5396 C C . TRP B 1 196 ? -10.625 31.719 5.984 1 92.06 196 TRP B C 1
ATOM 5398 O O . TRP B 1 196 ? -11.797 31.328 5.945 1 92.06 196 TRP B O 1
ATOM 5408 N N . THR B 1 197 ? -10.242 32.844 5.43 1 93 197 THR B N 1
ATOM 5409 C CA . THR B 1 197 ? -11.008 33.625 4.457 1 93 197 THR B CA 1
ATOM 5410 C C . THR B 1 197 ? -10.273 33.688 3.121 1 93 197 THR B C 1
ATOM 5412 O O . THR B 1 197 ? -9.078 33.375 3.047 1 93 197 THR B O 1
ATOM 5415 N N . VAL B 1 198 ? -11 34.031 2.105 1 94.75 198 VAL B N 1
ATOM 5416 C CA . VAL B 1 198 ? -10.398 34.156 0.779 1 94.75 198 VAL B CA 1
ATOM 5417 C C . VAL B 1 198 ? -9.281 35.188 0.805 1 94.75 198 VAL B C 1
ATOM 5419 O O . VAL B 1 198 ? -8.195 34.938 0.256 1 94.75 198 VAL B O 1
ATOM 5422 N N . GLN B 1 199 ? -9.531 36.25 1.496 1 93.62 199 GLN B N 1
ATOM 5423 C CA . GLN B 1 199 ? -8.547 37.344 1.581 1 93.62 199 GLN B CA 1
ATOM 5424 C C . GLN B 1 199 ? -7.297 36.875 2.324 1 93.62 199 GLN B C 1
ATOM 5426 O O . GLN B 1 199 ? -6.176 37.219 1.933 1 93.62 199 GLN B O 1
ATOM 5431 N N . LEU B 1 200 ? -7.508 36.219 3.365 1 95.44 200 LEU B N 1
ATOM 5432 C CA . LEU B 1 200 ? -6.379 35.688 4.133 1 95.44 200 LEU B CA 1
ATOM 5433 C C . LEU B 1 200 ? -5.5 34.812 3.266 1 95.44 200 LEU B C 1
ATOM 5435 O O . LEU B 1 200 ? -4.273 34.938 3.258 1 95.44 200 LEU B O 1
ATOM 5439 N N . LEU B 1 201 ? -6.117 33.875 2.514 1 96.44 201 LEU B N 1
ATOM 5440 C CA . LEU B 1 201 ? -5.391 32.938 1.651 1 96.44 201 LEU B CA 1
ATOM 5441 C C . LEU B 1 201 ? -4.633 33.719 0.564 1 96.44 201 LEU B C 1
ATOM 5443 O O . LEU B 1 201 ? -3.5 33.344 0.23 1 96.44 201 LEU B O 1
ATOM 5447 N N . GLN B 1 202 ? -5.266 34.688 0.069 1 95.81 202 GLN B N 1
ATOM 5448 C CA . GLN B 1 202 ? -4.641 35.5 -0.966 1 95.81 202 GLN B CA 1
ATOM 5449 C C . GLN B 1 202 ? -3.365 36.156 -0.45 1 95.81 202 GLN B C 1
ATOM 5451 O O . GLN B 1 202 ? -2.398 36.344 -1.197 1 95.81 202 GLN B O 1
ATOM 5456 N N . ASN B 1 203 ? -3.363 36.562 0.801 1 95.88 203 ASN B N 1
ATOM 5457 C CA . ASN B 1 203 ? -2.275 37.344 1.372 1 95.88 203 ASN B CA 1
ATOM 5458 C C . ASN B 1 203 ? -1.16 36.438 1.91 1 95.88 203 ASN B C 1
ATOM 5460 O O . ASN B 1 203 ? -0.065 36.906 2.207 1 95.88 203 ASN B O 1
ATOM 5464 N N . MET B 1 204 ? -1.38 35.188 1.974 1 97.31 204 MET B N 1
ATOM 5465 C CA . MET B 1 204 ? -0.373 34.281 2.525 1 97.31 204 MET B CA 1
ATOM 5466 C C . MET B 1 204 ? 0.691 33.969 1.485 1 97.31 204 MET B C 1
ATOM 5468 O O . MET B 1 204 ? 0.373 33.469 0.396 1 97.31 204 MET B O 1
ATOM 5472 N N . SER B 1 205 ? 1.906 34.219 1.835 1 96.75 205 SER B N 1
ATOM 5473 C CA . SER B 1 205 ? 3.01 33.875 0.945 1 96.75 205 SER B CA 1
ATOM 5474 C C . SER B 1 205 ? 3.256 32.375 0.937 1 96.75 205 SER B C 1
ATOM 5476 O O . SER B 1 205 ? 2.754 31.641 1.801 1 96.75 205 SER B O 1
ATOM 5478 N N . ILE B 1 206 ? 3.994 31.922 -0.005 1 97.25 206 ILE B N 1
ATOM 5479 C CA . ILE B 1 206 ? 4.328 30.5 -0.134 1 97.25 206 ILE B CA 1
ATOM 5480 C C . ILE B 1 206 ? 5.16 30.062 1.065 1 97.25 206 ILE B C 1
ATOM 5482 O O . ILE B 1 206 ? 4.902 29 1.651 1 97.25 206 ILE B O 1
ATOM 5486 N N . ASP B 1 207 ? 6.016 30.875 1.411 1 97.44 207 ASP B N 1
ATOM 5487 C CA . ASP B 1 207 ? 6.875 30.562 2.551 1 97.44 207 ASP B CA 1
ATOM 5488 C C . ASP B 1 207 ? 6.059 30.453 3.838 1 97.44 207 ASP B C 1
ATOM 5490 O O . ASP B 1 207 ? 6.254 29.531 4.629 1 97.44 207 ASP B O 1
ATOM 5494 N N . LEU B 1 208 ? 5.211 31.438 4.027 1 98 208 LEU B N 1
ATOM 5495 C CA . LEU B 1 208 ? 4.375 31.422 5.223 1 98 208 LEU B CA 1
ATOM 5496 C C . LEU B 1 208 ? 3.492 30.188 5.254 1 98 208 LEU B C 1
ATOM 5498 O O . LEU B 1 208 ? 3.377 29.516 6.293 1 98 208 LEU B O 1
ATOM 5502 N N . MET B 1 209 ? 2.895 29.828 4.117 1 98.44 209 MET B N 1
ATOM 5503 C CA . MET B 1 209 ? 2.037 28.641 4.039 1 98.44 209 MET B CA 1
ATOM 5504 C C . MET B 1 209 ? 2.818 27.375 4.379 1 98.44 209 MET B C 1
ATOM 5506 O O . MET B 1 209 ? 2.354 26.547 5.16 1 98.44 209 MET B O 1
ATOM 5510 N N . GLU B 1 210 ? 3.979 27.281 3.812 1 98.5 210 GLU B N 1
ATOM 5511 C CA . GLU B 1 210 ? 4.824 26.125 4.102 1 98.5 210 GLU B CA 1
ATOM 5512 C C . GLU B 1 210 ? 5.113 26.016 5.594 1 98.5 210 GLU B C 1
ATOM 5514 O O . GLU B 1 210 ? 4.988 24.938 6.176 1 98.5 210 GLU B O 1
ATOM 5519 N N . GLN B 1 211 ? 5.457 27.141 6.223 1 98.06 211 GLN B N 1
ATOM 5520 C CA . GLN B 1 211 ? 5.816 27.141 7.637 1 98.06 211 GLN B CA 1
ATOM 5521 C C . GLN B 1 211 ? 4.621 26.766 8.508 1 98.06 211 GLN B C 1
ATOM 5523 O O . GLN B 1 211 ? 4.766 26.031 9.492 1 98.06 211 GLN B O 1
ATOM 5528 N N . VAL B 1 212 ? 3.506 27.234 8.133 1 98.62 212 VAL B N 1
ATOM 5529 C CA . VAL B 1 212 ? 2.299 26.969 8.906 1 98.62 212 VAL B CA 1
ATOM 5530 C C . VAL B 1 212 ? 1.934 25.484 8.812 1 98.62 212 VAL B C 1
ATOM 5532 O O . VAL B 1 212 ? 1.667 24.844 9.828 1 98.62 212 VAL B O 1
ATOM 5535 N N . ILE B 1 213 ? 1.97 24.922 7.598 1 98.5 213 ILE B N 1
ATOM 5536 C CA . ILE B 1 213 ? 1.562 23.547 7.363 1 98.5 213 ILE B CA 1
ATOM 5537 C C . ILE B 1 213 ? 2.541 22.594 8.047 1 98.5 213 ILE B C 1
ATOM 5539 O O . ILE B 1 213 ? 2.143 21.547 8.562 1 98.5 213 ILE B O 1
ATOM 5543 N N . LYS B 1 214 ? 3.744 22.938 8.109 1 97.44 214 LYS B N 1
ATOM 5544 C CA . LYS B 1 214 ? 4.789 22.094 8.672 1 97.44 214 LYS B CA 1
ATOM 5545 C C . LYS B 1 214 ? 4.781 22.156 10.195 1 97.44 214 LYS B C 1
ATOM 5547 O O . LYS B 1 214 ? 5.395 21.312 10.859 1 97.44 214 LYS B O 1
ATOM 5552 N N . SER B 1 215 ? 4.156 23.094 10.781 1 98.19 215 SER B N 1
ATOM 5553 C CA . SER B 1 215 ? 4.27 23.359 12.211 1 98.19 215 SER B CA 1
ATOM 5554 C C . SER B 1 215 ? 3.727 22.203 13.039 1 98.19 215 SER B C 1
ATOM 5556 O O . SER B 1 215 ? 2.625 21.703 12.781 1 98.19 215 SER B O 1
ATOM 5558 N N . PRO B 1 216 ? 4.43 21.719 14.047 1 97.31 216 PRO B N 1
ATOM 5559 C CA . PRO B 1 216 ? 3.932 20.688 14.945 1 97.31 216 PRO B CA 1
ATOM 5560 C C . PRO B 1 216 ? 2.811 21.172 15.859 1 97.31 216 PRO B C 1
ATOM 5562 O O . PRO B 1 216 ? 2.172 20.375 16.547 1 97.31 216 PRO B O 1
ATOM 5565 N N . ASN B 1 217 ? 2.535 22.5 15.844 1 97.75 217 ASN B N 1
ATOM 5566 C CA . ASN B 1 217 ? 1.513 23.062 16.719 1 97.75 217 ASN B CA 1
ATOM 5567 C C . ASN B 1 217 ? 0.225 23.359 15.945 1 97.75 217 ASN B C 1
ATOM 5569 O O . ASN B 1 217 ? -0.722 23.922 16.5 1 97.75 217 ASN B O 1
ATOM 5573 N N . LEU B 1 218 ? 0.231 23 14.688 1 98.56 218 LEU B N 1
ATOM 5574 C CA . LEU B 1 218 ? -0.908 23.297 13.828 1 98.56 218 LEU B CA 1
ATOM 5575 C C . LEU B 1 218 ? -2.148 22.531 14.273 1 98.56 218 LEU B C 1
ATOM 5577 O O . LEU B 1 218 ? -2.096 21.328 14.484 1 98.56 218 LEU B O 1
ATOM 5581 N N . PHE B 1 219 ? -3.234 23.266 14.43 1 98.38 219 PHE B N 1
ATOM 5582 C CA . PHE B 1 219 ? -4.543 22.672 14.656 1 98.38 219 PHE B CA 1
ATOM 5583 C C . PHE B 1 219 ? -5.184 22.25 13.336 1 98.38 219 PHE B C 1
ATOM 5585 O O . PHE B 1 219 ? -5.867 23.031 12.688 1 98.38 219 PHE B O 1
ATOM 5592 N N . VAL B 1 220 ? -4.973 21 13 1 98.38 220 VAL B N 1
ATOM 5593 C CA . VAL B 1 220 ? -5.629 20.469 11.812 1 98.38 220 VAL B CA 1
ATOM 5594 C C . VAL B 1 220 ? -7.113 20.25 12.094 1 98.38 220 VAL B C 1
ATOM 5596 O O . VAL B 1 220 ? -7.48 19.719 13.133 1 98.38 220 VAL B O 1
ATOM 5599 N N . MET B 1 221 ? -8 20.766 11.203 1 97.06 221 MET B N 1
ATOM 5600 C CA . MET B 1 221 ? -9.453 20.656 11.352 1 97.06 221 MET B CA 1
ATOM 5601 C C . MET B 1 221 ? -10.086 20.062 10.102 1 97.06 221 MET B C 1
ATOM 5603 O O . MET B 1 221 ? -10.391 20.797 9.148 1 97.06 221 MET B O 1
ATOM 5607 N N . GLN B 1 222 ? -10.219 18.75 10.086 1 96.5 222 GLN B N 1
ATOM 5608 C CA . GLN B 1 222 ? -10.18 17.797 11.188 1 96.5 222 GLN B CA 1
ATOM 5609 C C . GLN B 1 222 ? -9.117 16.734 10.945 1 96.5 222 GLN B C 1
ATOM 5611 O O . GLN B 1 222 ? -8.57 16.156 11.898 1 96.5 222 GLN B O 1
ATOM 5616 N N . ILE B 1 223 ? -8.945 16.375 9.703 1 98 223 ILE B N 1
ATOM 5617 C CA . ILE B 1 223 ? -7.988 15.328 9.359 1 98 223 ILE B CA 1
ATOM 5618 C C . ILE B 1 223 ? -7.012 15.859 8.305 1 98 223 ILE B C 1
ATOM 5620 O O . ILE B 1 223 ? -7.191 16.953 7.781 1 98 223 ILE B O 1
ATOM 5624 N N . GLU B 1 224 ? -6 15.133 7.934 1 98.38 224 GLU B N 1
ATOM 5625 C CA . GLU B 1 224 ? -4.875 15.594 7.129 1 98.38 224 GLU B CA 1
ATOM 5626 C C . GLU B 1 224 ? -5.316 15.938 5.711 1 98.38 224 GLU B C 1
ATOM 5628 O O . GLU B 1 224 ? -4.766 16.844 5.086 1 98.38 224 GLU B O 1
ATOM 5633 N N . VAL B 1 225 ? -6.32 15.227 5.156 1 98.31 225 VAL B N 1
ATOM 5634 C CA . VAL B 1 225 ? -6.777 15.492 3.797 1 98.31 225 VAL B CA 1
ATOM 5635 C C . VAL B 1 225 ? -7.352 16.906 3.711 1 98.31 225 VAL B C 1
ATOM 5637 O O . VAL B 1 225 ? -7.32 17.531 2.65 1 98.31 225 VAL B O 1
ATOM 5640 N N . ASP B 1 226 ? -7.844 17.438 4.758 1 97.81 226 ASP B N 1
ATOM 5641 C CA . ASP B 1 226 ? -8.367 18.812 4.777 1 97.81 226 ASP B CA 1
ATOM 5642 C C . ASP B 1 226 ? -7.262 19.828 4.516 1 97.81 226 ASP B C 1
ATOM 5644 O O . ASP B 1 226 ? -7.508 20.875 3.932 1 97.81 226 ASP B O 1
ATOM 5648 N N . LEU B 1 227 ? -6.051 19.484 4.988 1 98.06 227 LEU B N 1
ATOM 5649 C CA . LEU B 1 227 ? -4.91 20.359 4.691 1 98.06 227 LEU B CA 1
ATOM 5650 C C . LEU B 1 227 ? -4.586 20.328 3.203 1 98.06 227 LEU B C 1
ATOM 5652 O O . LEU B 1 227 ? -4.293 21.375 2.615 1 98.06 227 LEU B O 1
ATOM 5656 N N . TYR B 1 228 ? -4.605 19.125 2.623 1 98.62 228 TYR B N 1
ATOM 5657 C CA . TYR B 1 228 ? -4.395 19.016 1.185 1 98.62 228 TYR B CA 1
ATOM 5658 C C . TYR B 1 228 ? -5.418 19.844 0.415 1 98.62 228 TYR B C 1
ATOM 5660 O O . TYR B 1 228 ? -5.059 20.578 -0.505 1 98.62 228 TYR B O 1
ATOM 5668 N N . THR B 1 229 ? -6.656 19.734 0.793 1 98.31 229 THR B N 1
ATOM 5669 C CA . THR B 1 229 ? -7.734 20.453 0.129 1 98.31 229 THR B CA 1
ATOM 5670 C C . THR B 1 229 ? -7.555 21.969 0.301 1 98.31 229 THR B C 1
ATOM 5672 O O . THR B 1 229 ? -7.793 22.734 -0.631 1 98.31 229 THR B O 1
ATOM 5675 N N . LEU B 1 230 ? -7.195 22.359 1.484 1 98.38 230 LEU B N 1
ATOM 5676 C CA . LEU B 1 230 ? -6.91 23.766 1.736 1 98.38 230 LEU B CA 1
ATOM 5677 C C . LEU B 1 230 ? -5.824 24.281 0.795 1 98.38 230 LEU B C 1
ATOM 5679 O O . LEU B 1 230 ? -5.949 25.375 0.235 1 98.38 230 LEU B O 1
ATOM 5683 N N . LEU B 1 231 ? -4.777 23.5 0.615 1 98.75 231 LEU B N 1
ATOM 5684 C CA . LEU B 1 231 ? -3.678 23.891 -0.257 1 98.75 231 LEU B CA 1
ATOM 5685 C C . LEU B 1 231 ? -4.137 23.984 -1.709 1 98.75 231 LEU B C 1
ATOM 5687 O O . LEU B 1 231 ? -3.689 24.859 -2.457 1 98.75 231 LEU B O 1
ATOM 5691 N N . VAL B 1 232 ? -4.98 23.047 -2.104 1 98.75 232 VAL B N 1
ATOM 5692 C CA . VAL B 1 232 ? -5.52 23.078 -3.459 1 98.75 232 VAL B CA 1
ATOM 5693 C C . VAL B 1 232 ? -6.277 24.391 -3.68 1 98.75 232 VAL B C 1
ATOM 5695 O O . VAL B 1 232 ? -6.066 25.078 -4.684 1 98.75 232 VAL B O 1
ATOM 5698 N N . MET B 1 233 ? -7.121 24.75 -2.76 1 98.44 233 MET B N 1
ATOM 5699 C CA . MET B 1 233 ? -7.875 26 -2.84 1 98.44 233 MET B CA 1
ATOM 5700 C C . MET B 1 233 ? -6.945 27.203 -2.828 1 98.44 233 MET B C 1
ATOM 5702 O O . MET B 1 233 ? -7.113 28.141 -3.619 1 98.44 233 MET B O 1
ATOM 5706 N N . TRP B 1 234 ? -6 27.141 -1.956 1 98.56 234 TRP B N 1
ATOM 5707 C CA . TRP B 1 234 ? -5.016 28.219 -1.84 1 98.56 234 TRP B CA 1
ATOM 5708 C C . TRP B 1 234 ? -4.246 28.391 -3.146 1 98.56 234 TRP B C 1
ATOM 5710 O O . TRP B 1 234 ? -4.059 29.516 -3.615 1 98.56 234 TRP B O 1
ATOM 5720 N N . THR B 1 235 ? -3.801 27.297 -3.758 1 98.75 235 THR B N 1
ATOM 5721 C CA . THR B 1 235 ? -3.072 27.328 -5.02 1 98.75 235 THR B CA 1
ATOM 5722 C C . THR B 1 235 ? -3.926 27.969 -6.117 1 98.75 235 THR B C 1
ATOM 5724 O O . THR B 1 235 ? -3.43 28.766 -6.918 1 98.75 235 THR B O 1
ATOM 5727 N N . TYR B 1 236 ? -5.18 27.594 -6.102 1 98.5 236 TYR B N 1
ATOM 5728 C CA . TYR B 1 236 ? -6.078 28.188 -7.086 1 98.5 236 TYR B CA 1
ATOM 5729 C C . TYR B 1 236 ? -6.125 29.703 -6.945 1 98.5 236 TYR B C 1
ATOM 5731 O O . TYR B 1 236 ? -6.039 30.422 -7.938 1 98.5 236 TYR B O 1
ATOM 5739 N N . ILE B 1 237 ? -6.254 30.188 -5.695 1 97.69 237 ILE B N 1
ATOM 5740 C CA . ILE B 1 237 ? -6.348 31.625 -5.418 1 97.69 237 ILE B CA 1
ATOM 5741 C C . ILE B 1 237 ? -5.059 32.312 -5.855 1 97.69 237 ILE B C 1
ATOM 5743 O O . ILE B 1 237 ? -5.094 33.406 -6.434 1 97.69 237 ILE B O 1
ATOM 5747 N N . LYS B 1 238 ? -3.977 31.688 -5.613 1 98 238 LYS B N 1
ATOM 5748 C CA . LYS B 1 238 ? -2.68 32.25 -5.969 1 98 238 LYS B CA 1
ATOM 5749 C C . LYS B 1 238 ? -2.504 32.312 -7.484 1 98 238 LYS B C 1
ATOM 5751 O O . LYS B 1 238 ? -1.893 33.25 -8 1 98 238 LYS B O 1
ATOM 5756 N N . LEU B 1 239 ? -3.043 31.344 -8.148 1 97.94 239 LEU B N 1
ATOM 5757 C CA . LEU B 1 239 ? -2.918 31.281 -9.602 1 97.94 239 LEU B CA 1
ATOM 5758 C C . LEU B 1 239 ? -3.945 32.188 -10.266 1 97.94 239 LEU B C 1
ATOM 5760 O O . LEU B 1 239 ? -3.789 32.562 -11.438 1 97.94 239 LEU B O 1
ATOM 5764 N N . HIS B 1 240 ? -5 32.531 -9.508 1 97.19 240 HIS B N 1
ATOM 5765 C CA . HIS B 1 240 ? -6.055 33.406 -10.008 1 97.19 240 HIS B CA 1
ATOM 5766 C C . HIS B 1 240 ? -6.305 34.594 -9.062 1 97.19 240 HIS B C 1
ATOM 5768 O O . HIS B 1 240 ? -7.395 34.719 -8.5 1 97.19 240 HIS B O 1
ATOM 5774 N N . PRO B 1 241 ? -5.43 35.5 -9.008 1 94 241 PRO B N 1
ATOM 5775 C CA . PRO B 1 241 ? -5.5 36.594 -8.023 1 94 241 PRO B CA 1
ATOM 5776 C C . PRO B 1 241 ? -6.711 37.5 -8.227 1 94 241 PRO B C 1
ATOM 5778 O O . PRO B 1 241 ? -7.113 38.219 -7.305 1 94 241 PRO B O 1
ATOM 5781 N N . SER B 1 242 ? -7.363 37.438 -9.344 1 93.81 242 SER B N 1
ATOM 5782 C CA . SER B 1 242 ? -8.508 38.312 -9.633 1 93.81 242 SER B CA 1
ATOM 5783 C C . SER B 1 242 ? -9.812 37.656 -9.227 1 93.81 242 SER B C 1
ATOM 5785 O O . SER B 1 242 ? -10.891 38.25 -9.352 1 93.81 242 SER B O 1
ATOM 5787 N N . TRP B 1 243 ? -9.703 36.469 -8.742 1 94.5 243 TRP B N 1
ATOM 5788 C CA . TRP B 1 243 ? -10.922 35.75 -8.383 1 94.5 243 TRP B CA 1
ATOM 5789 C C . TRP B 1 243 ? -11.602 36.406 -7.184 1 94.5 243 TRP B C 1
ATOM 5791 O O . TRP B 1 243 ? -10.953 36.719 -6.188 1 94.5 243 TRP B O 1
ATOM 5801 N N . GLU B 1 244 ? -12.977 36.719 -7.23 1 88.69 244 GLU B N 1
ATOM 5802 C CA . GLU B 1 244 ? -13.719 37.375 -6.168 1 88.69 244 GLU B CA 1
ATOM 5803 C C . GLU B 1 244 ? -14.914 36.531 -5.723 1 88.69 244 GLU B C 1
ATOM 5805 O O . GLU B 1 244 ? -15.914 37.094 -5.246 1 88.69 244 GLU B O 1
ATOM 5810 N N . GLY B 1 245 ? -14.828 35.406 -5.508 1 91.5 245 GLY B N 1
ATOM 5811 C CA . GLY B 1 245 ? -15.938 34.562 -5.082 1 91.5 245 GLY B CA 1
ATOM 5812 C C . GLY B 1 245 ? -16 34.375 -3.578 1 91.5 245 GLY B C 1
ATOM 5813 O O . GLY B 1 245 ? -15.281 35.031 -2.832 1 91.5 245 GLY B O 1
ATOM 5814 N N . GLN B 1 246 ? -16.984 33.594 -3.131 1 94.12 246 GLN B N 1
ATOM 5815 C CA . GLN B 1 246 ? -17.203 33.312 -1.716 1 94.12 246 GLN B CA 1
ATOM 5816 C C . GLN B 1 246 ? -16.484 32.031 -1.294 1 94.12 246 GLN B C 1
ATOM 5818 O O . GLN B 1 246 ? -16.188 31.156 -2.129 1 94.12 246 GLN B O 1
ATOM 5823 N N . ARG B 1 247 ? -16.281 31.953 -0.008 1 93.81 247 ARG B N 1
ATOM 5824 C CA . ARG B 1 247 ? -15.625 30.797 0.59 1 93.81 247 ARG B CA 1
ATOM 5825 C C . ARG B 1 247 ? -16.297 29.5 0.17 1 93.81 247 ARG B C 1
ATOM 5827 O O . ARG B 1 247 ? -15.633 28.516 -0.171 1 93.81 247 ARG B O 1
ATOM 5834 N N . LYS B 1 248 ? -17.594 29.5 0.124 1 94.44 248 LYS B N 1
ATOM 5835 C CA . LYS B 1 248 ? -18.359 28.281 -0.13 1 94.44 248 LYS B CA 1
ATOM 5836 C C . LYS B 1 248 ? -18.188 27.812 -1.567 1 94.44 248 LYS B C 1
ATOM 5838 O O . LYS B 1 248 ? -18.391 26.641 -1.869 1 94.44 248 LYS B O 1
ATOM 5843 N N . ASP B 1 249 ? -17.688 28.703 -2.457 1 96.31 249 ASP B N 1
ATOM 5844 C CA . ASP B 1 249 ? -17.578 28.375 -3.877 1 96.31 249 ASP B CA 1
ATOM 5845 C C . ASP B 1 249 ? -16.156 27.938 -4.227 1 96.31 249 ASP B C 1
ATOM 5847 O O . ASP B 1 249 ? -15.93 27.344 -5.285 1 96.31 249 ASP B O 1
ATOM 5851 N N . LEU B 1 250 ? -15.32 28.219 -3.348 1 97.19 250 LEU B N 1
ATOM 5852 C CA . LEU B 1 250 ? -13.898 28.094 -3.678 1 97.19 250 LEU B CA 1
ATOM 5853 C C . LEU B 1 250 ? -13.531 26.641 -3.971 1 97.19 250 LEU B C 1
ATOM 5855 O O . LEU B 1 250 ? -12.773 26.359 -4.902 1 97.19 250 LEU B O 1
ATOM 5859 N N . ARG B 1 251 ? -14 25.688 -3.248 1 96.56 251 ARG B N 1
ATOM 5860 C CA . ARG B 1 251 ? -13.695 24.281 -3.453 1 96.56 251 ARG B CA 1
ATOM 5861 C C . ARG B 1 251 ? -14.148 23.812 -4.832 1 96.56 251 ARG B C 1
ATOM 5863 O O . ARG B 1 251 ? -13.406 23.125 -5.535 1 96.56 251 ARG B O 1
ATOM 5870 N N . GLY B 1 252 ? -15.312 24.219 -5.184 1 97.62 252 GLY B N 1
ATOM 5871 C CA . GLY B 1 252 ? -15.859 23.828 -6.473 1 97.62 252 GLY B CA 1
ATOM 5872 C C . GLY B 1 252 ? -15.07 24.391 -7.645 1 97.62 252 GLY B C 1
ATOM 5873 O O . GLY B 1 252 ? -14.781 23.656 -8.602 1 97.62 252 GLY B O 1
ATOM 5874 N N . VAL B 1 253 ? -14.734 25.609 -7.512 1 97.56 253 VAL B N 1
ATOM 5875 C CA . VAL B 1 253 ? -14.031 26.25 -8.617 1 97.56 253 VAL B CA 1
ATOM 5876 C C . VAL B 1 253 ? -12.617 25.688 -8.734 1 97.56 253 VAL B C 1
ATOM 5878 O O . VAL B 1 253 ? -12.078 25.562 -9.828 1 97.56 253 VAL B O 1
ATOM 5881 N N . ALA B 1 254 ? -12.023 25.438 -7.605 1 98.25 254 ALA B N 1
ATOM 5882 C CA . ALA B 1 254 ? -10.695 24.844 -7.621 1 98.25 254 ALA B CA 1
ATOM 5883 C C . ALA B 1 254 ? -10.727 23.453 -8.25 1 98.25 254 ALA B C 1
ATOM 5885 O O . ALA B 1 254 ? -9.859 23.094 -9.055 1 98.25 254 ALA B O 1
ATOM 5886 N N . THR B 1 255 ? -11.672 22.656 -7.91 1 97.75 255 THR B N 1
ATOM 5887 C CA . THR B 1 255 ? -11.852 21.328 -8.469 1 97.75 255 THR B CA 1
ATOM 5888 C C . THR B 1 255 ? -12.078 21.406 -9.977 1 97.75 255 THR B C 1
ATOM 5890 O O . THR B 1 255 ? -11.531 20.594 -10.734 1 97.75 255 THR B O 1
ATOM 5893 N N . GLY B 1 256 ? -12.883 22.359 -10.391 1 98.06 256 GLY B N 1
ATOM 5894 C CA . GLY B 1 256 ? -13.125 22.562 -11.805 1 98.06 256 GLY B CA 1
ATOM 5895 C C . GLY B 1 256 ? -11.867 22.922 -12.578 1 98.06 256 GLY B C 1
ATOM 5896 O O . GLY B 1 256 ? -11.648 22.422 -13.688 1 98.06 256 GLY B O 1
ATOM 5897 N N . PHE B 1 257 ? -11.164 23.719 -12.008 1 98.12 257 PHE B N 1
ATOM 5898 C CA . PHE B 1 257 ? -9.891 24.109 -12.602 1 98.12 257 PHE B CA 1
ATOM 5899 C C . PHE B 1 257 ? -9 22.906 -12.828 1 98.12 257 PHE B C 1
ATOM 5901 O O . PHE B 1 257 ? -8.43 22.734 -13.906 1 98.12 257 PHE B O 1
ATOM 5908 N N . LEU B 1 258 ? -8.859 22.047 -11.852 1 98.44 258 LEU B N 1
ATOM 5909 C CA . LEU B 1 258 ? -8.031 20.844 -11.953 1 98.44 258 LEU B CA 1
ATOM 5910 C C . LEU B 1 258 ? -8.578 19.891 -13.008 1 98.44 258 LEU B C 1
ATOM 5912 O O . LEU B 1 258 ? -7.82 19.281 -13.758 1 98.44 258 LEU B O 1
ATOM 5916 N N . GLN B 1 259 ? -9.859 19.75 -13.055 1 97.88 259 GLN B N 1
ATOM 5917 C CA . GLN B 1 259 ? -10.492 18.875 -14.039 1 97.88 259 GLN B CA 1
ATOM 5918 C C . GLN B 1 259 ? -10.203 19.344 -15.461 1 97.88 259 GLN B C 1
ATOM 5920 O O . GLN B 1 259 ? -9.906 18.547 -16.344 1 97.88 259 GLN B O 1
ATOM 5925 N N . GLN B 1 260 ? -10.312 20.594 -15.602 1 97.81 260 GLN B N 1
ATOM 5926 C CA . GLN B 1 260 ? -10.008 21.188 -16.906 1 97.81 260 GLN B CA 1
ATOM 5927 C C . GLN B 1 260 ? -8.547 20.969 -17.281 1 97.81 260 GLN B C 1
ATOM 5929 O O . GLN B 1 260 ? -8.242 20.625 -18.438 1 97.81 260 GLN B O 1
ATOM 5934 N N . ARG B 1 261 ? -7.742 21.172 -16.375 1 97.19 261 ARG B N 1
ATOM 5935 C CA . ARG B 1 261 ? -6.312 20.969 -16.609 1 97.19 261 ARG B CA 1
ATOM 5936 C C . ARG B 1 261 ? -6.016 19.531 -17 1 97.19 261 ARG B C 1
ATOM 5938 O O . ARG B 1 261 ? -5.23 19.281 -17.922 1 97.19 261 ARG B O 1
ATOM 5945 N N . ASN B 1 262 ? -6.613 18.625 -16.281 1 96.75 262 ASN B N 1
ATOM 5946 C CA . ASN B 1 262 ? -6.352 17.203 -16.484 1 96.75 262 ASN B CA 1
ATOM 5947 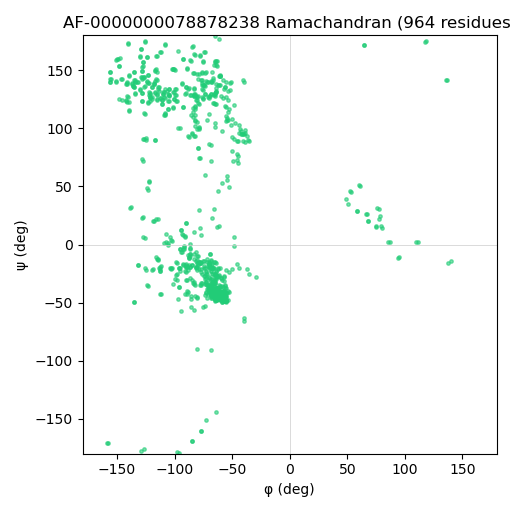C C . ASN B 1 262 ? -6.859 16.719 -17.844 1 96.75 262 ASN B C 1
ATOM 5949 O O . ASN B 1 262 ? -6.445 15.672 -18.328 1 96.75 262 ASN B O 1
ATOM 5953 N N . GLN B 1 263 ? -7.762 17.422 -18.469 1 96.94 263 GLN B N 1
ATOM 5954 C CA . GLN B 1 263 ? -8.203 17.125 -19.812 1 96.94 263 GLN B CA 1
ATOM 5955 C C . GLN B 1 263 ? -7.133 17.5 -20.844 1 96.94 263 GLN B C 1
ATOM 5957 O O . GLN B 1 263 ? -7.066 16.906 -21.922 1 96.94 263 GLN B O 1
ATOM 5962 N N . LEU B 1 264 ? -6.324 18.359 -20.453 1 96.19 264 LEU B N 1
ATOM 5963 C CA . LEU B 1 264 ? -5.355 18.922 -21.391 1 96.19 264 LEU B CA 1
ATOM 5964 C C . LEU B 1 264 ? -3.998 18.25 -21.234 1 96.19 264 LEU B C 1
ATOM 5966 O O . LEU B 1 264 ? -3.219 18.188 -22.188 1 96.19 264 LEU B O 1
ATOM 5970 N N . THR B 1 265 ? -3.764 17.828 -20.047 1 96.12 265 THR B N 1
ATOM 5971 C CA . THR B 1 265 ? -2.449 17.234 -19.812 1 96.12 265 THR B CA 1
ATOM 5972 C C . THR B 1 265 ? -2.531 16.141 -18.75 1 96.12 265 THR B C 1
ATOM 5974 O O . THR B 1 265 ? -3.373 16.203 -17.844 1 96.12 265 THR B O 1
ATOM 5977 N N . ASP B 1 266 ? -1.578 15.195 -18.859 1 94.69 266 ASP B N 1
ATOM 5978 C CA . ASP B 1 266 ? -1.474 14.141 -17.859 1 94.69 266 ASP B CA 1
ATOM 5979 C C . ASP B 1 266 ? -0.444 14.492 -16.797 1 94.69 266 ASP B C 1
ATOM 5981 O O . ASP B 1 266 ? -0.294 13.773 -15.805 1 94.69 266 ASP B O 1
ATOM 5985 N N . THR B 1 267 ? 0.189 15.594 -17.016 1 97.31 267 THR B N 1
ATOM 5986 C CA . THR B 1 267 ? 1.2 16.031 -16.062 1 97.31 267 THR B CA 1
ATOM 5987 C C . THR B 1 267 ? 0.546 16.609 -14.805 1 97.31 267 THR B C 1
ATOM 5989 O O . THR B 1 267 ? -0.388 17.406 -14.898 1 97.31 267 THR B O 1
ATOM 5992 N N . SER B 1 268 ? 1.031 16.203 -13.688 1 98.44 268 SER B N 1
ATOM 5993 C CA . SER B 1 268 ? 0.469 16.719 -12.445 1 98.44 268 SER B CA 1
ATOM 5994 C C . SER B 1 268 ? 0.722 18.219 -12.297 1 98.44 268 SER B C 1
ATOM 5996 O O . SER B 1 268 ? 1.658 18.75 -12.898 1 98.44 268 SER B O 1
ATOM 5998 N N . LEU B 1 269 ? -0.05 18.875 -11.531 1 98.75 269 LEU B N 1
ATOM 5999 C CA . LEU B 1 269 ? 0.063 20.328 -11.359 1 98.75 269 LEU B CA 1
ATOM 6000 C C . LEU B 1 269 ? 1.446 20.703 -10.836 1 98.75 269 LEU B C 1
ATOM 6002 O O . LEU B 1 269 ? 2.074 21.625 -11.352 1 98.75 269 LEU B O 1
ATOM 6006 N N . LEU B 1 270 ? 1.973 19.953 -9.883 1 98.75 270 LEU B N 1
ATOM 6007 C CA . LEU B 1 270 ? 3.211 20.344 -9.219 1 98.75 270 LEU B CA 1
ATOM 6008 C C . LEU B 1 270 ? 4.422 20.031 -10.086 1 98.75 270 LEU B C 1
ATOM 6010 O O . LEU B 1 270 ? 5.531 20.484 -9.812 1 98.75 270 LEU B O 1
ATOM 6014 N N . GLU B 1 271 ? 4.207 19.234 -11.055 1 98.31 271 GLU B N 1
ATOM 6015 C CA . GLU B 1 271 ? 5.285 18.984 -12.008 1 98.31 271 GLU B CA 1
ATOM 6016 C C . GLU B 1 271 ? 5.297 20.016 -13.125 1 98.31 271 GLU B C 1
ATOM 6018 O O . GLU B 1 271 ? 6.234 20.062 -13.922 1 98.31 271 GLU B O 1
ATOM 6023 N N . SER B 1 272 ? 4.273 20.875 -13.203 1 97.94 272 SER B N 1
ATOM 6024 C CA . SER B 1 272 ? 4.188 21.922 -14.211 1 97.94 272 SER B CA 1
ATOM 6025 C C . SER B 1 272 ? 4.957 23.172 -13.773 1 97.94 272 SER B C 1
ATOM 6027 O O . SER B 1 272 ? 5.332 23.297 -12.602 1 97.94 272 SER B O 1
ATOM 6029 N N . ASP B 1 273 ? 5.113 24.094 -14.68 1 97.44 273 ASP B N 1
ATOM 6030 C CA . ASP B 1 273 ? 5.812 25.344 -14.391 1 97.44 273 ASP B CA 1
ATOM 6031 C C . ASP B 1 273 ? 5.004 26.219 -13.43 1 97.44 273 ASP B C 1
ATOM 6033 O O . ASP B 1 273 ? 5.57 26.859 -12.531 1 97.44 273 ASP 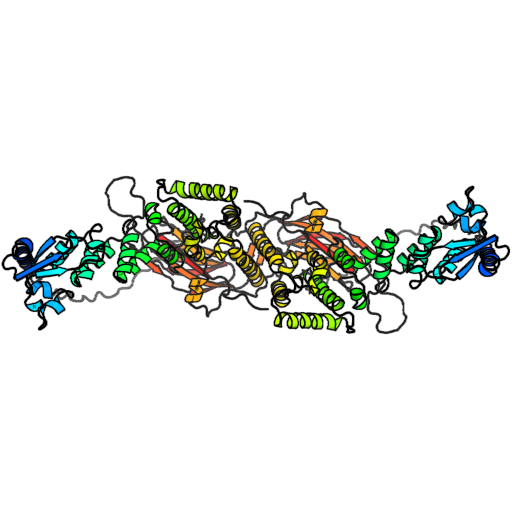B O 1
ATOM 6037 N N . GLU B 1 274 ? 3.727 26.234 -13.609 1 97.06 274 GLU B N 1
ATOM 6038 C CA . GLU B 1 274 ? 2.887 27.094 -12.773 1 97.06 274 GLU B CA 1
ATOM 6039 C C . GLU B 1 274 ? 2.754 26.531 -11.359 1 97.06 274 GLU B C 1
ATOM 6041 O O . GLU B 1 274 ? 2.531 27.281 -10.406 1 97.06 274 GLU B O 1
ATOM 6046 N N . GLY B 1 275 ? 2.873 25.203 -11.219 1 98.31 275 GLY B N 1
ATOM 6047 C CA . GLY B 1 275 ? 2.656 24.562 -9.938 1 98.31 275 GLY B CA 1
ATOM 6048 C C . GLY B 1 275 ? 3.932 24.391 -9.133 1 98.31 275 GLY B C 1
ATOM 6049 O O . GLY B 1 275 ? 3.885 24.203 -7.914 1 98.31 275 GLY B O 1
ATOM 6050 N N . LYS B 1 276 ? 5.059 24.484 -9.719 1 98.31 276 LYS B N 1
ATOM 6051 C CA . LYS B 1 276 ? 6.367 24.203 -9.125 1 98.31 276 LYS B CA 1
ATOM 6052 C C . LYS B 1 276 ? 6.602 25.062 -7.883 1 98.31 276 LYS B C 1
ATOM 6054 O O . LYS B 1 276 ? 7.152 24.578 -6.891 1 98.31 276 LYS B O 1
ATOM 6059 N N . PRO B 1 277 ? 6.211 26.344 -7.879 1 98.44 277 PRO B N 1
ATOM 6060 C CA . PRO B 1 277 ? 6.457 27.172 -6.703 1 98.44 277 PRO B CA 1
ATOM 6061 C C . PRO B 1 277 ? 5.742 26.672 -5.453 1 98.44 277 PRO B C 1
ATOM 6063 O O . PRO B 1 277 ? 6.137 27 -4.332 1 98.44 277 PRO B O 1
ATOM 6066 N N . PHE B 1 278 ? 4.727 25.891 -5.594 1 98.75 278 PHE B N 1
ATOM 6067 C CA . PHE B 1 278 ? 3.889 25.484 -4.473 1 98.75 278 PHE B CA 1
ATOM 6068 C C . PHE B 1 278 ? 4.383 24.172 -3.867 1 98.75 278 PHE B C 1
ATOM 6070 O O . PHE B 1 278 ? 3.852 23.719 -2.855 1 98.75 278 PHE B O 1
ATOM 6077 N N . VAL B 1 279 ? 5.414 23.547 -4.449 1 98.75 279 VAL B N 1
ATOM 6078 C CA . VAL B 1 279 ? 5.938 22.234 -4.066 1 98.75 279 VAL B CA 1
ATOM 6079 C C . VAL B 1 279 ? 6.289 22.234 -2.58 1 98.75 279 VAL B C 1
ATOM 6081 O O . VAL B 1 279 ? 5.902 21.328 -1.843 1 98.75 279 VAL B O 1
ATOM 6084 N N . PRO B 1 280 ? 6.895 23.281 -2.064 1 98.44 280 PRO B N 1
ATOM 6085 C CA . PRO B 1 280 ? 7.273 23.234 -0.649 1 98.44 280 PRO B CA 1
ATOM 6086 C C . PRO B 1 280 ? 6.066 23.141 0.281 1 98.44 280 PRO B C 1
ATOM 6088 O O . PRO B 1 280 ? 6.117 22.422 1.286 1 98.44 280 PRO B O 1
ATOM 6091 N N . ALA B 1 281 ? 4.992 23.828 -0.028 1 98.62 281 ALA B N 1
ATOM 6092 C CA . ALA B 1 281 ? 3.799 23.797 0.814 1 98.62 281 ALA B CA 1
ATOM 6093 C C . ALA B 1 281 ? 3.158 22.422 0.802 1 98.62 281 ALA B C 1
ATOM 6095 O O . ALA B 1 281 ? 2.773 21.891 1.852 1 98.62 281 ALA B O 1
ATOM 6096 N N . PHE B 1 282 ? 3.115 21.781 -0.391 1 98.81 282 PHE B N 1
ATOM 6097 C CA . PHE B 1 282 ? 2.492 20.469 -0.498 1 98.81 282 PHE B CA 1
ATOM 6098 C C . PHE B 1 282 ? 3.375 19.406 0.135 1 98.81 282 PHE B C 1
ATOM 6100 O O . PHE B 1 282 ? 2.871 18.422 0.688 1 98.81 282 PHE B O 1
ATOM 6107 N N . ARG B 1 283 ? 4.684 19.578 0.135 1 98.19 283 ARG B N 1
ATOM 6108 C CA . ARG B 1 283 ? 5.605 18.641 0.758 1 98.19 283 ARG B CA 1
ATOM 6109 C C . ARG B 1 283 ? 5.469 18.656 2.277 1 98.19 283 ARG B C 1
ATOM 6111 O O . ARG B 1 283 ? 5.855 17.703 2.955 1 98.19 283 ARG B O 1
ATOM 6118 N N . ALA B 1 284 ? 4.902 19.766 2.756 1 98 284 ALA B N 1
ATOM 6119 C CA . ALA B 1 284 ? 4.738 19.922 4.199 1 98 284 ALA B CA 1
ATOM 6120 C C . ALA B 1 284 ? 3.553 19.109 4.707 1 98 284 ALA B C 1
ATOM 6122 O O . ALA B 1 284 ? 3.43 18.859 5.91 1 98 284 ALA B O 1
ATOM 6123 N N . VAL B 1 285 ? 2.689 18.656 3.807 1 98.44 285 VAL B N 1
ATOM 6124 C CA . VAL B 1 285 ? 1.553 17.828 4.184 1 98.44 285 VAL B CA 1
ATOM 6125 C C . VAL B 1 285 ? 2.031 16.406 4.496 1 98.44 285 VAL B C 1
ATOM 6127 O O . VAL B 1 285 ? 2.898 15.875 3.799 1 98.44 285 VAL B O 1
ATOM 6130 N N . ARG B 1 286 ? 1.506 15.867 5.535 1 98.06 286 ARG B N 1
ATOM 6131 C CA . ARG B 1 286 ? 1.804 14.477 5.832 1 98.06 286 ARG B CA 1
ATOM 6132 C C . ARG B 1 286 ? 0.961 13.539 4.969 1 98.06 286 ARG B C 1
ATOM 6134 O O . ARG B 1 286 ? -0.005 12.945 5.453 1 98.06 286 ARG B O 1
ATOM 6141 N N . LEU B 1 287 ? 1.445 13.32 3.771 1 98.25 287 LEU B N 1
ATOM 6142 C CA . LEU B 1 287 ? 0.67 12.641 2.736 1 98.25 287 LEU B CA 1
ATOM 6143 C C . LEU B 1 287 ? 0.393 11.195 3.123 1 98.25 287 LEU B C 1
ATOM 6145 O O . LEU B 1 287 ? -0.585 10.602 2.664 1 98.25 287 LEU B O 1
ATOM 6149 N N . GLU B 1 288 ? 1.244 10.586 3.967 1 97.06 288 GLU B N 1
ATOM 6150 C CA . GLU B 1 288 ? 1.024 9.219 4.422 1 97.06 288 GLU B CA 1
ATOM 6151 C C . GLU B 1 288 ? -0.288 9.102 5.191 1 97.06 288 GLU B C 1
ATOM 6153 O O . GLU B 1 288 ? -0.901 8.031 5.215 1 97.06 288 GLU B O 1
ATOM 6158 N N . HIS B 1 289 ? -0.686 10.211 5.781 1 97.94 289 HIS B N 1
ATOM 6159 C CA . HIS B 1 289 ? -1.927 10.188 6.547 1 97.94 289 HIS B CA 1
ATOM 6160 C C . HIS B 1 289 ? -3.123 10.531 5.668 1 97.94 289 HIS B C 1
ATOM 6162 O O . HIS B 1 289 ? -4.27 10.258 6.031 1 97.94 289 HIS B O 1
ATOM 6168 N N . VAL B 1 290 ? -2.883 11.125 4.543 1 98.44 290 VAL B N 1
ATOM 6169 C CA . VAL B 1 290 ? -3.947 11.469 3.604 1 98.44 290 VAL B CA 1
ATOM 6170 C C . VAL B 1 290 ? -4.457 10.195 2.922 1 98.44 290 VAL B C 1
ATOM 6172 O O . VAL B 1 290 ? -5.66 10.055 2.688 1 98.44 290 VAL B O 1
ATOM 6175 N N . ILE B 1 291 ? -3.586 9.234 2.691 1 98.31 291 ILE B N 1
ATOM 6176 C CA . ILE B 1 291 ? -3.922 8.078 1.868 1 98.31 291 ILE B CA 1
ATOM 6177 C C . ILE B 1 291 ? -4.508 6.969 2.744 1 98.31 2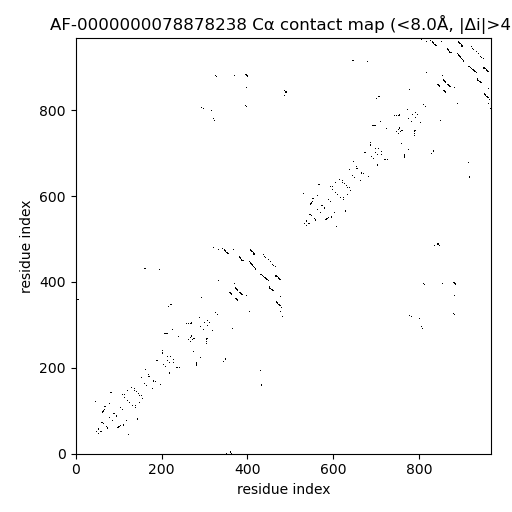91 ILE B C 1
ATOM 6179 O O . ILE B 1 291 ? -4.543 5.805 2.342 1 98.31 291 ILE B O 1
ATOM 6183 N N . ASN B 1 292 ? -4.969 7.289 3.934 1 97.94 292 ASN B N 1
ATOM 6184 C CA . ASN B 1 292 ? -5.527 6.297 4.848 1 97.94 292 ASN B CA 1
ATOM 6185 C C . ASN B 1 292 ? -7.039 6.18 4.695 1 97.94 292 ASN B C 1
ATOM 6187 O O . ASN B 1 292 ? -7.711 5.578 5.535 1 97.94 292 ASN B O 1
ATOM 6191 N N . ASP B 1 293 ? -7.559 6.824 3.695 1 96.62 293 ASP B N 1
ATOM 6192 C CA . ASP B 1 293 ? -8.977 6.773 3.355 1 96.62 293 ASP B CA 1
ATOM 6193 C C . ASP B 1 293 ? -9.172 6.582 1.854 1 96.62 293 ASP B C 1
ATOM 6195 O O . ASP B 1 293 ? -8.508 7.234 1.047 1 96.62 293 ASP B O 1
ATOM 6199 N N . ALA B 1 294 ? -10.117 5.672 1.502 1 96.25 294 ALA B N 1
ATOM 6200 C CA . ALA B 1 294 ? -10.305 5.32 0.096 1 96.25 294 ALA B CA 1
ATOM 6201 C C . ALA B 1 294 ? -10.75 6.531 -0.718 1 96.25 294 ALA B C 1
ATOM 6203 O O . ALA B 1 294 ? -10.297 6.727 -1.849 1 96.25 294 ALA B O 1
ATOM 6204 N N . ARG B 1 295 ? -11.625 7.309 -0.181 1 96.06 295 ARG B N 1
ATOM 6205 C CA . ARG B 1 295 ? -12.109 8.492 -0.88 1 96.06 295 ARG B CA 1
ATOM 6206 C C . ARG B 1 295 ? -10.984 9.5 -1.099 1 96.06 295 ARG B C 1
ATOM 6208 O O . ARG B 1 295 ? -10.938 10.172 -2.129 1 96.06 295 ARG B O 1
ATOM 6215 N N . SER B 1 296 ? -10.133 9.586 -0.102 1 97.31 296 SER B N 1
ATOM 6216 C CA . SER B 1 296 ? -8.992 10.492 -0.219 1 97.31 296 SER B CA 1
ATOM 6217 C C . SER B 1 296 ? -8.031 10.031 -1.307 1 97.31 296 SER B C 1
ATOM 6219 O O . SER B 1 296 ? -7.492 10.852 -2.053 1 97.31 296 SER B O 1
ATOM 6221 N N . VAL B 1 297 ? -7.777 8.711 -1.365 1 97.31 297 VAL B N 1
ATOM 6222 C CA . VAL B 1 297 ? -6.91 8.164 -2.402 1 97.31 297 VAL B CA 1
ATOM 6223 C C . VAL B 1 297 ? -7.48 8.492 -3.779 1 97.31 297 VAL B C 1
ATOM 6225 O O . VAL B 1 297 ? -6.75 8.93 -4.672 1 97.31 297 VAL B O 1
ATOM 6228 N N . GLN B 1 298 ? -8.734 8.312 -3.951 1 96.44 298 GLN B N 1
ATOM 6229 C CA . GLN B 1 298 ? -9.391 8.617 -5.215 1 96.44 298 GLN B CA 1
ATOM 6230 C C . GLN B 1 298 ? -9.32 10.117 -5.52 1 96.44 298 GLN B C 1
ATOM 6232 O O . GLN B 1 298 ? -9.133 10.508 -6.672 1 96.44 298 GLN B O 1
ATOM 6237 N N . LEU B 1 299 ? -9.555 10.898 -4.496 1 97.19 299 LEU B N 1
ATOM 6238 C CA . LEU B 1 299 ? -9.477 12.352 -4.633 1 97.19 299 LEU B CA 1
ATOM 6239 C C . LEU B 1 299 ? -8.117 12.766 -5.188 1 97.19 299 LEU B C 1
ATOM 6241 O O . LEU B 1 299 ? -8.047 13.578 -6.113 1 97.19 299 LEU B O 1
ATOM 6245 N N . LEU B 1 300 ? -7.066 12.211 -4.605 1 97.75 300 LEU B N 1
ATOM 6246 C CA . LEU B 1 300 ? -5.715 12.539 -5.051 1 97.75 300 LEU B CA 1
ATOM 6247 C C . LEU B 1 300 ? -5.523 12.172 -6.52 1 97.75 300 LEU B C 1
ATOM 6249 O O . LEU B 1 300 ? -4.895 12.914 -7.277 1 97.75 300 LEU B O 1
ATOM 6253 N N . GLU B 1 301 ? -6.031 11.047 -6.898 1 95.44 301 GLU B N 1
ATOM 6254 C CA . GLU B 1 301 ? -5.914 10.578 -8.273 1 95.44 301 GLU B CA 1
ATOM 6255 C C . GLU B 1 301 ? -6.672 11.492 -9.234 1 95.44 301 GLU B C 1
ATOM 6257 O O . GLU B 1 301 ? -6.156 11.852 -10.297 1 95.44 301 GLU B O 1
ATOM 6262 N N . ASN B 1 302 ? -7.836 11.852 -8.859 1 96.12 302 ASN B N 1
ATOM 6263 C CA . ASN B 1 302 ? -8.68 12.695 -9.695 1 96.12 302 ASN B CA 1
ATOM 6264 C C . ASN B 1 302 ? -8.094 14.102 -9.836 1 96.12 302 ASN B C 1
ATOM 6266 O O . ASN B 1 302 ? -8.156 14.703 -10.914 1 96.12 302 ASN B O 1
ATOM 6270 N N . ASP B 1 303 ? -7.605 14.594 -8.766 1 98.06 303 ASP B N 1
ATOM 6271 C CA . ASP B 1 303 ? -7.062 15.953 -8.758 1 98.06 303 ASP B CA 1
ATOM 6272 C C . ASP B 1 303 ? -5.793 16.047 -9.602 1 98.06 303 ASP B C 1
ATOM 6274 O O . ASP B 1 303 ? -5.555 17.047 -10.273 1 98.06 303 ASP B O 1
ATOM 6278 N N . ASN B 1 304 ? -4.969 14.992 -9.5 1 98.31 304 ASN B N 1
ATOM 6279 C CA . ASN B 1 304 ? -3.691 14.93 -10.203 1 98.31 304 ASN B CA 1
ATOM 6280 C C . ASN B 1 304 ? -2.832 16.156 -9.922 1 98.31 304 ASN B C 1
ATOM 6282 O O . ASN B 1 304 ? -2.279 16.766 -10.844 1 98.31 304 ASN B O 1
ATOM 6286 N N . VAL B 1 305 ? -2.771 16.516 -8.664 1 98.81 305 VAL B N 1
ATOM 6287 C CA . VAL B 1 305 ? -1.943 17.641 -8.234 1 98.81 305 VAL B CA 1
ATOM 6288 C C . VAL B 1 305 ? -0.535 17.141 -7.906 1 98.81 305 VAL B C 1
ATOM 6290 O O . VAL B 1 305 ? 0.453 17.781 -8.297 1 98.81 305 VAL B O 1
ATOM 6293 N N . LEU B 1 306 ? -0.407 16.031 -7.289 1 98.75 306 LEU B N 1
ATOM 6294 C CA . LEU B 1 306 ? 0.843 15.484 -6.773 1 98.75 306 LEU B CA 1
ATOM 6295 C C . LEU B 1 306 ? 1.483 14.547 -7.785 1 98.75 306 LEU B C 1
ATOM 6297 O O . LEU B 1 306 ? 0.793 13.734 -8.406 1 98.75 306 LEU B O 1
ATOM 6301 N N . PRO B 1 307 ? 2.799 14.648 -7.906 1 97.81 307 PRO B N 1
ATOM 6302 C CA . PRO B 1 307 ? 3.475 13.609 -8.695 1 97.81 307 PRO B CA 1
ATOM 6303 C C . PRO B 1 307 ? 3.283 12.211 -8.109 1 97.81 307 PRO B C 1
ATOM 6305 O O . PRO B 1 307 ? 3.338 12.039 -6.891 1 97.81 307 PRO B O 1
ATOM 6308 N N . GLN B 1 308 ? 3.178 11.258 -8.922 1 94.69 308 GLN B N 1
ATOM 6309 C CA . GLN B 1 308 ? 2.947 9.883 -8.484 1 94.69 308 GLN B CA 1
ATOM 6310 C C . GLN B 1 308 ? 4.137 9.359 -7.684 1 94.69 308 GLN B C 1
ATOM 6312 O O . GLN B 1 308 ? 3.963 8.555 -6.766 1 94.69 308 GLN B O 1
ATOM 6317 N N . ASP B 1 309 ? 5.234 9.805 -7.992 1 95.62 309 ASP B N 1
ATOM 6318 C CA . ASP B 1 309 ? 6.465 9.367 -7.34 1 95.62 309 ASP B CA 1
ATOM 6319 C C . ASP B 1 309 ? 6.473 9.75 -5.863 1 95.62 309 ASP B C 1
ATOM 6321 O O . ASP B 1 309 ? 7.199 9.156 -5.062 1 95.62 309 ASP B O 1
ATOM 6325 N N . TRP B 1 310 ? 5.672 10.805 -5.52 1 97.88 310 TRP B N 1
ATOM 6326 C CA . TRP B 1 310 ? 5.559 11.18 -4.113 1 97.88 310 TRP B CA 1
ATOM 6327 C C . TRP B 1 310 ? 4.785 10.125 -3.33 1 97.88 310 TRP B C 1
ATOM 6329 O O . TRP B 1 310 ? 5.023 9.93 -2.137 1 97.88 310 TRP B O 1
ATOM 6339 N N . LEU B 1 311 ? 3.889 9.438 -4.047 1 97.81 311 LEU B N 1
ATOM 6340 C CA . LEU B 1 311 ? 2.893 8.625 -3.359 1 97.81 311 LEU B CA 1
ATOM 6341 C C . LEU B 1 311 ? 3.311 7.16 -3.332 1 97.81 311 LEU B C 1
ATOM 6343 O O . LEU B 1 311 ? 2.986 6.438 -2.391 1 97.81 311 LEU B O 1
ATOM 6347 N N . HIS B 1 312 ? 4.109 6.703 -4.262 1 96.62 312 HIS B N 1
ATOM 6348 C CA . HIS B 1 312 ? 4.473 5.297 -4.402 1 96.62 312 HIS B CA 1
ATOM 6349 C C . HIS B 1 312 ? 5.145 4.77 -3.141 1 96.62 312 HIS B C 1
ATOM 6351 O O . HIS B 1 312 ? 4.719 3.756 -2.582 1 96.62 312 HIS B O 1
ATOM 6357 N N . PRO B 1 313 ? 6.117 5.488 -2.65 1 96.56 313 PRO B N 1
ATOM 6358 C CA . PRO B 1 313 ? 6.77 4.977 -1.442 1 96.56 313 PRO B CA 1
ATOM 6359 C C . PRO B 1 313 ? 5.844 4.98 -0.227 1 96.56 313 PRO B C 1
ATOM 6361 O O . PRO B 1 313 ? 6.02 4.172 0.689 1 96.56 313 PRO B O 1
ATOM 6364 N N . LEU B 1 314 ? 4.883 5.84 -0.266 1 97.81 314 LEU B N 1
ATOM 6365 C CA . LEU B 1 314 ? 3.969 5.941 0.867 1 97.81 314 LEU B CA 1
ATOM 6366 C C . LEU B 1 314 ? 3.031 4.738 0.919 1 97.81 314 LEU B C 1
ATOM 6368 O O . LEU B 1 314 ? 2.77 4.195 1.996 1 97.81 314 LEU B O 1
ATOM 6372 N N . TYR B 1 315 ? 2.57 4.355 -0.234 1 98.12 315 TYR B N 1
ATOM 6373 C CA . TYR B 1 315 ? 1.717 3.174 -0.285 1 98.12 315 TYR B CA 1
ATOM 6374 C C . TYR B 1 315 ? 2.467 1.939 0.198 1 98.12 315 TYR B C 1
ATOM 6376 O O . TYR B 1 315 ? 1.918 1.125 0.944 1 98.12 315 TYR B O 1
ATOM 6384 N N . LYS B 1 316 ? 3.645 1.794 -0.272 1 97.38 316 LYS B N 1
ATOM 6385 C CA . LYS B 1 316 ? 4.477 0.678 0.174 1 97.38 316 LYS B CA 1
ATOM 6386 C C . LYS B 1 316 ? 4.664 0.706 1.688 1 97.38 316 LYS B C 1
ATOM 6388 O O . LYS B 1 316 ? 4.539 -0.324 2.354 1 97.38 316 LYS B O 1
ATOM 6393 N N . ALA B 1 317 ? 4.973 1.842 2.205 1 97 317 ALA B N 1
ATOM 6394 C CA . ALA B 1 317 ? 5.203 1.978 3.641 1 97 317 ALA B CA 1
ATOM 6395 C C . ALA B 1 317 ? 3.943 1.632 4.43 1 97 317 ALA B C 1
ATOM 6397 O O . ALA B 1 317 ? 4.008 0.902 5.422 1 97 317 ALA B O 1
ATOM 6398 N N . GLN B 1 318 ? 2.807 2.188 3.984 1 97.88 318 GLN B N 1
ATOM 6399 C CA . GLN B 1 318 ? 1.554 1.91 4.676 1 97.88 318 GLN B CA 1
ATOM 6400 C C . GLN B 1 318 ? 1.233 0.418 4.66 1 97.88 318 GLN B C 1
ATOM 6402 O O . GLN B 1 318 ? 0.839 -0.149 5.68 1 97.88 318 GLN B O 1
ATOM 6407 N N . TRP B 1 319 ? 1.434 -0.192 3.527 1 98.25 319 TRP B N 1
ATOM 6408 C CA . TRP B 1 319 ? 1.166 -1.621 3.406 1 98.25 319 TRP B CA 1
ATOM 6409 C C . TRP B 1 319 ? 2.1 -2.428 4.301 1 98.25 319 TRP B C 1
ATOM 6411 O O . TRP B 1 319 ? 1.657 -3.322 5.023 1 98.25 319 TRP B O 1
ATOM 6421 N N . THR B 1 320 ? 3.363 -2.113 4.293 1 97.62 320 THR B N 1
ATOM 6422 C CA . THR B 1 320 ? 4.348 -2.826 5.098 1 97.62 320 THR B CA 1
ATOM 6423 C C . THR B 1 320 ? 4.059 -2.65 6.586 1 97.62 320 THR B C 1
ATOM 6425 O O . THR B 1 320 ? 4.195 -3.596 7.367 1 97.62 320 THR B O 1
ATOM 6428 N N . ARG B 1 321 ? 3.676 -1.472 6.957 1 97.5 321 ARG B N 1
ATOM 6429 C CA . ARG B 1 321 ? 3.303 -1.235 8.352 1 97.5 321 ARG B CA 1
ATOM 6430 C C . ARG B 1 321 ? 2.094 -2.078 8.742 1 97.5 321 ARG B C 1
ATOM 6432 O O . ARG B 1 321 ? 2.039 -2.617 9.852 1 97.5 321 ARG B O 1
ATOM 6439 N N . MET B 1 322 ? 1.11 -2.16 7.852 1 98 322 MET B N 1
ATOM 6440 C CA . MET B 1 322 ? -0.052 -3.012 8.086 1 98 322 MET B CA 1
ATOM 6441 C C . MET B 1 322 ? 0.375 -4.449 8.359 1 98 322 MET B C 1
ATOM 6443 O O . MET B 1 322 ? -0.127 -5.086 9.289 1 98 322 MET B O 1
ATOM 6447 N N . LEU B 1 323 ? 1.316 -4.93 7.539 1 98.06 323 LEU B N 1
ATOM 6448 C CA . LEU B 1 323 ? 1.796 -6.301 7.684 1 98.06 323 LEU B CA 1
ATOM 6449 C C . LEU B 1 323 ? 2.49 -6.496 9.023 1 98.06 323 LEU B C 1
ATOM 6451 O O . LEU B 1 323 ? 2.301 -7.52 9.688 1 98.06 323 LEU B O 1
ATOM 6455 N N . THR B 1 324 ? 3.254 -5.512 9.469 1 97.38 324 THR B N 1
ATOM 6456 C CA . THR B 1 324 ? 3.998 -5.645 10.711 1 97.38 324 THR B CA 1
ATOM 6457 C C . THR B 1 324 ? 3.055 -5.609 11.914 1 97.38 324 THR B C 1
ATOM 6459 O O . THR B 1 324 ? 3.271 -6.312 12.898 1 97.38 324 THR B O 1
ATOM 6462 N N . VAL B 1 325 ? 2.045 -4.773 11.859 1 97.62 325 VAL B N 1
ATOM 6463 C CA . VAL B 1 325 ? 1.053 -4.754 12.93 1 97.62 325 VAL B CA 1
ATOM 6464 C C . VAL B 1 325 ? 0.307 -6.086 12.969 1 97.62 325 VAL B C 1
ATOM 6466 O O . VAL B 1 325 ? 0.15 -6.688 14.031 1 97.62 325 VAL B O 1
ATOM 6469 N N . TYR B 1 326 ? -0.083 -6.539 11.789 1 97.44 326 TYR B N 1
ATOM 6470 C CA . TYR B 1 326 ? -0.8 -7.801 11.664 1 97.44 326 TYR B CA 1
ATOM 6471 C C . TYR B 1 326 ? 0.01 -8.953 12.258 1 97.44 326 TYR B C 1
ATOM 6473 O O . TYR B 1 326 ? -0.537 -9.812 12.953 1 97.44 326 TYR B O 1
ATOM 6481 N N . GLN B 1 327 ? 1.278 -8.969 12.047 1 95.94 327 GLN B N 1
ATOM 6482 C CA . GLN B 1 327 ? 2.143 -10.07 12.445 1 95.94 327 GLN B CA 1
ATOM 6483 C C . GLN B 1 327 ? 2.701 -9.852 13.852 1 95.94 327 GLN B C 1
ATOM 6485 O O . GLN B 1 327 ? 3.648 -10.523 14.258 1 95.94 327 GLN B O 1
ATOM 6490 N N . ASN B 1 328 ? 2.266 -8.852 14.555 1 95.06 328 ASN B N 1
ATOM 6491 C CA . ASN B 1 328 ? 2.623 -8.531 15.938 1 95.06 328 ASN B CA 1
ATOM 6492 C C . ASN B 1 328 ? 4.09 -8.125 16.047 1 95.06 328 ASN B C 1
ATOM 6494 O O . ASN B 1 328 ? 4.719 -8.359 17.094 1 95.06 328 ASN B O 1
ATOM 6498 N N . LEU B 1 329 ? 4.609 -7.609 14.953 1 95.25 329 LEU B N 1
ATOM 6499 C CA . LEU B 1 329 ? 5.984 -7.133 14.938 1 95.25 329 LEU B CA 1
ATOM 6500 C C . LEU B 1 329 ? 6.051 -5.66 15.328 1 95.25 329 LEU B C 1
ATOM 6502 O O . LEU B 1 329 ? 7.121 -5.152 15.672 1 95.25 329 LEU B O 1
ATOM 6506 N N . ASP B 1 330 ? 4.961 -4.973 15.227 1 96.62 330 ASP B N 1
ATOM 6507 C CA . ASP B 1 330 ? 4.805 -3.582 15.633 1 96.62 330 ASP B CA 1
ATOM 6508 C C . ASP B 1 330 ? 3.625 -3.42 16.594 1 96.62 330 ASP B C 1
ATOM 6510 O O . ASP B 1 330 ? 2.469 -3.539 16.188 1 96.62 330 ASP B O 1
ATOM 6514 N N . THR B 1 331 ? 3.908 -3.086 17.812 1 97.19 331 THR B N 1
ATOM 6515 C CA . THR B 1 331 ? 2.883 -2.934 18.844 1 97.19 331 THR B CA 1
ATOM 6516 C C . THR B 1 331 ? 2.814 -1.49 19.328 1 97.19 331 THR B C 1
ATOM 6518 O O . THR B 1 331 ? 2.439 -1.233 20.484 1 97.19 331 THR B O 1
ATOM 6521 N N . GLY B 1 332 ? 3.303 -0.566 18.469 1 97.31 332 GLY B N 1
ATOM 6522 C CA . GLY B 1 332 ? 3.246 0.853 18.781 1 97.31 332 GLY B CA 1
ATOM 6523 C C . GLY B 1 332 ? 4.613 1.495 18.891 1 97.31 332 GLY B C 1
ATOM 6524 O O . GLY B 1 332 ? 5.637 0.818 18.766 1 97.31 332 GLY B O 1
ATOM 6525 N N . PRO B 1 333 ? 4.641 2.803 19.062 1 96.75 333 PRO B N 1
ATOM 6526 C CA . PRO B 1 333 ? 5.91 3.521 19.172 1 96.75 333 PRO B CA 1
ATOM 6527 C C . PRO B 1 333 ? 6.727 3.111 20.391 1 96.75 333 PRO B C 1
ATOM 6529 O O . PRO B 1 333 ? 6.172 2.602 21.359 1 96.75 333 PRO B O 1
ATOM 6532 N N . SER B 1 334 ? 8.031 3.381 20.25 1 93.38 334 SER B N 1
ATOM 6533 C CA . SER B 1 334 ? 8.93 3.088 21.359 1 93.38 334 SER B CA 1
ATOM 6534 C C . SER B 1 334 ? 8.781 4.121 22.484 1 93.38 334 SER B C 1
ATOM 6536 O O . SER B 1 334 ? 8.391 5.262 22.234 1 93.38 334 SER B O 1
ATOM 6538 N N . THR B 1 335 ? 9.18 3.719 23.641 1 91.44 335 THR B N 1
ATOM 6539 C CA . THR B 1 335 ? 9.188 4.637 24.781 1 91.44 335 THR B CA 1
ATOM 6540 C C . THR B 1 335 ? 10.25 5.715 24.594 1 91.44 335 THR B C 1
ATOM 6542 O O . THR B 1 335 ? 10.203 6.762 25.234 1 91.44 335 THR B O 1
ATOM 6545 N N . GLU B 1 336 ? 11.109 5.465 23.656 1 90.69 336 GLU B N 1
ATOM 6546 C CA . GLU B 1 336 ? 12.227 6.375 23.422 1 90.69 336 GLU B CA 1
ATOM 6547 C C . GLU B 1 336 ? 11.891 7.391 22.328 1 90.69 336 GLU B C 1
ATOM 6549 O O . GLU B 1 336 ? 12.75 8.164 21.906 1 90.69 336 GLU B O 1
ATOM 6554 N N . MET B 1 337 ? 10.719 7.461 22 1 92.31 337 MET B N 1
ATOM 6555 C CA . MET B 1 337 ? 10.328 8.406 20.953 1 92.31 337 MET B CA 1
ATOM 6556 C C . MET B 1 337 ? 10.562 9.844 21.406 1 92.31 337 MET B C 1
ATOM 6558 O O . MET B 1 337 ? 9.984 10.289 22.406 1 92.31 337 MET B O 1
ATOM 6562 N N . THR B 1 338 ? 11.398 10.531 20.641 1 94.38 338 THR B N 1
ATOM 6563 C CA . THR B 1 338 ? 11.68 11.93 20.953 1 94.38 338 THR B CA 1
ATOM 6564 C C . THR B 1 338 ? 10.531 12.828 20.5 1 94.38 338 THR B C 1
ATOM 6566 O O . THR B 1 338 ? 9.711 12.422 19.672 1 94.38 338 THR B O 1
ATOM 6569 N N . VAL B 1 339 ? 10.508 14.008 21.047 1 95.75 339 VAL B N 1
ATOM 6570 C CA . VAL B 1 339 ? 9.492 14.984 20.688 1 95.75 339 VAL B CA 1
ATOM 6571 C C . VAL B 1 339 ? 9.609 15.328 19.203 1 95.75 339 VAL B C 1
ATOM 6573 O O . VAL B 1 339 ? 8.594 15.461 18.5 1 95.75 339 VAL B O 1
ATOM 6576 N N . ASP B 1 340 ? 10.812 15.406 18.703 1 95.69 340 ASP B N 1
ATOM 6577 C CA . ASP B 1 340 ? 11.047 15.758 17.312 1 95.69 340 ASP B CA 1
ATOM 6578 C C . ASP B 1 340 ? 10.5 14.68 16.375 1 95.69 340 ASP B C 1
ATOM 6580 O O . ASP B 1 340 ? 9.859 14.992 15.367 1 95.69 340 ASP B O 1
ATOM 6584 N N . LYS B 1 341 ? 10.758 13.492 16.75 1 95.31 341 LYS B N 1
ATOM 6585 C CA . LYS B 1 341 ? 10.266 12.383 15.938 1 95.31 341 LYS B CA 1
ATOM 6586 C C . LYS B 1 341 ? 8.742 12.297 15.984 1 95.31 341 LYS B C 1
ATOM 6588 O O . LYS B 1 341 ? 8.094 12.102 14.961 1 95.31 341 LYS B O 1
ATOM 6593 N N . PHE B 1 342 ? 8.266 12.469 17.188 1 97.31 342 PHE B N 1
ATOM 6594 C CA . PHE B 1 342 ? 6.816 12.484 17.359 1 97.31 342 PHE B CA 1
ATOM 6595 C C . PHE B 1 342 ? 6.172 13.555 16.484 1 97.31 342 PHE B C 1
ATOM 6597 O O . PHE B 1 342 ? 5.188 13.289 15.797 1 97.31 342 PHE B O 1
ATOM 6604 N N . ASN B 1 343 ? 6.766 14.75 16.453 1 97.12 343 ASN B N 1
ATOM 6605 C CA . ASN B 1 343 ? 6.238 15.883 15.711 1 97.12 343 ASN B CA 1
ATOM 6606 C C . ASN B 1 343 ? 6.281 15.633 14.203 1 97.12 343 ASN B C 1
ATOM 6608 O O . ASN B 1 343 ? 5.516 16.234 13.445 1 97.12 343 ASN B O 1
ATOM 6612 N N . LEU B 1 344 ? 7.109 14.727 13.844 1 94.5 344 LEU B N 1
ATOM 6613 C CA . LEU B 1 344 ? 7.27 14.445 12.422 1 94.5 344 LEU B CA 1
ATOM 6614 C C . LEU B 1 344 ? 6.289 13.367 11.969 1 94.5 344 LEU B C 1
ATOM 6616 O O . LEU B 1 344 ? 5.766 13.43 10.852 1 94.5 344 LEU B O 1
ATOM 6620 N N . ILE B 1 345 ? 5.914 12.422 12.844 1 94.81 345 ILE B N 1
ATOM 6621 C CA . ILE B 1 345 ? 5.258 11.227 12.312 1 94.81 345 ILE B CA 1
ATOM 6622 C C . ILE B 1 345 ? 3.814 11.172 12.812 1 94.81 345 ILE B C 1
ATOM 6624 O O . ILE B 1 345 ? 3.01 10.383 12.305 1 94.81 345 ILE B O 1
ATOM 6628 N N . ALA B 1 346 ? 3.467 11.961 13.758 1 97.69 346 ALA B N 1
ATOM 6629 C CA . ALA B 1 346 ? 2.162 11.836 14.406 1 97.69 346 ALA B CA 1
ATOM 6630 C C . ALA B 1 346 ? 1.036 12.188 13.43 1 97.69 346 ALA B C 1
ATOM 6632 O O . ALA B 1 346 ? 1.18 13.094 12.609 1 97.69 346 ALA B O 1
ATOM 6633 N N . GLN B 1 347 ? -0.087 11.453 13.555 1 97.5 347 GLN B N 1
ATOM 6634 C CA . GLN B 1 347 ? -1.334 11.891 12.938 1 97.5 347 GLN B CA 1
ATOM 6635 C C . GLN B 1 347 ? -1.82 13.203 13.555 1 97.5 347 GLN B C 1
ATOM 6637 O O . GLN B 1 347 ? -1.714 13.398 14.766 1 97.5 347 GLN B O 1
ATOM 6642 N N . ARG B 1 348 ? -2.266 14.031 12.703 1 98.56 348 ARG B N 1
ATOM 6643 C CA . ARG B 1 348 ? -2.812 15.289 13.195 1 98.56 348 ARG B CA 1
ATOM 6644 C C . ARG B 1 348 ? -4.32 15.352 12.984 1 98.56 348 ARG B C 1
ATOM 6646 O O . ARG B 1 348 ? -4.793 15.312 11.844 1 98.56 348 ARG B O 1
ATOM 6653 N N . TYR B 1 349 ? -5.051 15.508 14.117 1 98.44 349 TYR B N 1
ATOM 6654 C CA . TYR B 1 349 ? -6.512 15.547 14.094 1 98.44 349 TYR B CA 1
ATOM 6655 C C . TYR B 1 349 ? -7.031 16.781 14.812 1 98.44 349 TYR B C 1
ATOM 6657 O O . TYR B 1 349 ? -6.312 17.406 15.602 1 98.44 349 TYR B O 1
ATOM 6665 N N . GLY B 1 350 ? -8.234 17.172 14.461 1 98.38 350 GLY B N 1
ATOM 6666 C CA . GLY B 1 350 ? -8.883 18.25 15.188 1 98.38 350 GLY B CA 1
ATOM 6667 C C . GLY B 1 350 ? -10.398 18.125 15.203 1 98.38 350 GLY B C 1
ATOM 6668 O O . GLY B 1 350 ? -10.977 17.391 14.398 1 98.38 350 GLY B O 1
ATOM 6669 N N . ARG B 1 351 ? -10.938 18.781 16.141 1 98.12 351 ARG B N 1
ATOM 6670 C CA . ARG B 1 351 ? -12.391 18.844 16.281 1 98.12 351 ARG B CA 1
ATOM 6671 C C . ARG B 1 351 ? -12.812 20.094 17.047 1 98.12 351 ARG B C 1
ATOM 6673 O O . ARG B 1 351 ? -12.133 20.5 18 1 98.12 351 ARG B O 1
ATOM 6680 N N . ILE B 1 352 ? -13.906 20.656 16.625 1 97.12 352 ILE B N 1
ATOM 6681 C CA . ILE B 1 352 ? -14.469 21.797 17.344 1 97.12 352 ILE B CA 1
ATOM 6682 C C . ILE B 1 352 ? -15.703 21.359 18.125 1 97.12 352 ILE B C 1
ATOM 6684 O O . ILE B 1 352 ? -16.656 20.828 17.562 1 97.12 352 ILE B O 1
ATOM 6688 N N . LEU B 1 353 ? -15.586 21.484 19.422 1 97.25 353 LEU B N 1
ATOM 6689 C CA . LEU B 1 353 ? -16.75 21.266 20.281 1 97.25 353 LEU B CA 1
ATOM 6690 C C . LEU B 1 353 ? -17.578 22.547 20.406 1 97.25 353 LEU B C 1
ATOM 6692 O O . LEU B 1 353 ? -17.219 23.453 21.172 1 97.25 353 LEU B O 1
ATOM 6696 N N . GLU B 1 354 ? -18.719 22.594 19.875 1 95 354 GLU B N 1
ATOM 6697 C CA . GLU B 1 354 ? -19.5 23.812 19.688 1 95 354 GLU B CA 1
ATOM 6698 C C . GLU B 1 354 ? -20.281 24.156 20.953 1 95 354 GLU B C 1
ATOM 6700 O O . GLU B 1 354 ? -20.469 25.328 21.281 1 95 354 GLU B O 1
ATOM 6705 N N . ARG B 1 355 ? -20.688 23.109 21.656 1 95.31 355 ARG B N 1
ATOM 6706 C CA . ARG B 1 355 ? -21.625 23.312 22.75 1 95.31 355 ARG B CA 1
ATOM 6707 C C . ARG B 1 355 ? -21.141 22.625 24.016 1 95.31 355 ARG B C 1
ATOM 6709 O O . ARG B 1 355 ? -20.234 21.781 23.969 1 95.31 355 ARG B O 1
ATOM 6716 N N . ASN B 1 356 ? -21.734 23.109 25.062 1 95.06 356 ASN B N 1
ATOM 6717 C CA . ASN B 1 356 ? -21.453 22.531 26.375 1 95.06 356 ASN B CA 1
ATOM 6718 C C . ASN B 1 356 ? -22.203 21.219 26.578 1 95.06 356 ASN B C 1
ATOM 6720 O O . ASN B 1 356 ? -23.203 21.188 27.312 1 95.06 356 ASN B O 1
ATOM 6724 N N . THR B 1 357 ? -21.766 20.156 25.938 1 97.25 357 THR B N 1
ATOM 6725 C CA . THR B 1 357 ? -22.344 18.812 26.062 1 97.25 357 THR B CA 1
ATOM 6726 C C . THR B 1 357 ? -21.234 17.766 26.078 1 97.25 357 THR B C 1
ATOM 6728 O O . THR B 1 357 ? -20.062 18.094 25.969 1 97.25 357 THR B O 1
ATOM 6731 N N . ARG B 1 358 ? -21.656 16.578 26.312 1 97.5 358 ARG B N 1
ATOM 6732 C CA . ARG B 1 358 ? -20.719 15.453 26.203 1 97.5 358 ARG B CA 1
ATOM 6733 C C . ARG B 1 358 ? -20.484 15.094 24.734 1 97.5 358 ARG B C 1
ATOM 6735 O O . ARG B 1 358 ? -21.391 15.195 23.906 1 97.5 358 ARG B O 1
ATOM 6742 N N . TYR B 1 359 ? -19.234 14.773 24.484 1 98.12 359 TYR B N 1
ATOM 6743 C CA . TYR B 1 359 ? -18.891 14.367 23.125 1 98.12 359 TYR B CA 1
ATOM 6744 C C . TYR B 1 359 ? -18.188 13.016 23.125 1 98.12 359 TYR B C 1
ATOM 6746 O O . TYR B 1 359 ? -17.469 12.68 24.078 1 98.12 359 TYR B O 1
ATOM 6754 N N . CYS B 1 360 ? -18.438 12.188 22.125 1 97.56 360 CYS B N 1
ATOM 6755 C CA . CYS B 1 360 ? -17.781 10.938 21.781 1 97.56 360 CYS B CA 1
ATOM 6756 C C . CYS B 1 360 ? -17.594 10.812 20.266 1 97.56 360 CYS B C 1
ATOM 6758 O O . CYS B 1 360 ? -18.578 10.789 19.531 1 97.56 360 CYS B O 1
ATOM 6760 N N . TRP B 1 361 ? -16.312 10.812 19.859 1 97.44 361 TRP B N 1
ATOM 6761 C CA . TRP B 1 361 ? -16.156 10.812 18.406 1 97.44 361 TRP B CA 1
ATOM 6762 C C . TRP B 1 361 ? -14.891 10.047 18 1 97.44 361 TRP B C 1
ATOM 6764 O O . TRP B 1 361 ? -14.047 9.742 18.844 1 97.44 361 TRP B O 1
ATOM 6774 N N . ARG B 1 362 ? -14.781 9.617 16.797 1 96.38 362 ARG B N 1
ATOM 6775 C CA . ARG B 1 362 ? -13.594 9.094 16.141 1 96.38 362 ARG B CA 1
ATOM 6776 C C . ARG B 1 362 ? -13.352 9.797 14.805 1 96.38 362 ARG B C 1
ATOM 6778 O O . ARG B 1 362 ? -14.281 10.336 14.203 1 96.38 362 ARG B O 1
ATOM 6785 N N . TRP B 1 363 ? -12.273 9.922 14.422 1 97.06 363 TRP B N 1
ATOM 6786 C CA . TRP B 1 363 ? -11.945 10.531 13.133 1 97.06 363 TRP B CA 1
ATOM 6787 C C . TRP B 1 363 ? -11.922 9.484 12.031 1 97.06 363 TRP B C 1
ATOM 6789 O O . TRP B 1 363 ? -11.594 8.32 12.273 1 97.06 363 TRP B O 1
ATOM 6799 N N . THR B 1 364 ? -12.219 9.891 10.789 1 94.19 364 THR B N 1
ATOM 6800 C CA . THR B 1 364 ? -12.195 9.031 9.617 1 94.19 364 THR B CA 1
ATOM 6801 C C . THR B 1 364 ? -10.758 8.68 9.234 1 94.19 364 THR B C 1
ATOM 6803 O O . THR B 1 364 ? -9.859 9.523 9.336 1 94.19 364 THR B O 1
ATOM 6806 N N . GLY B 1 365 ? -10.578 7.406 8.844 1 96.25 365 GLY B N 1
ATOM 6807 C CA . GLY B 1 365 ? -9.266 6.953 8.398 1 96.25 365 GLY B CA 1
ATOM 6808 C C . GLY B 1 365 ? -8.875 5.602 8.969 1 96.25 365 GLY B C 1
ATOM 6809 O O . GLY B 1 365 ? -9.188 5.301 10.117 1 96.25 365 GLY B O 1
ATOM 6810 N N . PHE B 1 366 ? -8.25 4.859 8.148 1 97.94 366 PHE B N 1
ATOM 6811 C CA . PHE B 1 366 ? -7.793 3.541 8.586 1 97.94 366 PHE B CA 1
ATOM 6812 C C . PHE B 1 366 ? -6.461 3.645 9.32 1 97.94 366 PHE B C 1
ATOM 6814 O O . PHE B 1 366 ? -5.504 4.227 8.805 1 97.94 366 PHE B O 1
ATOM 6821 N N . LEU B 1 367 ? -6.402 3.09 10.477 1 97.25 367 LEU B N 1
ATOM 6822 C CA . LEU B 1 367 ? -5.211 3.125 11.32 1 97.25 367 LEU B CA 1
ATOM 6823 C C . LEU B 1 367 ? -4.746 1.714 11.664 1 97.25 367 LEU B C 1
ATOM 6825 O O . LEU B 1 367 ? -4.59 1.375 12.836 1 97.25 367 LEU B O 1
ATOM 6829 N N . TYR B 1 368 ? -4.512 0.845 10.664 1 97.69 368 TYR B N 1
ATOM 6830 C CA . TYR B 1 368 ? -3.977 -0.504 10.82 1 97.69 368 TYR B CA 1
ATOM 6831 C C . TYR B 1 368 ? -4.867 -1.344 11.727 1 97.69 368 TYR B C 1
ATOM 6833 O O . TYR B 1 368 ? -4.375 -2.162 12.508 1 97.69 368 TYR B O 1
ATOM 6841 N N . GLY B 1 369 ? -6.16 -1.009 11.734 1 97.38 369 GLY B N 1
ATOM 6842 C CA . GLY B 1 369 ? -7.145 -1.754 12.508 1 97.38 369 GLY B CA 1
ATOM 6843 C C . GLY B 1 369 ? -7.41 -1.157 13.875 1 97.38 369 GLY B C 1
ATOM 6844 O O . GLY B 1 369 ? -8.367 -1.541 14.547 1 97.38 369 GLY B O 1
ATOM 6845 N N . LEU B 1 370 ? -6.602 -0.236 14.258 1 97.88 370 LEU B N 1
ATOM 6846 C CA . LEU B 1 370 ? -6.801 0.415 15.547 1 97.88 370 LEU B CA 1
ATOM 6847 C C . LEU B 1 370 ? -7.957 1.404 15.492 1 97.88 370 LEU B C 1
ATOM 6849 O O . LEU B 1 370 ? -8.008 2.256 14.602 1 97.88 370 LEU B O 1
ATOM 6853 N N . ASP B 1 371 ? -8.867 1.238 16.359 1 97.12 371 ASP B N 1
ATOM 6854 C CA . ASP B 1 371 ? -10.016 2.125 16.469 1 97.12 371 ASP B CA 1
ATOM 6855 C C . ASP B 1 371 ? -9.93 2.996 17.719 1 97.12 371 ASP B C 1
ATOM 6857 O O . ASP B 1 371 ? -10.094 2.506 18.844 1 97.12 371 ASP B O 1
ATOM 6861 N N . ILE B 1 372 ? -9.742 4.258 17.469 1 97.56 372 ILE B N 1
ATOM 6862 C CA . ILE B 1 372 ? -9.516 5.199 18.562 1 97.56 372 ILE B CA 1
ATOM 6863 C C . ILE B 1 372 ? -10.719 6.113 18.719 1 97.56 372 ILE B C 1
ATOM 6865 O O . ILE B 1 372 ? -11.141 6.77 17.766 1 97.56 372 ILE B O 1
ATOM 6869 N N . ILE B 1 373 ? -11.172 6.188 19.938 1 98.12 373 ILE B N 1
ATOM 6870 C CA . ILE B 1 373 ? -12.312 7.035 20.266 1 98.12 373 ILE B CA 1
ATOM 6871 C C . ILE B 1 373 ? -11.898 8.078 21.297 1 98.12 373 ILE B C 1
ATOM 6873 O O . ILE B 1 373 ? -11.188 7.758 22.25 1 98.12 373 ILE B O 1
ATOM 6877 N N . ILE B 1 374 ? -12.305 9.289 21.094 1 98.38 374 ILE B N 1
ATOM 6878 C CA . ILE B 1 374 ? -12.07 10.367 22.047 1 98.38 374 ILE B CA 1
ATOM 6879 C C . ILE B 1 374 ? -13.375 10.68 22.797 1 98.38 374 ILE B C 1
ATOM 6881 O O . ILE B 1 374 ? -14.438 10.758 22.172 1 98.38 374 ILE B O 1
ATOM 6885 N N . LEU B 1 375 ? -13.219 10.789 24.031 1 98.38 375 LEU B N 1
ATOM 6886 C CA . LEU B 1 375 ? -14.352 11.125 24.875 1 98.38 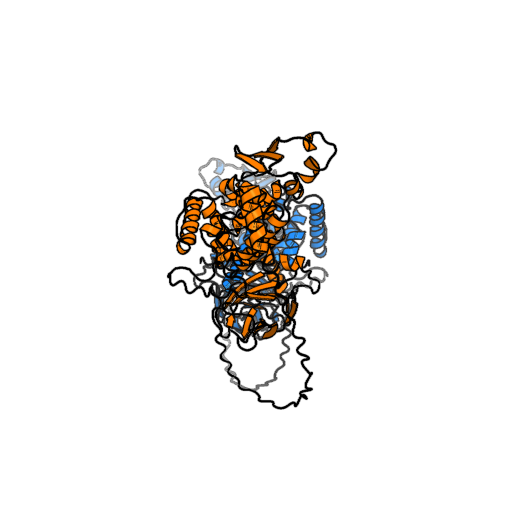375 LEU B CA 1
ATOM 6887 C C . LEU B 1 375 ? -14.117 12.453 25.594 1 98.38 375 LEU B C 1
ATOM 6889 O O . LEU B 1 375 ? -13.008 12.734 26.047 1 98.38 375 LEU B O 1
ATOM 6893 N N . TYR B 1 376 ? -15.133 13.266 25.656 1 98.5 376 TYR B N 1
ATOM 6894 C CA . TYR B 1 376 ? -15.109 14.539 26.375 1 98.5 376 TYR B CA 1
ATOM 6895 C C . TYR B 1 376 ? -16.281 14.648 27.328 1 98.5 376 TYR B C 1
ATOM 6897 O O . TYR B 1 376 ? -17.438 14.461 26.938 1 98.5 376 TYR B O 1
ATOM 6905 N N . ASN B 1 377 ? -15.961 14.867 28.562 1 98.06 377 ASN B N 1
ATOM 6906 C CA . ASN B 1 377 ? -16.953 15.109 29.609 1 98.06 377 ASN B CA 1
ATOM 6907 C C . ASN B 1 377 ? -17.062 16.594 29.938 1 98.06 377 ASN B C 1
ATOM 6909 O O . ASN B 1 377 ? -16.141 17.172 30.516 1 98.06 377 ASN B O 1
ATOM 6913 N N . ASN B 1 378 ? -18.219 17.234 29.734 1 96.38 378 ASN B N 1
ATOM 6914 C CA . ASN B 1 378 ? -18.406 18.672 29.859 1 96.38 378 ASN B CA 1
ATOM 6915 C C . ASN B 1 378 ? -18.562 19.094 31.312 1 96.38 378 ASN B C 1
ATOM 6917 O O . ASN B 1 378 ? -18.5 20.281 31.625 1 96.38 378 ASN B O 1
ATOM 6921 N N . VAL B 1 379 ? -18.703 18.172 32.188 1 96.75 379 VAL B N 1
ATOM 6922 C CA . VAL B 1 379 ? -18.844 18.5 33.625 1 96.75 379 VAL B CA 1
ATOM 6923 C C . VAL B 1 379 ? -17.453 18.516 34.281 1 96.75 379 VAL B C 1
ATOM 6925 O O . VAL B 1 379 ? -17.125 19.438 35.031 1 96.75 379 VAL B O 1
ATOM 6928 N N . THR B 1 380 ? -16.672 17.562 33.938 1 96.62 380 THR B N 1
ATOM 6929 C CA . THR B 1 380 ? -15.375 17.438 34.594 1 96.62 380 THR B CA 1
ATOM 6930 C C . THR B 1 380 ? -14.281 18.094 33.75 1 96.62 380 THR B C 1
ATOM 6932 O O . THR B 1 380 ? -13.203 18.391 34.281 1 96.62 380 THR B O 1
ATOM 6935 N N . GLY B 1 381 ? -14.453 18.297 32.531 1 97.19 381 GLY B N 1
ATOM 6936 C CA . GLY B 1 381 ? -13.445 18.812 31.609 1 97.19 381 GLY B CA 1
ATOM 6937 C C . GLY B 1 381 ? -12.453 17.75 31.156 1 97.19 381 GLY B C 1
ATOM 6938 O O . GLY B 1 381 ? -11.43 18.062 30.547 1 97.19 381 GLY B O 1
ATOM 6939 N N . LYS B 1 382 ? -12.844 16.516 31.391 1 98.12 382 LYS B N 1
ATOM 6940 C CA . LYS B 1 382 ? -11.93 15.414 31.109 1 98.12 382 LYS B CA 1
ATOM 6941 C C . LYS B 1 382 ? -11.977 15.023 29.641 1 98.12 382 LYS B C 1
ATOM 6943 O O . LYS B 1 382 ? -13.055 14.867 29.062 1 98.12 382 LYS B O 1
ATOM 6948 N N . ILE B 1 383 ? -10.805 14.938 29.031 1 98.62 383 ILE B N 1
ATOM 6949 C CA . ILE B 1 383 ? -10.648 14.352 27.719 1 98.62 383 ILE B CA 1
ATOM 6950 C C . ILE B 1 383 ? -9.93 13.008 27.828 1 98.62 383 ILE B C 1
ATOM 6952 O O . ILE B 1 383 ? -8.844 12.922 28.391 1 98.62 383 ILE B O 1
ATOM 6956 N N . SER B 1 384 ? -10.578 11.961 27.25 1 98.75 384 SER B N 1
ATOM 6957 C CA . SER B 1 384 ? -10.023 10.617 27.359 1 98.75 384 SER B CA 1
ATOM 6958 C C . SER B 1 384 ? -9.883 9.961 25.984 1 98.75 384 SER B C 1
ATOM 6960 O O . SER B 1 384 ? -10.555 10.359 25.031 1 98.75 384 SER B O 1
ATOM 6962 N N . LEU B 1 385 ? -8.945 9.07 25.938 1 98.38 385 LEU B N 1
ATOM 6963 C CA . LEU B 1 385 ? -8.719 8.211 24.766 1 98.38 385 LEU B CA 1
ATOM 6964 C C . LEU B 1 385 ? -9.109 6.77 25.078 1 98.38 385 LEU B C 1
ATOM 6966 O O . LEU B 1 385 ? -8.727 6.227 26.109 1 98.38 385 LEU B O 1
ATOM 6970 N N . ARG B 1 386 ? -9.875 6.199 24.188 1 98.31 386 ARG B N 1
ATOM 6971 C CA . ARG B 1 386 ? -10.242 4.793 24.312 1 98.31 386 ARG B CA 1
ATOM 6972 C C . ARG B 1 386 ? -9.805 4.004 23.094 1 98.31 386 ARG B C 1
ATOM 6974 O O . ARG B 1 386 ? -10.016 4.441 21.953 1 98.31 386 ARG B O 1
ATOM 6981 N N . ARG B 1 387 ? -9.148 2.9 23.312 1 98.19 387 ARG B N 1
ATOM 6982 C CA . ARG B 1 387 ? -8.953 1.911 22.266 1 98.19 387 ARG B CA 1
ATOM 6983 C C . ARG B 1 387 ? -10.172 1.012 22.125 1 98.19 387 ARG B C 1
ATOM 6985 O O . ARG B 1 387 ? -10.383 0.104 22.938 1 98.19 387 ARG B O 1
ATOM 6992 N N . ASN B 1 388 ? -10.883 1.238 21.078 1 97.25 388 ASN B N 1
ATOM 6993 C CA . ASN B 1 388 ? -12.148 0.542 20.875 1 97.25 388 ASN B CA 1
ATOM 6994 C C . ASN B 1 388 ? -11.961 -0.762 20.109 1 97.25 388 ASN B C 1
ATOM 6996 O O . ASN B 1 388 ? -11.203 -0.809 19.141 1 97.25 388 ASN B O 1
ATOM 7000 N N . THR B 1 389 ? -12.625 -1.835 20.594 1 94.25 389 THR B N 1
ATOM 7001 C CA . THR B 1 389 ? -12.586 -3.113 19.891 1 94.25 389 THR B CA 1
ATOM 7002 C C . THR B 1 389 ? -13.984 -3.732 19.812 1 94.25 389 THR B C 1
ATOM 7004 O O . THR B 1 389 ? -14.461 -4.074 18.734 1 94.25 389 THR B O 1
ATOM 7007 N N . TYR B 1 390 ? -14.672 -3.775 21.078 1 89.44 390 TYR B N 1
ATOM 7008 C CA . TYR B 1 390 ? -15.922 -4.52 21.125 1 89.44 390 TYR B CA 1
ATOM 7009 C C . TYR B 1 390 ? -17.062 -3.643 21.641 1 89.44 390 TYR B C 1
ATOM 7011 O O . TYR B 1 390 ? -18.234 -3.934 21.406 1 89.44 390 TYR B O 1
ATOM 7019 N N . ILE B 1 391 ? -16.75 -2.65 22.312 1 88.81 391 ILE B N 1
ATOM 7020 C CA . ILE B 1 391 ? -17.766 -1.867 23.016 1 88.81 391 ILE B CA 1
ATOM 7021 C C . ILE B 1 391 ? -18.578 -1.043 22.031 1 88.81 391 ILE B C 1
ATOM 7023 O O . ILE B 1 391 ? -19.797 -1.122 22 1 88.81 391 ILE B O 1
ATOM 7027 N N . HIS B 1 392 ? -17.922 -0.279 21.203 1 90.75 392 HIS B N 1
ATOM 7028 C CA . HIS B 1 392 ? -18.578 0.525 20.188 1 90.75 392 HIS B CA 1
ATOM 7029 C C . HIS B 1 392 ? -18.469 -0.129 18.812 1 90.75 392 HIS B C 1
ATOM 7031 O O . HIS B 1 392 ? -17.516 -0.881 18.547 1 90.75 392 HIS B O 1
ATOM 7037 N N . PRO B 1 393 ? -19.469 0.142 17.984 1 90.06 393 PRO B N 1
ATOM 7038 C CA . PRO B 1 393 ? -19.359 -0.405 16.625 1 90.06 393 PRO B CA 1
ATOM 7039 C C . PRO B 1 393 ? -18.078 0.025 15.922 1 90.06 393 PRO B C 1
ATOM 7041 O O . PRO B 1 393 ? -17.641 1.17 16.062 1 90.06 393 PRO B O 1
ATOM 7044 N N . THR B 1 394 ? -17.5 -0.926 15.32 1 88.25 394 THR B N 1
ATOM 7045 C CA . THR B 1 394 ? -16.281 -0.671 14.555 1 88.25 394 THR B CA 1
ATOM 7046 C C . THR B 1 394 ? -16.547 -0.771 13.055 1 88.25 394 THR B C 1
ATOM 7048 O O . THR B 1 394 ? -17.656 -1.144 12.641 1 88.25 394 THR B O 1
ATOM 7051 N N . HIS B 1 395 ? -15.562 -0.403 12.32 1 91.75 395 HIS B N 1
ATOM 7052 C CA . HIS B 1 395 ? -15.594 -0.679 10.883 1 91.75 395 HIS B CA 1
ATOM 7053 C C . HIS B 1 395 ? -15.273 -2.143 10.602 1 91.75 395 HIS B C 1
ATOM 7055 O O . HIS B 1 395 ? -15.445 -3 11.469 1 91.75 395 HIS B O 1
ATOM 7061 N N . GLY B 1 396 ? -14.891 -2.438 9.383 1 93.38 396 GLY B N 1
ATOM 7062 C CA . GLY B 1 396 ? -14.828 -3.816 8.93 1 93.38 396 GLY B CA 1
ATOM 7063 C C . GLY B 1 396 ? -13.609 -4.559 9.438 1 93.38 396 GLY B C 1
ATOM 7064 O O . GLY B 1 396 ? -13.57 -5.789 9.43 1 93.38 396 GLY B O 1
ATOM 7065 N N . VAL B 1 397 ? -12.586 -3.857 9.945 1 96.75 397 VAL B N 1
ATOM 7066 C CA . VAL B 1 397 ? -11.336 -4.473 10.359 1 96.75 397 VAL B CA 1
ATOM 7067 C C . VAL B 1 397 ? -10.891 -3.885 11.703 1 96.75 397 VAL B C 1
ATOM 7069 O O . VAL B 1 397 ? -10.93 -2.668 11.891 1 96.75 397 VAL B O 1
ATOM 7072 N N . VAL B 1 398 ? -10.438 -4.777 12.602 1 97 398 VAL B N 1
ATOM 7073 C CA . VAL B 1 398 ? -10.07 -4.301 13.93 1 97 398 VAL B CA 1
ATOM 7074 C C . VAL B 1 398 ? -8.773 -4.961 14.375 1 97 398 VAL B C 1
ATOM 7076 O O . VAL B 1 398 ? -8.539 -6.137 14.094 1 97 398 VAL B O 1
ATOM 7079 N N . CYS B 1 399 ? -7.918 -4.227 14.969 1 97.5 399 CYS B N 1
ATOM 7080 C CA . CYS B 1 399 ? -6.703 -4.746 15.586 1 97.5 399 CYS B CA 1
ATOM 7081 C C . CYS B 1 399 ? -7.004 -5.348 16.953 1 97.5 399 CYS B C 1
ATOM 7083 O O . CYS B 1 399 ? -7.531 -4.664 17.828 1 97.5 399 CYS B O 1
ATOM 7085 N N . VAL B 1 400 ? -6.578 -6.594 17.172 1 96.44 400 VAL B N 1
ATOM 7086 C CA . VAL B 1 400 ? -6.941 -7.289 18.406 1 96.44 400 VAL B CA 1
ATOM 7087 C C . VAL B 1 400 ? -5.68 -7.648 19.188 1 96.44 400 VAL B C 1
ATOM 7089 O O . VAL B 1 400 ? -5.676 -8.602 19.969 1 96.44 400 VAL B O 1
ATOM 7092 N N . GLN B 1 401 ? -4.59 -6.965 18.906 1 96.75 401 GLN B N 1
ATOM 7093 C CA . GLN B 1 401 ? -3.422 -7.117 19.781 1 96.75 401 GLN B CA 1
ATOM 7094 C C . GLN B 1 401 ? -3.791 -6.914 21.234 1 96.75 401 GLN B C 1
ATOM 7096 O O . GLN B 1 401 ? -4.527 -5.984 21.578 1 96.75 401 GLN B O 1
ATOM 7101 N N . GLN B 1 402 ? -3.248 -7.707 22.078 1 96.19 402 GLN B N 1
ATOM 7102 C CA . GLN B 1 402 ? -3.623 -7.633 23.484 1 96.19 402 GLN B CA 1
ATOM 7103 C C . GLN B 1 402 ? -3.23 -6.289 24.094 1 96.19 402 GLN B C 1
ATOM 7105 O O . GLN B 1 402 ? -3.967 -5.727 24.906 1 96.19 402 GLN B O 1
ATOM 7110 N N . GLN B 1 403 ? -2.082 -5.824 23.734 1 97.56 403 GLN B N 1
ATOM 7111 C CA . GLN B 1 403 ? -1.592 -4.512 24.141 1 97.56 403 GLN B CA 1
ATOM 7112 C C . GLN B 1 403 ? -1.034 -3.734 22.953 1 97.56 403 GLN B C 1
ATOM 7114 O O . GLN B 1 403 ? -0.422 -4.32 22.062 1 97.56 403 GLN B O 1
ATOM 7119 N N . HIS B 1 404 ? -1.313 -2.506 22.938 1 98.31 404 HIS B N 1
ATOM 7120 C CA . HIS B 1 404 ? -0.763 -1.607 21.922 1 98.31 404 HIS B CA 1
ATOM 7121 C C . HIS B 1 404 ? -0.426 -0.246 22.531 1 98.31 404 HIS B C 1
ATOM 7123 O O . HIS B 1 404 ? -1.191 0.289 23.328 1 98.31 404 HIS B O 1
ATOM 7129 N N . SER B 1 405 ? 0.702 0.315 22.156 1 98.31 405 SER B N 1
ATOM 7130 C CA . SER B 1 405 ? 1.159 1.58 22.719 1 98.31 405 SER B CA 1
ATOM 7131 C C . SER B 1 405 ? 0.878 2.744 21.781 1 98.31 405 SER B C 1
ATOM 7133 O O . SER B 1 405 ? 0.822 2.561 20.562 1 98.31 405 SER B O 1
ATOM 7135 N N . PHE B 1 406 ? 0.69 3.895 22.375 1 98.12 406 PHE B N 1
ATOM 7136 C CA . PHE B 1 406 ? 0.459 5.152 21.672 1 98.12 406 PHE B CA 1
ATOM 7137 C C . PHE B 1 406 ? 1.302 6.27 22.281 1 98.12 406 PHE B C 1
ATOM 7139 O O . PHE B 1 406 ? 1.658 6.223 23.453 1 98.12 406 PHE B O 1
ATOM 7146 N N . VAL B 1 407 ? 1.705 7.191 21.516 1 98.38 407 VAL B N 1
ATOM 7147 C CA . VAL B 1 407 ? 2.162 8.5 21.969 1 98.38 407 VAL B CA 1
ATOM 7148 C C . VAL B 1 407 ? 1.18 9.578 21.5 1 98.38 407 VAL B C 1
ATOM 7150 O O . VAL B 1 407 ? 0.854 9.664 20.312 1 98.38 407 VAL B O 1
ATOM 7153 N N . ILE B 1 408 ? 0.703 10.391 22.5 1 98.38 408 ILE B N 1
ATOM 7154 C CA . ILE B 1 408 ? -0.4 11.281 22.156 1 98.38 408 ILE B CA 1
ATOM 7155 C C . ILE B 1 408 ? -0.181 12.648 22.812 1 98.38 408 ILE B C 1
ATOM 7157 O O . ILE B 1 408 ? 0.44 12.734 23.875 1 98.38 408 ILE B O 1
ATOM 7161 N N . ARG B 1 409 ? -0.589 13.633 22.125 1 98.69 409 ARG B N 1
ATOM 7162 C CA . ARG B 1 409 ? -0.681 15 22.641 1 98.69 409 ARG B CA 1
ATOM 7163 C C . ARG B 1 409 ? -2.01 15.641 22.25 1 98.69 409 ARG B C 1
ATOM 7165 O O . ARG B 1 409 ? -2.42 15.586 21.094 1 98.69 409 ARG B O 1
ATOM 7172 N N . VAL B 1 410 ? -2.686 16.219 23.25 1 98.75 410 VAL B N 1
ATOM 7173 C CA . VAL B 1 410 ? -3.939 16.922 23 1 98.75 410 VAL B CA 1
ATOM 7174 C C . VAL B 1 410 ? -3.807 18.375 23.453 1 98.75 410 VAL B C 1
ATOM 7176 O O . VAL B 1 410 ? -3.385 18.641 24.594 1 98.75 410 VAL B O 1
ATOM 7179 N N . ASP B 1 411 ? -4.113 19.234 22.578 1 98.5 411 ASP B N 1
ATOM 7180 C CA . ASP B 1 411 ? -4.164 20.656 22.859 1 98.5 411 ASP B CA 1
ATOM 7181 C C . ASP B 1 411 ? -5.586 21.203 22.703 1 98.5 411 ASP B C 1
ATOM 7183 O O . ASP B 1 411 ? -6.32 20.781 21.812 1 98.5 411 ASP B O 1
ATOM 7187 N N . VAL B 1 412 ? -5.938 22.125 23.594 1 98.12 412 VAL B N 1
ATOM 7188 C CA . VAL B 1 412 ? -7.266 22.734 23.562 1 98.12 412 VAL B CA 1
ATOM 7189 C C . VAL B 1 412 ? -7.137 24.25 23.578 1 98.12 412 VAL B C 1
ATOM 7191 O O . VAL B 1 412 ? -6.363 24.812 24.359 1 98.12 412 VAL B O 1
ATOM 7194 N N . ALA B 1 413 ? -7.844 24.859 22.656 1 96.44 413 ALA B N 1
ATOM 7195 C CA . ALA B 1 413 ? -7.91 26.328 22.609 1 96.44 413 ALA B CA 1
ATOM 7196 C C . ALA B 1 413 ? -9.359 26.797 22.547 1 96.44 413 ALA B C 1
ATOM 7198 O O . ALA B 1 413 ? -10.211 26.141 21.953 1 96.44 413 ALA B O 1
ATOM 7199 N N . ALA B 1 414 ? -9.602 27.875 23.188 1 93.81 414 ALA B N 1
ATOM 7200 C CA . ALA B 1 414 ? -10.922 28.484 23.156 1 93.81 414 ALA B CA 1
ATOM 7201 C C . ALA B 1 414 ? -10.852 29.922 22.656 1 93.81 414 ALA B C 1
ATOM 7203 O O . ALA B 1 414 ? -9.914 30.656 22.984 1 93.81 414 ALA B O 1
ATOM 7204 N N . PHE B 1 415 ? -11.82 30.234 21.844 1 85.12 415 PHE B N 1
ATOM 7205 C CA . PHE B 1 415 ? -11.93 31.578 21.281 1 85.12 415 PHE B CA 1
ATOM 7206 C C . PHE B 1 415 ? -13.297 32.188 21.562 1 85.12 415 PHE B C 1
ATOM 7208 O O . PHE B 1 415 ? -14.266 31.891 20.859 1 85.12 415 PHE B O 1
ATOM 7215 N N . PRO B 1 416 ? -13.477 32.875 22.625 1 73.31 416 PRO B N 1
ATOM 7216 C CA . PRO B 1 416 ? -14.797 33.438 22.969 1 73.31 416 PRO B CA 1
ATOM 7217 C C . PRO B 1 416 ? -15.383 34.312 21.859 1 73.31 416 PRO B C 1
ATOM 7219 O O . PRO B 1 416 ? -14.633 34.938 21.125 1 73.31 416 PRO B O 1
ATOM 7222 N N . PRO B 1 417 ? -16.719 34.094 21.719 1 65.94 417 PRO B N 1
ATOM 7223 C CA . PRO B 1 417 ? -17.375 34.906 20.688 1 65.94 417 PRO B CA 1
ATOM 7224 C C . PRO B 1 417 ? -17.219 36.406 20.922 1 65.94 417 PRO B C 1
ATOM 7226 O O . PRO B 1 417 ? -17.047 36.844 22.062 1 65.94 417 PRO B O 1
ATOM 7229 N N . SER B 1 418 ? -16.781 37.188 20.094 1 53.69 418 SER B N 1
ATOM 7230 C CA . SER B 1 418 ? -16.703 38.656 20.219 1 53.69 418 SER B CA 1
ATOM 7231 C C . SER B 1 418 ? -17.969 39.219 20.859 1 53.69 418 SER B C 1
ATOM 7233 O O . SER B 1 418 ? -19.094 38.844 20.453 1 53.69 418 SER B O 1
ATOM 7235 N N . GLN B 1 419 ? -17.953 39.438 22.188 1 43.5 419 GLN B N 1
ATOM 7236 C CA . GLN B 1 419 ? -19.062 40.188 22.781 1 43.5 419 GLN B CA 1
ATOM 7237 C C . GLN B 1 419 ? -19.438 41.406 21.953 1 43.5 419 GLN B C 1
ATOM 7239 O O . GLN B 1 419 ? -20.234 42.219 22.375 1 43.5 419 GLN B O 1
ATOM 7244 N N . SER B 1 420 ? -18.594 41.906 21.094 1 42.53 420 SER B N 1
ATOM 7245 C CA . SER B 1 420 ? -19.078 43.156 20.531 1 42.53 420 SER B CA 1
ATOM 7246 C C . SER B 1 420 ? -20.484 43.031 20 1 42.53 420 SER B C 1
ATOM 7248 O O . SER B 1 420 ? -20.766 42.156 19.172 1 42.53 420 SER B O 1
ATOM 7250 N N . LYS B 1 421 ? -21.531 43.531 20.734 1 41.34 421 LYS B N 1
ATOM 7251 C CA . LYS B 1 421 ? -22.891 43.906 20.391 1 41.34 421 LYS B CA 1
ATOM 7252 C C . LYS B 1 421 ? -22.953 44.562 19.016 1 41.34 421 LYS B C 1
ATOM 7254 O O . LYS B 1 421 ? -23.922 45.25 18.688 1 41.34 421 LYS B O 1
ATOM 7259 N N . ALA B 1 422 ? -21.906 45.125 18.406 1 38.56 422 ALA B N 1
ATOM 7260 C CA . ALA B 1 422 ? -22.469 45.781 17.234 1 38.56 422 ALA B CA 1
ATOM 7261 C C . ALA B 1 422 ? -23.266 44.812 16.375 1 38.56 422 ALA B C 1
ATOM 7263 O O . ALA B 1 422 ? -22.812 43.719 16.094 1 38.56 422 ALA B O 1
ATOM 7264 N N . GLU B 1 423 ? -24.609 44.906 16.281 1 35.25 423 GLU B N 1
ATOM 7265 C CA . GLU B 1 423 ? -25.781 44.375 15.586 1 35.25 423 GLU B CA 1
ATOM 7266 C C . GLU B 1 423 ? -25.422 43.906 14.172 1 35.25 423 GLU B C 1
ATOM 7268 O O . GLU B 1 423 ? -26.297 43.562 13.391 1 35.25 423 GLU B O 1
ATOM 7273 N N . GLY B 1 424 ? -24.406 44.469 13.523 1 32.97 424 GLY B N 1
ATOM 7274 C CA . GLY B 1 424 ? -24.609 44.094 12.133 1 32.97 424 GLY B CA 1
ATOM 7275 C C . GLY B 1 424 ? -24.391 42.594 11.898 1 32.97 424 GLY B C 1
ATOM 7276 O O . GLY B 1 424 ? -23.734 41.938 12.703 1 32.97 424 GLY B O 1
ATOM 7277 N N . PRO B 1 425 ? -25.312 41.969 11.008 1 34.41 425 PRO B N 1
ATOM 7278 C CA . PRO B 1 425 ? -25.516 40.562 10.727 1 34.41 425 PRO B CA 1
ATOM 7279 C C . PRO B 1 425 ? -24.203 39.781 10.656 1 34.41 425 PRO B C 1
ATOM 7281 O O . PRO B 1 425 ? -24.125 38.625 11.102 1 34.41 425 PRO B O 1
ATOM 7284 N N . GLN B 1 426 ? -23.344 40.125 9.672 1 33.12 426 GLN B N 1
ATOM 7285 C CA . GLN B 1 426 ? -22.5 39.188 8.93 1 33.12 426 GLN B CA 1
ATOM 7286 C C . GLN B 1 426 ? -21.219 38.875 9.703 1 33.12 426 GLN B C 1
ATOM 7288 O O . GLN B 1 426 ? -20.219 38.469 9.109 1 33.12 426 GLN B O 1
ATOM 7293 N N . SER B 1 427 ? -20.922 39.594 10.867 1 34.72 427 SER B N 1
ATOM 7294 C CA . SER B 1 427 ? -19.562 39.219 11.258 1 34.72 427 SER B CA 1
ATOM 7295 C C . SER B 1 427 ? -19.5 37.781 11.734 1 34.72 427 SER B C 1
ATOM 7297 O O . SER B 1 427 ? -20.172 37.406 12.703 1 34.72 427 SER B O 1
ATOM 7299 N N . ARG B 1 428 ? -19.359 36.906 10.891 1 37.66 428 ARG B N 1
ATOM 7300 C CA . ARG B 1 428 ? -19.172 35.5 11.18 1 37.66 428 ARG B CA 1
ATOM 7301 C C . ARG B 1 428 ? -18.234 35.312 12.367 1 37.66 428 ARG B C 1
ATOM 7303 O O . ARG B 1 428 ? -17.281 36.062 12.547 1 37.66 428 ARG B O 1
ATOM 7310 N N . ALA B 1 429 ? -18.344 34.406 13.32 1 36.16 429 ALA B N 1
ATOM 7311 C CA . ALA B 1 429 ? -17.797 33.656 14.453 1 36.16 429 ALA B CA 1
ATOM 7312 C C . ALA B 1 429 ? -16.359 33.219 14.188 1 36.16 429 ALA B C 1
ATOM 7314 O O . ALA B 1 429 ? -16.094 32.469 13.242 1 36.16 429 ALA B O 1
ATOM 7315 N N . GLY B 1 430 ? -15.414 34 14.703 1 43.81 430 GLY B N 1
ATOM 7316 C CA . GLY B 1 430 ? -14.047 33.531 14.805 1 43.81 430 GLY B CA 1
ATOM 7317 C C . GLY B 1 430 ? -13.023 34.594 14.406 1 43.81 430 GLY B C 1
ATOM 7318 O O . GLY B 1 430 ? -11.82 34.312 14.453 1 43.81 430 GLY B O 1
ATOM 7319 N N . GLU B 1 431 ? -13.453 35.688 13.719 1 43.44 431 GLU B N 1
ATOM 7320 C CA . GLU B 1 431 ? -12.5 36.656 13.219 1 43.44 431 GLU B CA 1
ATOM 7321 C C . GLU B 1 431 ? -12.055 37.625 14.328 1 43.44 431 GLU B C 1
ATOM 7323 O O . GLU B 1 431 ? -12.883 38.281 14.953 1 43.44 431 GLU B O 1
ATOM 7328 N N . GLY B 1 432 ? -11.008 37.469 14.914 1 52 432 GLY B N 1
ATOM 7329 C CA . GLY B 1 432 ? -10.18 38.438 15.609 1 52 432 GLY B CA 1
ATOM 7330 C C . GLY B 1 432 ? -10.156 38.25 17.109 1 52 432 GLY B C 1
ATOM 7331 O O . GLY B 1 432 ? -9.688 39.125 17.859 1 52 432 GLY B O 1
ATOM 7332 N N . GLN B 1 433 ? -10.906 37.125 17.562 1 59.78 433 GLN B N 1
ATOM 7333 C CA . GLN B 1 433 ? -11.055 37.094 19.016 1 59.78 433 GLN B CA 1
ATOM 7334 C C . GLN B 1 433 ? -9.812 36.469 19.672 1 59.78 433 GLN B C 1
ATOM 7336 O O . GLN B 1 433 ? -9.219 35.531 19.156 1 59.78 433 GLN B O 1
ATOM 7341 N N . ALA B 1 434 ? -9.305 37.188 20.625 1 72.44 434 ALA B N 1
ATOM 7342 C CA . ALA B 1 434 ? -8.164 36.781 21.422 1 72.44 434 ALA B CA 1
ATOM 7343 C C . ALA B 1 434 ? -8.414 35.375 22.031 1 72.44 434 ALA B C 1
ATOM 7345 O O . ALA B 1 434 ? -9.547 35.062 22.375 1 72.44 434 ALA B O 1
ATOM 7346 N N . GLU B 1 435 ? -7.484 34.531 21.922 1 82.88 435 GLU B N 1
ATOM 7347 C CA . GLU B 1 435 ? -7.48 33.219 22.594 1 82.88 435 GLU B CA 1
ATOM 7348 C C . GLU B 1 435 ? -7.648 33.375 24.094 1 82.88 435 GLU B C 1
ATOM 7350 O O . GLU B 1 435 ? -6.883 34.094 24.75 1 82.88 435 GLU B O 1
ATOM 7355 N N . SER B 1 436 ? -8.688 32.844 24.641 1 86 436 SER B N 1
ATOM 7356 C CA . SER B 1 436 ? -9 33.031 26.062 1 86 436 SER B CA 1
ATOM 7357 C C . SER B 1 436 ? -8.453 31.859 26.906 1 86 436 SER B C 1
ATOM 7359 O O . SER B 1 436 ? -8.297 32 28.109 1 86 436 SER B O 1
ATOM 7361 N N . TYR B 1 437 ? -8.211 30.781 26.234 1 93.31 437 TYR B N 1
ATOM 7362 C CA . TYR B 1 437 ? -7.738 29.609 26.953 1 93.31 437 TYR B CA 1
ATOM 7363 C C . TYR B 1 437 ? -6.859 28.734 26.062 1 93.31 437 TYR B C 1
ATOM 7365 O O . TYR B 1 437 ? -7.109 28.609 24.859 1 93.31 437 TYR B O 1
ATOM 7373 N N . PHE B 1 438 ? -5.82 28.219 26.656 1 95.94 438 PHE B N 1
ATOM 7374 C CA . PHE B 1 438 ? -5.004 27.188 26.016 1 95.94 438 PHE B CA 1
ATOM 7375 C C . PHE B 1 438 ? -4.535 26.156 27.016 1 95.94 438 PHE B C 1
ATOM 7377 O O . PHE B 1 438 ? -4.016 26.5 28.078 1 95.94 438 PHE B O 1
ATOM 7384 N N . GLY B 1 439 ? -4.848 24.906 26.766 1 97 439 GLY B N 1
ATOM 7385 C CA . GLY B 1 439 ? -4.375 23.781 27.547 1 97 439 GLY B CA 1
ATOM 7386 C C . GLY B 1 439 ? -3.723 22.703 26.719 1 97 439 GLY B C 1
ATOM 7387 O O . GLY B 1 439 ? -4.137 22.453 25.578 1 97 439 GLY B O 1
ATOM 7388 N N . SER B 1 440 ? -2.66 22.094 27.281 1 97.69 440 SER B N 1
ATOM 7389 C CA . SER B 1 440 ? -1.946 21.031 26.594 1 97.69 440 SER B CA 1
ATOM 7390 C C . SER B 1 440 ? -1.662 19.844 27.516 1 97.69 440 SER B C 1
ATOM 7392 O O . SER B 1 440 ? -1.338 20.047 28.688 1 97.69 440 SER B O 1
ATOM 7394 N N . SER B 1 441 ? -1.797 18.672 27.016 1 97.81 441 SER B N 1
ATOM 7395 C CA . SER B 1 441 ? -1.467 17.484 27.781 1 97.81 441 SER B CA 1
ATOM 7396 C C . SER B 1 441 ? 0.034 17.203 27.766 1 97.81 441 SER B C 1
ATOM 7398 O O . SER B 1 441 ? 0.534 16.406 28.562 1 97.81 441 SER B O 1
ATOM 7400 N N . GLY B 1 442 ? 0.764 17.875 26.844 1 96.94 442 GLY B N 1
ATOM 7401 C CA . GLY B 1 442 ? 2.105 17.391 26.562 1 96.94 442 GLY B CA 1
ATOM 7402 C C . GLY B 1 442 ? 2.119 16.016 25.938 1 96.94 442 GLY B C 1
ATOM 7403 O O . GLY B 1 442 ? 1.069 15.383 25.781 1 96.94 442 GLY B O 1
ATOM 7404 N N . GLN B 1 443 ? 3.303 15.633 25.516 1 96.81 443 GLN B N 1
ATOM 7405 C CA . GLN B 1 443 ? 3.463 14.305 24.938 1 96.81 443 GLN B CA 1
ATOM 7406 C C . GLN B 1 443 ? 3.332 13.219 26 1 96.81 443 GLN B C 1
ATOM 7408 O O . GLN B 1 443 ? 3.994 13.281 27.047 1 96.81 443 GLN B O 1
ATOM 7413 N N . GLN B 1 444 ? 2.469 12.289 25.781 1 97.44 444 GLN B N 1
ATOM 7414 C CA . GLN B 1 444 ? 2.232 11.195 26.719 1 97.44 444 GLN B CA 1
ATOM 7415 C C . GLN B 1 444 ? 2.383 9.844 26.047 1 97.44 444 GLN B C 1
ATOM 7417 O O . GLN B 1 444 ? 1.96 9.664 24.906 1 97.44 444 GLN B O 1
ATOM 7422 N N . TYR B 1 445 ? 3.062 8.914 26.734 1 97.81 445 TYR B N 1
ATOM 7423 C CA . TYR B 1 445 ? 3.154 7.52 26.297 1 97.81 445 TYR B CA 1
ATOM 7424 C C . TYR B 1 445 ? 2.145 6.652 27.047 1 97.81 445 TYR B C 1
ATOM 7426 O O . TYR B 1 445 ? 2.133 6.621 28.281 1 97.81 445 TYR B O 1
ATOM 7434 N N . VAL B 1 446 ? 1.285 5.953 26.312 1 97.88 446 VAL B N 1
ATOM 7435 C CA . VAL B 1 446 ? 0.261 5.137 26.953 1 97.88 446 VAL B CA 1
ATOM 7436 C C . VAL B 1 446 ? 0.194 3.766 26.281 1 97.88 446 VAL B C 1
ATOM 7438 O O . VAL B 1 446 ? 0.365 3.656 25.062 1 97.88 446 VAL B O 1
ATOM 7441 N N . THR B 1 447 ? 0.004 2.715 27 1 98.38 447 THR B N 1
ATOM 7442 C CA . THR B 1 447 ? -0.255 1.363 26.516 1 98.38 447 THR B CA 1
ATOM 7443 C C . THR B 1 447 ? -1.652 0.902 26.922 1 98.38 447 THR B C 1
ATOM 7445 O O . THR B 1 447 ? -1.999 0.916 28.094 1 98.38 447 THR B O 1
ATOM 7448 N N . LEU B 1 448 ? -2.408 0.507 25.938 1 98.38 448 LEU B N 1
ATOM 7449 C CA . LEU B 1 448 ? -3.803 0.167 26.203 1 98.38 448 LEU B CA 1
ATOM 7450 C C . LEU B 1 448 ? -4.109 -1.253 25.734 1 98.38 448 LEU B C 1
ATOM 7452 O O . LEU B 1 448 ? -3.623 -1.691 24.703 1 98.38 448 LEU B O 1
ATOM 7456 N N . GLY B 1 449 ? -4.895 -1.914 26.547 1 98.06 449 GLY B N 1
ATOM 7457 C CA . GLY B 1 449 ? -5.484 -3.172 26.125 1 98.06 449 GLY B CA 1
ATOM 7458 C C . GLY B 1 449 ? -6.77 -2.99 25.328 1 98.06 449 GLY B C 1
ATOM 7459 O O . GLY B 1 449 ? -7.07 -1.888 24.875 1 98.06 449 GLY B O 1
ATOM 7460 N N . LEU B 1 450 ? -7.465 -4.07 25.109 1 96.38 450 LEU B N 1
ATOM 7461 C CA . LEU B 1 450 ? -8.727 -4.039 24.391 1 96.38 450 LEU B CA 1
ATOM 7462 C C . LEU B 1 450 ? -9.789 -3.277 25.172 1 96.38 450 LEU B C 1
ATOM 7464 O O . LEU B 1 450 ? -10.039 -3.576 26.344 1 96.38 450 LEU B O 1
ATOM 7468 N N . ASP B 1 451 ? -10.352 -2.217 24.594 1 97.44 451 ASP B N 1
ATOM 7469 C CA . ASP B 1 451 ? -11.453 -1.412 25.125 1 97.44 451 ASP B CA 1
ATOM 7470 C C . ASP B 1 451 ? -11.023 -0.633 26.359 1 97.44 451 ASP B C 1
ATOM 7472 O O . ASP B 1 451 ? -11.859 -0.22 27.172 1 97.44 451 ASP B O 1
ATOM 7476 N N . GLU B 1 452 ? -9.742 -0.468 26.484 1 98.31 452 GLU B N 1
ATOM 7477 C CA . GLU B 1 452 ? -9.25 0.295 27.625 1 98.31 452 GLU B CA 1
ATOM 7478 C C . GLU B 1 452 ? -9.289 1.795 27.344 1 98.31 452 GLU B C 1
ATOM 7480 O O . GLU B 1 452 ? -9.141 2.221 26.188 1 98.31 452 GLU B O 1
ATOM 7485 N N . GLU B 1 453 ? -9.516 2.535 28.391 1 97.81 453 GLU B N 1
ATOM 7486 C CA . GLU B 1 453 ? -9.633 3.988 28.328 1 97.81 453 GLU B CA 1
ATOM 7487 C C . GLU B 1 453 ? -8.617 4.664 29.25 1 97.81 453 GLU B C 1
ATOM 7489 O O . GLU B 1 453 ? -8.312 4.148 30.328 1 97.81 453 GLU B O 1
ATOM 7494 N N . VAL B 1 454 ? -8.109 5.828 28.859 1 98.62 454 VAL B N 1
ATOM 7495 C CA . VAL B 1 454 ? -7.168 6.582 29.672 1 98.62 454 VAL B CA 1
ATOM 7496 C C . VAL B 1 454 ? -7.461 8.078 29.562 1 98.62 454 VAL B C 1
ATOM 7498 O O . VAL B 1 454 ? -7.805 8.562 28.484 1 98.62 454 VAL B O 1
ATOM 7501 N N . GLN B 1 455 ? -7.402 8.844 30.641 1 98.56 455 GLN B N 1
ATOM 7502 C CA . GLN B 1 455 ? -7.523 10.297 30.609 1 98.56 455 GLN B CA 1
ATOM 7503 C C . GLN B 1 455 ? -6.262 10.945 30.047 1 98.56 455 GLN B C 1
ATOM 7505 O O . GLN B 1 455 ? -5.148 10.586 30.438 1 98.56 455 GLN B O 1
ATOM 7510 N N . ILE B 1 456 ? -6.41 11.914 29.188 1 98.62 456 ILE B N 1
ATOM 7511 C CA . ILE B 1 456 ? -5.262 12.523 28.531 1 98.62 456 ILE B CA 1
ATOM 7512 C C . ILE B 1 456 ? -5.082 13.953 29.016 1 98.62 456 ILE B C 1
ATOM 7514 O O . ILE B 1 456 ? -3.955 14.414 29.219 1 98.62 456 ILE B O 1
ATOM 7518 N N . LEU B 1 457 ? -6.16 14.641 29.125 1 98.56 457 LEU B N 1
ATOM 7519 C CA . LEU B 1 457 ? -6.102 16.062 29.469 1 98.56 457 LEU B CA 1
ATOM 7520 C C . LEU B 1 457 ? -7.289 16.453 30.328 1 98.56 457 LEU B C 1
ATOM 7522 O O . LEU B 1 457 ? -8.398 15.945 30.156 1 98.56 457 LEU B O 1
ATOM 7526 N N . GLN B 1 458 ? -7.043 17.328 31.281 1 97.94 458 GLN B N 1
ATOM 7527 C CA . GLN B 1 458 ? -8.07 17.984 32.062 1 97.94 458 GLN B CA 1
ATOM 7528 C C . GLN B 1 458 ? -8.203 19.453 31.688 1 97.94 458 GLN B C 1
ATOM 7530 O O . GLN B 1 458 ? -7.309 20.25 31.969 1 97.94 458 GLN B O 1
ATOM 7535 N N . VAL B 1 459 ? -9.289 19.781 31.125 1 97.38 459 VAL B N 1
ATOM 7536 C CA . VAL B 1 459 ? -9.531 21.156 30.703 1 97.38 459 VAL B CA 1
ATOM 7537 C C . VAL B 1 459 ? -10.031 21.984 31.891 1 97.38 459 VAL B C 1
ATOM 7539 O O . VAL B 1 459 ? -10.922 21.547 32.625 1 97.38 459 VAL B O 1
ATOM 7542 N N . ASP B 1 460 ? -9.508 23.141 32.094 1 95.69 460 ASP B N 1
ATOM 7543 C CA . ASP B 1 460 ? -10 24.078 33.125 1 95.69 460 ASP B CA 1
ATOM 7544 C C . ASP B 1 460 ? -11.258 24.797 32.625 1 95.69 460 ASP B C 1
ATOM 7546 O O . ASP B 1 460 ? -11.18 25.844 32 1 95.69 460 ASP B O 1
ATOM 7550 N N . LEU B 1 461 ? -12.273 24.344 33.062 1 92.88 461 LEU B N 1
ATOM 7551 C CA . LEU B 1 461 ? -13.562 24.828 32.562 1 92.88 461 LEU B CA 1
ATOM 7552 C C . LEU B 1 461 ? -13.883 26.203 33.125 1 92.88 461 LEU B C 1
ATOM 7554 O O . LEU B 1 461 ? -14.789 26.875 32.656 1 92.88 461 LEU B O 1
ATOM 7558 N N . THR B 1 462 ? -13.25 26.656 34.094 1 92.94 462 THR B N 1
ATOM 7559 C CA . THR B 1 462 ? -13.461 27.984 34.625 1 92.94 462 THR B CA 1
ATOM 7560 C C . THR B 1 462 ? -12.859 29.047 33.688 1 92.94 462 THR B C 1
ATOM 7562 O O . THR B 1 462 ? -13.266 30.203 33.75 1 92.94 462 THR B O 1
ATOM 7565 N N . LYS B 1 463 ? -11.969 28.625 32.875 1 91.81 463 LYS B N 1
ATOM 7566 C CA . LYS B 1 463 ? -11.266 29.562 32 1 91.81 463 LYS B CA 1
ATOM 7567 C C . LYS B 1 463 ? -11.641 29.344 30.547 1 91.81 463 LYS B C 1
ATOM 7569 O O . LYS B 1 463 ? -11.43 30.219 29.719 1 91.81 463 LYS B O 1
ATOM 7574 N N . ALA B 1 464 ? -12.164 28.234 30.281 1 91.62 464 ALA B N 1
ATOM 7575 C CA . ALA B 1 464 ? -12.438 27.859 28.891 1 91.62 464 ALA B CA 1
ATOM 7576 C C . ALA B 1 464 ? -13.906 28.078 28.547 1 91.62 464 ALA B C 1
ATOM 7578 O O . ALA B 1 464 ? -14.797 27.703 29.312 1 91.62 464 ALA B O 1
ATOM 7579 N N . SER B 1 465 ? -14.125 28.766 27.469 1 90.62 465 SER B N 1
ATOM 7580 C CA . SER B 1 465 ? -15.484 28.953 26.953 1 90.62 465 SER B CA 1
ATOM 7581 C C . SER B 1 465 ? -15.633 28.312 25.578 1 90.62 465 SER B C 1
ATOM 7583 O O . SER B 1 465 ? -14.68 28.25 24.812 1 90.62 465 SER B O 1
ATOM 7585 N N . TYR B 1 466 ? -16.859 27.891 25.344 1 92.25 466 TYR B N 1
ATOM 7586 C CA . TYR B 1 466 ? -17.141 27.297 24.047 1 92.25 466 TYR B CA 1
ATOM 7587 C C . TYR B 1 466 ? -17.25 28.359 22.969 1 92.25 466 TYR B C 1
ATOM 7589 O O . TYR B 1 466 ? -17.625 29.5 23.234 1 92.25 466 TYR B O 1
ATOM 7597 N N . PRO B 1 467 ? -16.844 28 21.766 1 93.56 467 PRO B N 1
ATOM 7598 C CA . PRO B 1 467 ? -16.438 26.672 21.281 1 93.56 467 PRO B CA 1
ATOM 7599 C C . PRO B 1 467 ? -15 26.328 21.672 1 93.56 467 PRO B C 1
ATOM 7601 O O . PRO B 1 467 ? -14.141 27.219 21.75 1 93.56 467 PRO B O 1
ATOM 7604 N N . LEU B 1 468 ? -14.773 25.047 21.906 1 96.06 468 LEU B N 1
ATOM 7605 C CA . LEU B 1 468 ? -13.438 24.531 22.188 1 96.06 468 LEU B CA 1
ATOM 7606 C C . LEU B 1 468 ? -12.82 23.891 20.953 1 96.06 468 LEU B C 1
ATOM 7608 O O . LEU B 1 468 ? -13.453 23.047 20.312 1 96.06 468 LEU B O 1
ATOM 7612 N N . HIS B 1 469 ? -11.68 24.328 20.578 1 97.19 469 HIS B N 1
ATOM 7613 C CA . HIS B 1 469 ? -10.922 23.703 19.5 1 97.19 469 HIS B CA 1
ATOM 7614 C C . HIS B 1 469 ? -9.945 22.656 20.047 1 97.19 469 HIS B C 1
ATOM 7616 O O . HIS B 1 469 ? -9.016 23 20.781 1 97.19 469 HIS B O 1
ATOM 7622 N N . ILE B 1 470 ? -10.148 21.422 19.641 1 98.31 470 ILE B N 1
ATOM 7623 C CA . ILE B 1 470 ? -9.305 20.328 20.109 1 98.31 470 ILE B CA 1
ATOM 7624 C C . ILE B 1 470 ? -8.344 19.906 19.016 1 98.31 470 ILE B C 1
ATOM 7626 O O . ILE B 1 470 ? -8.766 19.656 17.875 1 98.31 470 ILE B O 1
ATOM 7630 N N . SER B 1 471 ? -7.07 19.922 19.25 1 98.56 471 SER B N 1
ATOM 7631 C CA . SER B 1 471 ? -6.039 19.375 18.375 1 98.56 471 SER B CA 1
ATOM 7632 C C . SER B 1 471 ? -5.391 18.141 18.984 1 98.56 471 SER B C 1
ATOM 7634 O O . SER B 1 471 ? -4.914 18.172 20.125 1 98.56 471 SER B O 1
ATOM 7636 N N . THR B 1 472 ? -5.398 17.062 18.281 1 98.69 472 THR B N 1
ATOM 7637 C CA . THR B 1 472 ? -4.84 15.812 18.766 1 98.69 472 THR B CA 1
ATOM 7638 C C . THR B 1 472 ? -3.77 15.289 17.812 1 98.69 472 THR B C 1
ATOM 7640 O O . THR B 1 472 ? -4.023 15.109 16.625 1 98.69 472 THR B O 1
ATOM 7643 N N . HIS B 1 473 ? -2.611 15.102 18.312 1 98.56 473 HIS B N 1
ATOM 7644 C CA . HIS B 1 473 ? -1.531 14.398 17.641 1 98.56 473 HIS B CA 1
ATOM 7645 C C . HIS B 1 473 ? -1.325 13 18.219 1 98.56 473 HIS B C 1
ATOM 7647 O O . HIS B 1 473 ? -1.239 12.844 19.438 1 98.56 473 HIS B O 1
ATOM 7653 N N . ILE B 1 474 ? -1.29 12 17.359 1 98.44 474 ILE B N 1
ATOM 7654 C CA . ILE B 1 474 ? -1.169 10.648 17.906 1 98.44 474 ILE B CA 1
ATOM 7655 C C . ILE B 1 474 ? -0.247 9.82 17.016 1 98.44 474 ILE B C 1
ATOM 7657 O O . ILE B 1 474 ? -0.395 9.812 15.781 1 98.44 474 ILE B O 1
ATOM 7661 N N . ALA B 1 475 ? 0.755 9.195 17.562 1 98.06 475 ALA B N 1
ATOM 7662 C CA . ALA B 1 475 ? 1.584 8.188 16.906 1 98.06 475 ALA B CA 1
ATOM 7663 C C . ALA B 1 475 ? 1.152 6.777 17.281 1 98.06 475 ALA B C 1
ATOM 7665 O O . ALA B 1 475 ? 0.98 6.477 18.469 1 98.06 475 ALA B O 1
ATOM 7666 N N . LEU B 1 476 ? 1.042 5.926 16.266 1 97.12 476 LEU B N 1
ATOM 7667 C CA . LEU B 1 476 ? 0.435 4.621 16.5 1 97.12 476 LEU B CA 1
ATOM 7668 C C . LEU B 1 476 ? 1.415 3.496 16.188 1 97.12 476 LEU B C 1
ATOM 7670 O O . LEU B 1 476 ? 1.21 2.352 16.594 1 97.12 476 LEU B O 1
ATOM 7674 N N . VAL B 1 477 ? 2.391 3.777 15.406 1 95.94 477 VAL B N 1
ATOM 7675 C CA . VAL B 1 477 ? 3.334 2.75 14.984 1 95.94 477 VAL B CA 1
ATOM 7676 C C . VAL B 1 477 ? 4.766 3.227 15.219 1 95.94 477 VAL B C 1
ATOM 7678 O O . VAL B 1 477 ? 4.996 4.41 15.484 1 95.94 477 VAL B O 1
ATOM 7681 N N . ARG B 1 478 ? 5.691 2.309 15.109 1 93.94 478 ARG B N 1
ATOM 7682 C CA . ARG B 1 478 ? 7.105 2.639 15.25 1 93.94 478 ARG B CA 1
ATOM 7683 C C . ARG B 1 478 ? 7.559 3.602 14.156 1 93.94 478 ARG B C 1
ATOM 7685 O O . ARG B 1 478 ? 7.004 3.604 13.055 1 93.94 478 ARG B O 1
ATOM 7692 N N . ASP B 1 479 ? 8.594 4.348 14.5 1 88.81 479 ASP B N 1
ATOM 7693 C CA . ASP B 1 479 ? 9.109 5.332 13.547 1 88.81 479 ASP B CA 1
ATOM 7694 C C . ASP B 1 479 ? 9.789 4.645 12.359 1 88.81 479 ASP B C 1
ATOM 7696 O O . ASP B 1 479 ? 9.695 5.117 11.227 1 88.81 479 ASP B O 1
ATOM 7700 N N . GLN B 1 480 ? 10.383 3.582 12.68 1 87.81 480 GLN B N 1
ATOM 7701 C CA . GLN B 1 480 ? 11.008 2.793 11.625 1 87.81 480 GLN B CA 1
ATOM 7702 C C . GLN B 1 480 ? 10.32 1.442 11.461 1 87.81 480 GLN B C 1
ATOM 7704 O O . GLN B 1 480 ? 9.93 0.816 12.453 1 87.81 480 GLN B O 1
ATOM 7709 N N . ILE B 1 481 ? 10.102 1.101 10.242 1 86.06 481 ILE B N 1
ATOM 7710 C CA . ILE B 1 481 ? 9.562 -0.226 9.969 1 86.06 481 ILE B CA 1
ATOM 7711 C C . ILE B 1 481 ? 10.57 -1.293 10.391 1 86.06 481 ILE B C 1
ATOM 7713 O O . ILE B 1 481 ? 11.742 -1.226 10.031 1 86.06 481 ILE B O 1
ATOM 7717 N N . PRO B 1 482 ? 10.164 -2.254 11.125 1 81.19 482 PRO B N 1
ATOM 7718 C CA . PRO B 1 482 ? 11.086 -3.287 11.602 1 81.19 482 PRO B CA 1
ATOM 7719 C C . PRO B 1 482 ? 11.742 -4.062 10.461 1 81.19 482 PRO B C 1
ATOM 7721 O O . PRO B 1 482 ? 11.102 -4.336 9.445 1 81.19 482 PRO B O 1
ATOM 7724 N N . GLN B 1 483 ? 13.07 -4.312 10.602 1 81.5 483 GLN B N 1
ATOM 7725 C CA . GLN B 1 483 ? 13.797 -5.152 9.656 1 81.5 483 GLN B CA 1
ATOM 7726 C C . GLN B 1 483 ? 13.781 -6.613 10.094 1 81.5 483 GLN B C 1
ATOM 7728 O O . GLN B 1 483 ? 13.922 -6.91 11.281 1 81.5 483 GLN B O 1
ATOM 7733 N N . LEU B 1 484 ? 13.43 -7.504 9.195 1 82.75 484 LEU B N 1
ATOM 7734 C CA . LEU B 1 484 ? 13.281 -8.922 9.508 1 82.75 484 LEU B CA 1
ATOM 7735 C C . LEU B 1 484 ? 14.43 -9.727 8.922 1 82.75 484 LEU B C 1
ATOM 7737 O O . LEU B 1 484 ? 15 -9.352 7.898 1 82.75 484 LEU B O 1
#